Protein AF-0000000084414624 (afdb_homodimer)

Secondary structure (DSSP, 8-state):
---------------------------------------------------------------B-SSS-B-TT--BSSS---TTSS-SEEEEES-HHHHHHHHTTSPPPPTT---EEEE-TTS-EEEEEEETTEEEEEEE--SSHHHHHHHHHHHHHH--S-EEEEEEEEEEE-STT--TT-EEE-TT-EEEEEE-HHHHHHHHHHHHHHHHHHTGGGGS------------TTHHHHHTTT--SEEEPPPBPPPHHHHHHHHHHHHHHH-GGGEEE-EEEEES-SSGGGT--S-SS----TTHHHHHHHH-TTEEEEESSHHHHHHHHHTTTTSEEEEEEEEEEEETTT--B--HHHHHHHHHHHHHHHHHHHHHS---TT----SS-S------PPPTT-/---------------------------------------------------------------B-SSS-B-TT--BSSS---TTSS-SEEEEES-HHHHHHHHTTSPPPPTT---EEEE-TTS-EEEEEEETTEEEEEEE--SSHHHHHHHHHHHHHH--S-EEEEEEEEEEE-STT--TT-EEE-TT-EEEEEE-THHHHHHHHHHHHHHHHHSSGGG-------------THHHHHHTTT--SEEEPPPBPPPHHHHHHHHHHHHHHH-GGGEEE-EEEEES-SSGGGT--S-SS----TTHHHHHHHH-TTEEEEESSHHHHHHHHHTTTTSEEEEEEEEEEEETTT--B--HHHHHHHHHHHHHHHHHHHHHS---TT----S--S------PPPTT-

Solvent-accessible surface area (backbone atoms only — not comparable to full-atom values): 44464 Å² total; per-residue (Å²): 138,90,83,89,81,85,85,82,92,82,91,94,84,82,88,90,84,81,89,75,78,76,89,76,81,76,76,77,78,83,75,76,75,76,77,79,77,66,74,64,72,72,71,69,76,68,74,75,73,77,71,83,59,61,53,56,54,90,74,77,65,60,64,48,53,70,56,69,42,23,32,90,83,51,20,31,70,57,60,52,49,26,65,33,57,49,41,42,26,30,42,35,23,41,29,58,61,55,36,56,58,52,54,70,71,37,51,79,57,57,93,96,52,66,66,38,74,44,55,11,62,72,64,28,34,40,35,22,33,27,42,95,81,35,61,28,19,36,32,27,35,51,63,24,37,38,31,34,50,51,53,53,54,53,48,54,74,31,28,70,21,28,29,40,41,40,35,49,44,63,23,28,15,56,32,80,88,46,44,69,67,21,40,38,32,23,57,63,7,17,22,36,29,35,72,35,69,48,26,58,56,33,38,52,53,46,52,53,47,46,57,60,55,55,65,64,60,65,72,67,88,80,84,73,81,74,74,76,68,76,76,62,86,65,54,57,34,64,41,18,75,68,44,55,53,59,46,73,45,65,70,36,63,32,34,68,68,57,38,55,45,33,53,52,35,36,24,73,66,68,33,60,90,39,48,41,74,21,22,27,34,14,17,53,30,86,39,50,45,60,35,33,66,90,62,69,48,77,57,83,30,86,57,45,54,63,51,48,44,70,77,32,78,53,45,27,38,41,36,35,34,51,25,48,49,26,50,50,24,68,32,28,78,75,38,35,43,28,45,34,34,25,37,18,41,26,25,67,76,77,47,44,64,55,57,45,82,55,44,58,58,49,50,49,45,51,44,50,15,49,52,56,30,52,67,64,56,87,66,52,74,77,38,71,57,73,59,79,79,81,76,67,63,84,65,85,74,67,47,58,67,109,133,90,72,93,82,85,87,87,93,78,89,83,90,82,82,93,82,76,88,69,76,80,80,72,77,76,77,75,75,82,76,76,78,76,77,81,76,67,76,63,72,72,71,68,76,68,73,73,73,77,71,84,61,61,54,56,54,89,74,80,64,60,65,48,53,72,57,70,41,23,32,91,84,52,20,32,71,58,58,51,49,26,64,33,57,50,41,41,27,30,43,35,23,42,28,58,62,56,36,57,58,52,55,70,71,37,51,79,55,57,92,95,50,67,66,39,75,45,55,11,63,71,64,26,34,42,36,22,35,28,43,95,82,35,61,29,18,35,31,27,35,50,64,24,38,37,29,33,50,51,53,54,54,51,48,54,74,32,31,71,22,28,30,39,40,40,35,48,44,63,23,29,15,56,32,82,87,45,44,70,66,22,39,38,32,21,57,64,7,20,21,35,30,36,71,35,70,48,28,58,56,33,36,53,54,47,52,53,48,44,55,59,55,51,65,63,55,63,72,68,88,81,84,75,81,74,73,77,68,75,78,57,86,64,54,57,33,63,40,18,74,68,44,54,51,59,46,73,43,64,70,34,62,35,33,68,66,57,38,56,44,34,53,53,36,36,22,73,66,68,34,59,92,40,48,41,74,23,24,25,35,15,17,53,30,87,39,51,47,59,35,33,65,86,58,67,49,76,58,85,28,86,58,47,56,63,52,48,45,70,76,33,80,53,44,26,37,41,35,34,34,52,25,48,47,26,50,50,22,69,31,27,79,76,38,35,42,29,45,36,34,24,36,17,40,26,26,68,76,77,46,43,63,56,58,46,82,55,46,57,58,49,50,50,44,52,44,51,15,48,52,57,30,52,67,64,54,89,65,51,75,76,38,71,51,66,76,76,78,86,72,67,64,86,65,82,75,67,48,59,68,108

Sequence (804 aa):
MLTAPARTSARPAGANADLAKRNAPVLMPACKAPSDPRSSTVVRAQGTPELPIAVIGRHKPTYKNANFPTDAEGRTYHLGTKEGEVAPRILSVGSVGRAQLLSTLLDPPAAGKTLFHRTSSRGFLTITGRYEGEPVSIVSTHMGMPNMDFVVRENRAVVRGQMAIIRLGTCGAVQRPAKLGDLLIASHGSIGIRRDPDYWTLLDSESSLEHTNGHKQSNGSGGNGSANGHANGHSGAAAAGGRKPYAVALPVPADPQLAALLSEEAARVVGAARVVQGLNASADSFYSSQGRTGTDFDDRNEGLLGELVAEHPDLVSLEMETFQLLDLARCSRGSIKAIGMCVALAERYSNAFLEYSKLEELEIAGGTAALRTLVRVPLDRQAPAVATADIAEERAVQYVWDMLTAPARTSARPAGANADLAKRNAPVLMPACKAPSDPRSSTVVRAQGTPELPIAVIGRHKPTYKNANFPTDAEGRTYHLGTKEGEVAPRILSVGSVGRAQLLSTLLDPPAAGKTLFHRTSSRGFLTITGRYEGEPVSIVSTHMGMPNMDFVVRENRAVVRGQMAIIRLGTCGAVQRPAKLGDLLIASHGSIGIRRDPDYWTLLDSESSLEHTNGHKQSNGSGGNGSANGHANGHSGAAAAGGRKPYAVALPVPADPQLAALLSEEAARVVGAARVVQGLNASADSFYSSQGRTGTDFDDRNEGLLGELVAEHPDLVSLEMETFQLLDLARCSRGSIKAIGMCVALAERYSNAFLEYSKLEELEIAGGTAALRTLVRVPLDRQAPAVATADIAEERAVQYVWD

Radius of gyration: 36.14 Å; Cα contacts (8 Å, |Δi|>4): 1604; chains: 2; bounding box: 117×167×99 Å

Structure (mmCIF, N/CA/C/O backbone):
data_AF-0000000084414624-model_v1
#
loop_
_entity.id
_entity.type
_entity.pdbx_description
1 polymer 'Nucleoside phosphorylase domain-containing protein'
#
loop_
_atom_site.group_PDB
_atom_site.id
_atom_site.type_symbol
_atom_site.label_atom_id
_atom_site.label_alt_id
_atom_site.label_comp_id
_atom_site.label_asym_id
_atom_site.label_entity_id
_atom_site.label_seq_id
_atom_site.pdbx_PDB_ins_code
_atom_site.Cartn_x
_atom_site.Cartn_y
_atom_site.Cartn_z
_atom_site.occupancy
_atom_site.B_iso_or_equiv
_atom_site.auth_seq_id
_atom_site.auth_comp_id
_atom_site.auth_asym_id
_atom_site.auth_atom_id
_atom_site.pdbx_PDB_model_num
ATOM 1 N N . MET A 1 1 ? -68.562 -60.906 -45.719 1 17.97 1 MET A N 1
ATOM 2 C CA . MET A 1 1 ? -69.125 -62.156 -45.219 1 17.97 1 MET A CA 1
ATOM 3 C C . MET A 1 1 ? -68 -63 -44.625 1 17.97 1 MET A C 1
ATOM 5 O O . MET A 1 1 ? -68.125 -63.5 -43.5 1 17.97 1 MET A O 1
ATOM 9 N N . LEU A 1 2 ? -67.25 -63.812 -45.344 1 17.86 2 LEU A N 1
ATOM 10 C CA . LEU A 1 2 ? -67.062 -65.25 -45 1 17.86 2 LEU A CA 1
ATOM 11 C C . LEU A 1 2 ? -65.875 -65.438 -44.062 1 17.86 2 LEU A C 1
ATOM 13 O O . LEU A 1 2 ? -65 -64.562 -44 1 17.86 2 LEU A O 1
ATOM 17 N N . THR A 1 3 ? -65.188 -66.688 -43.688 1 16.72 3 THR A N 1
ATOM 18 C CA . THR A 1 3 ? -65.125 -67.812 -42.781 1 16.72 3 THR A CA 1
ATOM 19 C C . THR A 1 3 ? -63.688 -68.062 -42.312 1 16.72 3 THR A C 1
ATOM 21 O O . THR A 1 3 ? -63.469 -68.375 -41.125 1 16.72 3 THR A O 1
ATOM 24 N N . ALA A 1 4 ? -62.562 -68.188 -43.031 1 17.66 4 ALA A N 1
ATOM 25 C CA . ALA A 1 4 ? -61.969 -69.562 -42.906 1 17.66 4 ALA A CA 1
ATOM 26 C C . ALA A 1 4 ? -60.969 -69.625 -41.75 1 17.66 4 ALA A C 1
ATOM 28 O O . ALA A 1 4 ? -60.406 -68.562 -41.375 1 17.66 4 ALA A O 1
ATOM 29 N N . PRO A 1 5 ? -60.156 -70.75 -41.406 1 17.41 5 PRO A N 1
ATOM 30 C CA . PRO A 1 5 ? -60 -71.938 -40.469 1 17.41 5 PRO A CA 1
ATOM 31 C C . PRO A 1 5 ? -58.625 -72 -39.844 1 17.41 5 PRO A C 1
ATOM 33 O O . PRO A 1 5 ? -57.688 -72.5 -40.469 1 17.41 5 PRO A O 1
ATOM 36 N N . ALA A 1 6 ? -58.062 -71 -39.312 1 17.44 6 ALA A N 1
ATOM 37 C CA . ALA A 1 6 ? -56.625 -70.938 -39.156 1 17.44 6 ALA A CA 1
ATOM 38 C C . ALA A 1 6 ? -56.125 -72 -38.156 1 17.44 6 ALA A C 1
ATOM 40 O O . ALA A 1 6 ? -56.531 -71.938 -37 1 17.44 6 ALA A O 1
ATOM 41 N N . ARG A 1 7 ? -55.5 -72.875 -38.5 1 15.72 7 ARG A N 1
ATOM 42 C CA . ARG A 1 7 ? -55.188 -74.25 -38.156 1 15.72 7 ARG A CA 1
ATOM 43 C C . ARG A 1 7 ? -54.25 -74.312 -36.938 1 15.72 7 ARG A C 1
ATOM 45 O O . ARG A 1 7 ? -53.594 -73.312 -36.594 1 15.72 7 ARG A O 1
ATOM 52 N N . THR A 1 8 ? -53.625 -75.438 -36.438 1 15.76 8 THR A N 1
ATOM 53 C CA . THR A 1 8 ? -53.656 -76.625 -35.531 1 15.76 8 THR A CA 1
ATOM 54 C C . THR A 1 8 ? -52.375 -76.688 -34.719 1 15.76 8 THR A C 1
ATOM 56 O O . THR A 1 8 ? -52.406 -76.875 -33.5 1 15.76 8 THR A O 1
ATOM 59 N N . SER A 1 9 ? -51.062 -76.875 -35.125 1 14.92 9 SER A N 1
ATOM 60 C CA . SER A 1 9 ? -50.594 -78.188 -34.719 1 14.92 9 SER A CA 1
ATOM 61 C C . SER A 1 9 ? -49.844 -78.125 -33.406 1 14.92 9 SER A C 1
ATOM 63 O O . SER A 1 9 ? -49.375 -77.062 -33 1 14.92 9 SER A O 1
ATOM 65 N N . ALA A 1 10 ? -49.094 -79.312 -32.812 1 15.48 10 ALA A N 1
ATOM 66 C CA . ALA A 1 10 ? -49.094 -80.375 -31.797 1 15.48 10 ALA A CA 1
ATOM 67 C C . ALA A 1 10 ? -47.875 -80.25 -30.875 1 15.48 10 ALA A C 1
ATOM 69 O O . ALA A 1 10 ? -48 -80.438 -29.656 1 15.48 10 ALA A O 1
ATOM 70 N N . ARG A 1 11 ? -46.469 -80.125 -31.172 1 15.78 11 ARG A N 1
ATOM 71 C CA . ARG A 1 11 ? -45.812 -81.375 -30.734 1 15.78 11 ARG A CA 1
ATOM 72 C C . ARG A 1 11 ? -45.438 -81.25 -29.266 1 15.78 11 ARG A C 1
ATOM 74 O O . ARG A 1 11 ? -45.281 -80.188 -28.719 1 15.78 11 ARG A O 1
ATOM 81 N N . PRO A 1 12 ? -44.219 -82.062 -28.672 1 15.87 12 PRO A N 1
ATOM 82 C CA . PRO A 1 12 ? -44.031 -83.188 -27.781 1 15.87 12 PRO A CA 1
ATOM 83 C C . PRO A 1 12 ? -43.438 -82.812 -26.422 1 15.87 12 PRO A C 1
ATOM 85 O O . PRO A 1 12 ? -42.875 -81.75 -26.281 1 15.87 12 PRO A O 1
ATOM 88 N N . ALA A 1 13 ? -43.188 -83.812 -25.391 1 15.92 13 ALA A N 1
ATOM 89 C CA . ALA A 1 13 ? -43.312 -84.438 -24.062 1 15.92 13 ALA A CA 1
ATOM 90 C C . ALA A 1 13 ? -42.062 -84.188 -23.234 1 15.92 13 ALA A C 1
ATOM 92 O O . ALA A 1 13 ? -42.156 -83.875 -22.047 1 15.92 13 ALA A O 1
ATOM 93 N N . GLY A 1 14 ? -40.75 -84.562 -23.5 1 14.51 14 GLY A N 1
ATOM 94 C CA . GLY A 1 14 ? -40.25 -85.688 -22.672 1 14.51 14 GLY A CA 1
ATOM 95 C C . GLY A 1 14 ? -39.562 -85.188 -21.406 1 14.51 14 GLY A C 1
ATOM 96 O O . GLY A 1 14 ? -39.844 -85.688 -20.312 1 14.51 14 GLY A O 1
ATOM 97 N N . ALA A 1 15 ? -38.219 -84.688 -21.391 1 14.8 15 ALA A N 1
ATOM 98 C CA . ALA A 1 15 ? -37.188 -85.562 -20.766 1 14.8 15 ALA A CA 1
ATOM 99 C C . ALA A 1 15 ? -37.062 -85.25 -19.266 1 14.8 15 ALA A C 1
ATOM 101 O O . ALA A 1 15 ? -37.469 -84.188 -18.812 1 14.8 15 ALA A O 1
ATOM 102 N N . ASN A 1 16 ? -35.906 -85.625 -18.625 1 14.82 16 ASN A N 1
ATOM 103 C CA . ASN A 1 16 ? -35.469 -86.562 -17.609 1 14.82 16 ASN A CA 1
ATOM 104 C C . ASN A 1 16 ? -35.281 -85.875 -16.266 1 14.82 16 ASN A C 1
ATOM 106 O O . ASN A 1 16 ? -35.188 -84.688 -16.188 1 14.82 16 ASN A O 1
ATOM 110 N N . ALA A 1 17 ? -34.406 -86.5 -15.406 1 15.52 17 ALA A N 1
ATOM 111 C CA . ALA A 1 17 ? -34.344 -87.188 -14.133 1 15.52 17 ALA A CA 1
ATOM 112 C C . ALA A 1 17 ? -33.812 -86.312 -13.023 1 15.52 17 ALA A C 1
ATOM 114 O O . ALA A 1 17 ? -34.438 -86.125 -11.977 1 15.52 17 ALA A O 1
ATOM 115 N N . ASP A 1 18 ? -32.5 -86.375 -12.773 1 15.5 18 ASP A N 1
ATOM 116 C CA . ASP A 1 18 ? -31.969 -87.062 -11.609 1 15.5 18 ASP A CA 1
ATOM 117 C C . ASP A 1 18 ? -31.688 -86.125 -10.461 1 15.5 18 ASP A C 1
ATOM 119 O O . ASP A 1 18 ? -32.094 -86.375 -9.328 1 15.5 18 ASP A O 1
ATOM 123 N N . LEU A 1 19 ? -30.422 -85.5 -10.297 1 15.77 19 LEU A N 1
ATOM 124 C CA . LEU A 1 19 ? -29.422 -85.812 -9.289 1 15.77 19 LEU A CA 1
ATOM 125 C C . LEU A 1 19 ? -29.438 -84.812 -8.172 1 15.77 19 LEU A C 1
ATOM 127 O O . LEU A 1 19 ? -29.062 -83.625 -8.375 1 15.77 19 LEU A O 1
ATOM 131 N N . ALA A 1 20 ? -30.25 -84.812 -7.152 1 17.3 20 ALA A N 1
ATOM 132 C CA . ALA A 1 20 ? -30.594 -83.875 -6.094 1 17.3 20 ALA A CA 1
ATOM 133 C C . ALA A 1 20 ? -29.484 -83.75 -5.051 1 17.3 20 ALA A C 1
ATOM 135 O O . ALA A 1 20 ? -29.625 -83.062 -4.035 1 17.3 20 ALA A O 1
ATOM 136 N N . LYS A 1 21 ? -28.453 -84.688 -5.203 1 16.78 21 LYS A N 1
ATOM 137 C CA . LYS A 1 21 ? -28.078 -85.062 -3.852 1 16.78 21 LYS A CA 1
ATOM 138 C C . LYS A 1 21 ? -27.734 -83.875 -2.988 1 16.78 21 LYS A C 1
ATOM 140 O O . LYS A 1 21 ? -27.578 -82.75 -3.502 1 16.78 21 LYS A O 1
ATOM 145 N N . ARG A 1 22 ? -26.547 -83.938 -2.268 1 16.69 22 ARG A N 1
ATOM 146 C CA . ARG A 1 22 ? -26.156 -84.188 -0.881 1 16.69 22 ARG A CA 1
ATOM 147 C C . ARG A 1 22 ? -25.609 -82.875 -0.23 1 16.69 22 ARG A C 1
ATOM 149 O O . ARG A 1 22 ? -25.734 -82.688 0.983 1 16.69 22 ARG A O 1
ATOM 156 N N . ASN A 1 23 ? -24.688 -82.125 -0.907 1 17.59 23 ASN A N 1
ATOM 157 C CA . ASN A 1 23 ? -23.469 -81.812 -0.155 1 17.59 23 ASN A CA 1
ATOM 158 C C . ASN A 1 23 ? -23.75 -80.875 1.02 1 17.59 23 ASN A C 1
ATOM 160 O O . ASN A 1 23 ? -24.562 -79.938 0.908 1 17.59 23 ASN A O 1
ATOM 164 N N . ALA A 1 24 ? -23.219 -81.25 2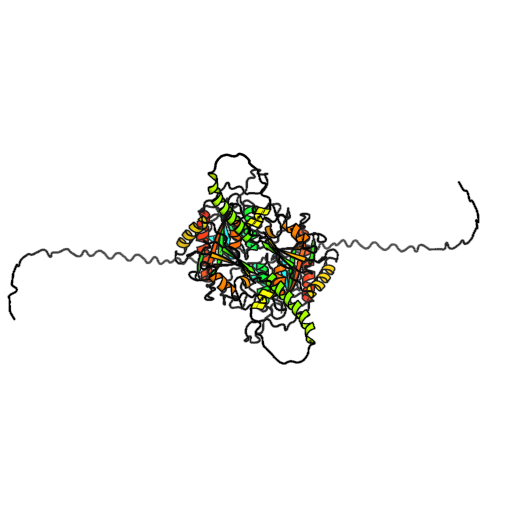.305 1 21.14 24 ALA A N 1
ATOM 165 C CA . ALA A 1 24 ? -23.219 -81.062 3.75 1 21.14 24 ALA A CA 1
ATOM 166 C C . ALA A 1 24 ? -22.656 -79.688 4.105 1 21.14 24 ALA A C 1
ATOM 168 O O . ALA A 1 24 ? -21.625 -79.25 3.562 1 21.14 24 ALA A O 1
ATOM 169 N N . PRO A 1 25 ? -23.391 -78.75 4.711 1 23.42 25 PRO A N 1
ATOM 170 C CA . PRO A 1 25 ? -23.156 -77.375 4.949 1 23.42 25 PRO A CA 1
ATOM 171 C C . PRO A 1 25 ? -22.031 -77.125 5.945 1 23.42 25 PRO A C 1
ATOM 173 O O . PRO A 1 25 ? -22.094 -77.562 7.09 1 23.42 25 PRO A O 1
ATOM 176 N N . VAL A 1 26 ? -20.734 -77.375 5.516 1 21.72 26 VAL A N 1
ATOM 177 C CA . VAL A 1 26 ? -19.656 -77.312 6.504 1 21.72 26 VAL A CA 1
ATOM 178 C C . VAL A 1 26 ? -19.766 -76.062 7.305 1 21.72 26 VAL A C 1
ATOM 180 O O . VAL A 1 26 ? -20.047 -75 6.742 1 21.72 26 VAL A O 1
ATOM 183 N N . LEU A 1 27 ? -19.859 -76.188 8.648 1 22.97 27 LEU A N 1
ATOM 184 C CA . LEU A 1 27 ? -20.109 -75.312 9.812 1 22.97 27 LEU A CA 1
ATOM 185 C C . LEU A 1 27 ? -18.938 -74.375 10.047 1 22.97 27 LEU A C 1
ATOM 187 O O . LEU A 1 27 ? -17.844 -74.812 10.414 1 22.97 27 LEU A O 1
ATOM 191 N N . MET A 1 28 ? -18.469 -73.625 9.078 1 22.33 28 MET A N 1
ATOM 192 C CA . MET A 1 28 ? -17.172 -73 9.32 1 22.33 28 MET A CA 1
ATOM 193 C C . MET A 1 28 ? -17.172 -72.25 10.633 1 22.33 28 MET A C 1
ATOM 195 O O . MET A 1 28 ? -18.172 -71.625 11 1 22.33 28 MET A O 1
ATOM 199 N N . PRO A 1 29 ? -16.125 -72.5 11.523 1 23.31 29 PRO A N 1
ATOM 200 C CA . PRO A 1 29 ? -15.961 -72.125 12.922 1 23.31 29 PRO A CA 1
ATOM 201 C C . PRO A 1 29 ? -16.016 -70.625 13.102 1 23.31 29 PRO A C 1
ATOM 203 O O . PRO A 1 29 ? -15.781 -69.812 12.156 1 23.31 29 PRO A O 1
ATOM 206 N N . ALA A 1 30 ? -16.578 -70.125 14.273 1 22.36 30 ALA A N 1
ATOM 207 C CA . ALA A 1 30 ? -16.969 -68.812 14.766 1 22.36 30 ALA A CA 1
ATOM 208 C C . ALA A 1 30 ? -15.766 -67.875 14.922 1 22.36 30 ALA A C 1
ATOM 210 O O . ALA A 1 30 ? -14.867 -68.188 15.719 1 22.36 30 ALA A O 1
ATOM 211 N N . CYS A 1 31 ? -15.125 -67.438 13.852 1 21.81 31 CYS A N 1
ATOM 212 C CA . CYS A 1 31 ? -13.906 -66.625 13.969 1 21.81 31 CYS A CA 1
ATOM 213 C C . CYS A 1 31 ? -14.047 -65.562 15.031 1 21.81 31 CYS A C 1
ATOM 215 O O . CYS A 1 31 ? -15.07 -64.875 15.086 1 21.81 31 CYS A O 1
ATOM 217 N N . LYS A 1 32 ? -13.328 -65.688 16.125 1 23.86 32 LYS A N 1
ATOM 218 C CA . LYS A 1 32 ? -13.258 -64.875 17.328 1 23.86 32 LYS A CA 1
ATOM 219 C C . LYS A 1 32 ? -13.148 -63.406 16.969 1 23.86 32 LYS A C 1
ATOM 221 O O . LYS A 1 32 ? -12.422 -63.031 16.031 1 23.86 32 LYS A O 1
ATOM 226 N N . ALA A 1 33 ? -14.117 -62.531 17.469 1 25.66 33 ALA A N 1
ATOM 227 C CA . ALA A 1 33 ? -14.32 -61.125 17.188 1 25.66 33 ALA A CA 1
ATOM 228 C C . ALA A 1 33 ? -13.062 -60.312 17.5 1 25.66 33 ALA A C 1
ATOM 230 O O . ALA A 1 33 ? -12.477 -60.438 18.578 1 25.66 33 ALA A O 1
ATOM 231 N N . PRO A 1 34 ? -12.195 -60.031 16.5 1 26.78 34 PRO A N 1
ATOM 232 C CA . PRO A 1 34 ? -10.953 -59.344 16.906 1 26.78 34 PRO A CA 1
ATOM 233 C C . PRO A 1 34 ? -11.188 -58.219 17.906 1 26.78 34 PRO A C 1
ATOM 235 O O . PRO A 1 34 ? -12.289 -57.688 17.984 1 26.78 34 PRO A O 1
ATOM 238 N N . SER A 1 35 ? -10.469 -58.219 19.062 1 28.03 35 SER A N 1
ATOM 239 C CA . SER A 1 35 ? -10.422 -57.281 20.172 1 28.03 35 SER A CA 1
ATOM 240 C C . SER A 1 35 ? -10.406 -55.844 19.688 1 28.03 35 SER A C 1
ATOM 242 O O . SER A 1 35 ? -9.82 -55.531 18.641 1 28.03 35 SER A O 1
ATOM 244 N N . ASP A 1 36 ? -11.398 -55.031 20.125 1 26.42 36 ASP A N 1
ATOM 245 C CA . ASP A 1 36 ? -11.773 -53.656 19.766 1 26.42 36 ASP A CA 1
ATOM 246 C C . ASP A 1 36 ? -10.609 -52.688 19.969 1 26.42 36 ASP A C 1
ATOM 248 O O . ASP A 1 36 ? -10.148 -52.5 21.094 1 26.42 36 ASP A O 1
ATOM 252 N N . PRO A 1 37 ? -9.547 -52.719 19.156 1 27.14 37 PRO A N 1
ATOM 253 C CA . PRO A 1 37 ? -8.398 -51.875 19.516 1 27.14 37 PRO A CA 1
ATOM 254 C C . PRO A 1 37 ? -8.781 -50.406 19.734 1 27.14 37 PRO A C 1
ATOM 256 O O . PRO A 1 37 ? -8.75 -49.625 18.781 1 27.14 37 PRO A O 1
ATOM 259 N N . ARG A 1 38 ? -9.977 -50.094 20.328 1 26.3 38 ARG A N 1
ATOM 260 C CA . ARG A 1 38 ? -10.359 -48.688 20.391 1 26.3 38 ARG A CA 1
ATOM 261 C C . ARG A 1 38 ? -9.297 -47.875 21.109 1 26.3 38 ARG A C 1
ATOM 263 O O . ARG A 1 38 ? -9.617 -47.031 21.969 1 26.3 38 ARG A O 1
ATOM 270 N N . SER A 1 39 ? -8.172 -48.531 21.422 1 26.48 39 SER A N 1
ATOM 271 C CA . SER A 1 39 ? -7.422 -47.531 22.188 1 26.48 39 SER A CA 1
ATOM 272 C C . SER A 1 39 ? -7.195 -46.281 21.375 1 26.48 39 SER A C 1
ATOM 274 O O . SER A 1 39 ? -6.414 -46.281 20.422 1 26.48 39 SER A O 1
ATOM 276 N N . SER A 1 40 ? -8.258 -45.656 21.109 1 25.98 40 SER A N 1
ATOM 277 C CA . SER A 1 40 ? -8.172 -44.375 20.422 1 25.98 40 SER A CA 1
ATOM 278 C C . SER A 1 40 ? -7.168 -43.438 21.094 1 25.98 40 SER A C 1
ATOM 280 O O . SER A 1 40 ? -7.355 -43.062 22.25 1 25.98 40 SER A O 1
ATOM 282 N N . THR A 1 41 ? -5.914 -43.75 20.922 1 27.55 41 THR A N 1
ATOM 283 C CA . THR A 1 41 ? -4.969 -42.75 21.391 1 27.55 41 THR A CA 1
ATOM 284 C C . THR A 1 41 ? -5.445 -41.344 21.016 1 27.55 41 THR A C 1
ATOM 286 O O . THR A 1 41 ? -5.598 -41.031 19.844 1 27.55 41 THR A O 1
ATOM 289 N N . VAL A 1 42 ? -6.281 -40.812 21.875 1 27.36 42 VAL A N 1
ATOM 290 C CA . VAL A 1 42 ? -6.559 -39.375 21.812 1 27.36 42 VAL A CA 1
ATOM 291 C C . VAL A 1 42 ? -5.266 -38.594 21.562 1 27.36 42 VAL A C 1
ATOM 293 O O . VAL A 1 42 ? -4.355 -38.594 22.391 1 27.36 42 VAL A O 1
ATOM 296 N N . VAL A 1 43 ? -4.797 -38.625 20.344 1 25.66 43 VAL A N 1
ATOM 297 C CA . VAL A 1 43 ? -3.73 -37.656 20.047 1 25.66 43 VAL A CA 1
ATOM 298 C C . VAL A 1 43 ? -4.062 -36.312 20.656 1 25.66 43 VAL A C 1
ATOM 300 O O . VAL A 1 43 ? -5.07 -35.688 20.312 1 25.66 43 VAL A O 1
ATOM 303 N N . ARG A 1 44 ? -3.779 -36.125 21.922 1 25.59 44 ARG A N 1
ATOM 304 C CA . ARG A 1 44 ? -3.799 -34.781 22.469 1 25.59 44 ARG A CA 1
ATOM 305 C C . ARG A 1 44 ? -3.293 -33.781 21.453 1 25.59 44 ARG A C 1
ATOM 307 O O . ARG A 1 44 ? -2.211 -33.938 20.875 1 25.59 44 ARG A O 1
ATOM 314 N N . ALA A 1 45 ? -4.203 -33.094 20.828 1 28.45 45 ALA A N 1
ATOM 315 C CA . ALA A 1 45 ? -3.873 -31.922 20.016 1 28.45 45 ALA A CA 1
ATOM 316 C C . ALA A 1 45 ? -2.697 -31.156 20.625 1 28.45 45 ALA A C 1
ATOM 318 O O . ALA A 1 45 ? -2.799 -30.625 21.719 1 28.45 45 ALA A O 1
ATOM 319 N N . GLN A 1 46 ? -1.513 -31.656 20.469 1 29.89 46 GLN A N 1
ATOM 320 C CA . GLN A 1 46 ? -0.388 -30.828 20.891 1 29.89 46 GLN A CA 1
ATOM 321 C C . GLN A 1 46 ? -0.661 -29.359 20.625 1 29.89 46 GLN A C 1
ATOM 323 O O . GLN A 1 46 ? -1.286 -29 19.609 1 29.89 46 GLN A O 1
ATOM 328 N N . GLY A 1 47 ? -0.749 -28.531 21.609 1 32.47 47 GLY A N 1
ATOM 329 C CA . GLY A 1 47 ? -0.917 -27.078 21.609 1 32.47 47 GLY A CA 1
ATOM 330 C C . GLY A 1 47 ? -0.236 -26.406 20.422 1 32.47 47 GLY A C 1
ATOM 331 O O . GLY A 1 47 ? 0.894 -26.75 20.078 1 32.47 47 GLY A O 1
ATOM 332 N N . THR A 1 48 ? -0.947 -26.141 19.359 1 34.16 48 THR A N 1
ATOM 333 C CA . THR A 1 48 ? -0.39 -25.422 18.219 1 34.16 48 THR A CA 1
ATOM 334 C C . THR A 1 48 ? 0.674 -24.422 18.688 1 34.16 48 THR A C 1
ATOM 336 O O . THR A 1 48 ? 0.411 -23.578 19.547 1 34.16 48 THR A O 1
ATOM 339 N N . PRO A 1 49 ? 1.895 -24.75 18.609 1 36.12 49 PRO A N 1
ATOM 340 C CA . PRO A 1 49 ? 2.908 -23.766 19 1 36.12 49 PRO A CA 1
ATOM 341 C C . PRO A 1 49 ? 2.562 -22.359 18.516 1 36.12 49 PRO A C 1
ATOM 343 O O . PRO A 1 49 ? 1.904 -22.188 17.5 1 36.12 49 PRO A O 1
ATOM 346 N N . GLU A 1 50 ? 2.334 -21.406 19.344 1 39.31 50 GLU A N 1
ATOM 347 C CA . GLU A 1 50 ? 2.141 -19.984 19.078 1 39.31 50 GLU A CA 1
ATOM 348 C C . GLU A 1 50 ? 3.074 -19.516 17.969 1 39.31 50 GLU A C 1
ATOM 350 O O . GLU A 1 50 ? 4.285 -19.75 18.016 1 39.31 50 GLU A O 1
ATOM 355 N N . LEU A 1 51 ? 2.623 -19.469 16.812 1 42.72 51 LEU A N 1
ATOM 356 C CA . LEU A 1 51 ? 3.428 -18.969 15.703 1 42.72 51 LEU A CA 1
ATOM 357 C C . LEU A 1 51 ? 4.238 -17.75 16.141 1 42.72 51 LEU A C 1
ATOM 359 O O . LEU A 1 51 ? 3.775 -16.953 16.953 1 42.72 51 LEU A O 1
ATOM 363 N N . PRO A 1 52 ? 5.523 -17.734 15.789 1 41.44 52 PRO A N 1
ATOM 364 C CA . PRO A 1 52 ? 6.391 -16.609 16.156 1 41.44 52 PRO A CA 1
ATOM 365 C C . PRO A 1 52 ? 5.828 -15.258 15.703 1 41.44 52 PRO A C 1
ATOM 367 O O . PRO A 1 52 ? 5.156 -15.18 14.672 1 41.44 52 PRO A O 1
ATOM 370 N N . ILE A 1 53 ? 5.695 -14.367 16.656 1 42.16 53 ILE A N 1
ATOM 371 C CA . ILE A 1 53 ? 5.297 -12.969 16.516 1 42.16 53 ILE A CA 1
ATOM 372 C C . ILE A 1 53 ? 6.332 -12.219 15.68 1 42.16 53 ILE A C 1
ATOM 374 O O . ILE A 1 53 ? 7.535 -12.312 15.945 1 42.16 53 ILE A O 1
ATOM 378 N N . ALA A 1 54 ? 5.922 -11.773 14.516 1 48.03 54 ALA A N 1
ATOM 379 C CA . ALA A 1 54 ? 6.832 -10.922 13.758 1 48.03 54 ALA A CA 1
ATOM 380 C C . ALA A 1 54 ? 7.121 -9.625 14.5 1 48.03 54 ALA A C 1
ATOM 382 O O . ALA A 1 54 ? 6.199 -8.922 14.922 1 48.03 54 ALA A O 1
ATOM 383 N N . VAL A 1 55 ? 8.484 -9.547 15.016 1 44.84 55 VAL A N 1
ATOM 384 C CA . VAL A 1 55 ? 8.945 -8.359 15.719 1 44.84 55 VAL A CA 1
ATOM 385 C C . VAL A 1 55 ? 9.523 -7.355 14.727 1 44.84 55 VAL A C 1
ATOM 387 O O . VAL A 1 55 ? 10.398 -7.695 13.93 1 44.84 55 VAL A O 1
ATOM 390 N N . ILE A 1 56 ? 8.797 -6.297 14.555 1 45.69 56 ILE A N 1
ATOM 391 C CA . ILE A 1 56 ? 9.344 -5.215 13.742 1 45.69 56 ILE A CA 1
ATOM 392 C C . ILE A 1 56 ? 10.32 -4.395 14.578 1 45.69 56 ILE A C 1
ATOM 394 O O . ILE A 1 56 ? 9.938 -3.789 15.578 1 45.69 56 ILE A O 1
ATOM 398 N N . GLY A 1 57 ? 11.688 -4.738 14.453 1 45.28 57 GLY A N 1
ATOM 399 C CA . GLY A 1 57 ? 12.695 -3.977 15.18 1 45.28 57 GLY A CA 1
ATOM 400 C C . GLY A 1 57 ? 13.18 -2.752 14.422 1 45.28 57 GLY A C 1
ATOM 401 O O . GLY A 1 57 ? 12.922 -2.617 13.227 1 45.28 57 GLY A O 1
ATOM 402 N N . ARG A 1 58 ? 13.664 -1.688 15.219 1 48.28 58 ARG A N 1
ATOM 403 C CA . ARG A 1 58 ? 14.289 -0.51 14.625 1 48.28 58 ARG A CA 1
ATOM 404 C C . ARG A 1 58 ? 15.711 -0.819 14.164 1 48.28 58 ARG A C 1
ATOM 406 O O . ARG A 1 58 ? 16.531 -1.299 14.945 1 48.28 58 ARG A O 1
ATOM 413 N N . HIS A 1 59 ? 15.906 -1.187 12.914 1 52.38 59 HIS A N 1
ATOM 414 C CA . HIS A 1 59 ? 17.25 -1.313 12.359 1 52.38 59 HIS A CA 1
ATOM 415 C C . HIS A 1 59 ? 17.734 0.008 11.766 1 52.38 59 HIS A C 1
ATOM 417 O O . HIS A 1 59 ? 16.938 0.771 11.219 1 52.38 59 HIS A O 1
ATOM 423 N N . LYS A 1 60 ? 18.938 0.429 12.25 1 58.03 60 LYS A N 1
ATOM 424 C CA . LYS A 1 60 ? 19.5 1.711 11.844 1 58.03 60 LYS A CA 1
ATOM 425 C C . LYS A 1 60 ? 20.578 1.521 10.773 1 58.03 60 LYS A C 1
ATOM 427 O O . LYS A 1 60 ? 21.766 1.782 11.023 1 58.03 60 LYS A O 1
ATOM 432 N N . PRO A 1 61 ? 20.172 1.086 9.57 1 62.38 61 PRO A N 1
ATOM 433 C CA . PRO A 1 61 ? 21.219 0.903 8.562 1 62.38 61 PRO A CA 1
ATOM 434 C C . PRO A 1 61 ? 21.578 2.201 7.844 1 62.38 61 PRO A C 1
ATOM 436 O O . PRO A 1 61 ? 20.812 3.17 7.891 1 62.38 61 PRO A O 1
ATOM 439 N N . THR A 1 62 ? 22.922 2.223 7.465 1 67.81 62 THR A N 1
ATOM 440 C CA . THR A 1 62 ? 23.328 3.268 6.527 1 67.81 62 THR A CA 1
ATOM 441 C C . THR A 1 62 ? 23.078 2.828 5.086 1 67.81 62 THR A C 1
ATOM 443 O O . THR A 1 62 ? 23.391 1.695 4.715 1 67.81 62 THR A O 1
ATOM 446 N N . TYR A 1 63 ? 22.438 3.662 4.352 1 73.19 63 TYR A N 1
ATOM 447 C CA . TYR A 1 63 ? 22.141 3.322 2.965 1 73.19 63 TYR A CA 1
ATOM 448 C C . TYR A 1 63 ? 23.031 4.105 2.006 1 73.19 63 TYR A C 1
ATOM 450 O O . TYR A 1 63 ? 23.391 5.254 2.279 1 73.19 63 TYR A O 1
ATOM 458 N N . LYS A 1 64 ? 23.391 3.275 1.005 1 68.31 64 LYS A N 1
ATOM 459 C CA . LYS A 1 64 ? 24.156 3.857 -0.091 1 68.31 64 LYS A CA 1
ATOM 460 C C . LYS A 1 64 ? 23.297 4.02 -1.341 1 68.31 64 LYS A C 1
ATOM 462 O O . LYS A 1 64 ? 22.453 3.172 -1.63 1 68.31 64 LYS A O 1
ATOM 467 N N . ASN A 1 65 ? 23.344 5.062 -2.076 1 73.06 65 ASN A N 1
ATOM 468 C CA . ASN A 1 65 ? 22.734 5.262 -3.393 1 73.06 65 ASN A CA 1
ATOM 469 C C . ASN A 1 65 ? 21.25 5.59 -3.291 1 73.06 65 ASN A C 1
ATOM 471 O O . ASN A 1 65 ? 20.438 4.715 -2.982 1 73.06 65 ASN A O 1
ATOM 475 N N . ALA A 1 66 ? 20.875 6.73 -3.604 1 75.44 66 ALA A N 1
ATOM 476 C CA . ALA A 1 66 ? 19.5 7.219 -3.479 1 75.44 66 ALA A CA 1
ATOM 477 C C . ALA A 1 66 ? 18.625 6.648 -4.582 1 75.44 66 ALA A C 1
ATOM 479 O O . ALA A 1 66 ? 17.391 6.715 -4.5 1 75.44 66 ALA A O 1
ATOM 480 N N . ASN A 1 67 ? 19.188 6.016 -5.535 1 79.75 67 ASN A N 1
ATOM 481 C CA . ASN A 1 67 ? 18.438 5.457 -6.66 1 79.75 67 ASN A CA 1
ATOM 482 C C . ASN A 1 67 ? 17.891 4.07 -6.336 1 79.75 67 ASN A C 1
ATOM 484 O O . ASN A 1 67 ? 16.703 3.793 -6.566 1 79.75 67 ASN A O 1
ATOM 488 N N . PHE A 1 68 ? 18.703 3.219 -5.879 1 83.06 68 PHE A N 1
ATOM 489 C CA . PHE A 1 68 ? 18.328 1.911 -5.344 1 83.06 68 PHE A CA 1
ATOM 490 C C . PHE A 1 68 ? 19.062 1.641 -4.031 1 83.06 68 PHE A C 1
ATOM 492 O O . PHE A 1 68 ? 20.078 0.94 -4.012 1 83.06 68 PHE A O 1
ATOM 499 N N . PRO A 1 69 ? 18.484 2.102 -2.965 1 82.12 69 PRO A N 1
ATOM 500 C CA . PRO A 1 69 ? 19.203 2.047 -1.684 1 82.12 69 PRO A CA 1
ATOM 501 C C . PRO A 1 69 ? 19.422 0.619 -1.188 1 82.12 69 PRO A C 1
ATOM 503 O O . PRO A 1 69 ? 18.5 -0.199 -1.234 1 82.12 69 PRO A O 1
ATOM 506 N N . THR A 1 70 ? 20.656 0.307 -0.832 1 85.62 70 THR A N 1
ATOM 507 C CA . THR A 1 70 ? 21.047 -0.917 -0.146 1 85.62 70 THR A CA 1
ATOM 508 C C . THR A 1 70 ? 21.938 -0.599 1.057 1 85.62 70 THR A C 1
ATOM 510 O O . THR A 1 70 ? 22.609 0.433 1.083 1 85.62 70 THR A O 1
ATOM 513 N N . ASP A 1 71 ? 21.812 -1.47 2.014 1 87.44 71 ASP A N 1
ATOM 514 C CA . ASP A 1 71 ? 22.672 -1.229 3.168 1 87.44 71 ASP A CA 1
ATOM 515 C C . ASP A 1 71 ? 24.062 -1.849 2.963 1 87.44 71 ASP A C 1
ATOM 517 O O . ASP A 1 71 ? 24.391 -2.299 1.863 1 87.44 71 ASP A O 1
ATOM 521 N N . ALA A 1 72 ? 24.875 -1.786 3.988 1 84.62 72 ALA A N 1
ATOM 522 C CA . ALA A 1 72 ? 26.266 -2.213 3.883 1 84.62 72 ALA A CA 1
ATOM 523 C C . ALA A 1 72 ? 26.359 -3.705 3.578 1 84.62 72 ALA A C 1
ATOM 525 O O . ALA A 1 72 ? 27.344 -4.16 2.973 1 84.62 72 ALA A O 1
ATOM 526 N N . GLU A 1 73 ? 25.312 -4.465 3.928 1 89.69 73 GLU A N 1
ATOM 527 C CA . GLU A 1 73 ? 25.312 -5.906 3.688 1 89.69 73 GLU A CA 1
ATOM 528 C C . GLU A 1 73 ? 24.688 -6.238 2.336 1 89.69 73 GLU A C 1
ATOM 530 O O . GLU A 1 73 ? 24.641 -7.402 1.937 1 89.69 73 GLU A O 1
ATOM 535 N N . GLY A 1 74 ? 24.172 -5.254 1.646 1 91.06 74 GLY A N 1
ATOM 536 C CA . GLY A 1 74 ? 23.531 -5.473 0.361 1 91.06 74 GLY A CA 1
ATOM 537 C C . GLY A 1 74 ? 22.047 -5.73 0.478 1 91.06 74 GLY A C 1
ATOM 538 O O . GLY A 1 74 ? 21.422 -6.219 -0.465 1 91.06 74 GLY A O 1
ATOM 539 N N . ARG A 1 75 ? 21.516 -5.441 1.638 1 94.56 75 ARG A N 1
ATOM 540 C CA . ARG A 1 75 ? 20.078 -5.648 1.846 1 94.56 75 ARG A CA 1
ATOM 541 C C . ARG A 1 75 ? 19.266 -4.527 1.21 1 94.56 75 ARG A C 1
ATOM 543 O O . ARG A 1 75 ? 19.672 -3.361 1.257 1 94.56 75 ARG A O 1
ATOM 550 N N . THR A 1 76 ? 18.188 -4.938 0.621 1 95.12 76 THR A N 1
ATOM 551 C CA . THR A 1 76 ? 17.281 -3.973 0.016 1 95.12 76 THR A CA 1
ATOM 552 C C . THR A 1 76 ? 16.625 -3.104 1.085 1 95.12 76 THR A C 1
ATOM 554 O O . THR A 1 76 ? 16.594 -3.479 2.258 1 95.12 76 THR A O 1
ATOM 557 N N . TYR A 1 77 ? 16.094 -2.014 0.698 1 92.88 77 TYR A N 1
ATOM 558 C CA . TYR A 1 77 ? 15.648 -0.957 1.6 1 92.88 77 TYR A CA 1
ATOM 559 C C . TYR A 1 77 ? 14.344 -1.337 2.281 1 92.88 77 TYR A C 1
ATOM 561 O O . TYR A 1 77 ? 14.195 -1.17 3.494 1 92.88 77 TYR A O 1
ATOM 569 N N . HIS A 1 78 ? 13.359 -1.865 1.563 1 96.38 78 HIS A N 1
ATOM 570 C CA . HIS A 1 78 ? 12.031 -2.096 2.123 1 96.38 78 HIS A CA 1
ATOM 571 C C . HIS A 1 78 ? 11.883 -3.527 2.625 1 96.38 78 HIS A C 1
ATOM 573 O O . HIS A 1 78 ? 11.469 -3.752 3.764 1 96.38 78 HIS A O 1
ATOM 579 N N . LEU A 1 79 ? 12.258 -4.492 1.804 1 97.38 79 LEU A N 1
ATOM 580 C CA . LEU A 1 79 ? 12.094 -5.887 2.189 1 97.38 79 LEU A CA 1
ATOM 581 C C . LEU A 1 79 ? 13.195 -6.324 3.146 1 97.38 79 LEU A C 1
ATOM 583 O O . LEU A 1 79 ? 13.039 -7.316 3.865 1 97.38 79 LEU A O 1
ATOM 587 N N . GLY A 1 80 ? 14.375 -5.707 3.037 1 96.12 80 GLY A N 1
ATOM 588 C CA . GLY A 1 80 ? 15.461 -5.973 3.969 1 96.12 80 GLY A CA 1
ATOM 589 C C . GLY A 1 80 ? 16.156 -7.289 3.705 1 96.12 80 GLY A C 1
ATOM 590 O O . GLY A 1 80 ? 16.75 -7.875 4.617 1 96.12 80 GLY A O 1
ATOM 591 N N . THR A 1 81 ? 16.078 -7.844 2.504 1 97.44 81 THR A N 1
ATOM 592 C CA . THR A 1 81 ? 16.734 -9.094 2.16 1 97.44 81 THR A CA 1
ATOM 593 C C . THR A 1 81 ? 17.938 -8.836 1.254 1 97.44 81 THR A C 1
ATOM 595 O O . THR A 1 81 ? 18.062 -7.758 0.672 1 97.44 81 THR A O 1
ATOM 598 N N . LYS A 1 82 ? 18.812 -9.766 1.192 1 96.38 82 LYS A N 1
ATOM 599 C CA . LYS A 1 82 ? 20.016 -9.711 0.349 1 96.38 82 LYS A CA 1
ATOM 600 C C . LYS A 1 82 ? 20.172 -11 -0.447 1 96.38 82 LYS A C 1
ATOM 602 O O . LYS A 1 82 ? 19.422 -11.961 -0.259 1 96.38 82 LYS A O 1
ATOM 607 N N . GLU A 1 83 ? 21.109 -10.969 -1.367 1 95 83 GLU A N 1
ATOM 608 C CA . GLU A 1 83 ? 21.406 -12.164 -2.152 1 95 83 GLU A CA 1
ATOM 609 C C . GLU A 1 83 ? 21.656 -13.375 -1.251 1 95 83 GLU A C 1
ATOM 611 O O . GLU A 1 83 ? 22.328 -13.258 -0.226 1 95 83 GLU A O 1
ATOM 616 N N . GLY A 1 84 ? 21.031 -14.484 -1.576 1 96.56 84 GLY A N 1
ATOM 617 C CA . GLY A 1 84 ? 21.172 -15.703 -0.805 1 96.56 84 GLY A CA 1
ATOM 618 C C . GLY A 1 84 ? 20.031 -15.938 0.168 1 96.56 84 GLY A C 1
ATOM 619 O O . GLY A 1 84 ? 19.875 -17.031 0.697 1 96.56 84 GLY A O 1
ATOM 620 N N . GLU A 1 85 ? 19.203 -14.945 0.312 1 98 85 GLU A N 1
ATOM 621 C CA . GLU A 1 85 ? 18.141 -15.047 1.321 1 98 85 GLU A CA 1
ATOM 622 C C . GLU A 1 85 ? 16.781 -15.242 0.674 1 98 85 GLU A 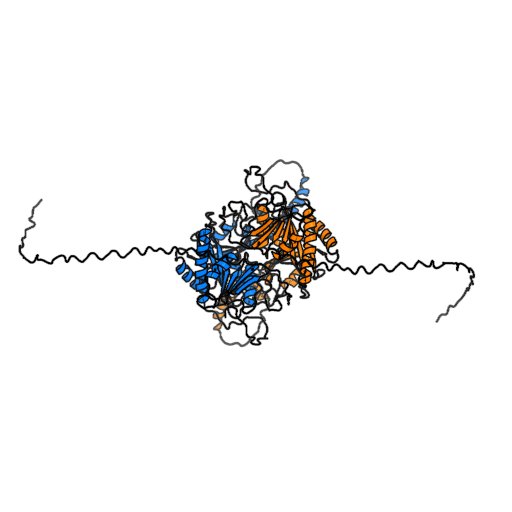C 1
ATOM 624 O O . GLU A 1 85 ? 15.812 -15.594 1.352 1 98 85 GLU A O 1
ATOM 629 N N . VAL A 1 86 ? 16.703 -15.062 -0.63 1 98.5 86 VAL A N 1
ATOM 630 C CA . VAL A 1 86 ? 15.445 -15.211 -1.367 1 98.5 86 VAL A CA 1
ATOM 631 C C . VAL A 1 86 ? 15.633 -16.203 -2.506 1 98.5 86 VAL A C 1
ATOM 633 O O . VAL A 1 86 ? 16.562 -16.094 -3.305 1 98.5 86 VAL A O 1
ATOM 636 N N . ALA A 1 87 ? 14.766 -17.188 -2.557 1 98.12 87 ALA A N 1
ATOM 637 C CA . ALA A 1 87 ? 14.789 -18.188 -3.619 1 98.12 87 ALA A CA 1
ATOM 638 C C . ALA A 1 87 ? 14.102 -17.656 -4.879 1 98.12 87 ALA A C 1
ATOM 640 O O . ALA A 1 87 ? 13.242 -16.781 -4.805 1 98.12 87 ALA A O 1
ATOM 641 N N . PRO A 1 88 ? 14.438 -18.203 -6.031 1 97.88 88 PRO A N 1
ATOM 642 C CA . PRO A 1 88 ? 13.844 -17.75 -7.285 1 97.88 88 PRO A CA 1
ATOM 643 C C . PRO A 1 88 ? 12.359 -18.078 -7.395 1 97.88 88 PRO A C 1
ATOM 645 O O . PRO A 1 88 ? 11.648 -17.516 -8.234 1 97.88 88 PRO A O 1
ATOM 648 N N . ARG A 1 89 ? 11.898 -19.062 -6.664 1 98.81 89 ARG A N 1
ATOM 649 C CA . ARG A 1 89 ? 10.492 -19.453 -6.617 1 98.81 89 ARG A CA 1
ATOM 650 C C . ARG A 1 89 ? 9.789 -18.844 -5.41 1 98.81 89 ARG A C 1
ATOM 652 O O . ARG A 1 89 ? 10.102 -19.188 -4.266 1 98.81 89 ARG A O 1
ATOM 659 N N . ILE A 1 90 ? 8.82 -17.938 -5.703 1 98.94 90 ILE A N 1
ATOM 660 C CA . ILE A 1 90 ? 8.289 -17.094 -4.633 1 98.94 90 ILE A CA 1
ATOM 661 C C . ILE A 1 90 ? 6.773 -17.234 -4.566 1 98.94 90 ILE A C 1
ATOM 663 O O . ILE A 1 90 ? 6.082 -17.094 -5.578 1 98.94 90 ILE A O 1
ATOM 667 N N . LEU A 1 91 ? 6.289 -17.578 -3.416 1 98.94 91 LEU A N 1
ATOM 668 C CA . LEU A 1 91 ? 4.883 -17.438 -3.062 1 98.94 91 LEU A CA 1
ATOM 669 C C . LEU A 1 91 ? 4.637 -16.109 -2.338 1 98.94 91 LEU A C 1
ATOM 671 O O . LEU A 1 91 ? 5.102 -15.922 -1.213 1 98.94 91 LEU A O 1
ATOM 675 N N . SER A 1 92 ? 3.98 -15.195 -3.002 1 98.88 92 SER A N 1
ATOM 676 C CA . SER A 1 92 ? 3.625 -13.906 -2.41 1 98.88 92 SER A CA 1
ATOM 677 C C . SER A 1 92 ? 2.229 -13.945 -1.798 1 98.88 92 SER A C 1
ATOM 679 O O . SER A 1 92 ? 1.267 -14.344 -2.459 1 98.88 92 SER A O 1
ATOM 681 N N . VAL A 1 93 ? 2.084 -13.5 -0.52 1 98.62 93 VAL A N 1
ATOM 682 C CA . VAL A 1 93 ? 0.799 -13.57 0.166 1 98.62 93 VAL A CA 1
ATOM 683 C C . VAL A 1 93 ? 0.501 -12.234 0.843 1 98.62 93 VAL A C 1
ATOM 685 O O . VAL A 1 93 ? 1.416 -11.461 1.13 1 98.62 93 VAL A O 1
ATOM 688 N N . GLY A 1 94 ? -0.697 -11.922 1.188 1 96.06 94 GLY A N 1
ATOM 689 C CA . GLY A 1 94 ? -1.129 -10.602 1.617 1 96.06 94 GLY A CA 1
ATOM 690 C C . GLY A 1 94 ? -0.718 -10.273 3.039 1 96.06 94 GLY A C 1
ATOM 691 O O . GLY A 1 94 ? -0.452 -9.109 3.361 1 96.06 94 GLY A O 1
ATOM 692 N N . SER A 1 95 ? -0.753 -11.273 3.896 1 93.94 95 SER A N 1
ATOM 693 C CA . SER A 1 95 ? -0.546 -10.938 5.301 1 93.94 95 SER A CA 1
ATOM 694 C C . SER A 1 95 ? 0.592 -11.758 5.902 1 93.94 95 SER A C 1
ATOM 696 O O . SER A 1 95 ? 0.907 -12.844 5.418 1 93.94 95 SER A O 1
ATOM 698 N N . VAL A 1 96 ? 1.141 -11.172 6.949 1 95.06 96 VAL A N 1
ATOM 699 C CA . VAL A 1 96 ? 2.193 -11.844 7.703 1 95.06 96 VAL A CA 1
ATOM 700 C C . VAL A 1 96 ? 1.649 -13.133 8.312 1 95.06 96 VAL A C 1
ATOM 702 O O . VAL A 1 96 ? 2.322 -14.164 8.297 1 95.06 96 VAL A O 1
ATOM 705 N N . GLY A 1 97 ? 0.419 -13.07 8.766 1 92.94 97 GLY A N 1
ATOM 706 C CA . GLY A 1 97 ? -0.204 -14.266 9.312 1 92.94 97 GLY A CA 1
ATOM 707 C C . GLY A 1 97 ? -0.32 -15.398 8.312 1 92.94 97 GLY A C 1
ATOM 708 O O . GLY A 1 97 ? -0.061 -16.562 8.648 1 92.94 97 GLY A O 1
ATOM 709 N N . ARG A 1 98 ? -0.681 -15.078 7.148 1 94.88 98 ARG A N 1
ATOM 710 C CA . ARG A 1 98 ? -0.802 -16.094 6.102 1 94.88 98 ARG A CA 1
ATOM 711 C C . ARG A 1 98 ? 0.563 -16.656 5.723 1 94.88 98 ARG A C 1
ATOM 713 O O . ARG A 1 98 ? 0.697 -17.844 5.473 1 94.88 98 ARG A O 1
ATOM 720 N N . ALA A 1 99 ? 1.555 -15.797 5.656 1 97.75 99 ALA A N 1
ATOM 721 C CA . ALA A 1 99 ? 2.908 -16.266 5.371 1 97.75 99 ALA A CA 1
ATOM 722 C C . ALA A 1 99 ? 3.367 -17.281 6.414 1 97.75 99 ALA A C 1
ATOM 724 O O . ALA A 1 99 ? 3.926 -18.328 6.07 1 97.75 99 ALA A O 1
ATOM 725 N N . GLN A 1 100 ? 3.094 -16.953 7.621 1 96.12 100 GLN A N 1
ATOM 726 C CA . GLN A 1 100 ? 3.459 -17.859 8.711 1 96.12 100 GLN A CA 1
ATOM 727 C C . GLN A 1 100 ? 2.699 -19.172 8.609 1 96.12 100 GLN A C 1
ATOM 729 O O . GLN A 1 100 ? 3.291 -20.25 8.742 1 96.12 100 GLN A O 1
ATOM 734 N N . LEU A 1 101 ? 1.472 -19.094 8.352 1 95.5 101 LEU A N 1
ATOM 735 C CA . LEU A 1 101 ? 0.646 -20.281 8.203 1 95.5 101 LEU A CA 1
ATOM 736 C C . LEU A 1 101 ? 1.187 -21.188 7.094 1 95.5 101 LEU A C 1
ATOM 738 O O . LEU A 1 101 ? 1.381 -22.391 7.301 1 95.5 101 LEU A O 1
ATOM 742 N N . LEU A 1 102 ? 1.489 -20.609 5.98 1 98 102 LEU A N 1
ATOM 743 C CA . LEU A 1 102 ? 1.867 -21.391 4.809 1 98 102 LEU A CA 1
ATOM 744 C C . LEU A 1 102 ? 3.299 -21.906 4.938 1 98 102 LEU A C 1
ATOM 746 O O . LEU A 1 102 ? 3.689 -22.844 4.242 1 98 102 LEU A O 1
ATOM 750 N N . SER A 1 103 ? 4.094 -21.25 5.797 1 97.81 103 SER A N 1
ATOM 751 C CA . SER A 1 103 ? 5.457 -21.734 6.02 1 97.81 103 SER A CA 1
ATOM 752 C C . SER A 1 103 ? 5.461 -23.125 6.648 1 97.81 103 SER A C 1
ATOM 754 O O . SER A 1 103 ? 6.465 -23.844 6.574 1 97.81 103 SER A O 1
ATOM 756 N N . THR A 1 104 ? 4.355 -23.562 7.25 1 97.06 104 THR A N 1
ATOM 757 C CA . THR A 1 104 ? 4.246 -24.875 7.863 1 97.06 104 THR A CA 1
ATOM 758 C C . THR A 1 104 ? 4.195 -25.969 6.797 1 97.06 104 THR A C 1
ATOM 760 O O . THR A 1 104 ? 4.363 -27.156 7.102 1 97.06 104 THR A O 1
ATOM 763 N N . LEU A 1 105 ? 3.979 -25.578 5.551 1 98.25 105 LEU A N 1
ATOM 764 C CA . LEU A 1 105 ? 3.92 -26.531 4.445 1 98.25 105 LEU A CA 1
ATOM 765 C C . LEU A 1 105 ? 5.32 -26.875 3.955 1 98.25 105 LEU A C 1
ATOM 767 O O . LEU A 1 105 ? 5.496 -27.844 3.205 1 98.25 105 LEU A O 1
ATOM 771 N N . LEU A 1 106 ? 6.34 -26.078 4.352 1 98.44 106 LEU A N 1
ATOM 772 C CA . LEU A 1 106 ? 7.695 -26.266 3.852 1 98.44 106 LEU A CA 1
ATOM 773 C C . LEU A 1 106 ? 8.328 -27.516 4.48 1 98.44 106 LEU A C 1
ATOM 775 O O . LEU A 1 106 ? 7.895 -27.969 5.539 1 98.44 106 LEU A O 1
ATOM 779 N N . ASP A 1 107 ? 9.367 -28.016 3.793 1 97.5 107 ASP A N 1
ATOM 780 C CA . ASP A 1 107 ? 10.141 -29.125 4.344 1 97.5 107 ASP A CA 1
ATOM 781 C C . ASP A 1 107 ? 10.711 -28.766 5.711 1 97.5 107 ASP A C 1
ATOM 783 O O . ASP A 1 107 ? 11.164 -27.625 5.926 1 97.5 107 ASP A O 1
ATOM 787 N N . PRO A 1 108 ? 10.703 -29.719 6.621 1 93.75 108 PRO A N 1
ATOM 788 C CA . PRO A 1 108 ? 11.406 -29.438 7.871 1 93.75 108 PRO A CA 1
ATOM 789 C C . PRO A 1 108 ? 12.883 -29.109 7.656 1 93.75 108 PRO A C 1
ATOM 791 O O . PRO A 1 108 ? 13.539 -29.734 6.812 1 93.75 108 PRO A O 1
ATOM 794 N N . PRO A 1 109 ? 13.258 -28.094 8.359 1 90.94 109 PRO A N 1
ATOM 795 C CA . PRO A 1 109 ? 14.688 -27.797 8.234 1 90.94 109 PRO A CA 1
ATOM 796 C C . PRO A 1 109 ? 15.578 -28.922 8.773 1 90.94 109 PRO A C 1
ATOM 798 O O . PRO A 1 109 ? 15.102 -29.781 9.516 1 90.94 109 PRO A O 1
ATOM 801 N N . ALA A 1 110 ? 16.828 -28.906 8.258 1 86.5 110 ALA A N 1
ATOM 802 C CA . ALA A 1 110 ? 17.781 -29.875 8.773 1 86.5 110 ALA A CA 1
ATOM 803 C C . ALA A 1 110 ? 17.906 -29.766 10.297 1 86.5 110 ALA A C 1
ATOM 805 O O . ALA A 1 110 ? 17.578 -28.734 10.875 1 86.5 110 ALA A O 1
ATOM 806 N N . ALA A 1 111 ? 18.375 -30.891 10.852 1 87.38 111 ALA A N 1
ATOM 807 C CA . ALA A 1 111 ? 18.531 -30.922 12.305 1 87.38 111 ALA A CA 1
ATOM 808 C C . ALA A 1 111 ? 19.391 -29.75 12.789 1 87.38 111 ALA A C 1
ATOM 810 O O . ALA A 1 111 ? 20.469 -29.5 12.242 1 87.38 111 ALA A O 1
ATOM 811 N N . GLY A 1 112 ? 18.891 -28.969 13.703 1 87.62 112 GLY A N 1
ATOM 812 C CA . GLY A 1 112 ? 19.625 -27.859 14.281 1 87.62 112 GLY A CA 1
ATOM 813 C C . GLY A 1 112 ? 19.469 -26.562 13.5 1 87.62 112 GLY A C 1
ATOM 814 O O . GLY A 1 112 ? 20.016 -25.531 13.891 1 87.62 112 GLY A O 1
ATOM 815 N N . LYS A 1 113 ? 18.75 -26.688 12.383 1 88.88 113 LYS A N 1
ATOM 816 C CA . LYS A 1 113 ? 18.547 -25.484 11.57 1 88.88 113 LYS A CA 1
ATOM 817 C C . LYS A 1 113 ? 17.094 -25.031 11.633 1 88.88 113 LYS A C 1
ATOM 819 O O . LYS A 1 113 ? 16.219 -25.766 12.094 1 88.88 113 LYS A O 1
ATOM 824 N N . THR A 1 114 ? 16.906 -23.734 11.328 1 91.06 114 THR A N 1
ATOM 825 C CA . THR A 1 114 ? 15.57 -23.172 11.234 1 91.06 114 THR A CA 1
ATOM 826 C C . THR A 1 114 ? 15.336 -22.547 9.867 1 91.06 114 THR A C 1
ATOM 828 O O . THR A 1 114 ? 16.281 -22.266 9.141 1 91.06 114 THR A O 1
ATOM 831 N N . LEU A 1 115 ? 14.078 -22.453 9.508 1 94.5 115 LEU A N 1
ATOM 832 C CA . LEU A 1 115 ? 13.75 -21.688 8.32 1 94.5 115 LEU A CA 1
ATOM 833 C C . LEU A 1 115 ? 14.289 -20.266 8.43 1 94.5 115 LEU A C 1
ATOM 835 O O . LEU A 1 115 ? 14.367 -19.703 9.531 1 94.5 115 LEU A O 1
ATOM 839 N N . PHE A 1 116 ? 14.734 -19.766 7.348 1 96.31 116 PHE A N 1
ATOM 840 C CA . PHE A 1 116 ? 15.078 -18.344 7.332 1 96.31 116 PHE A CA 1
ATOM 841 C C . PHE A 1 116 ? 13.844 -17.484 7.523 1 96.31 116 PHE A C 1
ATOM 843 O O . PHE A 1 116 ? 12.828 -17.672 6.852 1 96.31 116 PHE A O 1
ATOM 850 N N . HIS A 1 117 ? 13.93 -16.609 8.469 1 96.62 117 HIS A N 1
ATOM 851 C CA . HIS A 1 117 ? 12.883 -15.633 8.758 1 96.62 117 HIS A CA 1
ATOM 852 C C . HIS A 1 117 ? 13.461 -14.227 8.875 1 96.62 117 HIS A C 1
ATOM 854 O O . HIS A 1 117 ? 14.391 -14 9.656 1 96.62 117 HIS A O 1
ATOM 860 N N . ARG A 1 118 ? 12.867 -13.336 8.062 1 96.12 118 ARG A N 1
ATOM 861 C CA . ARG A 1 118 ? 13.281 -11.945 8.195 1 96.12 118 ARG A CA 1
ATOM 862 C C . ARG A 1 118 ? 12.086 -11.008 8.078 1 96.12 118 ARG A C 1
ATOM 864 O O . ARG A 1 118 ? 11.383 -11.016 7.062 1 96.12 118 ARG A O 1
ATOM 871 N N . THR A 1 119 ? 11.867 -10.227 9.109 1 94.75 119 THR A N 1
ATOM 872 C CA . THR A 1 119 ? 10.883 -9.148 9.086 1 94.75 119 THR A CA 1
ATOM 873 C C . THR A 1 119 ? 11.57 -7.797 8.938 1 94.75 119 THR A C 1
ATOM 875 O O . THR A 1 119 ? 12.438 -7.441 9.742 1 94.75 119 THR A O 1
ATOM 878 N N . SER A 1 120 ? 11.211 -7.07 7.961 1 94.19 120 SER A N 1
ATOM 879 C CA . SER A 1 120 ? 11.844 -5.781 7.719 1 94.19 120 SER A CA 1
ATOM 880 C C . SER A 1 120 ? 11.281 -4.707 8.648 1 94.19 120 SER A C 1
ATOM 882 O O . SER A 1 120 ? 10.281 -4.93 9.336 1 94.19 120 SER A O 1
ATOM 884 N N . SER A 1 121 ? 11.852 -3.508 8.586 1 87.88 121 SER A N 1
ATOM 885 C CA . SER A 1 121 ? 11.391 -2.359 9.367 1 87.88 121 SER A CA 1
ATOM 886 C C . SER A 1 121 ? 10.047 -1.852 8.852 1 87.88 121 SER A C 1
ATOM 888 O O . SER A 1 121 ? 9.367 -1.085 9.539 1 87.88 121 SER A O 1
ATOM 890 N N . ARG A 1 122 ? 9.695 -2.295 7.668 1 92.81 122 ARG A N 1
ATOM 891 C CA . ARG A 1 122 ? 8.43 -1.851 7.09 1 92.81 122 ARG A CA 1
ATOM 892 C C . ARG A 1 122 ? 7.371 -2.941 7.188 1 92.81 122 ARG A C 1
ATOM 894 O O . ARG A 1 122 ? 6.277 -2.803 6.633 1 92.81 122 ARG A O 1
ATOM 901 N N . GLY A 1 123 ? 7.695 -4.043 7.809 1 91.88 123 GLY A N 1
ATOM 902 C CA . GLY A 1 123 ? 6.711 -5.051 8.164 1 91.88 123 GLY A CA 1
ATOM 903 C C . GLY A 1 123 ? 6.641 -6.195 7.168 1 91.88 123 GLY A C 1
ATOM 904 O O . GLY A 1 123 ? 5.844 -7.121 7.336 1 91.88 123 GLY A O 1
ATOM 905 N N . PHE A 1 124 ? 7.477 -6.164 6.117 1 96.31 124 PHE A N 1
ATOM 906 C CA . PHE A 1 124 ? 7.508 -7.285 5.188 1 96.31 124 PHE A CA 1
ATOM 907 C C . PHE A 1 124 ? 8.164 -8.508 5.832 1 96.31 124 PHE A C 1
ATOM 909 O O . PHE A 1 124 ? 9.18 -8.383 6.508 1 96.31 124 PHE A O 1
ATOM 916 N N . LEU A 1 125 ? 7.547 -9.641 5.621 1 97.62 125 LEU A N 1
ATOM 917 C CA . LEU A 1 125 ? 8.094 -10.898 6.117 1 97.62 125 LEU A CA 1
ATOM 918 C C . LEU A 1 125 ? 8.516 -11.805 4.961 1 97.62 125 LEU A C 1
ATOM 920 O O . LEU A 1 125 ? 7.742 -12.008 4.023 1 97.62 125 LEU A O 1
ATOM 924 N N . THR A 1 126 ? 9.766 -12.266 5.016 1 98.56 126 THR A N 1
ATOM 925 C CA . THR A 1 126 ? 10.273 -13.258 4.078 1 98.56 126 THR A CA 1
ATOM 926 C C . THR A 1 126 ? 10.664 -14.539 4.812 1 98.56 126 THR A C 1
ATOM 928 O O . THR A 1 126 ? 11.445 -14.5 5.77 1 98.56 126 THR A O 1
ATOM 931 N N . ILE A 1 127 ? 10.094 -15.633 4.398 1 98.62 127 ILE A N 1
ATOM 932 C CA . ILE A 1 127 ? 10.453 -16.969 4.883 1 98.62 127 ILE A CA 1
ATOM 933 C C . ILE A 1 127 ? 10.992 -17.797 3.73 1 98.62 127 ILE A C 1
ATOM 935 O O . ILE A 1 127 ? 10.344 -17.953 2.695 1 98.62 127 ILE A O 1
ATOM 939 N N . THR A 1 128 ? 12.211 -18.328 3.928 1 98.62 128 THR A N 1
ATOM 940 C CA . THR A 1 128 ? 12.82 -19.109 2.867 1 98.62 128 THR A CA 1
ATOM 941 C C . THR A 1 128 ? 13.188 -20.5 3.375 1 98.62 128 THR A C 1
ATOM 943 O O . THR A 1 128 ? 13.766 -20.641 4.457 1 98.62 128 THR A O 1
ATOM 946 N N . GLY A 1 129 ? 12.82 -21.484 2.684 1 97.94 129 GLY A N 1
ATOM 947 C CA . GLY A 1 129 ? 13.141 -22.875 2.908 1 97.94 129 GLY A CA 1
ATOM 948 C C . GLY A 1 129 ? 13.055 -23.719 1.646 1 97.94 129 GLY A C 1
ATOM 949 O O . GLY A 1 129 ? 13.508 -23.297 0.581 1 97.94 129 GLY A O 1
ATOM 950 N N . ARG A 1 130 ? 12.633 -24.953 1.869 1 98 130 ARG A N 1
ATOM 951 C CA . ARG A 1 130 ? 12.445 -25.875 0.744 1 98 130 ARG A CA 1
ATOM 952 C C . ARG A 1 130 ? 11.039 -26.453 0.74 1 98 130 ARG A C 1
ATOM 954 O O . ARG A 1 130 ? 10.406 -26.562 1.791 1 98 130 ARG A O 1
ATOM 961 N N . TYR A 1 131 ? 10.547 -26.75 -0.374 1 98.62 131 TYR A N 1
ATOM 962 C CA . TYR A 1 131 ? 9.336 -27.531 -0.603 1 98.62 131 TYR A CA 1
ATOM 963 C C . TYR A 1 131 ? 9.602 -28.656 -1.599 1 98.62 131 TYR A C 1
ATOM 965 O O . TYR A 1 131 ? 9.992 -28.406 -2.74 1 98.62 131 TYR A O 1
ATOM 973 N N . GLU A 1 132 ? 9.414 -29.953 -1.155 1 97.88 132 GLU A N 1
ATOM 974 C CA . GLU A 1 132 ? 9.766 -31.125 -1.952 1 97.88 132 GLU A CA 1
ATOM 975 C C . GLU A 1 132 ? 11.195 -31.031 -2.469 1 97.88 132 GLU A C 1
ATOM 977 O O . GLU A 1 132 ? 11.453 -31.281 -3.65 1 97.88 132 GLU A O 1
ATOM 982 N N . GLY A 1 133 ? 12.008 -30.438 -1.66 1 97.19 133 GLY A N 1
ATOM 983 C CA . GLY A 1 133 ? 13.438 -30.406 -1.915 1 97.19 133 GLY A CA 1
ATOM 984 C C . GLY A 1 133 ? 13.875 -29.172 -2.678 1 97.19 133 GLY A C 1
ATOM 985 O O . GLY A 1 133 ? 15.07 -28.891 -2.773 1 97.19 133 GLY A O 1
ATOM 986 N N . GLU A 1 134 ? 12.969 -28.391 -3.248 1 97.56 134 GLU A N 1
ATOM 987 C CA . GLU A 1 134 ? 13.289 -27.219 -4.051 1 97.56 134 GLU A CA 1
ATOM 988 C C . GLU A 1 134 ? 13.234 -25.938 -3.209 1 97.56 134 GLU A C 1
ATOM 990 O O . GLU A 1 134 ? 12.328 -25.766 -2.395 1 97.56 134 GLU A O 1
ATOM 995 N N . PRO A 1 135 ? 14.242 -25.016 -3.334 1 97.31 135 PRO A N 1
ATOM 996 C CA . PRO A 1 135 ? 14.203 -23.75 -2.594 1 97.31 135 PRO A CA 1
ATOM 997 C C . PRO A 1 135 ? 13 -22.875 -2.977 1 97.31 135 PRO A C 1
ATOM 999 O O . PRO A 1 135 ? 12.695 -22.734 -4.164 1 97.31 135 PRO A O 1
ATOM 1002 N N . VAL A 1 136 ? 12.305 -22.391 -1.965 1 98.81 136 VAL A N 1
ATOM 1003 C CA . VAL A 1 136 ? 11.164 -21.5 -2.162 1 98.81 136 VAL A CA 1
ATOM 1004 C C . VAL A 1 136 ? 11.172 -20.406 -1.092 1 98.81 136 VAL A C 1
ATOM 1006 O O . VAL A 1 136 ? 11.719 -20.609 -0.004 1 98.81 136 VAL A O 1
ATOM 1009 N N . SER A 1 137 ? 10.664 -19.281 -1.43 1 98.88 137 SER A N 1
ATOM 1010 C CA . SER A 1 137 ? 10.438 -18.203 -0.469 1 98.88 137 SER A CA 1
ATOM 1011 C C . SER A 1 137 ? 8.961 -17.828 -0.396 1 98.88 137 SER A C 1
ATOM 1013 O O . SER A 1 137 ? 8.273 -17.781 -1.42 1 98.88 137 SER A O 1
ATOM 1015 N N . ILE A 1 138 ? 8.484 -17.656 0.788 1 98.94 138 ILE A N 1
ATOM 1016 C CA . ILE A 1 138 ? 7.172 -17.062 1.051 1 98.94 138 ILE A CA 1
ATOM 1017 C C . ILE A 1 138 ? 7.336 -15.625 1.529 1 98.94 138 ILE A C 1
ATOM 1019 O O . ILE A 1 138 ? 8.031 -15.367 2.516 1 98.94 138 ILE A O 1
ATOM 1023 N N . VAL A 1 139 ? 6.707 -14.672 0.818 1 98.81 139 VAL A N 1
ATOM 1024 C CA . VAL A 1 139 ? 6.906 -13.25 1.088 1 98.81 139 VAL A CA 1
ATOM 1025 C C . VAL A 1 139 ? 5.555 -12.57 1.312 1 98.81 139 VAL A C 1
ATOM 1027 O O . VAL A 1 139 ? 4.641 -12.719 0.498 1 98.81 139 VAL A O 1
ATOM 1030 N N . SER A 1 140 ? 5.414 -11.867 2.395 1 97.94 140 SER A N 1
ATOM 1031 C CA . SER A 1 140 ? 4.211 -11.062 2.598 1 97.94 140 SER A CA 1
ATOM 1032 C C . SER A 1 140 ? 4.23 -9.812 1.728 1 97.94 140 SER A C 1
ATOM 1034 O O . SER A 1 140 ? 5.258 -9.141 1.614 1 97.94 140 SER A O 1
ATOM 1036 N N . THR A 1 141 ? 3.117 -9.484 1.123 1 97.19 141 THR A N 1
ATOM 1037 C CA . THR A 1 141 ? 3.023 -8.375 0.18 1 97.19 141 THR A CA 1
ATOM 1038 C C . THR A 1 141 ? 2.244 -7.215 0.789 1 97.19 141 THR A C 1
ATOM 1040 O O . THR A 1 141 ? 2.305 -6.09 0.288 1 97.19 141 THR A O 1
ATOM 1043 N N . HIS A 1 142 ? 1.562 -7.461 1.819 1 95.56 1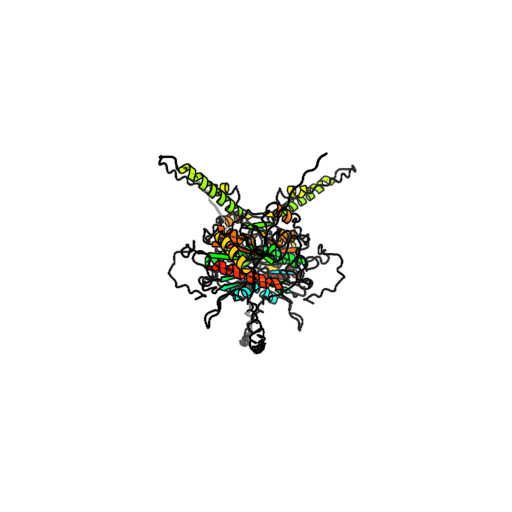42 HIS A N 1
ATOM 1044 C CA . HIS A 1 142 ? 0.642 -6.465 2.357 1 95.56 142 HIS A CA 1
ATOM 1045 C C . HIS A 1 142 ? -0.439 -6.109 1.342 1 95.56 142 HIS A C 1
ATOM 1047 O O . HIS A 1 142 ? -1.028 -6.996 0.719 1 95.56 142 HIS A O 1
ATOM 1053 N N . MET A 1 143 ? -0.849 -4.805 1.323 1 97.62 143 MET A N 1
ATOM 1054 C CA . MET A 1 143 ? -1.996 -4.473 0.483 1 97.62 143 MET A CA 1
ATOM 1055 C C . MET A 1 143 ? -1.649 -3.352 -0.493 1 97.62 143 MET A C 1
ATOM 1057 O O . MET A 1 143 ? -0.946 -2.404 -0.134 1 97.62 143 MET A O 1
ATOM 1061 N N . GLY A 1 144 ? -2.123 -3.537 -1.717 1 98.44 144 GLY A N 1
ATOM 1062 C CA . GLY A 1 144 ? -2.045 -2.473 -2.705 1 98.44 144 GLY A CA 1
ATOM 1063 C C . GLY A 1 144 ? -0.928 -2.676 -3.713 1 98.44 144 GLY A C 1
ATOM 1064 O O . GLY A 1 144 ? 0.085 -3.309 -3.404 1 98.44 144 GLY A O 1
ATOM 1065 N N . MET A 1 145 ? -1.062 -2.029 -4.836 1 98.69 145 MET A N 1
ATOM 1066 C CA . MET A 1 145 ? -0.133 -2.17 -5.953 1 98.69 145 MET A CA 1
ATOM 1067 C C . MET A 1 145 ? 1.249 -1.641 -5.586 1 98.69 145 MET A C 1
ATOM 1069 O O . MET A 1 145 ? 2.264 -2.24 -5.941 1 98.69 145 MET A O 1
ATOM 1073 N N . PRO A 1 146 ? 1.352 -0.53 -4.762 1 98.62 146 PRO A N 1
ATOM 1074 C CA . PRO A 1 146 ? 2.691 -0.074 -4.387 1 98.62 146 PRO A CA 1
ATOM 1075 C C . PRO A 1 146 ? 3.469 -1.122 -3.592 1 98.62 146 PRO A C 1
ATOM 1077 O O . PRO A 1 146 ? 4.684 -1.25 -3.758 1 98.62 146 PRO A O 1
ATOM 1080 N N . ASN A 1 147 ? 2.799 -1.845 -2.738 1 98.44 147 ASN A N 1
ATOM 1081 C CA . ASN A 1 147 ? 3.48 -2.883 -1.972 1 98.44 147 ASN A CA 1
ATOM 1082 C C . ASN A 1 147 ? 3.955 -4.023 -2.869 1 98.44 147 ASN A C 1
ATOM 1084 O O . ASN A 1 147 ? 5.047 -4.559 -2.674 1 98.44 147 ASN A O 1
ATOM 1088 N N . MET A 1 148 ? 3.115 -4.379 -3.805 1 98.81 148 MET A N 1
ATOM 1089 C CA . MET A 1 148 ? 3.539 -5.379 -4.785 1 98.81 148 MET A CA 1
ATOM 1090 C C . MET A 1 148 ? 4.754 -4.887 -5.566 1 98.81 148 MET A C 1
ATOM 1092 O O . MET A 1 148 ? 5.629 -5.68 -5.922 1 98.81 148 MET A O 1
ATOM 1096 N N . ASP A 1 149 ? 4.82 -3.609 -5.84 1 98.69 149 ASP A N 1
ATOM 1097 C CA . ASP A 1 149 ? 5.961 -3.006 -6.523 1 98.69 149 ASP A CA 1
ATOM 1098 C C . ASP A 1 149 ? 7.258 -3.27 -5.762 1 98.69 149 ASP A C 1
ATOM 1100 O O . ASP A 1 149 ? 8.258 -3.691 -6.352 1 98.69 149 ASP A O 1
ATOM 1104 N N . PHE A 1 150 ? 7.246 -3.051 -4.441 1 98.31 150 PHE A N 1
ATOM 1105 C CA . PHE A 1 150 ? 8.414 -3.32 -3.609 1 98.31 150 PHE A CA 1
ATOM 1106 C C . PHE A 1 150 ? 8.812 -4.789 -3.695 1 98.31 150 PHE A C 1
ATOM 1108 O O . PHE A 1 150 ? 9.984 -5.109 -3.906 1 98.31 150 PHE A O 1
ATOM 1115 N N . VAL A 1 151 ? 7.824 -5.668 -3.57 1 98.69 151 VAL A N 1
ATOM 1116 C CA . VAL A 1 151 ? 8.055 -7.102 -3.475 1 98.69 151 VAL A CA 1
ATOM 1117 C C . VAL A 1 151 ? 8.719 -7.609 -4.754 1 98.69 151 VAL A C 1
ATOM 1119 O O . VAL A 1 151 ? 9.719 -8.328 -4.707 1 98.69 151 VAL A O 1
ATOM 1122 N N . VAL A 1 152 ? 8.211 -7.152 -5.859 1 98.81 152 VAL A N 1
ATOM 1123 C CA . VAL A 1 152 ? 8.727 -7.66 -7.129 1 98.81 152 VAL A CA 1
ATOM 1124 C C . VAL A 1 152 ? 10.102 -7.066 -7.406 1 98.81 152 VAL A C 1
ATOM 1126 O O . VAL A 1 152 ? 11.047 -7.797 -7.703 1 98.81 152 VAL A O 1
ATOM 1129 N N . ARG A 1 153 ? 10.273 -5.816 -7.27 1 98 153 ARG A N 1
ATOM 1130 C CA . ARG A 1 153 ? 11.492 -5.129 -7.676 1 98 153 ARG A CA 1
ATOM 1131 C C . ARG A 1 153 ? 12.656 -5.496 -6.766 1 98 153 ARG A C 1
ATOM 1133 O O . ARG A 1 153 ? 13.773 -5.734 -7.234 1 98 153 ARG A O 1
ATOM 1140 N N . GLU A 1 154 ? 12.398 -5.516 -5.465 1 97.69 154 GLU A N 1
ATOM 1141 C CA . GLU A 1 154 ? 13.5 -5.75 -4.543 1 97.69 154 GLU A CA 1
ATOM 1142 C C . GLU A 1 154 ? 13.891 -7.227 -4.504 1 97.69 154 GLU A C 1
ATOM 1144 O O . GLU A 1 154 ? 15.062 -7.562 -4.32 1 97.69 154 GLU A O 1
ATOM 1149 N N . ASN A 1 155 ? 12.93 -8.133 -4.73 1 98.06 155 ASN A N 1
ATOM 1150 C CA . ASN A 1 155 ? 13.32 -9.539 -4.863 1 98.06 155 ASN A CA 1
ATOM 1151 C C . ASN A 1 155 ? 14.086 -9.781 -6.156 1 98.06 155 ASN A C 1
ATOM 1153 O O . ASN A 1 155 ? 15.047 -10.562 -6.176 1 98.06 155 ASN A O 1
ATOM 1157 N N . ARG A 1 156 ? 13.641 -9.133 -7.195 1 97.5 156 ARG A N 1
ATOM 1158 C CA . ARG A 1 156 ? 14.383 -9.258 -8.445 1 97.5 156 ARG A CA 1
ATOM 1159 C C . ARG A 1 156 ? 15.828 -8.812 -8.273 1 97.5 156 ARG A C 1
ATOM 1161 O O . ARG A 1 156 ? 16.75 -9.414 -8.828 1 97.5 156 ARG A O 1
ATOM 1168 N N . ALA A 1 157 ? 16.062 -7.812 -7.492 1 95.19 157 ALA A N 1
ATOM 1169 C CA . ALA A 1 157 ? 17.391 -7.211 -7.316 1 95.19 157 ALA A CA 1
ATOM 1170 C C . ALA A 1 157 ? 18.328 -8.164 -6.582 1 95.19 157 ALA A C 1
ATOM 1172 O O . ALA A 1 157 ? 19.547 -8.039 -6.68 1 95.19 157 ALA A O 1
ATOM 1173 N N . VAL A 1 158 ? 17.766 -9.203 -5.855 1 95.69 158 VAL A N 1
ATOM 1174 C CA . VAL A 1 158 ? 18.656 -10 -5.008 1 95.69 158 VAL A CA 1
ATOM 1175 C C . VAL A 1 158 ? 18.625 -11.461 -5.453 1 95.69 158 VAL A C 1
ATOM 1177 O O . VAL A 1 158 ? 19.203 -12.32 -4.801 1 95.69 158 VAL A O 1
ATOM 1180 N N . VAL A 1 159 ? 17.891 -11.773 -6.5 1 95.69 159 VAL A N 1
ATOM 1181 C CA . VAL A 1 159 ? 17.781 -13.141 -6.996 1 95.69 159 VAL A CA 1
ATOM 1182 C C . VAL A 1 159 ? 18.453 -13.25 -8.367 1 95.69 159 VAL A C 1
ATOM 1184 O O . VAL A 1 159 ? 18.234 -12.414 -9.242 1 95.69 159 VAL A O 1
ATOM 1187 N N . ARG A 1 160 ? 19.25 -14.242 -8.523 1 91.12 160 ARG A N 1
ATOM 1188 C CA . ARG A 1 160 ? 19.875 -14.523 -9.812 1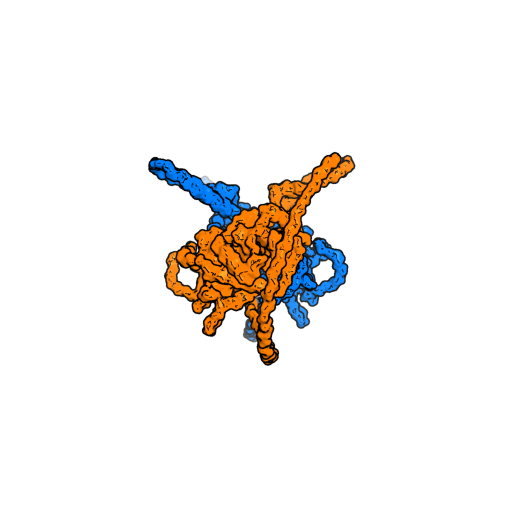 91.12 160 ARG A CA 1
ATOM 1189 C C . ARG A 1 160 ? 18.984 -15.398 -10.68 1 91.12 160 ARG A C 1
ATOM 1191 O O . ARG A 1 160 ? 18.188 -16.188 -10.164 1 91.12 160 ARG A O 1
ATOM 1198 N N . GLY A 1 161 ? 19.094 -15.195 -12.023 1 93.12 161 GLY A N 1
ATOM 1199 C CA . GLY A 1 161 ? 18.328 -16.031 -12.945 1 93.12 161 GLY A CA 1
ATOM 1200 C C . GLY A 1 161 ? 16.859 -15.656 -13.008 1 93.12 161 GLY A C 1
ATOM 1201 O O . GLY A 1 161 ? 16.453 -14.602 -12.5 1 93.12 161 GLY A O 1
ATOM 1202 N N . GLN A 1 162 ? 16.125 -16.484 -13.711 1 97.06 162 GLN A N 1
ATOM 1203 C CA . GLN A 1 162 ? 14.688 -16.25 -13.867 1 97.06 162 GLN A CA 1
ATOM 1204 C C . GLN A 1 162 ? 13.938 -16.562 -12.578 1 97.06 162 GLN A C 1
ATOM 1206 O O . GLN A 1 162 ? 14.305 -17.484 -11.844 1 97.06 162 GLN A O 1
ATOM 1211 N N . MET A 1 163 ? 12.906 -15.812 -12.32 1 98.06 163 MET A N 1
ATOM 1212 C CA . MET A 1 163 ? 12.062 -15.992 -11.141 1 98.06 163 MET A CA 1
ATOM 1213 C C . MET A 1 163 ? 10.648 -16.391 -11.555 1 98.06 163 MET A C 1
ATOM 1215 O O . MET A 1 163 ? 10.203 -16.094 -12.664 1 98.06 163 MET A O 1
ATOM 1219 N N . ALA A 1 164 ? 10.016 -17.109 -10.695 1 98.88 164 ALA A N 1
ATOM 1220 C CA . ALA A 1 164 ? 8.578 -17.359 -10.758 1 98.88 164 ALA A CA 1
ATOM 1221 C C . ALA A 1 164 ? 7.879 -16.859 -9.5 1 98.88 164 ALA A C 1
ATOM 1223 O O . ALA A 1 164 ? 8.297 -17.172 -8.383 1 98.88 164 ALA A O 1
ATOM 1224 N N . ILE A 1 165 ? 6.844 -16.062 -9.695 1 98.94 165 ILE A N 1
ATOM 1225 C CA . ILE A 1 165 ? 6.086 -15.547 -8.57 1 98.94 165 ILE A CA 1
ATOM 1226 C C . ILE A 1 165 ? 4.613 -15.914 -8.719 1 98.94 165 ILE A C 1
ATOM 1228 O O . ILE A 1 165 ? 3.996 -15.617 -9.75 1 98.94 165 ILE A O 1
ATOM 1232 N N . ILE A 1 166 ? 4.043 -16.578 -7.742 1 99 166 ILE A N 1
ATOM 1233 C CA . ILE A 1 166 ? 2.605 -16.797 -7.629 1 99 166 ILE A CA 1
ATOM 1234 C C . ILE A 1 166 ? 2.062 -16.016 -6.43 1 99 166 ILE A C 1
ATOM 1236 O O . ILE A 1 166 ? 2.568 -16.156 -5.312 1 99 166 ILE A O 1
ATOM 1240 N N . ARG A 1 167 ? 1.111 -15.234 -6.668 1 98.94 167 ARG A N 1
ATOM 1241 C CA . ARG A 1 167 ? 0.419 -14.57 -5.566 1 98.94 167 ARG A CA 1
ATOM 1242 C C . ARG A 1 167 ? -0.793 -15.375 -5.117 1 98.94 167 ARG A C 1
ATOM 1244 O O . ARG A 1 167 ? -1.572 -15.852 -5.945 1 98.94 167 ARG A O 1
ATOM 1251 N N . LEU A 1 168 ? -0.909 -15.547 -3.877 1 98.94 168 LEU A N 1
ATOM 1252 C CA . LEU A 1 168 ? -2.123 -16.062 -3.25 1 98.94 168 LEU A CA 1
ATOM 1253 C C . LEU A 1 168 ? -2.723 -15.023 -2.303 1 98.94 168 LEU A C 1
ATOM 1255 O O . LEU A 1 168 ? -2.119 -14.688 -1.281 1 98.94 168 LEU A O 1
ATOM 1259 N N . GLY A 1 169 ? -3.861 -14.516 -2.668 1 98.06 169 GLY A N 1
ATOM 1260 C CA . GLY A 1 169 ? -4.574 -13.555 -1.838 1 98.06 169 GLY A CA 1
ATOM 1261 C C . GLY A 1 169 ? -6.035 -13.914 -1.636 1 98.06 169 GLY A C 1
ATOM 1262 O O . GLY A 1 169 ? -6.414 -15.086 -1.729 1 98.06 169 GLY A O 1
ATOM 1263 N N . THR A 1 170 ? -6.812 -12.922 -1.157 1 96.94 170 THR A N 1
ATOM 1264 C CA . THR A 1 170 ? -8.273 -12.984 -1.101 1 96.94 170 THR A CA 1
ATOM 1265 C C . THR A 1 170 ? -8.891 -11.938 -2.014 1 96.94 170 THR A C 1
ATOM 1267 O O . THR A 1 170 ? -8.219 -10.984 -2.424 1 96.94 170 THR A O 1
ATOM 1270 N N . CYS A 1 171 ? -10.109 -12.195 -2.418 1 97.31 171 CYS A N 1
ATOM 1271 C CA . CYS A 1 171 ? -10.766 -11.289 -3.357 1 97.31 171 CYS A CA 1
ATOM 1272 C C . CYS A 1 171 ? -12.273 -11.336 -3.191 1 97.31 171 CYS A C 1
ATOM 1274 O O . CYS A 1 171 ? -12.797 -12.133 -2.402 1 97.31 171 CYS A O 1
ATOM 1276 N N . GLY A 1 172 ? -12.906 -10.359 -3.812 1 96 172 GLY A N 1
ATOM 1277 C CA . GLY A 1 172 ? -14.336 -10.469 -4.074 1 96 172 GLY A CA 1
ATOM 1278 C C . GLY A 1 172 ? -14.648 -11.172 -5.383 1 96 172 GLY A C 1
ATOM 1279 O O . GLY A 1 172 ? -14.062 -10.844 -6.422 1 96 172 GLY A O 1
ATOM 1280 N N . ALA A 1 173 ? -15.508 -12.148 -5.281 1 96.62 173 ALA A N 1
ATOM 1281 C CA . ALA A 1 173 ? -16.062 -12.703 -6.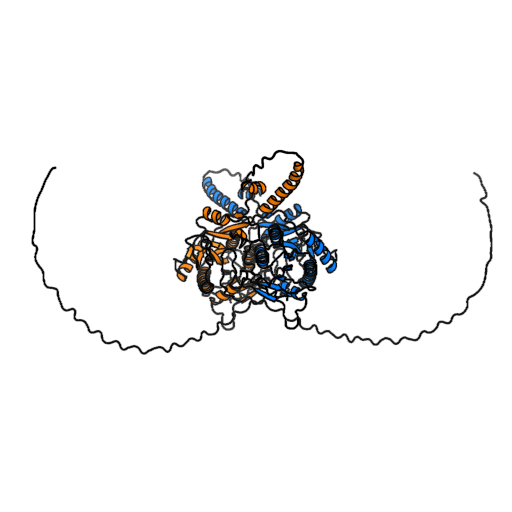508 1 96.62 173 ALA A CA 1
ATOM 1282 C C . ALA A 1 173 ? -17.062 -11.742 -7.145 1 96.62 173 ALA A C 1
ATOM 1284 O O . ALA A 1 173 ? -18.047 -11.336 -6.508 1 96.62 173 ALA A O 1
ATOM 1285 N N . VAL A 1 174 ? -16.828 -11.367 -8.367 1 95.62 174 VAL A N 1
ATOM 1286 C CA . VAL A 1 174 ? -17.578 -10.266 -8.969 1 95.62 174 VAL A CA 1
ATOM 1287 C C . VAL A 1 174 ? -18.828 -10.797 -9.648 1 95.62 174 VAL A C 1
ATOM 1289 O O . VAL A 1 174 ? -19.844 -10.102 -9.727 1 95.62 174 VAL A O 1
ATOM 1292 N N . GLN A 1 175 ? -18.75 -11.992 -10.234 1 94 175 GLN A N 1
ATOM 1293 C CA . GLN A 1 175 ? -19.891 -12.586 -10.922 1 94 175 GLN A CA 1
ATOM 1294 C C . GLN A 1 175 ? -19.75 -14.102 -11.023 1 94 175 GLN A C 1
ATOM 1296 O O . GLN A 1 175 ? -18.672 -14.641 -10.82 1 94 175 GLN A O 1
ATOM 1301 N N . ARG A 1 176 ? -20.875 -14.711 -11.25 1 93.88 176 ARG A N 1
ATOM 1302 C CA . ARG A 1 176 ? -20.859 -16.141 -11.508 1 93.88 176 ARG A CA 1
ATOM 1303 C C . ARG A 1 176 ? -20.047 -16.469 -12.758 1 93.88 176 ARG A C 1
ATOM 1305 O O . ARG A 1 176 ? -19.984 -15.664 -13.688 1 93.88 176 ARG A O 1
ATOM 1312 N N . PRO A 1 177 ? -19.297 -17.625 -12.703 1 95.88 177 PRO A N 1
ATOM 1313 C CA . PRO A 1 177 ? -19.5 -18.797 -11.836 1 95.88 177 PRO A CA 1
ATOM 1314 C C . PRO A 1 177 ? -18.688 -18.703 -10.539 1 95.88 177 PRO A C 1
ATOM 1316 O O . PRO A 1 177 ? -18.797 -19.594 -9.688 1 95.88 177 PRO A O 1
ATOM 1319 N N . ALA A 1 178 ? -17.922 -17.719 -10.359 1 97.06 178 ALA A N 1
ATOM 1320 C CA . ALA A 1 178 ? -17.125 -17.594 -9.141 1 97.06 178 ALA A CA 1
ATOM 1321 C C . ALA A 1 178 ? -18.031 -17.516 -7.906 1 97.06 178 ALA A C 1
ATOM 1323 O O . ALA A 1 178 ? -18.984 -16.75 -7.883 1 97.06 178 ALA A O 1
ATOM 1324 N N . LYS A 1 179 ? -17.734 -18.359 -6.914 1 94.69 179 LYS A N 1
ATOM 1325 C CA . LYS A 1 179 ? -18.516 -18.375 -5.68 1 94.69 179 LYS A CA 1
ATOM 1326 C C . LYS A 1 179 ? -17.609 -18.328 -4.453 1 94.69 179 LYS A C 1
ATOM 1328 O O . LYS A 1 179 ? -16.406 -18.562 -4.555 1 94.69 179 LYS A O 1
ATOM 1333 N N . LEU A 1 180 ? -18.281 -18.094 -3.393 1 93.62 180 LEU A N 1
ATOM 1334 C CA . LEU A 1 180 ? -17.594 -18.047 -2.107 1 93.62 180 LEU A CA 1
ATOM 1335 C C . LEU A 1 180 ? -16.766 -19.297 -1.888 1 93.62 180 LEU A C 1
ATOM 1337 O O . LEU A 1 180 ? -17.25 -20.422 -2.094 1 93.62 180 LEU A O 1
ATOM 1341 N N . GLY A 1 181 ? -15.477 -19.062 -1.591 1 95.75 181 GLY A N 1
ATOM 1342 C CA . GLY A 1 181 ? -14.609 -20.172 -1.236 1 95.75 181 GLY A CA 1
ATOM 1343 C C . GLY A 1 181 ? -13.875 -20.766 -2.428 1 95.75 181 GLY A C 1
ATOM 1344 O O . GLY A 1 181 ? -12.93 -21.531 -2.262 1 95.75 181 GLY A O 1
ATOM 1345 N N . ASP A 1 182 ? -14.242 -20.391 -3.613 1 98 182 ASP A N 1
ATOM 1346 C CA . ASP A 1 182 ? -13.555 -20.875 -4.805 1 98 182 ASP A CA 1
ATOM 1347 C C . ASP A 1 182 ? -12.133 -20.328 -4.875 1 98 182 ASP A C 1
ATOM 1349 O O . ASP A 1 182 ? -11.836 -19.266 -4.312 1 98 182 ASP A O 1
ATOM 1353 N N . LEU A 1 183 ? -11.281 -21.141 -5.461 1 98.75 183 LEU A N 1
ATOM 1354 C CA . LEU A 1 183 ? -9.992 -20.609 -5.898 1 98.75 183 LEU A CA 1
ATOM 1355 C C . LEU A 1 183 ? -10.102 -19.984 -7.281 1 98.75 183 LEU A C 1
ATOM 1357 O O . LEU A 1 183 ? -10.438 -20.656 -8.258 1 98.75 183 LEU A O 1
ATOM 1361 N N . LEU A 1 184 ? -9.898 -18.719 -7.355 1 98.94 184 LEU A N 1
ATOM 1362 C CA . LEU A 1 184 ? -10 -17.969 -8.602 1 98.94 184 LEU A CA 1
ATOM 1363 C C . LEU A 1 184 ? -8.625 -17.703 -9.195 1 98.94 184 LEU A C 1
ATOM 1365 O O . LEU A 1 184 ? -7.789 -17.047 -8.555 1 98.94 184 LEU A O 1
ATOM 1369 N N . ILE A 1 185 ? -8.375 -18.203 -10.375 1 98.94 185 ILE A N 1
ATOM 1370 C CA . ILE A 1 185 ? -7.07 -18.109 -11.008 1 98.94 185 ILE A CA 1
ATOM 1371 C C . ILE A 1 185 ? -7.117 -17.078 -12.133 1 98.94 185 ILE A C 1
ATOM 1373 O O . ILE A 1 185 ? -7.961 -17.156 -13.031 1 98.94 185 ILE A O 1
ATOM 1377 N N . ALA A 1 186 ? -6.211 -16.141 -12.133 1 98.88 186 ALA A N 1
ATOM 1378 C CA . ALA A 1 186 ? -6.16 -15.047 -13.094 1 98.88 186 ALA A CA 1
ATOM 1379 C C . ALA A 1 186 ? -5.496 -15.484 -14.398 1 98.88 186 ALA A C 1
ATOM 1381 O O . ALA A 1 186 ? -4.59 -14.812 -14.898 1 98.88 186 ALA A O 1
ATOM 1382 N N . SER A 1 187 ? -5.988 -16.562 -14.992 1 98.81 187 SER A N 1
ATOM 1383 C CA . SER A 1 187 ? -5.398 -17.125 -16.203 1 98.81 187 SER A CA 1
ATOM 1384 C C . SER A 1 187 ? -5.617 -16.203 -17.391 1 98.81 187 SER A C 1
ATOM 1386 O O . SER A 1 187 ? -4.832 -16.219 -18.344 1 98.81 187 SER A O 1
ATOM 1388 N N . HIS A 1 188 ? -6.672 -15.352 -17.406 1 98.56 188 HIS A N 1
ATOM 1389 C CA . HIS A 1 188 ? -6.949 -14.422 -18.484 1 98.56 188 HIS A CA 1
ATOM 1390 C C . HIS A 1 188 ? -6.227 -13.094 -18.281 1 98.56 188 HIS A C 1
ATOM 1392 O O . HIS A 1 188 ? -6.422 -12.156 -19.047 1 98.56 188 HIS A O 1
ATOM 1398 N N . GLY A 1 189 ? -5.398 -13.023 -17.219 1 98.75 189 GLY A N 1
ATOM 1399 C CA . GLY A 1 189 ? -4.684 -11.789 -16.922 1 98.75 189 GLY A CA 1
ATOM 1400 C C . GLY A 1 189 ? -5.398 -10.906 -15.922 1 98.75 189 GLY A C 1
ATOM 1401 O O . GLY A 1 189 ? -6.211 -11.391 -15.125 1 98.75 189 GLY A O 1
ATOM 1402 N N . SER A 1 190 ? -5.008 -9.672 -15.867 1 98.94 190 SER A N 1
ATOM 1403 C CA . SER A 1 190 ? -5.574 -8.734 -14.906 1 98.94 190 SER A CA 1
ATOM 1404 C C . SER A 1 190 ? -5.699 -7.336 -15.508 1 98.94 190 SER A C 1
ATOM 1406 O O . SER A 1 190 ? -4.828 -6.898 -16.266 1 98.94 190 SER A O 1
ATOM 1408 N N . ILE A 1 191 ? -6.77 -6.664 -15.18 1 98.88 191 ILE A N 1
ATOM 1409 C CA . ILE A 1 191 ? -6.941 -5.242 -15.469 1 98.88 191 ILE A CA 1
ATOM 1410 C C . ILE A 1 191 ? -6.727 -4.43 -14.195 1 98.88 191 ILE A C 1
ATOM 1412 O O . ILE A 1 191 ? -6.797 -4.965 -13.094 1 98.88 191 ILE A O 1
ATOM 1416 N N . GLY A 1 192 ? -6.348 -3.166 -14.383 1 98.75 192 GLY A N 1
ATOM 1417 C CA . GLY A 1 192 ? -6.172 -2.242 -13.273 1 98.75 192 GLY A CA 1
ATOM 1418 C C . GLY A 1 192 ? -7.246 -1.172 -13.211 1 98.75 192 GLY A C 1
ATOM 1419 O O . GLY A 1 192 ? -7.59 -0.573 -14.234 1 98.75 192 GLY A O 1
ATOM 1420 N N . ILE A 1 193 ? -7.859 -0.958 -12.023 1 98.81 193 ILE A N 1
ATOM 1421 C CA . ILE A 1 193 ? -8.867 0.077 -11.82 1 98.81 193 ILE A CA 1
ATOM 1422 C C . ILE A 1 193 ? -8.289 1.192 -10.953 1 98.81 193 ILE A C 1
ATOM 1424 O O . ILE A 1 193 ? -7.785 0.935 -9.859 1 98.81 193 ILE A O 1
ATOM 1428 N N . ARG A 1 194 ? -8.391 2.398 -11.406 1 98 194 ARG A N 1
ATOM 1429 C CA . ARG A 1 194 ? -7.832 3.525 -10.664 1 98 194 ARG A CA 1
ATOM 1430 C C . ARG A 1 194 ? -8.812 4.691 -10.625 1 98 194 ARG A C 1
ATOM 1432 O O . ARG A 1 194 ? -9.5 4.969 -11.609 1 98 194 ARG A O 1
ATOM 1439 N N . ARG A 1 195 ? -8.883 5.324 -9.477 1 97.88 195 ARG A N 1
ATOM 1440 C CA . ARG A 1 195 ? -9.594 6.594 -9.328 1 97.88 195 ARG A CA 1
ATOM 1441 C C . ARG A 1 195 ? -8.859 7.715 -10.062 1 97.88 195 ARG A C 1
ATOM 1443 O O . ARG A 1 195 ? -7.633 7.797 -10.016 1 97.88 195 ARG A O 1
ATOM 1450 N N . ASP A 1 196 ? -9.602 8.555 -10.836 1 97.31 196 ASP A N 1
ATOM 1451 C CA . ASP A 1 196 ? -9.031 9.742 -11.469 1 97.31 196 ASP A CA 1
ATOM 1452 C C . ASP A 1 196 ? -9.281 10.992 -10.625 1 97.31 196 ASP A C 1
ATOM 1454 O O . ASP A 1 196 ? -10.297 11.672 -10.797 1 97.31 196 ASP A O 1
ATOM 1458 N N . PRO A 1 197 ? -8.32 11.398 -9.836 1 97.19 197 PRO A N 1
ATOM 1459 C CA . PRO A 1 197 ? -8.555 12.523 -8.922 1 97.19 197 PRO A CA 1
ATOM 1460 C C . PRO A 1 197 ? -8.844 13.828 -9.664 1 97.19 197 PRO A C 1
ATOM 1462 O O . PRO A 1 197 ? -9.469 14.734 -9.094 1 97.19 197 PRO A O 1
ATOM 1465 N N . ASP A 1 198 ? -8.438 13.977 -10.906 1 97 198 ASP A N 1
ATOM 1466 C CA . ASP A 1 198 ? -8.648 15.203 -11.664 1 97 198 ASP A CA 1
ATOM 1467 C C . ASP A 1 198 ? -10.125 15.414 -11.977 1 97 198 ASP A C 1
ATOM 1469 O O . ASP A 1 198 ? -10.555 16.531 -12.242 1 97 198 ASP A O 1
ATOM 1473 N N . TYR A 1 199 ? -10.891 14.328 -11.953 1 97.06 199 TYR A N 1
ATOM 1474 C CA . TYR A 1 199 ? -12.336 14.461 -12.094 1 97.06 199 TYR A CA 1
ATOM 1475 C C . TYR A 1 199 ? -12.906 15.43 -11.07 1 97.06 199 TYR A C 1
ATOM 1477 O O . TYR A 1 199 ? -13.648 16.359 -11.422 1 97.06 199 TYR A O 1
ATOM 1485 N N . TRP A 1 200 ? -12.516 15.281 -9.82 1 96 200 TRP A N 1
ATOM 1486 C CA . TRP A 1 200 ? -13.023 16.109 -8.734 1 96 200 TRP A CA 1
ATOM 1487 C C . TRP A 1 200 ? -12.367 17.5 -8.758 1 96 200 TRP A C 1
ATOM 1489 O O . TRP A 1 200 ? -13 18.5 -8.414 1 96 200 TRP A O 1
ATOM 1499 N N . THR A 1 201 ? -11.047 17.531 -9.094 1 94.69 201 THR A N 1
ATOM 1500 C CA . THR A 1 201 ? -10.359 18.812 -9.188 1 94.69 201 THR A CA 1
ATOM 1501 C C . THR A 1 201 ? -11.039 19.719 -10.219 1 94.69 201 THR A C 1
ATOM 1503 O O . THR A 1 201 ? -11.234 20.906 -9.977 1 94.69 201 THR A O 1
ATOM 1506 N N . LEU A 1 202 ? -11.445 19.156 -11.305 1 92.81 202 LEU A N 1
ATOM 1507 C CA . LEU A 1 202 ? -12.039 19.922 -12.383 1 92.81 202 LEU A CA 1
ATOM 1508 C C . LEU A 1 202 ? -13.5 20.25 -12.07 1 92.81 202 LEU A C 1
ATOM 1510 O O . LEU A 1 202 ? -14.008 21.297 -12.5 1 92.81 202 LEU A O 1
ATOM 1514 N N . LEU A 1 203 ? -14.156 19.438 -11.344 1 89.06 203 LEU A N 1
ATOM 1515 C CA . LEU A 1 203 ? -15.508 19.734 -10.883 1 89.06 203 LEU A CA 1
ATOM 1516 C C . LEU A 1 203 ? -15.5 20.953 -9.961 1 89.06 203 LEU A C 1
ATOM 1518 O O . LEU A 1 203 ? -16.406 21.797 -10.039 1 89.06 203 LEU A O 1
ATOM 1522 N N . ASP A 1 204 ? -14.57 21.016 -9.07 1 83.31 204 ASP A N 1
ATOM 1523 C CA . ASP A 1 204 ? -14.445 22.109 -8.117 1 83.31 204 ASP A CA 1
ATOM 1524 C C . ASP A 1 204 ? -14.156 23.422 -8.836 1 83.31 204 ASP A C 1
ATOM 1526 O O . ASP A 1 204 ? -14.641 24.484 -8.414 1 83.31 204 ASP A O 1
ATOM 1530 N N . SER A 1 205 ? -13.359 23.391 -9.859 1 78.62 205 SER A N 1
ATOM 1531 C CA . SER A 1 205 ? -13 24.594 -10.602 1 78.62 205 SER A CA 1
ATOM 1532 C C . SER A 1 205 ? -14.211 25.188 -11.32 1 78.62 205 SER A C 1
ATOM 1534 O O . SER A 1 205 ? -14.359 26.406 -11.375 1 78.62 205 SER A O 1
ATOM 1536 N N . GLU A 1 206 ? -15.07 24.359 -11.805 1 70.25 206 GLU A N 1
ATOM 1537 C CA . GLU A 1 206 ? -16.25 24.812 -12.516 1 70.25 206 GLU A CA 1
ATOM 1538 C C . GLU A 1 206 ? -17.266 25.438 -11.555 1 70.25 206 GLU A C 1
ATOM 1540 O O . GLU A 1 206 ? -17.891 26.453 -11.875 1 70.25 206 GLU A O 1
ATOM 1545 N N . SER A 1 207 ? -17.328 24.812 -10.422 1 66.81 207 SER A N 1
ATOM 1546 C CA . SER A 1 207 ? -18.266 25.328 -9.43 1 66.81 207 SER A CA 1
ATOM 1547 C C . SER A 1 207 ? -17.844 26.703 -8.914 1 66.81 207 SER A C 1
ATOM 1549 O O . SER A 1 207 ? -18.688 27.562 -8.664 1 66.81 207 SER A O 1
ATOM 1551 N N . SER A 1 208 ? -16.531 26.859 -8.773 1 61.72 208 SER A N 1
ATOM 1552 C CA . SER A 1 208 ? -16.016 28.156 -8.32 1 61.72 208 SER A CA 1
ATOM 1553 C C . SER A 1 208 ? -16.25 29.234 -9.352 1 61.72 208 SER A C 1
ATOM 1555 O O . SER A 1 208 ? -16.516 30.391 -9 1 61.72 208 SER A O 1
ATOM 1557 N N . LEU A 1 209 ? -16.203 28.828 -10.586 1 55.19 209 LEU A N 1
ATOM 1558 C CA . LEU A 1 209 ? -16.438 29.781 -11.664 1 55.19 209 LEU A CA 1
ATOM 1559 C C . LEU A 1 209 ? -17.906 30.172 -11.742 1 55.19 209 LEU A C 1
ATOM 1561 O O . LEU A 1 209 ? -18.219 31.344 -12.008 1 55.19 209 LEU A O 1
ATOM 1565 N N . GLU A 1 210 ? -18.734 29.172 -11.508 1 54.69 210 GLU A N 1
ATOM 1566 C CA . GLU A 1 210 ? -20.172 29.453 -11.531 1 54.69 210 GLU A CA 1
ATOM 1567 C C . GLU A 1 210 ? -20.562 30.391 -10.391 1 54.69 210 GLU A C 1
ATOM 1569 O O . GLU A 1 210 ? -21.391 31.281 -10.562 1 54.69 210 GLU A O 1
ATOM 1574 N N . HIS A 1 211 ? -19.922 30.125 -9.336 1 53.91 211 HIS A N 1
ATOM 1575 C CA . HIS A 1 211 ? -20.219 30.984 -8.195 1 53.91 211 HIS A CA 1
ATOM 1576 C C . HIS A 1 211 ? -19.703 32.406 -8.438 1 53.91 211 HIS A C 1
ATOM 1578 O O . HIS A 1 211 ? -20.344 33.375 -8.031 1 53.91 211 HIS A O 1
ATOM 1584 N N . THR A 1 212 ? -18.703 32.469 -9.156 1 53.66 212 THR A N 1
ATOM 1585 C CA . THR A 1 212 ? -18.172 33.781 -9.477 1 53.66 212 THR A CA 1
ATOM 1586 C C . THR A 1 212 ? -19.016 34.469 -10.57 1 53.66 212 THR A C 1
ATOM 1588 O O . THR A 1 212 ? -19.234 35.656 -10.539 1 53.66 212 THR A O 1
ATOM 1591 N N . ASN A 1 213 ? -19.5 33.656 -11.484 1 51.25 213 ASN A N 1
ATOM 1592 C CA . ASN A 1 213 ? -20.297 34.188 -12.57 1 51.25 213 ASN A CA 1
ATOM 1593 C C . ASN A 1 213 ? -21.75 34.406 -12.148 1 51.25 213 ASN A C 1
ATOM 1595 O O . ASN A 1 213 ? -22.484 35.188 -12.766 1 51.25 213 ASN A O 1
ATOM 1599 N N . GLY A 1 214 ? -22.156 33.531 -11.25 1 47.22 214 GLY A N 1
ATOM 1600 C CA . GLY A 1 214 ? -23.531 33.656 -10.781 1 47.22 214 GLY A CA 1
ATOM 1601 C C . GLY A 1 214 ? -23.781 34.906 -9.977 1 47.22 214 GLY A C 1
ATOM 1602 O O . GLY A 1 214 ? -24.938 35.281 -9.719 1 47.22 214 GLY A O 1
ATOM 1603 N N . HIS A 1 215 ? -22.703 35.406 -9.344 1 44.25 215 HIS A N 1
ATOM 1604 C CA . HIS A 1 215 ? -22.938 36.656 -8.617 1 44.25 215 HIS A CA 1
ATOM 1605 C C . HIS A 1 215 ? -23.234 37.812 -9.586 1 44.25 215 HIS A C 1
ATOM 1607 O O . HIS A 1 215 ? -23.766 38.844 -9.18 1 44.25 215 HIS A O 1
ATOM 1613 N N . LYS A 1 216 ? -22.812 37.719 -10.797 1 39.62 216 LYS A N 1
ATOM 1614 C CA . LYS A 1 216 ? -23.031 38.938 -11.586 1 39.62 216 LYS A CA 1
ATOM 1615 C C . LYS A 1 216 ? -24.484 39 -12.047 1 39.62 216 LYS A C 1
ATOM 1617 O O . LYS A 1 216 ? -24.922 40.031 -12.57 1 39.62 216 LYS A O 1
ATOM 1622 N N . GLN A 1 217 ? -25.078 37.812 -12.211 1 36.62 217 GLN A N 1
ATOM 1623 C CA . 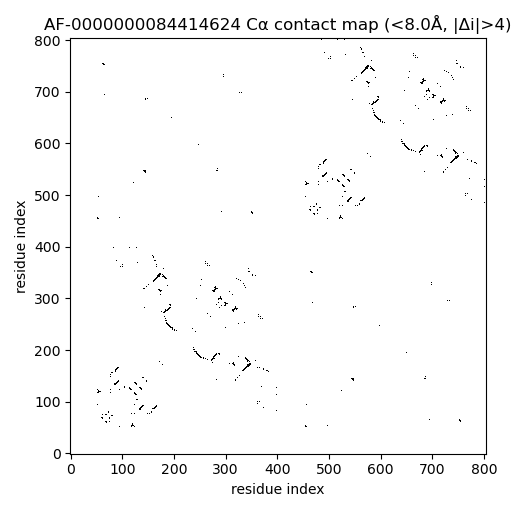GLN A 1 217 ? -26.281 38.031 -13 1 36.62 217 GLN A CA 1
ATOM 1624 C C . GLN A 1 217 ? -27.469 38.438 -12.117 1 36.62 217 GLN A C 1
ATOM 1626 O O . GLN A 1 217 ? -28.594 38.531 -12.586 1 36.62 217 GLN A O 1
ATOM 1631 N N . SER A 1 218 ? -27.172 38.625 -10.82 1 37.12 218 SER A N 1
ATOM 1632 C CA . SER A 1 218 ? -28.438 38.812 -10.094 1 37.12 218 SER A CA 1
ATOM 1633 C C . SER A 1 218 ? -29.078 40.156 -10.414 1 37.12 218 SER A C 1
ATOM 1635 O O . SER A 1 218 ? -30.094 40.5 -9.82 1 37.12 218 SER A O 1
ATOM 1637 N N . ASN A 1 219 ? -28.359 41 -11.234 1 30.36 219 ASN A N 1
ATOM 1638 C CA . ASN A 1 219 ? -29.141 42.219 -11.047 1 30.36 219 ASN A CA 1
ATOM 1639 C C . ASN A 1 219 ? -30.5 42.125 -11.758 1 30.36 219 ASN A C 1
ATOM 1641 O O . ASN A 1 219 ? -31.234 43.125 -11.828 1 30.36 219 ASN A O 1
ATOM 1645 N N . GLY A 1 220 ? -30.531 41.438 -12.938 1 29.12 220 GLY A N 1
ATOM 1646 C CA . GLY A 1 220 ? -31.719 41.875 -13.656 1 29.12 220 GLY A CA 1
ATOM 1647 C C . GLY A 1 220 ? -33.031 41.375 -13.047 1 29.12 220 GLY A C 1
ATOM 1648 O O . GLY A 1 220 ? -33 40.438 -12.266 1 29.12 220 GLY A O 1
ATOM 1649 N N . SER A 1 221 ? -34.219 42.062 -13.375 1 27.83 221 SER A N 1
ATOM 1650 C CA . SER A 1 221 ? -35.594 42.156 -12.891 1 27.83 221 SER A CA 1
ATOM 1651 C C . SER A 1 221 ? -36.25 40.781 -12.82 1 27.83 221 SER A C 1
ATOM 1653 O O . SER A 1 221 ? -35.719 39.812 -13.344 1 27.83 221 SER A O 1
ATOM 1655 N N . GLY A 1 222 ? -37.656 40.719 -13.086 1 26.55 222 GLY A N 1
ATOM 1656 C CA . GLY A 1 222 ? -38.906 40.219 -12.508 1 26.55 222 GLY A CA 1
ATOM 1657 C C . GLY A 1 222 ? -39.219 38.781 -12.891 1 26.55 222 GLY A C 1
ATOM 1658 O O . GLY A 1 222 ? -40.062 38.125 -12.281 1 26.55 222 GLY A O 1
ATOM 1659 N N . GLY A 1 223 ? -39.125 38.344 -14.227 1 27.58 223 GLY A N 1
ATOM 1660 C CA . GLY A 1 223 ? -40.25 37.469 -14.57 1 27.58 223 GLY A CA 1
ATOM 1661 C C . GLY A 1 223 ? -40.094 36.062 -14.008 1 27.58 223 GLY A C 1
ATOM 1662 O O . GLY A 1 223 ? -38.969 35.656 -13.656 1 27.58 223 GLY A O 1
ATOM 1663 N N . ASN A 1 224 ? -41.219 35.375 -13.453 1 25.83 224 ASN A N 1
ATOM 1664 C CA . ASN A 1 224 ? -41.594 34.25 -12.625 1 25.83 224 ASN A CA 1
ATOM 1665 C C . ASN A 1 224 ? -41.125 32.906 -13.234 1 25.83 224 ASN A C 1
ATOM 1667 O O . ASN A 1 224 ? -41.438 31.844 -12.719 1 25.83 224 ASN A O 1
ATOM 1671 N N . GLY A 1 225 ? -40.875 32.812 -14.57 1 28 225 GLY A N 1
ATOM 1672 C CA . GLY A 1 225 ? -41.156 31.422 -14.945 1 28 225 GLY A CA 1
ATOM 1673 C C . GLY A 1 225 ? -40.156 30.438 -14.391 1 28 225 GLY A C 1
ATOM 1674 O O . GLY A 1 225 ? -38.938 30.641 -14.531 1 28 225 GLY A O 1
ATOM 1675 N N . SER A 1 226 ? -40.438 29.781 -13.281 1 27.64 226 SER A N 1
ATOM 1676 C CA . SER A 1 226 ? -39.719 28.75 -12.531 1 27.64 226 SER A CA 1
ATOM 1677 C C . SER A 1 226 ? -39.344 27.578 -13.422 1 27.64 226 SER A C 1
ATOM 1679 O O . SER A 1 226 ? -40.125 26.656 -13.625 1 27.64 226 SER A O 1
ATOM 1681 N N . ALA A 1 227 ? -39.031 27.75 -14.719 1 23.8 227 ALA A N 1
ATOM 1682 C CA . ALA A 1 227 ? -38.812 26.438 -15.312 1 23.8 227 ALA A CA 1
ATOM 1683 C C . ALA A 1 227 ? -37.688 25.703 -14.594 1 23.8 227 ALA A C 1
ATOM 1685 O O . ALA A 1 227 ? -36.562 26.25 -14.438 1 23.8 227 ALA A O 1
ATOM 1686 N N . ASN A 1 228 ? -38.031 24.859 -13.656 1 27.36 228 ASN A N 1
ATOM 1687 C CA . ASN A 1 228 ? -37.25 23.812 -13.008 1 27.36 228 ASN A CA 1
ATOM 1688 C C . ASN A 1 228 ? -36.438 23 -14.023 1 27.36 228 ASN A C 1
ATOM 1690 O O . ASN A 1 228 ? -37 22.125 -14.688 1 27.36 228 ASN A O 1
ATOM 1694 N N . GLY A 1 229 ? -35.812 23.625 -14.969 1 26.8 229 GLY A N 1
ATOM 1695 C CA . GLY A 1 229 ? -35.031 22.703 -15.789 1 26.8 229 GLY A CA 1
ATOM 1696 C C . GLY A 1 229 ? -34.219 21.734 -14.969 1 26.8 229 GLY A C 1
ATOM 1697 O O . GLY A 1 229 ? -33.438 22.156 -14.086 1 26.8 229 GLY A O 1
ATOM 1698 N N . HIS A 1 230 ? -34.719 20.578 -14.844 1 27.09 230 HIS A N 1
ATOM 1699 C CA . HIS A 1 230 ? -34 19.375 -14.453 1 27.09 230 HIS A CA 1
ATOM 1700 C C . HIS A 1 230 ? -32.625 19.359 -15.109 1 27.09 230 HIS A C 1
ATOM 1702 O O . HIS A 1 230 ? -32.5 19.25 -16.344 1 27.09 230 HIS A O 1
ATOM 1708 N N . ALA A 1 231 ? -31.766 20.203 -14.805 1 29.34 231 ALA A N 1
ATOM 1709 C CA . ALA A 1 231 ? -30.391 20.016 -15.25 1 29.34 231 ALA A CA 1
ATOM 1710 C C . ALA A 1 231 ? -29.969 18.562 -15.109 1 29.34 231 ALA A C 1
ATOM 1712 O O . ALA A 1 231 ? -29.828 18.047 -13.992 1 29.34 231 ALA A O 1
ATOM 1713 N N . ASN A 1 232 ? -30.234 17.672 -15.984 1 30.28 232 ASN A N 1
ATOM 1714 C CA . ASN A 1 232 ? -29.797 16.297 -16.203 1 30.28 232 ASN A CA 1
ATOM 1715 C C . ASN A 1 232 ? -28.359 16.078 -15.75 1 30.28 232 ASN A C 1
ATOM 1717 O O . ASN A 1 232 ? -27.578 17.031 -15.68 1 30.28 232 ASN A O 1
ATOM 1721 N N . GLY A 1 233 ? -27.953 14.828 -15.297 1 36.72 233 GLY A N 1
ATOM 1722 C CA . GLY A 1 233 ? -26.75 14.117 -14.93 1 36.72 233 GLY A CA 1
ATOM 1723 C C . GLY A 1 233 ? -25.562 14.477 -15.805 1 36.72 233 GLY A C 1
ATOM 1724 O O . GLY A 1 233 ? -24.484 13.906 -15.656 1 36.72 233 GLY A O 1
ATOM 1725 N N . HIS A 1 234 ? -25.719 15.016 -17 1 39.12 234 HIS A N 1
ATOM 1726 C CA . HIS A 1 234 ? -24.75 15.375 -18.031 1 39.12 234 HIS A CA 1
ATOM 1727 C C . HIS A 1 234 ? -23.812 16.469 -17.531 1 39.12 234 HIS A C 1
ATOM 1729 O O . HIS A 1 234 ? -22.75 16.703 -18.125 1 39.12 234 HIS A O 1
ATOM 1735 N N . SER A 1 235 ? -24.109 17.156 -16.578 1 46.72 235 SER A N 1
ATOM 1736 C CA . SER A 1 235 ? -23.375 18.359 -16.203 1 46.72 235 SER A CA 1
ATOM 1737 C C . SER A 1 235 ? -22.078 18 -15.469 1 46.72 235 SER A C 1
ATOM 1739 O O . SER A 1 235 ? -21.078 18.703 -15.609 1 46.72 235 SER A O 1
ATOM 1741 N N . GLY A 1 236 ? -22.078 16.891 -14.922 1 48.28 236 GLY A N 1
ATOM 1742 C CA . GLY A 1 236 ? -20.859 16.578 -14.188 1 48.28 236 GLY A CA 1
ATOM 1743 C C . GLY A 1 236 ? -19.688 16.234 -15.086 1 48.28 236 GLY A C 1
ATOM 1744 O O . GLY A 1 236 ? -18.578 16.734 -14.875 1 48.28 236 GLY A O 1
ATOM 1745 N N . ALA A 1 237 ? -19.984 15.43 -16.141 1 54.47 237 ALA A N 1
ATOM 1746 C CA . ALA A 1 237 ? -18.906 15.062 -17.047 1 54.47 237 ALA A CA 1
ATOM 1747 C C . ALA A 1 237 ? -18.391 16.281 -17.812 1 54.47 237 ALA A C 1
ATOM 1749 O O . ALA A 1 237 ? -17.172 16.469 -17.953 1 54.47 237 ALA A O 1
ATOM 1750 N N . ALA A 1 238 ? -19.312 16.969 -18.391 1 55.59 238 ALA A N 1
ATOM 1751 C CA . ALA A 1 238 ? -18.891 18.188 -19.078 1 55.59 238 ALA A CA 1
ATOM 1752 C C . ALA A 1 238 ? -18.078 19.094 -18.141 1 55.59 238 ALA A C 1
ATOM 1754 O O . ALA A 1 238 ? -17.078 19.672 -18.547 1 55.59 238 ALA A O 1
ATOM 1755 N N . ALA A 1 239 ? -18.469 19.031 -16.922 1 57.25 239 ALA A N 1
ATOM 1756 C CA . ALA A 1 239 ? -17.812 19.844 -15.898 1 57.25 239 ALA A CA 1
ATOM 1757 C C . ALA A 1 239 ? -16.453 19.266 -15.531 1 57.25 239 ALA A C 1
ATOM 1759 O O . ALA A 1 239 ? -15.516 20 -15.203 1 57.25 239 ALA A O 1
ATOM 1760 N N . ALA A 1 240 ? -16.344 18.047 -15.82 1 74.38 240 ALA A N 1
ATOM 1761 C CA . ALA A 1 240 ? -15.07 17.406 -15.492 1 74.38 240 ALA A CA 1
ATOM 1762 C C . ALA A 1 240 ? -14.203 17.25 -16.734 1 74.38 240 ALA A C 1
ATOM 1764 O O . ALA A 1 240 ? -13.359 16.344 -16.797 1 74.38 240 ALA A O 1
ATOM 1765 N N . GLY A 1 241 ? -14.547 17.984 -17.812 1 70.88 241 GLY A N 1
ATOM 1766 C CA . GLY A 1 241 ? -13.727 17.953 -19.016 1 70.88 241 GLY A CA 1
ATOM 1767 C C . GLY A 1 241 ? -13.82 16.625 -19.766 1 70.88 241 GLY A C 1
ATOM 1768 O O . GLY A 1 241 ? -12.828 16.156 -20.328 1 70.88 241 GLY A O 1
ATOM 1769 N N . GLY A 1 242 ? -14.898 15.883 -19.578 1 82.38 242 GLY A N 1
ATOM 1770 C CA . GLY A 1 242 ? -15.086 14.625 -20.281 1 82.38 242 GLY A CA 1
ATOM 1771 C C . GLY A 1 242 ? -14.414 13.445 -19.578 1 82.38 242 GLY A C 1
ATOM 1772 O O . GLY A 1 242 ? -14.469 12.32 -20.078 1 82.38 242 GLY A O 1
ATOM 1773 N N . ARG A 1 243 ? -13.859 13.719 -18.516 1 89.69 243 ARG A N 1
ATOM 1774 C CA . ARG A 1 243 ? -13.156 12.672 -17.766 1 89.69 243 ARG A CA 1
ATOM 1775 C C . ARG A 1 243 ? -14.141 11.797 -17 1 89.69 243 ARG A C 1
ATOM 1777 O O . ARG A 1 243 ? -15.227 12.25 -16.625 1 89.69 243 ARG A O 1
ATOM 1784 N N . LYS A 1 244 ? -13.766 10.547 -16.859 1 94.88 244 LYS A N 1
ATOM 1785 C CA . LYS A 1 244 ? -14.5 9.625 -15.992 1 94.88 244 LYS A CA 1
ATOM 1786 C C . LYS A 1 244 ? -13.852 9.539 -14.609 1 94.88 244 LYS A C 1
ATOM 1788 O O . LYS A 1 244 ? -12.633 9.695 -14.484 1 94.88 244 LYS A O 1
ATOM 1793 N N . PRO A 1 245 ? -14.68 9.273 -13.633 1 97.38 245 PRO A N 1
ATOM 1794 C CA . PRO A 1 245 ? -14.125 9.211 -12.281 1 97.38 245 PRO A CA 1
ATOM 1795 C C . PRO A 1 245 ? -13.141 8.062 -12.086 1 97.38 245 PRO A C 1
ATOM 1797 O O . PRO A 1 245 ? -12.258 8.141 -11.234 1 97.38 245 PRO A O 1
ATOM 1800 N N . TYR A 1 246 ? -13.297 7.023 -12.922 1 98.06 246 TYR A N 1
ATOM 1801 C CA . TYR A 1 246 ? -12.438 5.848 -12.812 1 98.06 246 TYR A CA 1
ATOM 1802 C C . TYR A 1 246 ? -11.891 5.441 -14.172 1 98.06 246 TYR A C 1
ATOM 1804 O O . TYR A 1 246 ? -12.594 5.5 -15.18 1 98.06 246 TYR A O 1
ATOM 1812 N N . ALA A 1 247 ? -10.648 5.098 -14.164 1 96.81 247 ALA A N 1
ATOM 1813 C CA . ALA A 1 247 ? -9.969 4.59 -15.352 1 96.81 247 ALA A CA 1
ATOM 1814 C C . ALA A 1 247 ? -9.68 3.096 -15.227 1 96.81 247 ALA A C 1
ATOM 1816 O O . ALA A 1 247 ? -9.336 2.613 -14.141 1 96.81 247 ALA A O 1
ATOM 1817 N N . VAL A 1 248 ? -9.805 2.332 -16.312 1 98.19 248 VAL A N 1
ATOM 1818 C CA . VAL A 1 248 ? -9.539 0.898 -16.359 1 98.19 248 VAL A CA 1
ATOM 1819 C C . VAL A 1 248 ? -8.422 0.61 -17.359 1 98.19 248 VAL A C 1
ATOM 1821 O O . VAL A 1 248 ? -8.539 0.918 -18.547 1 98.19 248 VAL A O 1
ATOM 1824 N N . ALA A 1 249 ? -7.336 0.099 -16.859 1 98.25 249 ALA A N 1
ATOM 1825 C CA . ALA A 1 249 ? -6.207 -0.261 -17.703 1 98.25 249 ALA A CA 1
ATOM 1826 C C . ALA A 1 249 ? -6.52 -1.506 -18.531 1 98.25 249 ALA A C 1
ATOM 1828 O O . ALA A 1 249 ? -7.312 -2.352 -18.109 1 98.25 249 ALA A O 1
ATOM 1829 N N . LEU A 1 250 ? -5.832 -1.638 -19.625 1 97.69 250 LEU A N 1
ATOM 1830 C CA . LEU A 1 250 ? -5.965 -2.799 -20.5 1 97.69 250 LEU A CA 1
ATOM 1831 C C . LEU A 1 250 ? -5.426 -4.055 -19.828 1 97.69 250 LEU A C 1
ATOM 1833 O O . LEU A 1 250 ? -4.547 -3.967 -18.953 1 97.69 250 LEU A O 1
ATOM 1837 N N . PRO A 1 251 ? -5.93 -5.176 -20.172 1 98.31 251 PRO A N 1
ATOM 1838 C CA . PRO A 1 251 ? -5.488 -6.418 -19.531 1 98.31 251 PRO A CA 1
ATOM 1839 C C . PRO A 1 251 ? -4.012 -6.711 -19.781 1 98.31 251 PRO A C 1
ATOM 1841 O O . PRO A 1 251 ? -3.502 -6.465 -20.875 1 98.31 251 PRO A O 1
ATOM 1844 N N . VAL A 1 252 ? -3.359 -7.145 -18.797 1 98.62 252 VAL A N 1
ATOM 1845 C CA . VAL A 1 252 ? -2.004 -7.68 -18.859 1 98.62 252 VAL A CA 1
ATOM 1846 C C . VAL A 1 252 ? -2.031 -9.195 -18.656 1 98.62 252 VAL A C 1
ATOM 1848 O O . VAL A 1 252 ? -2.621 -9.672 -17.688 1 98.62 252 VAL A O 1
ATOM 1851 N N . PRO A 1 253 ? -1.405 -9.953 -19.469 1 98 253 PRO A N 1
ATOM 1852 C CA . PRO A 1 253 ? -1.529 -11.414 -19.422 1 98 253 PRO A CA 1
ATOM 1853 C C . PRO A 1 253 ? -0.705 -12.031 -18.281 1 98 253 PRO A C 1
ATOM 1855 O O . PRO A 1 253 ? 0.297 -11.453 -17.859 1 98 253 PRO A O 1
ATOM 1858 N N . ALA A 1 254 ? -1.16 -13.18 -17.797 1 98.75 254 ALA A N 1
ATOM 1859 C CA . ALA A 1 254 ? -0.372 -14.039 -16.922 1 98.75 254 ALA A CA 1
ATOM 1860 C C . ALA A 1 254 ? 0.535 -14.961 -17.734 1 98.75 254 ALA A C 1
ATOM 1862 O O . ALA A 1 254 ? 0.364 -15.102 -18.938 1 98.75 254 ALA A O 1
ATOM 1863 N N . ASP A 1 255 ? 1.5 -15.531 -17.047 1 98.75 255 ASP A N 1
ATOM 1864 C CA . ASP A 1 255 ? 2.34 -16.531 -17.703 1 98.75 255 ASP A CA 1
ATOM 1865 C C . ASP A 1 255 ? 1.537 -17.781 -18.047 1 98.75 255 ASP A C 1
ATOM 1867 O O . ASP A 1 255 ? 0.926 -18.391 -17.172 1 98.75 255 ASP A O 1
ATOM 1871 N N . PRO A 1 256 ? 1.551 -18.203 -19.312 1 98.31 256 PRO A N 1
ATOM 1872 C CA . PRO A 1 256 ? 0.687 -19.312 -19.719 1 98.31 256 PRO A CA 1
ATOM 1873 C C . PRO A 1 256 ? 1.103 -20.656 -19.094 1 98.31 256 PRO A C 1
ATOM 1875 O O . PRO A 1 256 ? 0.251 -21.5 -18.812 1 98.31 256 PRO A O 1
ATOM 1878 N N . GLN A 1 257 ? 2.373 -20.828 -18.844 1 98.44 257 GLN A N 1
ATOM 1879 C CA . GLN A 1 257 ? 2.832 -22.062 -18.219 1 98.44 257 GLN A CA 1
ATOM 1880 C C . GLN A 1 257 ? 2.391 -22.141 -16.766 1 98.44 257 GLN A C 1
ATOM 1882 O O . GLN A 1 257 ? 1.917 -23.188 -16.312 1 98.44 257 GLN A O 1
ATOM 1887 N N . LEU A 1 258 ? 2.549 -21.031 -16.078 1 98.88 258 LEU A N 1
ATOM 1888 C CA . LEU A 1 258 ? 2.076 -20.984 -14.703 1 98.88 258 LEU A CA 1
ATOM 1889 C C . LEU A 1 258 ? 0.565 -21.188 -14.641 1 98.88 258 LEU A C 1
ATOM 1891 O O . LEU A 1 258 ? 0.063 -21.875 -13.742 1 98.88 258 LEU A O 1
ATOM 1895 N N . ALA A 1 259 ? -0.144 -20.609 -15.562 1 98.88 259 ALA A N 1
ATOM 1896 C CA . ALA A 1 259 ? -1.599 -20.734 -15.586 1 98.88 259 ALA A CA 1
ATOM 1897 C C . ALA A 1 259 ? -2.021 -22.203 -15.734 1 98.88 259 ALA A C 1
ATOM 1899 O O . ALA A 1 259 ? -2.896 -22.672 -15.008 1 98.88 259 ALA A O 1
ATOM 1900 N N . ALA A 1 260 ? -1.41 -22.906 -16.641 1 98.69 260 ALA A N 1
ATOM 1901 C CA . ALA A 1 260 ? -1.742 -24.297 -16.891 1 98.69 260 ALA A CA 1
ATOM 1902 C C . ALA A 1 260 ? -1.407 -25.172 -15.672 1 98.69 260 ALA A C 1
ATOM 1904 O O . ALA A 1 260 ? -2.244 -25.953 -15.211 1 98.69 260 ALA A O 1
ATOM 1905 N N . LEU A 1 261 ? -0.208 -25.031 -15.125 1 98.88 261 LEU A N 1
ATOM 1906 C CA . LEU A 1 261 ? 0.253 -25.844 -14 1 98.88 261 LEU A CA 1
ATOM 1907 C C . LEU A 1 261 ? -0.568 -25.562 -12.75 1 98.88 261 LEU A C 1
ATOM 1909 O O . LEU A 1 261 ? -0.947 -26.484 -12.023 1 98.88 261 LEU A O 1
ATOM 1913 N N . LEU A 1 262 ? -0.857 -24.266 -12.516 1 98.94 262 LEU A N 1
ATOM 1914 C CA . LEU A 1 262 ? -1.584 -23.859 -11.312 1 98.94 262 LEU A CA 1
ATOM 1915 C C . LEU A 1 262 ? -3.023 -24.375 -11.352 1 98.94 262 LEU A C 1
ATOM 1917 O O . LEU A 1 262 ? -3.564 -24.797 -10.336 1 98.94 262 LEU A O 1
ATOM 1921 N N . SER A 1 263 ? -3.623 -24.281 -12.508 1 98.75 263 SER A N 1
ATOM 1922 C CA . SER A 1 263 ? -4.98 -24.797 -12.672 1 98.75 263 SER A CA 1
ATOM 1923 C C . SER A 1 263 ? -5.035 -26.297 -12.398 1 98.75 263 SER A C 1
ATOM 1925 O O . SER A 1 263 ? -5.953 -26.781 -11.734 1 98.75 263 SER A O 1
ATOM 1927 N N . GLU A 1 264 ? -4.09 -27.016 -12.867 1 98.75 264 GLU A N 1
ATOM 1928 C CA . GLU A 1 264 ? -4.016 -28.469 -12.648 1 98.75 264 GLU A CA 1
ATOM 1929 C C . GLU A 1 264 ? -3.832 -28.797 -11.172 1 98.75 264 GLU A C 1
ATOM 1931 O O . GLU A 1 264 ? -4.566 -29.609 -10.617 1 98.75 264 GLU A O 1
ATOM 1936 N N . GLU A 1 265 ? -2.889 -28.109 -10.555 1 98.88 265 GLU A N 1
ATOM 1937 C CA . GLU A 1 265 ? -2.592 -28.391 -9.156 1 98.88 265 GLU A CA 1
ATOM 1938 C C . GLU A 1 265 ? -3.752 -27.984 -8.25 1 98.88 265 GLU A C 1
ATOM 1940 O O . GLU A 1 265 ? -4.066 -28.672 -7.281 1 98.88 265 GLU A O 1
ATOM 1945 N N . ALA A 1 266 ? -4.359 -26.828 -8.578 1 98.88 266 ALA A N 1
ATOM 1946 C CA . ALA A 1 266 ? -5.508 -26.391 -7.789 1 98.88 266 ALA A CA 1
ATOM 1947 C C . ALA A 1 266 ? -6.656 -27.391 -7.883 1 98.88 266 ALA A C 1
ATOM 1949 O O . ALA A 1 266 ? -7.277 -27.719 -6.875 1 98.88 266 ALA A O 1
ATOM 1950 N N . ALA A 1 267 ? -6.91 -27.891 -9.047 1 98.75 267 ALA A N 1
ATOM 1951 C CA . ALA A 1 267 ? -7.965 -28.891 -9.234 1 98.75 267 ALA A CA 1
ATOM 1952 C C . ALA A 1 267 ? -7.664 -30.172 -8.461 1 98.75 267 ALA A C 1
ATOM 1954 O O . ALA A 1 267 ? -8.578 -30.797 -7.926 1 98.75 267 ALA A O 1
ATOM 1955 N N . ARG A 1 268 ? -6.469 -30.578 -8.422 1 98.56 268 ARG A N 1
ATOM 1956 C CA . ARG A 1 268 ? -6.066 -31.781 -7.691 1 98.56 268 ARG A CA 1
ATOM 1957 C C . ARG A 1 268 ? -6.312 -31.609 -6.195 1 98.56 268 ARG A C 1
ATOM 1959 O O . ARG A 1 268 ? -6.676 -32.562 -5.508 1 98.56 268 ARG A O 1
ATOM 1966 N N . VAL A 1 269 ? -6.156 -30.328 -5.75 1 98.44 269 VAL A N 1
ATOM 1967 C CA . VAL A 1 269 ? -6.184 -30.094 -4.309 1 98.44 269 VAL A CA 1
ATOM 1968 C C . VAL A 1 269 ? -7.625 -29.906 -3.842 1 98.44 269 VAL A C 1
ATOM 1970 O O . VAL A 1 269 ? -8.016 -30.422 -2.799 1 98.44 269 VAL A O 1
ATOM 1973 N N . VAL A 1 270 ? -8.438 -29.141 -4.672 1 98.06 270 VAL A N 1
ATOM 1974 C CA . VAL A 1 270 ? -9.734 -28.75 -4.133 1 98.06 270 VAL A CA 1
ATOM 1975 C C . VAL A 1 270 ? -10.844 -29.312 -5.02 1 98.06 270 VAL A C 1
ATOM 1977 O O . VAL A 1 270 ? -12.031 -29.188 -4.695 1 98.06 270 VAL A O 1
ATOM 1980 N N . GLY A 1 271 ? -10.562 -29.922 -6.098 1 98.12 271 GLY A N 1
ATOM 1981 C CA . GLY A 1 271 ? -11.547 -30.344 -7.082 1 98.12 271 GLY A CA 1
ATOM 1982 C C . GLY A 1 271 ? -11.781 -29.328 -8.172 1 98.12 271 GLY A C 1
ATOM 1983 O O . GLY A 1 271 ? -11.828 -28.125 -7.902 1 98.12 271 GLY A O 1
ATOM 1984 N N . ALA A 1 272 ? -11.969 -29.781 -9.336 1 97.88 272 ALA A N 1
ATOM 1985 C CA . ALA A 1 272 ? -12.094 -28.906 -10.508 1 97.88 272 ALA A CA 1
ATOM 1986 C C . ALA A 1 272 ? -13.281 -27.969 -10.375 1 97.88 272 ALA A C 1
ATOM 1988 O O . ALA A 1 272 ? -13.234 -26.828 -10.844 1 97.88 272 ALA A O 1
ATOM 1989 N N . ALA A 1 273 ? -14.281 -28.375 -9.664 1 97.44 273 ALA A N 1
ATOM 1990 C CA . ALA A 1 273 ? -15.516 -27.609 -9.547 1 97.44 273 ALA A CA 1
ATOM 1991 C C . ALA A 1 273 ? -15.312 -26.391 -8.664 1 97.44 273 ALA A C 1
ATOM 1993 O O . ALA A 1 273 ? -16.141 -25.469 -8.664 1 97.44 273 ALA A O 1
ATOM 1994 N N . ARG A 1 274 ? -14.203 -26.312 -7.949 1 98 274 ARG A N 1
ATOM 1995 C CA . ARG A 1 274 ? -13.938 -25.219 -7.016 1 98 274 ARG A CA 1
ATOM 1996 C C . ARG A 1 274 ? -12.828 -24.312 -7.531 1 98 274 ARG A C 1
ATOM 1998 O O . ARG A 1 274 ? -12.312 -23.469 -6.789 1 98 274 ARG A O 1
ATOM 2005 N N . VAL A 1 275 ? -12.453 -24.547 -8.773 1 98.81 275 VAL A N 1
ATOM 2006 C CA . VAL A 1 275 ? -11.438 -23.734 -9.422 1 98.81 275 VAL A CA 1
ATOM 2007 C C . VAL A 1 275 ? -12.062 -22.969 -10.586 1 98.81 275 VAL A C 1
ATOM 2009 O O . VAL A 1 275 ? -12.664 -23.562 -11.484 1 98.81 275 VAL A O 1
ATOM 2012 N N . VAL A 1 276 ? -12.008 -21.656 -10.555 1 98.75 276 VAL A N 1
ATOM 2013 C CA . VAL A 1 276 ? -12.547 -20.812 -11.633 1 98.75 276 VAL A CA 1
ATOM 2014 C C . VAL A 1 276 ? -11.422 -20 -12.25 1 98.75 276 VAL A C 1
ATOM 2016 O O . VAL A 1 276 ? -10.664 -19.328 -11.547 1 98.75 276 VAL A O 1
ATOM 2019 N N . GLN A 1 277 ? -11.25 -20.109 -13.523 1 98.62 277 GLN A N 1
ATOM 2020 C CA . GLN A 1 277 ? -10.297 -19.312 -14.273 1 98.62 277 GLN A CA 1
ATOM 2021 C C . GLN A 1 277 ? -10.984 -18.109 -14.938 1 98.62 277 GLN A C 1
ATOM 2023 O O . GLN A 1 277 ? -12.125 -18.219 -15.375 1 98.62 277 GLN A O 1
ATOM 2028 N N . GLY A 1 278 ? -10.328 -16.938 -14.969 1 98.69 278 GLY A N 1
ATOM 2029 C CA . GLY A 1 278 ? -10.891 -15.766 -15.625 1 98.69 278 GLY A CA 1
ATOM 2030 C C . GLY A 1 278 ? -9.992 -14.547 -15.531 1 98.69 278 GLY A C 1
ATOM 2031 O O . GLY A 1 278 ? -8.773 -14.672 -15.375 1 98.69 278 GLY A O 1
ATOM 2032 N N . LEU A 1 279 ? -10.625 -13.406 -15.773 1 98.88 279 LEU A N 1
ATOM 2033 C CA . LEU A 1 279 ? -9.953 -12.109 -15.664 1 98.88 279 LEU A CA 1
ATOM 2034 C C . LEU A 1 279 ? -10.016 -11.586 -14.234 1 98.88 279 LEU A C 1
ATOM 2036 O O . LEU A 1 279 ? -11.047 -11.695 -13.57 1 98.88 279 LEU A O 1
ATOM 2040 N N . ASN A 1 280 ? -8.891 -11.18 -13.773 1 98.88 280 ASN A N 1
ATOM 2041 C CA . ASN A 1 280 ? -8.812 -10.484 -12.492 1 98.88 280 ASN A CA 1
ATOM 2042 C C . ASN A 1 280 ? -8.828 -8.969 -12.664 1 98.88 280 ASN A C 1
ATOM 2044 O O . ASN A 1 280 ? -8.398 -8.461 -13.703 1 98.88 280 ASN A O 1
ATOM 2048 N N . ALA A 1 281 ? -9.375 -8.266 -11.742 1 98.94 281 ALA A N 1
ATOM 2049 C CA . ALA A 1 281 ? -9.18 -6.82 -11.633 1 98.94 281 ALA A CA 1
ATOM 2050 C C . ALA A 1 281 ? -8.484 -6.457 -10.32 1 98.94 281 ALA A C 1
ATOM 2052 O O . ALA A 1 281 ? -8.789 -7.031 -9.273 1 98.94 281 ALA A O 1
ATOM 2053 N N . SER A 1 282 ? -7.52 -5.586 -10.383 1 98.94 282 SER A N 1
ATOM 2054 C CA . SER A 1 282 ? -6.895 -5 -9.203 1 98.94 282 SER A CA 1
ATOM 2055 C C . SER A 1 282 ? -7.227 -3.518 -9.086 1 98.94 282 SER A C 1
ATOM 2057 O O . SER A 1 282 ? -7.016 -2.75 -10.023 1 98.94 282 SER A O 1
ATOM 2059 N N . ALA A 1 283 ? -7.723 -3.148 -7.918 1 98.88 283 ALA A N 1
ATOM 2060 C CA . ALA A 1 283 ? -8.156 -1.771 -7.688 1 98.88 283 ALA A CA 1
ATOM 2061 C C . ALA A 1 283 ? -7.18 -1.035 -6.777 1 98.88 283 ALA A C 1
ATOM 2063 O O . ALA A 1 283 ? -6.582 -1.637 -5.883 1 98.88 283 ALA A O 1
ATOM 2064 N N . ASP A 1 284 ? -7.031 0.279 -6.961 1 98.62 284 ASP A N 1
ATOM 2065 C CA . ASP A 1 284 ? -6.129 1.084 -6.145 1 98.62 284 ASP A CA 1
ATOM 2066 C C . ASP A 1 284 ? -6.773 1.45 -4.812 1 98.62 284 ASP A C 1
ATOM 2068 O O . ASP A 1 284 ? -6.117 2.006 -3.93 1 98.62 284 ASP A O 1
ATOM 2072 N N . SER A 1 285 ? -8.008 1.161 -4.684 1 98.38 285 SER A N 1
ATOM 2073 C CA . SER A 1 285 ? -8.742 1.358 -3.438 1 98.38 285 SER A CA 1
ATOM 2074 C C . SER A 1 285 ? -9.688 0.191 -3.162 1 98.38 285 SER A C 1
ATOM 2076 O O . SER A 1 285 ? -10.43 -0.24 -4.047 1 98.38 285 SER A O 1
ATOM 2078 N N . PHE A 1 286 ? -9.664 -0.327 -1.955 1 97.88 286 PHE A N 1
ATOM 2079 C CA . PHE A 1 286 ? -10.602 -1.344 -1.499 1 97.88 286 PHE A CA 1
ATOM 2080 C C . PHE A 1 286 ? -12.031 -0.805 -1.511 1 97.88 286 PHE A C 1
ATOM 2082 O O . PHE A 1 286 ? -12.984 -1.558 -1.729 1 97.88 286 PHE A O 1
ATOM 2089 N N . TYR A 1 287 ? -12.203 0.456 -1.378 1 97.25 287 TYR A N 1
ATOM 2090 C CA . TYR A 1 287 ? -13.516 1.068 -1.208 1 97.25 287 TYR A CA 1
ATOM 2091 C C . TYR A 1 287 ? -14.008 1.678 -2.516 1 97.25 287 TYR A C 1
ATOM 2093 O O . TYR A 1 287 ? -14.656 1.003 -3.314 1 97.25 287 TYR A O 1
ATOM 2101 N N . SER A 1 288 ? -13.461 2.809 -2.916 1 97.94 288 SER A N 1
ATOM 2102 C CA . SER A 1 288 ? -14.008 3.543 -4.051 1 97.94 288 SER A CA 1
ATOM 2103 C C . SER A 1 288 ? -13.805 2.771 -5.352 1 97.94 288 SER A C 1
ATOM 2105 O O . SER A 1 288 ? -14.766 2.516 -6.082 1 97.94 288 SER A O 1
ATOM 2107 N N . SER A 1 289 ? -12.641 2.27 -5.602 1 98.44 289 SER A N 1
ATOM 2108 C CA . SER A 1 289 ? -12.312 1.684 -6.898 1 98.44 289 SER A CA 1
ATOM 2109 C C . SER A 1 289 ? -12.797 0.243 -6.996 1 98.44 289 SER A C 1
ATOM 2111 O O . SER A 1 289 ? -12.719 -0.374 -8.062 1 98.44 289 SER A O 1
ATOM 2113 N N . GLN A 1 290 ? -13.273 -0.314 -5.891 1 97.12 290 GLN A N 1
ATOM 2114 C CA . GLN A 1 290 ? -13.914 -1.623 -5.961 1 97.12 290 GLN A CA 1
ATOM 2115 C C . GLN A 1 290 ? -15.438 -1.49 -5.973 1 97.12 290 GLN A C 1
ATOM 2117 O O . GLN A 1 290 ? -16.156 -2.486 -5.844 1 97.12 290 GLN A O 1
ATOM 2122 N N . GLY A 1 291 ? -15.883 -0.256 -6.051 1 95.94 291 GLY A N 1
ATOM 2123 C CA . GLY A 1 291 ? -17.312 -0.026 -6.227 1 95.94 291 GLY A CA 1
ATOM 2124 C C . GLY A 1 291 ? -18.094 -0.144 -4.938 1 95.94 291 GLY A C 1
ATOM 2125 O O . GLY A 1 291 ? -19.281 -0.462 -4.957 1 95.94 291 GLY A O 1
ATOM 2126 N N . ARG A 1 292 ? -17.422 -0.021 -3.82 1 93.69 292 ARG A N 1
ATOM 2127 C CA . ARG A 1 292 ? -18.125 -0.015 -2.545 1 93.69 292 ARG A CA 1
ATOM 2128 C C . ARG A 1 292 ? -18.75 1.352 -2.27 1 93.69 292 ARG A C 1
ATOM 2130 O O . ARG A 1 292 ? -18.047 2.361 -2.234 1 93.69 292 ARG A O 1
ATOM 2137 N N . THR A 1 293 ? -20.094 1.392 -2.078 1 92 293 THR A N 1
ATOM 2138 C CA . THR A 1 293 ? -20.859 2.635 -2.025 1 92 293 THR A CA 1
ATOM 2139 C C . THR A 1 293 ? -21.328 2.92 -0.602 1 92 293 THR A C 1
ATOM 2141 O O . THR A 1 293 ? -21.109 2.113 0.304 1 92 293 THR A O 1
ATOM 2144 N N . GLY A 1 294 ? -21.891 4.125 -0.429 1 84.69 294 GLY A N 1
ATOM 2145 C CA . GLY A 1 294 ? -22.469 4.488 0.856 1 84.69 294 GLY A CA 1
ATOM 2146 C C . GLY A 1 294 ? -21.422 4.902 1.88 1 84.69 294 GLY A C 1
ATOM 2147 O O . GLY A 1 294 ? -21.625 4.727 3.084 1 84.69 294 GLY A O 1
ATOM 2148 N N . THR A 1 295 ? -20.328 5.426 1.445 1 83.06 295 THR A N 1
ATOM 2149 C CA . THR A 1 295 ? -19.266 5.859 2.34 1 83.06 295 THR A CA 1
ATOM 2150 C C . THR A 1 295 ? -19.406 7.348 2.662 1 83.06 295 THR A C 1
ATOM 2152 O O . THR A 1 295 ? -20.297 8.016 2.156 1 83.06 295 THR A O 1
ATOM 2155 N N . ASP A 1 296 ? -18.562 7.863 3.494 1 90.88 296 ASP A N 1
ATOM 2156 C CA . ASP A 1 296 ? -18.531 9.258 3.932 1 90.88 296 ASP A CA 1
ATOM 2157 C C . ASP A 1 296 ? -17.891 10.156 2.875 1 90.88 296 ASP A C 1
ATOM 2159 O O . ASP A 1 296 ? -17.797 11.367 3.059 1 90.88 296 ASP A O 1
ATOM 2163 N N . PHE A 1 297 ? -17.578 9.586 1.714 1 96.56 297 PHE A N 1
ATOM 2164 C CA . PHE A 1 297 ? -16.797 10.312 0.723 1 96.56 297 PHE A CA 1
ATOM 2165 C C . PHE A 1 297 ? -17.547 10.414 -0.598 1 96.56 297 PHE A C 1
ATOM 2167 O O . PHE A 1 297 ? -18.359 9.547 -0.927 1 96.56 297 PHE A O 1
ATOM 2174 N N . ASP A 1 298 ? -17.344 11.539 -1.345 1 96.81 298 ASP A N 1
ATOM 2175 C CA . ASP A 1 298 ? -17.812 11.641 -2.727 1 96.81 298 ASP A CA 1
ATOM 2176 C C . ASP A 1 298 ? -16.969 10.773 -3.654 1 96.81 298 ASP A C 1
ATOM 2178 O O . ASP A 1 298 ? -15.922 11.211 -4.152 1 96.81 298 ASP A O 1
ATOM 2182 N N . ASP A 1 299 ? -17.484 9.555 -3.961 1 96.88 299 ASP A N 1
ATOM 2183 C CA . ASP A 1 299 ? -16.688 8.586 -4.707 1 96.88 299 ASP A CA 1
ATOM 2184 C C . ASP A 1 299 ? -17.219 8.406 -6.125 1 96.88 299 ASP A C 1
ATOM 2186 O O . ASP A 1 299 ? -16.516 7.879 -6.992 1 96.88 299 ASP A O 1
ATOM 2190 N N . ARG A 1 300 ? -18.453 8.742 -6.387 1 96.38 300 ARG A N 1
ATOM 2191 C CA . ARG A 1 300 ? -19.047 8.656 -7.723 1 96.38 300 ARG A CA 1
ATOM 2192 C C . ARG A 1 300 ? -18.781 7.297 -8.352 1 96.38 300 ARG A C 1
ATOM 2194 O O . ARG A 1 300 ? -18.359 7.211 -9.508 1 96.38 300 ARG A O 1
ATOM 2201 N N . ASN A 1 301 ? -19.016 6.168 -7.59 1 97.25 301 ASN A N 1
ATOM 2202 C CA . ASN A 1 301 ? -18.672 4.844 -8.094 1 97.25 301 ASN A CA 1
ATOM 2203 C C . ASN A 1 301 ? -19.891 3.928 -8.164 1 97.25 301 ASN A C 1
ATOM 2205 O O . ASN A 1 301 ? -19.75 2.703 -8.172 1 97.25 301 ASN A O 1
ATOM 2209 N N . GLU A 1 302 ? -21.109 4.379 -8.18 1 94.94 302 GLU A N 1
ATOM 2210 C CA . GLU A 1 302 ? -22.344 3.604 -8.133 1 94.94 302 GLU A CA 1
ATOM 2211 C C . GLU A 1 302 ? -22.453 2.68 -9.344 1 94.94 302 GLU A C 1
ATOM 2213 O O . GLU A 1 302 ? -22.969 1.568 -9.242 1 94.94 302 GLU A O 1
ATOM 2218 N N . GLY A 1 303 ? -22 3.025 -10.445 1 95.31 303 GLY A N 1
ATOM 2219 C CA . GLY A 1 303 ? -22.141 2.229 -11.656 1 95.31 303 GLY A CA 1
ATOM 2220 C C . GLY A 1 303 ? -20.875 1.469 -12.023 1 95.31 303 GLY A C 1
ATOM 2221 O O . GLY A 1 303 ? -20.875 0.701 -12.984 1 95.31 303 GLY A O 1
ATOM 2222 N N . LEU A 1 304 ? -19.891 1.572 -11.234 1 97 304 LEU A N 1
ATOM 2223 C CA . LEU A 1 304 ? -18.562 1.114 -11.609 1 97 304 LEU A CA 1
ATOM 2224 C C . LEU A 1 304 ? -18.531 -0.397 -11.812 1 97 304 LEU A C 1
ATOM 2226 O O . LEU A 1 304 ? -18.094 -0.882 -12.859 1 97 304 LEU A O 1
ATOM 2230 N N . LEU A 1 305 ? -18.984 -1.219 -10.836 1 95.44 305 LEU A N 1
ATOM 2231 C CA . LEU A 1 305 ? -18.938 -2.674 -10.914 1 95.44 305 LEU A CA 1
ATOM 2232 C C . LEU A 1 305 ? -19.781 -3.191 -12.062 1 95.44 305 LEU A C 1
ATOM 2234 O O . LEU A 1 305 ? -19.375 -4.094 -12.797 1 95.44 305 LEU A O 1
ATOM 2238 N N . GLY A 1 306 ? -21.016 -2.619 -12.18 1 96.12 306 GLY A N 1
ATOM 2239 C CA . GLY A 1 306 ? -21.875 -3.006 -13.289 1 96.12 306 GLY A CA 1
ATOM 2240 C C . GLY A 1 306 ? -21.25 -2.762 -14.648 1 96.12 306 GLY A C 1
ATOM 2241 O O . GLY A 1 306 ? -21.328 -3.611 -15.539 1 96.12 306 GLY A O 1
ATOM 2242 N N . GLU A 1 307 ? -20.609 -1.644 -14.812 1 97.19 307 GLU A N 1
ATOM 2243 C CA . GLU A 1 307 ? -19.938 -1.305 -16.062 1 97.19 307 GLU A CA 1
ATOM 2244 C C . GLU A 1 307 ? -18.766 -2.252 -16.344 1 97.19 307 GLU A C 1
ATOM 2246 O O . GLU A 1 307 ? -18.562 -2.68 -17.484 1 97.19 307 GLU A O 1
ATOM 2251 N N . LEU A 1 308 ? -18.016 -2.59 -15.32 1 97.44 308 LEU A N 1
ATOM 2252 C CA . LEU A 1 308 ? -16.875 -3.486 -15.453 1 97.44 308 LEU A CA 1
ATOM 2253 C C . LEU A 1 308 ? -17.312 -4.871 -15.914 1 97.44 308 LEU A C 1
ATOM 2255 O O . LEU A 1 308 ? -16.703 -5.469 -16.797 1 97.44 308 LEU A O 1
ATOM 2259 N N . VAL A 1 309 ? -18.344 -5.398 -15.328 1 96.88 309 VAL A N 1
ATOM 2260 C CA . VAL A 1 309 ? -18.859 -6.727 -15.648 1 96.88 309 VAL A CA 1
ATOM 2261 C C . VAL A 1 309 ? -19.391 -6.742 -17.078 1 96.88 309 VAL A C 1
ATOM 2263 O O . VAL A 1 309 ? -19.219 -7.727 -17.797 1 96.88 309 VAL A O 1
ATOM 2266 N N . ALA A 1 310 ? -20.062 -5.633 -17.438 1 97.62 310 ALA A N 1
ATOM 2267 C CA . ALA A 1 310 ? -20.594 -5.543 -18.797 1 97.62 310 ALA A CA 1
ATOM 2268 C C . ALA A 1 310 ? -19.469 -5.531 -19.828 1 97.62 310 ALA A C 1
ATOM 2270 O O . ALA A 1 310 ? -19.578 -6.156 -20.891 1 97.62 310 ALA A O 1
ATOM 2271 N N . GLU A 1 311 ? -18.438 -4.863 -19.531 1 97.81 311 GLU A N 1
ATOM 2272 C CA . GLU A 1 311 ? -17.328 -4.715 -20.453 1 97.81 311 GLU A CA 1
ATOM 2273 C C . GLU A 1 311 ? -16.438 -5.957 -20.469 1 97.81 311 GLU A C 1
ATOM 2275 O O . GLU A 1 311 ? -15.797 -6.262 -21.469 1 97.81 311 GLU A O 1
ATOM 2280 N N . HIS A 1 312 ? -16.391 -6.66 -19.344 1 98.12 312 HIS A N 1
ATOM 2281 C CA . HIS A 1 312 ? -15.539 -7.832 -19.203 1 98.12 312 HIS A CA 1
ATOM 2282 C C . HIS A 1 312 ? -16.328 -9.023 -18.672 1 98.12 312 HIS A C 1
ATOM 2284 O O . HIS A 1 312 ? -16.234 -9.359 -17.484 1 98.12 312 HIS A O 1
ATOM 2290 N N . PRO A 1 313 ? -16.938 -9.742 -19.547 1 97.56 313 PRO A N 1
ATOM 2291 C CA . PRO A 1 313 ? -17.781 -10.852 -19.109 1 97.56 313 PRO A CA 1
ATOM 2292 C C . PRO A 1 313 ? -16.984 -11.984 -18.469 1 97.56 313 PRO A C 1
ATOM 2294 O O . PRO A 1 313 ? -17.547 -12.859 -17.812 1 97.56 313 PRO A O 1
ATOM 2297 N N . ASP A 1 314 ? -15.672 -12.008 -18.625 1 98.12 314 ASP A N 1
ATOM 2298 C CA . ASP A 1 314 ? -14.844 -13.062 -18.047 1 98.12 314 ASP A CA 1
ATOM 2299 C C . ASP A 1 314 ? -14.234 -12.602 -16.719 1 98.12 314 ASP A C 1
ATOM 2301 O O . ASP A 1 314 ? -13.398 -13.297 -16.141 1 98.12 314 ASP A O 1
ATOM 2305 N N . LEU A 1 315 ? -14.633 -11.398 -16.234 1 98.56 315 LEU A N 1
ATOM 2306 C CA . LEU A 1 315 ? -14.148 -10.891 -14.961 1 98.56 315 LEU A CA 1
ATOM 2307 C C . LEU A 1 315 ? -14.688 -11.727 -13.805 1 98.56 315 LEU A C 1
ATOM 2309 O O . LEU A 1 315 ? -15.898 -11.844 -13.633 1 98.56 315 LEU A O 1
ATOM 2313 N N . VAL A 1 316 ? -13.766 -12.25 -12.961 1 98.06 316 VAL A N 1
ATOM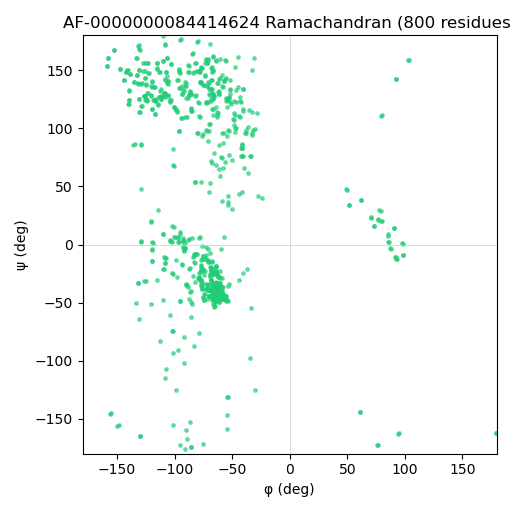 2314 C CA . VAL A 1 316 ? -14.258 -13.133 -11.914 1 98.06 316 VAL A CA 1
ATOM 2315 C C . VAL A 1 316 ? -13.766 -12.648 -10.555 1 98.06 316 VAL A C 1
ATOM 2317 O O . VAL A 1 316 ? -14.445 -12.82 -9.539 1 98.06 316 VAL A O 1
ATOM 2320 N N . SER A 1 317 ? -12.625 -12.047 -10.469 1 98.56 317 SER A N 1
ATOM 2321 C CA . SER A 1 317 ? -12.031 -11.68 -9.188 1 98.56 317 SER A CA 1
ATOM 2322 C C . SER A 1 317 ? -11.688 -10.195 -9.141 1 98.56 317 SER A C 1
ATOM 2324 O O . SER A 1 317 ? -11.32 -9.602 -10.156 1 98.56 317 SER A O 1
ATOM 2326 N N . LEU A 1 318 ? -11.867 -9.57 -7.996 1 98.5 318 LEU A N 1
ATOM 2327 C CA . LEU A 1 318 ? -11.555 -8.172 -7.727 1 98.5 318 LEU A CA 1
ATOM 2328 C C . LEU A 1 318 ? -10.734 -8.031 -6.449 1 98.5 318 LEU A C 1
ATOM 2330 O O . LEU A 1 318 ? -11.195 -8.391 -5.363 1 98.5 318 LEU A O 1
ATOM 2334 N N . GLU A 1 319 ? -9.523 -7.609 -6.559 1 98.56 319 GLU A N 1
ATOM 2335 C CA . GLU A 1 319 ? -8.594 -7.441 -5.445 1 98.56 319 GLU A CA 1
ATOM 2336 C C . GLU A 1 319 ? -7.625 -6.293 -5.703 1 98.56 319 GLU A C 1
ATOM 2338 O O . GLU A 1 319 ? -7.977 -5.305 -6.352 1 98.56 319 GLU A O 1
ATOM 2343 N N . MET A 1 320 ? -6.375 -6.285 -5.051 1 98.81 320 MET A N 1
ATOM 2344 C CA . MET A 1 320 ? -5.684 -5 -5.07 1 98.81 320 MET A CA 1
ATOM 2345 C C . MET A 1 320 ? -4.246 -5.164 -5.562 1 98.81 320 MET A C 1
ATOM 2347 O O . MET A 1 320 ? -3.5 -4.188 -5.648 1 98.81 320 MET A O 1
ATOM 2351 N N . GLU A 1 321 ? -3.768 -6.422 -5.965 1 98.81 321 GLU A N 1
ATOM 2352 C CA . GLU A 1 321 ? -2.32 -6.512 -6.133 1 98.81 321 GLU A CA 1
ATOM 2353 C C . GLU A 1 321 ? -1.958 -7.16 -7.465 1 98.81 321 GLU A C 1
ATOM 2355 O O . GLU A 1 321 ? -0.951 -6.805 -8.078 1 98.81 321 GLU A O 1
ATOM 2360 N N . THR A 1 322 ? -2.674 -8.094 -8.023 1 98.94 322 THR A N 1
ATOM 2361 C CA . THR A 1 322 ? -2.281 -9.008 -9.094 1 98.94 322 THR A CA 1
ATOM 2362 C C . THR A 1 322 ? -1.892 -8.227 -10.352 1 98.94 322 THR A C 1
ATOM 2364 O O . THR A 1 322 ? -0.914 -8.57 -11.023 1 98.94 322 THR A O 1
ATOM 2367 N N . PHE A 1 323 ? -2.666 -7.172 -10.695 1 98.94 323 PHE A N 1
ATOM 2368 C CA . PHE A 1 323 ? -2.375 -6.406 -11.898 1 98.94 323 PHE A CA 1
ATOM 2369 C C . PHE A 1 323 ? -0.937 -5.898 -11.883 1 98.94 323 PHE A C 1
ATOM 2371 O O . PHE A 1 323 ? -0.234 -5.988 -12.898 1 98.94 323 PHE A O 1
ATOM 2378 N N . GLN A 1 324 ? -0.481 -5.363 -10.727 1 98.94 324 GLN A N 1
ATOM 2379 C CA . GLN A 1 324 ? 0.869 -4.82 -10.617 1 98.94 324 GLN A CA 1
ATOM 2380 C C . GLN A 1 324 ? 1.917 -5.918 -10.781 1 98.94 324 GLN A C 1
ATOM 2382 O O . GLN A 1 324 ? 2.959 -5.699 -11.406 1 98.94 324 GLN A O 1
ATOM 2387 N N . LEU A 1 325 ? 1.68 -7.09 -10.188 1 98.94 325 LEU A N 1
ATOM 2388 C CA . LEU A 1 325 ? 2.57 -8.234 -10.359 1 98.94 325 LEU A CA 1
ATOM 2389 C C . LEU A 1 325 ? 2.756 -8.555 -11.836 1 98.94 325 LEU A C 1
ATOM 2391 O O . LEU A 1 325 ? 3.887 -8.672 -12.312 1 98.94 325 LEU A O 1
ATOM 2395 N N . LEU A 1 326 ? 1.666 -8.625 -12.555 1 98.94 326 LEU A N 1
ATOM 2396 C CA . LEU A 1 326 ? 1.71 -9.008 -13.961 1 98.94 326 LEU A CA 1
ATOM 2397 C C . LEU A 1 326 ? 2.34 -7.906 -14.805 1 98.94 326 LEU A C 1
ATOM 2399 O O . LEU A 1 326 ? 3.086 -8.188 -15.742 1 98.94 326 LEU A O 1
ATOM 2403 N N . ASP A 1 327 ? 2.016 -6.676 -14.477 1 98.69 327 ASP A N 1
ATOM 2404 C CA . ASP A 1 327 ? 2.582 -5.555 -15.219 1 98.69 327 ASP A CA 1
ATOM 2405 C C . ASP A 1 327 ? 4.102 -5.512 -15.078 1 98.69 327 ASP A C 1
ATOM 2407 O O . ASP A 1 327 ? 4.816 -5.281 -16.047 1 98.69 327 ASP A O 1
ATOM 2411 N N . LEU A 1 328 ? 4.609 -5.754 -13.883 1 98.62 328 LEU A N 1
ATOM 2412 C CA . LEU A 1 328 ? 6.051 -5.762 -13.664 1 98.62 328 LEU A CA 1
ATOM 2413 C C . LEU A 1 328 ? 6.699 -6.961 -14.344 1 98.62 328 LEU A C 1
ATOM 2415 O O . LEU A 1 328 ? 7.789 -6.848 -14.914 1 98.62 328 LEU A O 1
ATOM 2419 N N . ALA A 1 329 ? 6.027 -8.102 -14.289 1 98.69 329 ALA A N 1
ATOM 2420 C CA . ALA A 1 329 ? 6.559 -9.273 -14.977 1 98.69 329 ALA A CA 1
ATOM 2421 C C . ALA A 1 329 ? 6.715 -9.008 -16.469 1 98.69 329 ALA A C 1
ATOM 2423 O O . ALA A 1 329 ? 7.75 -9.32 -17.062 1 98.69 329 ALA A O 1
ATOM 2424 N N . ARG A 1 330 ? 5.734 -8.367 -17.047 1 97.06 330 ARG A N 1
ATOM 2425 C CA . ARG A 1 330 ? 5.781 -8.031 -18.469 1 97.06 330 ARG A CA 1
ATOM 2426 C C . ARG A 1 330 ? 6.961 -7.117 -18.781 1 97.06 330 ARG A C 1
ATOM 2428 O O . ARG A 1 330 ? 7.574 -7.227 -19.844 1 97.06 330 ARG A O 1
ATOM 2435 N N . CYS A 1 331 ? 7.277 -6.289 -17.844 1 97.31 331 CYS A N 1
ATOM 2436 C CA . CYS A 1 331 ? 8.297 -5.273 -18.078 1 97.31 331 CYS A CA 1
ATOM 2437 C C . CYS A 1 331 ? 9.664 -5.754 -17.578 1 97.31 331 CYS A C 1
ATOM 2439 O O . CYS A 1 331 ? 10.617 -4.973 -17.516 1 97.31 331 CYS A O 1
ATOM 2441 N N . SER A 1 332 ? 9.805 -7.035 -17.219 1 96.94 332 SER A N 1
ATOM 2442 C CA . SER A 1 332 ? 11.023 -7.559 -16.594 1 96.94 332 SER A CA 1
ATOM 2443 C C . SER A 1 332 ? 11.977 -8.125 -17.641 1 96.94 332 SER A C 1
ATOM 2445 O O . SER A 1 332 ? 12.984 -8.742 -17.297 1 96.94 332 SER A O 1
ATOM 2447 N N . ARG A 1 333 ? 11.602 -8.008 -18.922 1 92 333 ARG A N 1
ATOM 2448 C CA . ARG A 1 333 ? 12.406 -8.516 -20.031 1 92 333 ARG A CA 1
ATOM 2449 C C . ARG A 1 333 ? 12.578 -10.023 -19.938 1 92 333 ARG A C 1
ATOM 2451 O O . ARG A 1 333 ? 13.688 -10.539 -20.094 1 92 333 ARG A O 1
ATOM 2458 N N . GLY A 1 334 ? 11.523 -10.672 -19.531 1 93.75 334 GLY A N 1
ATOM 2459 C CA . GLY A 1 334 ? 11.484 -12.125 -19.547 1 93.75 334 GLY A CA 1
ATOM 2460 C C . GLY A 1 334 ? 12.086 -12.742 -18.297 1 93.75 334 GLY A C 1
ATOM 2461 O O . GLY A 1 334 ? 12.156 -13.969 -18.188 1 93.75 334 GLY A O 1
ATOM 2462 N N . SER A 1 335 ? 12.422 -11.953 -17.297 1 96.69 335 SER A N 1
ATOM 2463 C CA . SER A 1 335 ? 13.133 -12.477 -16.141 1 96.69 335 SER A CA 1
ATOM 2464 C C . SER A 1 335 ? 12.164 -12.93 -15.047 1 96.69 335 SER A C 1
ATOM 2466 O O . SER A 1 335 ? 12.586 -13.516 -14.047 1 96.69 335 SER A O 1
ATOM 2468 N N . ILE A 1 336 ? 10.859 -12.734 -15.273 1 98.5 336 ILE A N 1
ATOM 2469 C CA . ILE A 1 336 ? 9.898 -13.102 -14.242 1 98.5 336 ILE A CA 1
ATOM 2470 C C . ILE A 1 336 ? 8.672 -13.758 -14.883 1 98.5 336 ILE A C 1
ATOM 2472 O O . ILE A 1 336 ? 8.055 -13.18 -15.773 1 98.5 336 ILE A O 1
ATOM 2476 N N . LYS A 1 337 ? 8.32 -14.93 -14.484 1 98.75 337 LYS A N 1
ATOM 2477 C CA . LYS A 1 337 ? 7.012 -15.531 -14.703 1 98.75 337 LYS A CA 1
ATOM 2478 C C . LYS A 1 337 ? 6.066 -15.219 -13.539 1 98.75 337 LYS A C 1
ATOM 2480 O O . LYS A 1 337 ? 6.469 -15.273 -12.375 1 98.75 337 LYS A O 1
ATOM 2485 N N . ALA A 1 338 ? 4.816 -14.859 -13.859 1 98.94 338 ALA A N 1
ATOM 2486 C CA . ALA A 1 338 ? 3.953 -14.461 -12.758 1 98.94 338 ALA A CA 1
ATOM 2487 C C . ALA A 1 338 ? 2.502 -14.836 -13.023 1 98.94 338 ALA A C 1
ATOM 2489 O O . ALA A 1 338 ? 2.07 -14.883 -14.18 1 98.94 338 ALA A O 1
ATOM 2490 N N . ILE A 1 339 ? 1.748 -15.094 -11.977 1 98.94 339 ILE A N 1
ATOM 2491 C CA . ILE A 1 339 ? 0.304 -15.297 -12.023 1 98.94 339 ILE A CA 1
ATOM 2492 C C . ILE A 1 339 ? -0.293 -15.047 -10.641 1 98.94 339 ILE A C 1
ATOM 2494 O O . ILE A 1 339 ? 0.417 -15.094 -9.633 1 98.94 339 ILE A O 1
ATOM 2498 N N . GLY A 1 340 ? -1.567 -14.656 -10.625 1 98.88 340 GLY A N 1
ATOM 2499 C CA . GLY A 1 340 ? -2.287 -14.492 -9.367 1 98.88 340 GLY A CA 1
ATOM 2500 C C . GLY A 1 340 ? -3.406 -15.492 -9.188 1 98.88 340 GLY A C 1
ATOM 2501 O O . GLY A 1 340 ? -4.035 -15.922 -10.156 1 98.88 340 GLY A O 1
ATOM 2502 N N . MET A 1 341 ? -3.641 -15.828 -7.953 1 98.94 341 MET A N 1
ATOM 2503 C CA . MET A 1 341 ? -4.758 -16.641 -7.473 1 98.94 341 MET A CA 1
ATOM 2504 C C . MET A 1 341 ? -5.328 -16.078 -6.18 1 98.94 341 MET A C 1
ATOM 2506 O O . MET A 1 341 ? -4.594 -15.492 -5.375 1 98.94 341 MET A O 1
ATOM 2510 N N . CYS A 1 342 ? -6.637 -16.234 -6.02 1 98.62 342 CYS A N 1
ATOM 2511 C CA . CYS A 1 342 ? -7.25 -15.711 -4.801 1 98.62 342 CYS A CA 1
ATOM 2512 C C . CYS A 1 342 ? -8.352 -16.656 -4.309 1 98.62 342 CYS A C 1
ATOM 2514 O O . CYS A 1 342 ? -8.969 -17.359 -5.102 1 98.62 342 CYS A O 1
ATOM 2516 N N . VAL A 1 343 ? -8.508 -16.672 -3.035 1 98.06 343 VAL A N 1
ATOM 2517 C CA . VAL A 1 343 ? -9.688 -17.266 -2.426 1 98.06 343 VAL A CA 1
ATOM 2518 C C . VAL A 1 343 ? -10.844 -16.266 -2.449 1 98.06 343 VAL A C 1
ATOM 2520 O O . VAL A 1 343 ? -10.688 -15.133 -1.999 1 98.06 343 VAL A O 1
ATOM 2523 N N . ALA A 1 344 ? -11.984 -16.672 -2.961 1 97.12 344 ALA A N 1
ATOM 2524 C CA . ALA A 1 344 ? -13.164 -15.82 -2.934 1 97.12 344 ALA A CA 1
ATOM 2525 C C . ALA A 1 344 ? -13.695 -15.664 -1.512 1 97.12 344 ALA A C 1
ATOM 2527 O O . ALA A 1 344 ? -14.398 -16.547 -1.005 1 97.12 344 ALA A O 1
ATOM 2528 N N . LEU A 1 345 ? -13.422 -14.523 -0.958 1 93.69 345 LEU A N 1
ATOM 2529 C CA . LEU A 1 345 ? -13.766 -14.258 0.434 1 93.69 345 LEU A CA 1
ATOM 2530 C C . LEU A 1 345 ? -15.156 -13.648 0.538 1 93.69 345 LEU A C 1
ATOM 2532 O O . LEU A 1 345 ? -15.852 -13.836 1.537 1 93.69 345 LEU A O 1
ATOM 2536 N N . ALA A 1 346 ? -15.477 -12.852 -0.45 1 90.88 346 ALA A N 1
ATOM 2537 C CA . ALA A 1 346 ? -16.766 -12.172 -0.519 1 90.88 346 ALA A CA 1
ATOM 2538 C C . ALA A 1 346 ? -17.391 -12.312 -1.906 1 90.88 346 ALA A C 1
ATOM 2540 O O . ALA A 1 346 ? -16.672 -12.398 -2.906 1 90.88 346 ALA A O 1
ATOM 2541 N N . GLU A 1 347 ? -18.688 -12.391 -1.882 1 91.19 347 GLU A N 1
ATOM 2542 C CA . GLU A 1 347 ? -19.438 -12.273 -3.131 1 91.19 347 GLU A CA 1
ATOM 2543 C C . GLU A 1 347 ? -19.984 -10.867 -3.314 1 91.19 347 GLU A C 1
ATOM 2545 O O . GLU A 1 347 ? -20.844 -10.422 -2.543 1 91.19 347 GLU A O 1
ATOM 2550 N N . ARG A 1 348 ? -19.516 -10.25 -4.312 1 90.31 348 ARG A N 1
ATOM 2551 C CA . ARG A 1 348 ? -19.906 -8.852 -4.523 1 90.31 348 ARG A CA 1
ATOM 2552 C C . ARG A 1 348 ? -21.312 -8.75 -5.102 1 90.31 348 ARG A C 1
ATOM 2554 O O . ARG A 1 348 ? -21.953 -7.707 -4.984 1 90.31 348 ARG A O 1
ATOM 2561 N N . TYR A 1 349 ? -21.812 -9.836 -5.66 1 86.94 349 TYR A N 1
ATOM 2562 C CA . TYR A 1 349 ? -23.141 -9.812 -6.27 1 86.94 349 TYR A CA 1
ATOM 2563 C C . TYR A 1 349 ? -24.203 -10.273 -5.273 1 86.94 349 TYR A C 1
ATOM 2565 O O . TYR A 1 349 ? -25.391 -10.031 -5.473 1 86.94 349 TYR A O 1
ATOM 2573 N N . SER A 1 350 ? -23.844 -10.969 -4.129 1 85 350 SER A N 1
ATOM 2574 C CA . SER A 1 350 ? -24.828 -11.445 -3.164 1 85 350 SER A CA 1
ATOM 2575 C C . SER A 1 350 ? -24.594 -10.836 -1.788 1 85 350 SER A C 1
ATOM 2577 O O . SER A 1 350 ? -25.438 -10.961 -0.895 1 85 350 SER A O 1
ATOM 2579 N N . ASN A 1 351 ? -23.391 -10.195 -1.529 1 82.81 351 ASN A N 1
ATOM 2580 C CA . ASN A 1 351 ? -23 -9.578 -0.267 1 82.81 351 ASN A CA 1
ATOM 2581 C C . ASN A 1 351 ? -22.672 -10.625 0.793 1 82.81 351 ASN A C 1
ATOM 2583 O O . ASN A 1 351 ? -22.625 -10.312 1.983 1 82.81 351 ASN A O 1
ATOM 2587 N N . ALA A 1 352 ? -22.469 -11.844 0.307 1 82.62 352 ALA A N 1
ATOM 2588 C CA . ALA A 1 352 ? -22.094 -12.906 1.226 1 82.62 352 ALA A CA 1
ATOM 2589 C C . ALA A 1 352 ? -20.594 -12.852 1.545 1 82.62 352 ALA A C 1
ATOM 2591 O O . ALA A 1 352 ? -19.797 -12.391 0.725 1 82.62 352 ALA A O 1
ATOM 2592 N N . PHE A 1 353 ? -20.297 -13.328 2.834 1 83.62 353 PHE A N 1
ATOM 2593 C CA . PHE A 1 353 ? -18.906 -13.375 3.293 1 83.62 353 PHE A CA 1
ATOM 2594 C C . PHE A 1 353 ? -18.562 -14.758 3.832 1 83.62 353 PHE A C 1
ATOM 2596 O O . PHE A 1 353 ? -19.375 -15.383 4.512 1 83.62 353 PHE A O 1
ATOM 2603 N N . LEU A 1 354 ? -17.406 -15.148 3.479 1 82.5 354 LEU A N 1
ATOM 2604 C CA . LEU A 1 354 ? -16.906 -16.438 3.934 1 82.5 354 LEU A CA 1
ATOM 2605 C C . LEU A 1 354 ? -16.594 -16.406 5.426 1 82.5 354 LEU A C 1
ATOM 2607 O O . LEU A 1 354 ? -16.031 -15.438 5.926 1 82.5 354 LEU A O 1
ATOM 2611 N N . GLU A 1 355 ? -16.969 -17.484 6.039 1 79.06 355 GLU A N 1
ATOM 2612 C CA . GLU A 1 355 ? -16.594 -17.625 7.441 1 79.06 355 GLU A CA 1
ATOM 2613 C C . GLU A 1 355 ? -15.078 -17.797 7.59 1 79.06 355 GLU A C 1
ATOM 2615 O O . GLU A 1 355 ? -14.438 -18.5 6.805 1 79.06 355 GLU A O 1
ATOM 2620 N N . TYR A 1 356 ? -14.547 -17.188 8.602 1 76 356 TYR A N 1
ATOM 2621 C CA . TYR A 1 356 ? -13.102 -17.156 8.805 1 76 356 TYR A CA 1
ATOM 2622 C C . TYR A 1 356 ? -12.547 -18.547 9.047 1 76 356 TYR A C 1
ATOM 2624 O O . TYR A 1 356 ? -11.445 -18.875 8.602 1 76 356 TYR A O 1
ATOM 2632 N N . SER A 1 357 ? -13.328 -19.375 9.68 1 77.88 357 SER A N 1
ATOM 2633 C CA . SER A 1 357 ? -12.875 -20.734 9.984 1 77.88 357 SER A CA 1
ATOM 2634 C C . SER A 1 357 ? -12.602 -21.516 8.711 1 77.88 357 SER A C 1
ATOM 2636 O O . SER A 1 357 ? -11.734 -22.391 8.688 1 77.88 357 SER A O 1
ATOM 2638 N N . LYS A 1 358 ? -13.25 -21.172 7.723 1 87.25 358 LYS A N 1
ATOM 2639 C CA . LYS A 1 358 ? -13.086 -21.859 6.445 1 87.25 358 LYS A CA 1
ATOM 2640 C C . LYS A 1 358 ? -11.938 -21.266 5.645 1 87.25 358 LYS A C 1
ATOM 2642 O O . LYS A 1 358 ? -11.375 -21.922 4.77 1 87.25 358 LYS A O 1
ATOM 2647 N N . LEU A 1 359 ? -11.594 -20.094 5.969 1 90.38 359 LEU A N 1
ATOM 2648 C CA . LEU A 1 359 ? -10.578 -19.375 5.215 1 90.38 359 LEU A CA 1
ATOM 2649 C C . LEU A 1 359 ? -9.211 -20.016 5.367 1 90.38 359 LEU A C 1
ATOM 2651 O O . LEU A 1 359 ? -8.484 -20.188 4.387 1 90.38 359 LEU A O 1
ATOM 2655 N N . GLU A 1 360 ? -8.898 -20.484 6.559 1 91.19 360 GLU A N 1
ATOM 2656 C CA . GLU A 1 360 ? -7.586 -21.078 6.797 1 91.19 360 GLU A CA 1
ATOM 2657 C C . GLU A 1 360 ? -7.395 -22.344 5.961 1 91.19 360 GLU A C 1
ATOM 2659 O O . GLU A 1 360 ? -6.332 -22.547 5.375 1 91.19 360 GLU A O 1
ATOM 2664 N N . GLU A 1 361 ? -8.391 -23.141 5.91 1 93.75 361 GLU A N 1
ATOM 2665 C CA . GLU A 1 361 ? -8.344 -24.359 5.109 1 93.75 361 GLU A CA 1
ATOM 2666 C C . GLU A 1 361 ? -8.125 -24.047 3.633 1 93.75 361 GLU A C 1
ATOM 2668 O O . GLU A 1 361 ? -7.34 -24.719 2.955 1 93.75 361 GLU A O 1
ATOM 2673 N N . LEU A 1 362 ? -8.812 -23.062 3.213 1 96.56 362 LEU A N 1
ATOM 2674 C CA . LEU A 1 362 ? -8.719 -22.688 1.807 1 96.56 362 LEU A CA 1
ATOM 2675 C C . LEU A 1 362 ? -7.371 -22.047 1.497 1 96.56 362 LEU A C 1
ATOM 2677 O O . LEU A 1 362 ? -6.836 -22.219 0.401 1 96.56 362 LEU A O 1
ATOM 2681 N N . GLU A 1 363 ? -6.82 -21.312 2.445 1 96.88 363 GLU A N 1
ATOM 2682 C CA . GLU A 1 363 ? -5.484 -20.75 2.291 1 96.88 363 GLU A CA 1
ATOM 2683 C C . GLU A 1 363 ? -4.422 -21.844 2.201 1 96.88 363 GLU A C 1
ATOM 2685 O O . GLU A 1 363 ? -3.492 -21.75 1.397 1 96.88 363 GLU A O 1
ATOM 2690 N N . ILE A 1 364 ? -4.617 -22.891 2.994 1 97.81 364 ILE A N 1
ATOM 2691 C CA . ILE A 1 364 ? -3.693 -24.016 2.953 1 97.81 364 ILE A CA 1
ATOM 2692 C C . ILE A 1 364 ? -3.811 -24.734 1.609 1 97.81 364 ILE A C 1
ATOM 2694 O O . ILE A 1 364 ? -2.801 -25.078 0.989 1 97.81 364 ILE A O 1
ATOM 2698 N N . ALA A 1 365 ? -5.023 -24.922 1.151 1 98.44 365 ALA A N 1
ATOM 2699 C CA . ALA A 1 365 ? -5.25 -25.562 -0.141 1 98.44 365 ALA A CA 1
ATOM 2700 C C . ALA A 1 365 ? -4.625 -24.75 -1.272 1 98.44 365 ALA A C 1
ATOM 2702 O O . ALA A 1 365 ? -3.904 -25.297 -2.111 1 98.44 365 ALA A O 1
ATOM 2703 N N . GLY A 1 366 ? -4.918 -23.438 -1.278 1 98.75 366 GLY A N 1
ATOM 2704 C CA . GLY A 1 366 ? -4.324 -22.562 -2.275 1 98.75 366 GLY A CA 1
ATOM 2705 C C . GLY A 1 366 ? -2.809 -22.531 -2.209 1 98.75 366 GLY A C 1
ATOM 2706 O O . GLY A 1 366 ? -2.137 -22.547 -3.242 1 98.75 366 GLY A O 1
ATOM 2707 N N . GLY A 1 367 ? -2.287 -22.484 -0.963 1 98.88 367 GLY A N 1
ATOM 2708 C CA . GLY A 1 367 ? -0.845 -22.516 -0.771 1 98.88 367 GLY A CA 1
ATOM 2709 C C . GLY A 1 367 ? -0.2 -23.781 -1.289 1 98.88 367 GLY A C 1
ATOM 2710 O O . GLY A 1 367 ? 0.863 -23.734 -1.913 1 98.88 367 GLY A O 1
ATOM 2711 N N . THR A 1 368 ? -0.849 -24.906 -1.054 1 98.88 368 THR A N 1
ATOM 2712 C CA . THR A 1 368 ? -0.355 -26.188 -1.53 1 98.88 368 THR A CA 1
ATOM 2713 C C . THR A 1 368 ? -0.299 -26.219 -3.055 1 98.88 368 THR A C 1
ATOM 2715 O O . THR A 1 368 ? 0.719 -26.594 -3.637 1 98.88 368 THR A O 1
ATOM 2718 N N . ALA A 1 369 ? -1.348 -25.781 -3.674 1 98.94 369 ALA A N 1
ATOM 2719 C CA . ALA A 1 369 ? -1.395 -25.75 -5.133 1 98.94 369 ALA A CA 1
ATOM 2720 C C . ALA A 1 369 ? -0.301 -24.844 -5.691 1 98.94 369 ALA A C 1
ATOM 2722 O O . ALA A 1 369 ? 0.372 -25.203 -6.664 1 98.94 369 ALA A O 1
ATOM 2723 N N . ALA A 1 370 ? -0.118 -23.672 -5.07 1 98.94 370 ALA A N 1
ATOM 2724 C CA . ALA A 1 370 ? 0.864 -22.703 -5.531 1 98.94 370 ALA A CA 1
ATOM 2725 C C . ALA A 1 370 ? 2.285 -23.234 -5.375 1 98.94 370 ALA A C 1
ATOM 2727 O O . ALA A 1 370 ? 3.102 -23.125 -6.293 1 98.94 370 ALA A O 1
ATOM 2728 N N . LEU A 1 371 ? 2.568 -23.844 -4.227 1 98.94 371 LEU A N 1
ATOM 2729 C CA . LEU A 1 371 ? 3.908 -24.359 -3.971 1 98.94 371 LEU A CA 1
ATOM 2730 C C . LEU A 1 371 ? 4.238 -25.516 -4.906 1 98.94 371 LEU A C 1
ATOM 2732 O O . LEU A 1 371 ? 5.34 -25.578 -5.453 1 98.94 371 LEU A O 1
ATOM 2736 N N . ARG A 1 372 ? 3.291 -26.422 -5.156 1 98.94 372 ARG A N 1
ATOM 2737 C CA . ARG A 1 372 ? 3.492 -27.516 -6.102 1 98.94 372 ARG A CA 1
ATOM 2738 C C . ARG A 1 372 ? 3.773 -26.984 -7.504 1 98.94 372 ARG A C 1
ATOM 2740 O O . ARG A 1 372 ? 4.621 -27.516 -8.219 1 98.94 372 ARG A O 1
ATOM 2747 N N . THR A 1 373 ? 3.072 -25.953 -7.859 1 98.94 373 THR A N 1
ATOM 2748 C CA . THR A 1 373 ? 3.268 -25.328 -9.164 1 98.94 373 THR A CA 1
ATOM 2749 C C . THR A 1 373 ? 4.66 -24.719 -9.266 1 98.94 373 THR A C 1
ATOM 2751 O O . THR A 1 373 ? 5.359 -24.906 -10.258 1 98.94 373 THR A O 1
ATOM 2754 N N . LEU A 1 374 ? 5.059 -24 -8.18 1 98.88 374 LEU A N 1
ATOM 2755 C CA . LEU A 1 374 ? 6.328 -23.281 -8.172 1 98.88 374 LEU A CA 1
ATOM 2756 C C . LEU A 1 374 ? 7.504 -24.234 -8.305 1 98.88 374 LEU A C 1
ATOM 2758 O O . LEU A 1 374 ? 8.477 -23.953 -9.008 1 98.88 374 LEU A O 1
ATOM 2762 N N . VAL A 1 375 ? 7.43 -25.422 -7.73 1 98.44 375 VAL A N 1
ATOM 2763 C CA . VAL A 1 375 ? 8.586 -26.312 -7.746 1 98.44 375 VAL A CA 1
ATOM 2764 C C . VAL A 1 375 ? 8.617 -27.094 -9.055 1 98.44 375 VAL A C 1
ATOM 2766 O O . VAL A 1 375 ? 9.633 -27.719 -9.391 1 98.44 375 VAL A O 1
ATOM 2769 N N . ARG A 1 376 ? 7.543 -27.031 -9.852 1 98 376 ARG A N 1
ATOM 2770 C CA . ARG A 1 376 ? 7.461 -27.797 -11.094 1 98 376 ARG A CA 1
ATOM 2771 C C . ARG A 1 376 ? 7.75 -26.922 -12.305 1 98 376 ARG A C 1
ATOM 2773 O O . ARG A 1 376 ? 8.141 -27.422 -13.359 1 98 376 ARG A O 1
ATOM 2780 N N . VAL A 1 377 ? 7.512 -25.594 -12.172 1 98.06 377 VAL A N 1
ATOM 2781 C CA . VAL A 1 377 ? 7.668 -24.719 -13.328 1 98.06 377 VAL A CA 1
ATOM 2782 C C . VAL A 1 377 ? 9.148 -24.625 -13.695 1 98.06 377 VAL A C 1
ATOM 2784 O O . VAL A 1 377 ? 9.992 -24.375 -12.836 1 98.06 377 VAL A O 1
ATOM 2787 N N . PRO A 1 378 ? 9.57 -24.844 -14.969 1 97.12 378 PRO A N 1
ATOM 2788 C CA . PRO A 1 378 ? 10.969 -24.672 -15.375 1 97.12 378 PRO A CA 1
ATOM 2789 C C . PRO A 1 378 ? 11.414 -23.219 -15.344 1 97.12 378 PRO A C 1
ATOM 2791 O O . PRO A 1 378 ? 10.656 -22.328 -15.734 1 97.12 378 PRO A O 1
ATOM 2794 N N . LEU A 1 379 ? 12.578 -22.984 -14.773 1 96.69 379 LEU A N 1
ATOM 2795 C CA . LEU A 1 379 ? 13.188 -21.656 -14.766 1 96.69 379 LEU A CA 1
ATOM 2796 C C . LEU A 1 379 ? 14.539 -21.672 -15.477 1 96.69 379 LEU A C 1
ATOM 2798 O O . LEU A 1 379 ? 15.305 -22.625 -15.336 1 96.69 379 LEU A O 1
ATOM 2802 N N . ASP A 1 380 ? 14.828 -20.609 -16.234 1 91 380 ASP A N 1
ATOM 2803 C CA . ASP A 1 380 ? 16.141 -20.422 -16.859 1 91 380 ASP A CA 1
ATOM 2804 C C . ASP A 1 380 ? 17.156 -19.906 -15.836 1 91 380 ASP A C 1
ATOM 2806 O O . ASP A 1 380 ? 17.094 -18.75 -15.422 1 91 380 ASP A O 1
ATOM 2810 N N . ARG A 1 381 ? 18.141 -20.781 -15.477 1 82.25 381 ARG A N 1
ATOM 2811 C CA . ARG A 1 381 ? 19.094 -20.438 -14.43 1 82.25 381 ARG A CA 1
ATOM 2812 C C . ARG A 1 381 ? 20.141 -19.469 -14.945 1 82.25 381 ARG A C 1
ATOM 2814 O O . ARG A 1 381 ? 20.844 -18.812 -14.164 1 82.25 381 ARG A O 1
ATOM 2821 N N . GLN A 1 382 ? 20.312 -19.453 -16.25 1 67.38 382 GLN A N 1
ATOM 2822 C CA . GLN A 1 382 ? 21.328 -18.594 -16.859 1 67.38 382 GLN A CA 1
ATOM 2823 C C . GLN A 1 382 ? 20.734 -17.25 -17.266 1 67.38 382 GLN A C 1
ATOM 2825 O O . GLN A 1 382 ? 21.453 -16.391 -17.781 1 67.38 382 GLN A O 1
ATOM 2830 N N . ALA A 1 383 ? 19.641 -17.047 -16.969 1 56.03 383 ALA A N 1
ATOM 2831 C CA . ALA A 1 383 ? 19.047 -15.789 -17.422 1 56.03 383 ALA A CA 1
ATOM 2832 C C . ALA A 1 383 ? 19.719 -14.594 -16.75 1 56.03 383 ALA A C 1
ATOM 2834 O O . ALA A 1 383 ? 19.969 -14.625 -15.539 1 56.03 383 ALA A O 1
ATOM 2835 N N . PRO A 1 384 ? 20.406 -13.719 -17.625 1 48.53 384 PRO A N 1
ATOM 2836 C CA . PRO A 1 384 ? 21.156 -12.594 -17.062 1 48.53 384 PRO A CA 1
ATOM 2837 C C . PRO A 1 384 ? 20.344 -11.781 -16.062 1 48.53 384 PRO A C 1
ATOM 2839 O O . PRO A 1 384 ? 19.125 -11.648 -16.203 1 48.53 384 PRO A O 1
ATOM 2842 N N . ALA A 1 385 ? 20.656 -11.891 -14.805 1 49.88 385 ALA A N 1
ATOM 2843 C CA . ALA A 1 385 ? 20.203 -10.695 -14.102 1 49.88 385 ALA A CA 1
ATOM 2844 C C . ALA A 1 385 ? 20.625 -9.43 -14.836 1 49.88 385 ALA A C 1
ATOM 2846 O O . ALA A 1 385 ? 21.719 -9.383 -15.422 1 49.88 385 ALA A O 1
ATOM 2847 N N . VAL A 1 386 ? 19.688 -8.742 -15.484 1 39.75 386 VAL A N 1
ATOM 2848 C CA . VAL A 1 386 ? 20.094 -7.625 -16.328 1 39.75 386 VAL A CA 1
ATOM 2849 C C . VAL A 1 386 ? 21.297 -6.918 -15.719 1 39.75 386 VAL A C 1
ATOM 2851 O O . VAL A 1 386 ? 22.312 -6.719 -16.391 1 39.75 386 VAL A O 1
ATOM 2854 N N . ALA A 1 387 ? 20.906 -5.699 -14.938 1 39.59 387 ALA A N 1
ATOM 2855 C CA . ALA A 1 387 ? 21.766 -4.516 -14.891 1 39.59 387 ALA A CA 1
ATOM 2856 C C . ALA A 1 387 ? 23.016 -4.773 -14.047 1 39.59 387 ALA A C 1
ATOM 2858 O O . ALA A 1 387 ? 23.875 -3.902 -13.922 1 39.59 387 ALA A O 1
ATOM 2859 N N . THR A 1 388 ? 22.891 -5.348 -12.875 1 38.72 388 THR A N 1
ATOM 2860 C CA . THR A 1 388 ? 23.984 -4.84 -12.047 1 38.72 388 THR A CA 1
ATOM 2861 C C . THR A 1 388 ? 25.328 -5.324 -12.578 1 38.72 388 THR A C 1
ATOM 2863 O O . THR A 1 388 ? 25.406 -6.375 -13.219 1 38.72 388 THR A O 1
ATOM 2866 N N . ALA A 1 389 ? 26.438 -4.438 -12.344 1 33.88 389 ALA A N 1
ATOM 2867 C CA . ALA A 1 389 ? 27.844 -4.332 -12.734 1 33.88 389 ALA A CA 1
ATOM 2868 C C . ALA A 1 389 ? 28.547 -5.684 -12.617 1 33.88 389 ALA A C 1
ATOM 2870 O O . ALA A 1 389 ? 28.109 -6.559 -11.867 1 33.88 389 ALA A O 1
ATOM 2871 N N . ASP A 1 390 ? 29.719 -5.797 -13.312 1 36.41 390 ASP A N 1
ATOM 2872 C CA . ASP A 1 390 ? 30.859 -6.617 -13.68 1 36.41 390 ASP A CA 1
ATOM 2873 C C . ASP A 1 390 ? 31.422 -7.367 -12.469 1 36.41 390 ASP A C 1
ATOM 2875 O O . ASP A 1 390 ? 32.469 -8.008 -12.555 1 36.41 390 ASP A O 1
ATOM 2879 N N . ILE A 1 391 ? 31.312 -6.773 -11.242 1 36.38 391 ILE A N 1
ATOM 2880 C CA . ILE A 1 391 ? 32.312 -7.359 -10.367 1 36.38 391 ILE A CA 1
ATOM 2881 C C . ILE A 1 391 ? 31.938 -8.797 -10.031 1 36.38 391 ILE A C 1
ATOM 2883 O O . ILE A 1 391 ? 31.219 -9.039 -9.055 1 36.38 391 ILE A O 1
ATOM 2887 N N . ALA A 1 392 ? 31.547 -9.523 -10.977 1 38.47 392 ALA A N 1
ATOM 2888 C CA . ALA A 1 392 ? 31.297 -10.938 -10.68 1 38.47 392 ALA A CA 1
ATOM 2889 C C . ALA A 1 392 ? 32.469 -11.562 -9.961 1 38.47 392 ALA A C 1
ATOM 2891 O O . ALA A 1 392 ? 33.375 -12.109 -10.594 1 38.47 392 ALA A O 1
ATOM 2892 N N . GLU A 1 393 ? 33.188 -10.805 -9.195 1 40.62 393 GLU A N 1
ATOM 2893 C CA . GLU A 1 393 ? 33.969 -11.789 -8.461 1 40.62 393 GLU A CA 1
ATOM 2894 C C . GLU A 1 393 ? 33.094 -12.891 -7.898 1 40.62 393 GLU A C 1
ATOM 2896 O O . GLU A 1 393 ? 32 -12.617 -7.387 1 40.62 393 GLU A O 1
ATOM 2901 N N . GLU A 1 394 ? 33.031 -14.07 -8.461 1 47.84 394 GLU A N 1
ATOM 2902 C CA . GLU A 1 394 ? 32.406 -15.312 -8.008 1 47.84 394 GLU A CA 1
ATOM 2903 C C . GLU A 1 394 ? 32.344 -15.375 -6.484 1 47.84 394 GLU A C 1
ATOM 2905 O O . GLU A 1 394 ? 33.219 -15.93 -5.836 1 47.84 394 GLU A O 1
ATOM 2910 N N . ARG A 1 395 ? 32 -14.25 -5.836 1 56.56 395 ARG A N 1
ATOM 2911 C CA . ARG A 1 395 ? 31.891 -14.391 -4.391 1 56.56 395 ARG A CA 1
ATOM 2912 C C . ARG A 1 395 ? 30.922 -15.508 -4.027 1 56.56 395 ARG A C 1
ATOM 2914 O O . ARG A 1 395 ? 29.906 -15.711 -4.711 1 56.56 395 ARG A O 1
ATOM 2921 N N . ALA A 1 396 ? 31.359 -16.375 -3.334 1 75.94 396 ALA A N 1
ATOM 2922 C CA . ALA A 1 396 ? 30.594 -17.5 -2.799 1 75.94 396 ALA A CA 1
ATOM 2923 C C . ALA A 1 396 ? 29.344 -17 -2.051 1 75.94 396 ALA A C 1
ATOM 2925 O O . ALA A 1 396 ? 29.469 -16.266 -1.069 1 75.94 396 ALA A O 1
ATOM 2926 N N . VAL A 1 397 ? 28.141 -17 -2.697 1 84.81 397 VAL A N 1
ATOM 2927 C CA . VAL A 1 397 ? 26.875 -16.656 -2.045 1 84.81 397 VAL A CA 1
ATOM 2928 C C . VAL A 1 397 ? 26.453 -17.781 -1.108 1 84.81 397 VAL A C 1
ATOM 2930 O O . VAL A 1 397 ? 26.469 -18.953 -1.493 1 84.81 397 VAL A O 1
ATOM 2933 N N . GLN A 1 398 ? 26.297 -17.406 0.115 1 89.06 398 GLN A N 1
ATOM 2934 C CA . GLN A 1 398 ? 25.734 -18.375 1.062 1 89.06 398 GLN A CA 1
ATOM 2935 C C . GLN A 1 398 ? 24.203 -18.344 1.041 1 89.06 398 GLN A C 1
ATOM 2937 O O . GLN A 1 398 ? 23.594 -17.328 1.359 1 89.06 398 GLN A O 1
ATOM 2942 N N . TYR A 1 399 ? 23.656 -19.484 0.648 1 92.31 399 TYR A N 1
ATOM 2943 C CA . TYR A 1 399 ? 22.203 -19.562 0.57 1 92.31 399 TYR A CA 1
ATOM 2944 C C . TYR A 1 399 ? 21.625 -20.062 1.882 1 92.31 399 TYR A C 1
ATOM 2946 O O . TYR A 1 399 ? 22.109 -21.031 2.461 1 92.31 399 TYR A O 1
ATOM 2954 N N . VAL A 1 400 ? 20.516 -19.484 2.307 1 92.12 400 VAL A N 1
ATOM 2955 C CA . VAL A 1 400 ? 19.922 -19.766 3.613 1 92.12 400 VAL A CA 1
ATOM 2956 C C . VAL A 1 400 ? 19.203 -21.109 3.576 1 92.12 400 VAL A C 1
ATOM 2958 O O . VAL A 1 400 ? 18.859 -21.656 4.621 1 92.12 400 VAL A O 1
ATOM 2961 N N . TRP A 1 401 ? 18.984 -21.688 2.443 1 88.31 401 TRP A N 1
ATOM 2962 C CA . TRP A 1 401 ? 18.297 -22.969 2.344 1 88.31 401 TRP A CA 1
ATOM 2963 C C . TRP A 1 401 ? 19.281 -24.125 2.246 1 88.31 401 TRP A C 1
ATOM 2965 O O . TRP A 1 401 ? 18.891 -25.266 2.062 1 88.31 401 TRP A O 1
ATOM 2975 N N . ASP A 1 402 ? 20.562 -23.812 2.314 1 84.69 402 ASP A N 1
ATOM 2976 C CA . ASP A 1 402 ? 21.562 -24.875 2.332 1 84.69 402 ASP A CA 1
ATOM 2977 C C . ASP A 1 402 ? 21.812 -25.375 3.754 1 84.69 402 ASP A C 1
ATOM 2979 O O . ASP A 1 402 ? 21.734 -24.594 4.711 1 84.69 402 ASP A O 1
ATOM 2983 N N . MET B 1 1 ? 46.781 73.188 -23.906 1 18.73 1 MET B N 1
ATOM 2984 C CA . MET B 1 1 ? 47.812 73.625 -23 1 18.73 1 MET B CA 1
ATOM 2985 C C . MET B 1 1 ? 47.219 74.062 -21.672 1 18.73 1 MET B C 1
ATOM 2987 O O . MET B 1 1 ? 47.906 74.125 -20.641 1 18.73 1 MET B O 1
ATOM 2991 N N . LEU B 1 2 ? 46.094 74.75 -21.688 1 18.42 2 LEU B N 1
ATOM 2992 C CA . LEU B 1 2 ? 46.062 75.938 -20.875 1 18.42 2 LEU B CA 1
ATOM 2993 C C . LEU B 1 2 ? 45.906 75.625 -19.406 1 18.42 2 LEU B C 1
ATOM 2995 O O . LEU B 1 2 ? 45.125 74.75 -19.062 1 18.42 2 LEU B O 1
ATOM 2999 N N . THR B 1 3 ? 46.344 76.375 -18.375 1 16.95 3 THR B N 1
ATOM 3000 C CA . THR B 1 3 ? 47.219 76.625 -17.234 1 16.95 3 THR B CA 1
ATOM 3001 C C . THR B 1 3 ? 46.406 76.688 -15.938 1 16.95 3 THR B C 1
ATOM 3003 O O . THR B 1 3 ? 46.938 76.5 -14.852 1 16.95 3 THR B O 1
ATOM 3006 N N . ALA B 1 4 ? 45.125 77.125 -15.883 1 17.75 4 ALA B N 1
ATOM 3007 C CA . ALA B 1 4 ? 45.094 78.188 -14.836 1 17.75 4 ALA B CA 1
ATOM 3008 C C . ALA B 1 4 ? 45.188 77.562 -13.453 1 17.75 4 ALA B C 1
ATOM 3010 O O . ALA B 1 4 ? 44.594 76.5 -13.211 1 17.75 4 ALA B O 1
ATOM 3011 N N . PRO B 1 5 ? 45.625 78.125 -12.281 1 18.28 5 PRO B N 1
ATOM 3012 C CA . PRO B 1 5 ? 46.625 78.125 -11.203 1 18.28 5 PRO B CA 1
ATOM 3013 C C . PRO B 1 5 ? 46.031 77.688 -9.859 1 18.28 5 PRO B C 1
ATOM 3015 O O . PRO B 1 5 ? 46.562 76.812 -9.203 1 18.28 5 PRO B O 1
ATOM 3018 N N . ALA B 1 6 ? 45.344 78.562 -9.008 1 16.59 6 ALA B N 1
ATOM 3019 C CA . ALA B 1 6 ? 45.969 79.25 -7.871 1 16.59 6 ALA B CA 1
ATOM 3020 C C . ALA B 1 6 ? 45.656 78.5 -6.566 1 16.59 6 ALA B C 1
ATOM 3022 O O . ALA B 1 6 ? 44.812 77.625 -6.527 1 16.59 6 ALA B O 1
ATOM 3023 N N . ARG B 1 7 ? 45.031 79.188 -5.422 1 15.73 7 ARG B N 1
ATOM 3024 C CA . ARG B 1 7 ? 45.656 79.812 -4.25 1 15.73 7 ARG B CA 1
ATOM 3025 C C . ARG B 1 7 ? 45.375 78.938 -3.002 1 15.73 7 ARG B C 1
ATOM 3027 O O . ARG B 1 7 ? 45.531 77.75 -3.023 1 15.73 7 ARG B O 1
ATOM 3034 N N . THR B 1 8 ? 44.562 79.438 -1.917 1 15.95 8 THR B N 1
ATOM 3035 C CA . THR B 1 8 ? 45.062 80.062 -0.707 1 15.95 8 THR B CA 1
ATOM 3036 C C . THR B 1 8 ? 44.938 79.188 0.494 1 15.95 8 THR B C 1
ATOM 3038 O O . THR B 1 8 ? 45.938 78.875 1.194 1 15.95 8 THR B O 1
ATOM 3041 N N . SER B 1 9 ? 43.969 79.375 1.597 1 16.52 9 SER B N 1
ATOM 3042 C CA . SER B 1 9 ? 44.281 79.938 2.916 1 16.52 9 SER B CA 1
ATOM 3043 C C . SER B 1 9 ? 44.281 78.812 3.973 1 16.52 9 SER B C 1
ATOM 3045 O O . SER B 1 9 ? 43.469 77.875 3.898 1 16.52 9 SER B O 1
ATOM 3047 N N . ALA B 1 10 ? 45.156 78.75 5.098 1 18.5 10 ALA B N 1
ATOM 3048 C CA . ALA B 1 10 ? 46 78.062 6.055 1 18.5 10 ALA B CA 1
ATOM 3049 C C . ALA B 1 10 ? 45.281 77.812 7.383 1 18.5 10 ALA B C 1
ATOM 3051 O O . ALA B 1 10 ? 45.781 77.125 8.258 1 18.5 10 ALA B O 1
ATOM 3052 N N . ARG B 1 11 ? 44.125 78.375 7.766 1 16.86 11 ARG B N 1
ATOM 3053 C CA . ARG B 1 11 ? 44.281 78.875 9.125 1 16.86 11 ARG B CA 1
ATOM 3054 C C . ARG B 1 11 ? 44.406 77.75 10.125 1 16.86 11 ARG B C 1
ATOM 3056 O O . ARG B 1 11 ? 43.906 76.625 9.875 1 16.86 11 ARG B O 1
ATOM 3063 N N . PRO B 1 12 ? 44.75 77.938 11.609 1 17.23 12 PRO B N 1
ATOM 3064 C CA . PRO B 1 12 ? 45.656 77.562 12.711 1 17.23 12 PRO B CA 1
ATOM 3065 C C . PRO B 1 12 ? 44.969 76.688 13.734 1 17.23 12 PRO B C 1
ATOM 3067 O O . PRO B 1 12 ? 45.656 76 14.484 1 17.23 12 PRO B O 1
ATOM 3070 N N . ALA B 1 13 ? 43.656 76.375 13.898 1 17.59 13 ALA B N 1
ATOM 3071 C CA . ALA B 1 13 ? 43.125 76.688 15.227 1 17.59 13 ALA B CA 1
ATOM 3072 C C . ALA B 1 13 ? 43.562 75.625 16.234 1 17.59 13 ALA B C 1
ATOM 3074 O O . ALA B 1 13 ? 43.75 74.438 15.883 1 17.59 13 ALA B O 1
ATOM 3075 N N . GLY B 1 14 ? 43.75 75.938 17.547 1 16.5 14 GLY B N 1
ATOM 3076 C CA . GLY B 1 14 ? 44.5 75.812 18.797 1 16.5 14 GLY B CA 1
ATOM 3077 C C . GLY B 1 14 ? 44.094 74.562 19.594 1 16.5 14 GLY B C 1
ATOM 3078 O O . GLY B 1 14 ? 44.938 73.75 19.969 1 16.5 14 GLY B O 1
ATOM 3079 N N . ALA B 1 15 ? 43.031 74.625 20.484 1 15.77 15 ALA B N 1
ATOM 3080 C CA . ALA B 1 15 ? 43.219 74.688 21.938 1 15.77 15 ALA B CA 1
ATOM 3081 C C . ALA B 1 15 ? 43.219 73.25 22.547 1 15.77 15 ALA B C 1
ATOM 3083 O O . ALA B 1 15 ? 44.156 72.938 23.281 1 15.77 15 ALA B O 1
ATOM 3084 N N . ASN B 1 16 ? 42.094 72.75 23.203 1 16.3 16 ASN B N 1
ATOM 3085 C CA . ASN B 1 16 ? 41.906 72.562 24.641 1 16.3 16 ASN B CA 1
ATOM 3086 C C . ASN B 1 16 ? 42.25 71.188 25.109 1 16.3 16 ASN B C 1
ATOM 3088 O O . ASN B 1 16 ? 41.969 70.188 24.391 1 16.3 16 ASN B O 1
ATOM 3092 N N . ALA B 1 17 ? 42.969 70.938 26.25 1 16.98 17 ALA B N 1
ATOM 3093 C CA . ALA B 1 17 ? 43.906 70.188 27.047 1 16.98 17 ALA B CA 1
ATOM 3094 C C . ALA B 1 17 ? 43.219 68.938 27.625 1 16.98 17 ALA B C 1
ATOM 3096 O O . ALA B 1 17 ? 43.719 67.812 27.5 1 16.98 17 ALA B O 1
ATOM 3097 N N . ASP B 1 18 ? 42.344 69 28.688 1 17.12 18 ASP B N 1
ATOM 3098 C CA . ASP B 1 18 ? 42.719 68.562 30.031 1 17.12 18 ASP B CA 1
ATOM 3099 C C . ASP B 1 18 ? 42.219 67.125 30.312 1 17.12 18 ASP B C 1
ATOM 3101 O O . ASP B 1 18 ? 42.5 66.562 31.375 1 17.12 18 ASP B O 1
ATOM 3105 N N . LEU B 1 19 ? 41.156 66.562 29.75 1 18.23 19 LEU B N 1
ATOM 3106 C CA . LEU B 1 19 ? 40.188 65.875 30.562 1 18.23 19 LEU B CA 1
ATOM 3107 C C . LEU B 1 19 ? 40.719 64.5 30.969 1 18.23 19 LEU B C 1
ATOM 3109 O O . LEU B 1 19 ? 40.469 63.469 30.281 1 18.23 19 LEU B O 1
ATOM 3113 N N . ALA B 1 20 ? 41.938 64.25 31.594 1 19.66 20 ALA B N 1
ATOM 3114 C CA . ALA B 1 20 ? 42.625 62.969 31.75 1 19.66 20 ALA B CA 1
ATOM 3115 C C . ALA B 1 20 ? 41.938 62.156 32.844 1 19.66 20 ALA B C 1
ATOM 3117 O O . ALA B 1 20 ? 42.438 61.094 33.219 1 19.66 20 ALA B O 1
ATOM 3118 N N . LYS B 1 21 ? 40.875 62.688 33.5 1 19.16 21 LYS B N 1
ATOM 3119 C CA . LYS B 1 21 ? 40.906 62.25 34.875 1 19.16 21 LYS B CA 1
ATOM 3120 C C . LYS B 1 21 ? 40.969 60.719 35 1 19.16 21 LYS B C 1
ATOM 3122 O O . LYS B 1 21 ? 40.688 60.031 34 1 19.16 21 LYS B O 1
ATOM 3127 N N . ARG B 1 22 ? 40.562 60.125 36.188 1 19.36 22 ARG B N 1
ATOM 3128 C CA . ARG B 1 22 ? 40.969 59.406 37.375 1 19.36 22 ARG B CA 1
ATOM 3129 C C . ARG B 1 22 ? 40.375 58 37.375 1 19.36 22 ARG B C 1
ATOM 3131 O O . ARG B 1 22 ? 39.344 57.75 37.969 1 19.36 22 ARG B O 1
ATOM 3138 N N . ASN B 1 23 ? 40.094 57.312 36.25 1 19.83 23 ASN B N 1
ATOM 3139 C CA . ASN B 1 23 ? 39.188 56.156 36.344 1 19.83 23 ASN B CA 1
ATOM 3140 C C . ASN B 1 23 ? 39.812 55.031 37.188 1 19.83 23 ASN B C 1
ATOM 3142 O O . ASN B 1 23 ? 40.812 54.438 36.781 1 19.83 23 ASN B O 1
ATOM 3146 N N . ALA B 1 24 ? 39.75 55.219 38.469 1 21.5 24 ALA B N 1
ATOM 3147 C CA . ALA B 1 24 ? 40.375 54.344 39.469 1 21.5 24 ALA B CA 1
ATOM 3148 C C . ALA B 1 24 ? 39.938 52.906 39.281 1 21.5 24 ALA B C 1
ATOM 3150 O O . ALA B 1 24 ? 38.719 52.625 39.094 1 21.5 24 ALA B O 1
ATOM 3151 N N . PRO B 1 25 ? 40.781 51.938 39 1 23.59 25 PRO B N 1
ATOM 3152 C CA . PRO B 1 25 ? 40.562 50.531 38.625 1 23.59 25 PRO B CA 1
ATOM 3153 C C . PRO B 1 25 ? 39.969 49.688 39.75 1 23.59 25 PRO B C 1
ATOM 3155 O O . PRO B 1 25 ? 40.594 49.594 40.812 1 23.59 25 PRO B O 1
ATOM 3158 N N . VAL B 1 26 ? 38.656 49.969 40.062 1 22.56 26 VAL B N 1
ATOM 3159 C CA . VAL B 1 26 ? 38.156 49.281 41.25 1 22.56 26 VAL B CA 1
ATOM 3160 C C . VAL B 1 26 ? 38.531 47.781 41.188 1 22.56 26 VAL B C 1
ATOM 3162 O O . VAL B 1 26 ? 38.375 47.156 40.156 1 22.56 26 VAL B O 1
ATOM 3165 N N . LEU B 1 27 ? 39.406 47.375 42.062 1 23.05 27 LEU B N 1
ATOM 3166 C CA . LEU B 1 27 ? 40.062 46.094 42.281 1 23.05 27 LEU B CA 1
ATOM 3167 C C . LEU B 1 27 ? 39.062 45 42.594 1 23.05 27 LEU B C 1
ATOM 3169 O O . LEU B 1 27 ? 38.375 45.031 43.594 1 23.05 27 LEU B O 1
ATOM 3173 N N . MET B 1 28 ? 38.156 44.656 41.594 1 22.86 28 MET B N 1
ATOM 3174 C CA . MET B 1 28 ? 37.062 43.75 41.938 1 22.86 28 MET B CA 1
ATOM 3175 C C . MET B 1 28 ? 37.594 42.5 42.625 1 22.86 28 MET B C 1
ATOM 3177 O O . MET B 1 28 ? 38.656 41.969 42.281 1 22.86 28 MET B O 1
ATOM 3181 N N . PRO B 1 29 ? 37.125 42.25 43.875 1 25.22 29 PRO B N 1
ATOM 3182 C CA . PRO B 1 29 ? 37.594 41.188 44.781 1 25.22 29 PRO B CA 1
ATOM 3183 C C . PRO B 1 29 ? 37.594 39.812 44.125 1 25.22 29 PRO B C 1
ATOM 3185 O O . PRO B 1 29 ? 36.875 39.594 43.156 1 25.22 29 PRO B O 1
ATOM 3188 N N . ALA B 1 30 ? 38.625 38.938 44.406 1 23.78 30 ALA B N 1
ATOM 3189 C CA . ALA B 1 30 ? 39.031 37.625 43.906 1 23.78 30 ALA B CA 1
ATOM 3190 C C . ALA B 1 30 ? 37.938 36.594 44.125 1 23.78 30 ALA B C 1
ATOM 3192 O O . ALA B 1 30 ? 37.594 36.281 45.25 1 23.78 30 ALA B O 1
ATOM 3193 N N . CYS B 1 31 ? 36.844 36.625 43.312 1 24.28 31 CYS B N 1
ATOM 3194 C CA . CYS B 1 31 ? 35.719 35.719 43.531 1 24.28 31 CYS B CA 1
ATOM 3195 C C . CYS B 1 31 ? 36.219 34.281 43.719 1 24.28 31 CYS B C 1
ATOM 3197 O O . CYS B 1 31 ? 37.062 33.812 42.969 1 24.28 31 CYS B O 1
ATOM 3199 N N . LYS B 1 32 ? 36.031 33.75 44.938 1 24.61 32 LYS B N 1
ATOM 3200 C CA . LYS B 1 32 ? 36.344 32.406 45.438 1 24.61 32 LYS B CA 1
ATOM 3201 C C . LYS B 1 32 ? 35.969 31.328 44.438 1 24.61 32 LYS B C 1
ATOM 3203 O O . LYS B 1 32 ? 34.875 31.375 43.844 1 24.61 32 LYS B O 1
ATOM 3208 N N . ALA B 1 33 ? 36.906 30.438 44 1 27.33 33 ALA B N 1
ATOM 3209 C CA . ALA B 1 33 ? 36.906 29.391 43 1 27.33 33 ALA B CA 1
ATOM 3210 C C . ALA B 1 33 ? 35.812 28.359 43.281 1 27.33 33 ALA B C 1
ATOM 3212 O O . ALA B 1 33 ? 35.781 27.781 44.344 1 27.33 33 ALA B O 1
ATOM 3213 N N . PRO B 1 34 ? 34.531 28.625 42.75 1 26.41 34 PRO B N 1
ATOM 3214 C CA . PRO B 1 34 ? 33.531 27.656 43.219 1 26.41 34 PRO B CA 1
ATOM 3215 C C . PRO B 1 34 ? 34 26.219 43.125 1 26.41 34 PRO B C 1
ATOM 3217 O O . PRO B 1 34 ? 34.906 25.906 42.344 1 26.41 34 PRO B O 1
ATOM 3220 N N . SER B 1 35 ? 33.812 25.438 44.188 1 28.95 35 SER B N 1
ATOM 3221 C CA . SER B 1 35 ? 34.094 24.016 44.406 1 28.95 35 SER B CA 1
ATOM 3222 C C . SER B 1 35 ? 33.656 23.156 43.25 1 28.95 35 SER B C 1
ATOM 3224 O O . SER B 1 35 ? 32.719 23.531 42.5 1 28.95 35 SER B O 1
ATOM 3226 N N . ASP B 1 36 ? 34.5 22.203 42.812 1 26.42 36 ASP B N 1
ATOM 3227 C CA . ASP B 1 36 ? 34.531 21.344 41.625 1 26.42 36 ASP B CA 1
ATOM 3228 C C . ASP B 1 36 ? 33.25 20.484 41.562 1 26.42 36 ASP B C 1
ATOM 3230 O O . ASP B 1 36 ? 33.031 19.641 42.438 1 26.42 36 ASP B O 1
ATOM 3234 N N . PRO B 1 37 ? 32.062 20.984 41.219 1 27.27 37 PRO B N 1
ATOM 3235 C CA . PRO B 1 37 ? 30.875 20.125 41.312 1 27.27 37 PRO B CA 1
ATOM 3236 C C . PRO B 1 37 ? 31 18.875 40.438 1 27.27 37 PRO B C 1
ATOM 3238 O O . PRO B 1 37 ? 30.344 18.766 39.406 1 27.27 37 PRO B O 1
ATOM 3241 N N . ARG B 1 38 ? 32.219 18.219 40.312 1 27.7 38 ARG B N 1
ATOM 3242 C CA . ARG B 1 38 ? 32.312 17.141 39.344 1 27.7 38 ARG B CA 1
ATOM 3243 C C . ARG B 1 38 ? 31.297 16.031 39.688 1 27.7 38 ARG B C 1
ATOM 3245 O O . ARG B 1 38 ? 31.406 14.914 39.188 1 27.7 38 ARG B O 1
ATOM 3252 N N . SER B 1 39 ? 30.609 16.25 40.844 1 26.52 39 SER B N 1
ATOM 3253 C CA . SER B 1 39 ? 29.906 14.984 41 1 26.52 39 SER B CA 1
ATOM 3254 C C . SER B 1 39 ? 28.969 14.727 39.812 1 26.52 39 SER B C 1
ATOM 3256 O O . SER B 1 39 ? 27.891 15.344 39.719 1 26.52 39 SER B O 1
ATOM 3258 N N . SER B 1 40 ? 29.547 14.695 38.688 1 25.61 40 SER B N 1
ATOM 3259 C CA . SER B 1 40 ? 28.719 14.352 37.531 1 25.61 40 SER B CA 1
ATOM 3260 C C . SER B 1 40 ? 27.969 13.047 37.781 1 25.61 40 SER B C 1
ATOM 3262 O O . SER B 1 40 ? 28.578 11.992 37.969 1 25.61 40 SER B O 1
ATOM 3264 N N . THR B 1 41 ? 26.906 13.164 38.594 1 27.53 41 THR B N 1
ATOM 3265 C CA . THR B 1 41 ? 26.047 11.992 38.594 1 27.53 41 THR B CA 1
ATOM 3266 C C . THR B 1 41 ? 25.859 11.43 37.188 1 27.53 41 THR B C 1
ATOM 3268 O O . THR B 1 41 ? 25.359 12.117 36.312 1 27.53 41 THR B O 1
ATOM 3271 N N . VAL B 1 42 ? 26.781 10.594 36.844 1 27.2 42 VAL B N 1
ATOM 3272 C CA . VAL B 1 42 ? 26.562 9.758 35.656 1 27.2 42 VAL B CA 1
ATOM 3273 C C . VAL B 1 42 ? 25.125 9.242 35.656 1 27.2 42 VAL B C 1
ATOM 3275 O O . VAL B 1 42 ? 24.719 8.477 36.531 1 27.2 42 VAL B O 1
ATOM 3278 N N . VAL B 1 43 ? 24.172 10.062 35.312 1 25.5 43 VAL B N 1
ATOM 3279 C CA . VAL B 1 43 ? 22.859 9.477 35 1 25.5 43 VAL B CA 1
ATOM 3280 C C . VAL B 1 43 ? 23.047 8.203 34.188 1 25.5 43 VAL B C 1
ATOM 3282 O O . VAL B 1 43 ? 23.547 8.242 33.062 1 25.5 43 VAL B O 1
ATOM 3285 N N . ARG B 1 44 ? 23.297 7.102 34.844 1 25.25 44 ARG B N 1
ATOM 3286 C CA . ARG B 1 44 ? 23.156 5.824 34.125 1 25.25 44 ARG B CA 1
ATOM 3287 C C . ARG B 1 44 ? 21.969 5.855 33.188 1 25.25 44 ARG B C 1
ATOM 3289 O O . ARG B 1 44 ? 20.844 6.188 33.562 1 25.25 44 ARG B O 1
ATOM 3296 N N . ALA B 1 45 ? 22.266 6.105 31.953 1 27.86 45 ALA B N 1
ATOM 3297 C CA . ALA B 1 45 ? 21.266 5.91 30.891 1 27.86 45 ALA B CA 1
ATOM 3298 C C . ALA B 1 45 ? 20.344 4.734 31.219 1 27.86 45 ALA B C 1
ATOM 3300 O O . ALA B 1 45 ? 20.797 3.59 31.297 1 27.86 45 ALA B O 1
ATOM 3301 N N . GLN B 1 46 ? 19.406 4.902 32.125 1 29.8 46 GLN B N 1
ATOM 3302 C CA . GLN B 1 46 ? 18.406 3.848 32.25 1 29.8 46 GLN B CA 1
ATOM 3303 C C . GLN B 1 46 ? 18.109 3.184 30.922 1 29.8 46 GLN B C 1
ATOM 3305 O O . GLN B 1 46 ? 18.078 3.85 29.891 1 29.8 46 GLN B O 1
ATOM 3310 N N . GLY B 1 47 ? 18.422 1.947 30.734 1 32.41 47 GLY B N 1
ATOM 3311 C CA . GLY B 1 47 ? 18.156 1.078 29.594 1 32.41 47 GLY B CA 1
ATOM 3312 C C . GLY B 1 47 ? 16.859 1.387 28.891 1 32.41 47 GLY B C 1
ATOM 3313 O O . GLY B 1 47 ? 15.828 1.622 29.547 1 32.41 47 GLY B O 1
ATOM 3314 N N . THR B 1 48 ? 16.859 2.189 27.859 1 34.12 48 THR B N 1
ATOM 3315 C CA . THR B 1 48 ? 15.656 2.459 27.062 1 34.12 48 THR B CA 1
ATOM 3316 C C . THR B 1 48 ? 14.727 1.248 27.062 1 34.12 48 THR B C 1
ATOM 3318 O O . THR B 1 48 ? 15.141 0.14 26.719 1 34.12 48 THR B O 1
ATOM 3321 N N . PRO B 1 49 ? 13.711 1.214 27.844 1 36.19 49 PRO B N 1
ATOM 3322 C CA . PRO B 1 49 ? 12.781 0.083 27.797 1 36.19 49 PRO B CA 1
ATOM 3323 C C . PRO B 1 49 ? 12.5 -0.374 26.359 1 36.19 49 PRO B C 1
ATOM 3325 O O . PRO B 1 49 ? 12.523 0.438 25.438 1 36.19 49 PRO B O 1
ATOM 3328 N N . GLU B 1 50 ? 12.852 -1.524 25.953 1 39.44 50 GLU B N 1
ATOM 3329 C CA . GLU B 1 50 ? 12.539 -2.166 24.688 1 39.44 50 GLU B CA 1
ATOM 3330 C C . GLU B 1 50 ? 11.102 -1.868 24.25 1 39.44 50 GLU B C 1
ATOM 3332 O O . GLU B 1 50 ? 10.164 -2.055 25.031 1 39.44 50 GLU B O 1
ATOM 3337 N N . LEU B 1 51 ? 10.906 -0.935 23.453 1 42.84 51 LEU B N 1
ATOM 3338 C CA . LEU B 1 51 ? 9.57 -0.626 22.938 1 42.84 51 LEU B CA 1
ATOM 3339 C C . LEU B 1 51 ? 8.805 -1.904 22.625 1 42.84 51 LEU B C 1
ATOM 3341 O O . LEU B 1 51 ? 9.398 -2.904 22.219 1 42.84 51 LEU B O 1
ATOM 3345 N N . PRO B 1 52 ? 7.539 -1.966 23.062 1 41.16 52 PRO B N 1
ATOM 3346 C CA . PRO B 1 52 ? 6.715 -3.15 22.828 1 41.16 52 PRO B CA 1
ATOM 3347 C C . PRO B 1 52 ? 6.656 -3.541 21.344 1 41.16 52 PRO B C 1
ATOM 3349 O O . PRO B 1 52 ? 6.707 -2.672 20.469 1 41.16 52 PRO B O 1
ATOM 3352 N N . ILE B 1 53 ? 7.027 -4.773 21.094 1 41.62 53 ILE B N 1
ATOM 3353 C CA . ILE B 1 53 ? 6.965 -5.465 19.812 1 41.62 53 ILE B CA 1
ATOM 3354 C C . ILE B 1 53 ? 5.516 -5.566 19.344 1 41.62 53 ILE B C 1
ATOM 3356 O O . ILE B 1 53 ? 4.641 -5.992 20.109 1 41.62 53 ILE B O 1
ATOM 3360 N N . ALA B 1 54 ? 5.207 -4.875 18.25 1 47.97 54 ALA B N 1
ATOM 3361 C CA . ALA B 1 54 ? 3.871 -5.062 17.688 1 47.97 54 ALA B CA 1
ATOM 3362 C C . ALA B 1 54 ? 3.672 -6.5 17.219 1 47.97 54 ALA B C 1
ATOM 3364 O O . ALA B 1 54 ? 4.48 -7.027 16.453 1 47.97 54 ALA B O 1
ATOM 3365 N N . VAL B 1 55 ? 2.699 -7.277 18.031 1 44.44 55 VAL B N 1
ATOM 3366 C CA . VAL B 1 55 ? 2.361 -8.656 17.703 1 44.44 55 VAL B CA 1
ATOM 3367 C C . VAL B 1 55 ? 1.165 -8.688 16.766 1 44.44 55 VAL B C 1
ATOM 3369 O O . VAL B 1 55 ? 0.12 -8.102 17.047 1 44.44 55 VAL B O 1
ATOM 3372 N N . ILE B 1 56 ? 1.444 -9.07 15.539 1 44.88 56 ILE B N 1
ATOM 3373 C CA . ILE B 1 56 ? 0.339 -9.281 14.609 1 44.88 56 ILE B CA 1
ATOM 3374 C C . ILE B 1 56 ? -0.283 -10.656 14.852 1 44.88 56 ILE B C 1
ATOM 3376 O O . ILE B 1 56 ? 0.382 -11.68 14.695 1 44.88 56 ILE B O 1
ATOM 3380 N N . GLY B 1 57 ? -1.417 -10.688 15.68 1 44.91 57 GLY B N 1
ATOM 3381 C CA . GLY B 1 57 ? -2.104 -11.945 15.93 1 44.91 57 GLY B CA 1
ATOM 3382 C C . GLY B 1 57 ? -3.168 -12.258 14.898 1 44.91 57 GLY B C 1
ATOM 3383 O O . GLY B 1 57 ? -3.557 -11.391 14.117 1 44.91 57 GLY B O 1
ATOM 3384 N N . ARG B 1 58 ? -3.467 -13.633 14.734 1 48.16 58 ARG B N 1
ATOM 3385 C CA . ARG B 1 58 ? -4.566 -14.078 13.883 1 48.16 58 ARG B CA 1
ATOM 3386 C C . ARG B 1 58 ? -5.91 -13.852 14.562 1 48.16 58 ARG B C 1
ATOM 3388 O O . ARG B 1 58 ? -6.121 -14.297 15.695 1 48.16 58 ARG B O 1
ATOM 3395 N N . HIS B 1 59 ? -6.586 -12.758 14.305 1 52.06 59 HIS B N 1
ATOM 3396 C CA . HIS B 1 59 ? -7.953 -12.562 14.773 1 52.06 59 HIS B CA 1
ATOM 3397 C C . HIS B 1 59 ? -8.961 -13.07 13.75 1 52.06 59 HIS B C 1
ATOM 3399 O O . HIS B 1 59 ? -8.734 -12.961 12.547 1 52.06 59 HIS B O 1
ATOM 3405 N N . LYS B 1 60 ? -9.859 -13.969 14.242 1 57.72 60 LYS B N 1
ATOM 3406 C CA . LYS B 1 60 ? -10.844 -14.609 13.375 1 57.72 60 LYS B CA 1
ATOM 3407 C C . LYS B 1 60 ? -12.211 -13.945 13.523 1 57.72 60 LYS B C 1
ATOM 3409 O O . LYS B 1 60 ? -13.164 -14.562 14.008 1 57.72 60 LYS B O 1
ATOM 3414 N N . PRO B 1 61 ? -12.328 -12.68 13.055 1 61.81 61 PRO B N 1
ATOM 3415 C CA . PRO B 1 61 ? -13.648 -12.055 13.211 1 61.81 61 PRO B CA 1
ATOM 3416 C C . PRO B 1 61 ? -14.609 -12.43 12.086 1 61.81 61 PRO B C 1
ATOM 3418 O O . PRO B 1 61 ? -14.18 -12.906 11.031 1 61.81 61 PRO B O 1
ATOM 3421 N N . THR B 1 62 ? -15.93 -12.484 12.531 1 67.56 62 THR B N 1
ATOM 3422 C CA . THR B 1 62 ? -16.969 -12.547 11.508 1 67.56 62 THR B CA 1
ATOM 3423 C C . THR B 1 62 ? -17.344 -11.148 11.023 1 67.56 62 THR B C 1
ATOM 3425 O O . THR B 1 62 ? -17.531 -10.242 11.836 1 67.56 62 THR B O 1
ATOM 3428 N N . TYR B 1 63 ? -17.344 -10.969 9.758 1 72.88 63 TYR B N 1
ATOM 3429 C CA . TYR B 1 63 ? -17.656 -9.656 9.203 1 72.88 63 TYR B CA 1
ATOM 3430 C C . TYR B 1 63 ? -19.062 -9.648 8.594 1 72.88 63 TYR B C 1
ATOM 3432 O O . TYR B 1 63 ? -19.516 -10.656 8.055 1 72.88 63 TYR B O 1
ATOM 3440 N N . LYS B 1 64 ? -19.641 -8.453 8.898 1 67.94 64 LYS B N 1
ATOM 3441 C CA . LYS B 1 64 ? -20.938 -8.188 8.305 1 67.94 64 LYS B CA 1
ATOM 3442 C C . LYS B 1 64 ? -20.844 -7.148 7.191 1 67.94 64 LYS B C 1
ATOM 3444 O O . LYS B 1 64 ? -20.047 -6.211 7.281 1 67.94 64 LYS B O 1
ATOM 3449 N N . ASN B 1 65 ? -21.5 -7.258 6.098 1 72.62 65 ASN B N 1
ATOM 3450 C CA . ASN B 1 65 ? -21.656 -6.262 5.047 1 72.62 65 ASN B CA 1
ATOM 3451 C C . ASN B 1 65 ? -20.422 -6.191 4.145 1 72.62 65 ASN B C 1
ATOM 3453 O O . ASN B 1 65 ? -19.391 -5.66 4.547 1 72.62 65 ASN B O 1
ATOM 3457 N N . ALA B 1 66 ? -20.516 -6.598 2.977 1 75.69 66 ALA B N 1
ATOM 3458 C CA . ALA B 1 66 ? -19.406 -6.676 2.029 1 75.69 66 ALA B CA 1
ATOM 3459 C C . ALA B 1 66 ? -19.031 -5.293 1.501 1 75.69 66 ALA B C 1
ATOM 3461 O O . ALA B 1 66 ? -17.969 -5.109 0.913 1 75.69 66 ALA B O 1
ATOM 3462 N N . ASN B 1 67 ? -19.812 -4.32 1.774 1 79.75 67 ASN B N 1
ATOM 3463 C CA . ASN B 1 67 ? -19.578 -2.963 1.293 1 79.75 67 ASN B CA 1
ATOM 3464 C C . ASN B 1 67 ? -18.641 -2.197 2.221 1 79.75 67 ASN B C 1
ATOM 3466 O O . ASN B 1 67 ? -17.688 -1.564 1.761 1 79.75 67 ASN B O 1
ATOM 3470 N N . PHE B 1 68 ? -18.891 -2.215 3.455 1 83.25 68 PHE B N 1
ATOM 3471 C CA . PHE B 1 68 ? -18.016 -1.705 4.504 1 83.25 68 PHE B CA 1
ATOM 3472 C C . PHE B 1 68 ? -17.953 -2.682 5.672 1 83.25 68 PHE B C 1
ATOM 3474 O O . PHE B 1 68 ? -18.641 -2.502 6.68 1 83.25 68 PHE B O 1
ATOM 3481 N N . PRO B 1 69 ? -17.078 -3.635 5.562 1 82.19 69 PRO B N 1
ATOM 3482 C CA . PRO B 1 69 ? -17.062 -4.719 6.547 1 82.19 69 PRO B CA 1
ATOM 3483 C C . PRO B 1 69 ? -16.656 -4.242 7.941 1 82.19 69 PRO B C 1
ATOM 3485 O O . PRO B 1 69 ? -15.703 -3.48 8.086 1 82.19 69 PRO B O 1
ATOM 3488 N N . THR B 1 70 ? -17.453 -4.598 8.93 1 85.75 70 THR B N 1
ATOM 3489 C CA . THR B 1 70 ? -17.172 -4.438 10.352 1 85.75 70 THR B CA 1
ATOM 3490 C C . THR B 1 70 ? -17.438 -5.738 11.109 1 85.75 70 THR B C 1
ATOM 3492 O O . THR B 1 70 ? -18.234 -6.57 10.672 1 85.75 70 THR B O 1
ATOM 3495 N N . ASP B 1 71 ? -16.672 -5.883 12.156 1 87.38 71 ASP B N 1
ATOM 3496 C CA . ASP B 1 71 ? -16.906 -7.094 12.93 1 87.38 71 ASP B CA 1
ATOM 3497 C C . ASP B 1 71 ? -18.031 -6.883 13.945 1 87.38 71 ASP B C 1
ATOM 3499 O O . ASP B 1 71 ? -18.734 -5.867 13.898 1 87.38 71 ASP B O 1
ATOM 3503 N N . ALA B 1 72 ? -18.266 -7.867 14.781 1 84.38 72 ALA B N 1
ATOM 3504 C CA . ALA B 1 72 ? -19.391 -7.855 15.703 1 84.38 72 ALA B CA 1
ATOM 3505 C C . ALA B 1 72 ? -19.266 -6.711 16.703 1 84.38 72 ALA B C 1
ATOM 3507 O O . ALA B 1 72 ? -20.281 -6.211 17.219 1 84.38 72 ALA B O 1
ATOM 3508 N N . GLU B 1 73 ? -18.031 -6.234 16.938 1 89.62 73 GLU B N 1
ATOM 3509 C CA . GLU B 1 73 ? -17.797 -5.148 17.891 1 89.62 73 GLU B CA 1
ATOM 3510 C C . GLU B 1 73 ? -17.844 -3.791 17.188 1 89.62 73 GLU B C 1
ATOM 3512 O O . GLU B 1 73 ? -17.719 -2.75 17.844 1 89.62 73 GLU B O 1
ATOM 3517 N N . GLY B 1 74 ? -17.969 -3.779 15.898 1 91.06 74 GLY B N 1
ATOM 3518 C CA . GLY B 1 74 ? -17.984 -2.539 15.141 1 91.06 74 GLY B CA 1
ATOM 3519 C C . GLY B 1 74 ? -16.609 -2.107 14.68 1 91.06 74 GLY B C 1
ATOM 3520 O O . GLY B 1 74 ? -16.406 -0.954 14.297 1 91.06 74 GLY B O 1
ATOM 3521 N N . ARG B 1 75 ? -15.672 -3.029 14.766 1 94.56 75 ARG B N 1
ATOM 3522 C CA . ARG B 1 75 ? -14.312 -2.711 14.344 1 94.56 75 ARG B CA 1
ATOM 3523 C C . ARG B 1 75 ? -14.188 -2.75 12.828 1 94.56 75 ARG B C 1
ATOM 3525 O O . ARG B 1 75 ? -14.773 -3.613 12.172 1 94.56 75 ARG B O 1
ATOM 3532 N N . THR B 1 76 ? -13.461 -1.802 12.344 1 95.12 76 THR B N 1
ATOM 3533 C CA . THR B 1 76 ? -13.195 -1.741 10.906 1 95.12 76 THR B CA 1
ATOM 3534 C C . THR B 1 76 ? -12.344 -2.924 10.461 1 95.12 76 THR B C 1
ATOM 3536 O O . THR B 1 76 ? -11.664 -3.547 11.281 1 95.12 76 THR B O 1
ATOM 3539 N N . TYR B 1 77 ? -12.336 -3.193 9.227 1 92.81 77 TYR B N 1
ATOM 3540 C CA . TYR B 1 77 ? -11.781 -4.418 8.656 1 92.81 77 TYR B CA 1
ATOM 3541 C C . TYR B 1 77 ? -10.258 -4.367 8.648 1 92.81 77 TYR B C 1
ATOM 3543 O O . TYR B 1 77 ? -9.594 -5.332 9.039 1 92.81 77 TYR B O 1
ATOM 3551 N N . HIS B 1 78 ? -9.641 -3.27 8.227 1 96.38 78 HIS B N 1
ATOM 3552 C CA . HIS B 1 78 ? -8.195 -3.223 8.031 1 96.38 78 HIS B CA 1
ATOM 3553 C C . HIS B 1 78 ? -7.496 -2.658 9.266 1 96.38 78 HIS B C 1
ATOM 3555 O O . HIS B 1 78 ? -6.551 -3.26 9.773 1 96.38 78 HIS B O 1
ATOM 3561 N N . LEU B 1 79 ? -7.977 -1.536 9.766 1 97.38 79 LEU B N 1
ATOM 3562 C CA . LEU B 1 79 ? -7.316 -0.903 10.906 1 97.38 79 LEU B CA 1
ATOM 3563 C C . LEU B 1 79 ? -7.695 -1.599 12.211 1 97.38 79 LEU B C 1
ATOM 3565 O O . LEU B 1 79 ? -6.988 -1.473 13.211 1 97.38 79 LEU B O 1
ATOM 3569 N N . GLY B 1 80 ? -8.891 -2.193 12.258 1 96.19 80 GLY B N 1
ATOM 3570 C CA . GLY B 1 80 ? -9.305 -2.975 13.414 1 96.19 80 GLY B CA 1
ATOM 3571 C C . GLY B 1 80 ? -9.719 -2.117 14.594 1 96.19 80 GLY B C 1
ATOM 3572 O O . GLY B 1 80 ? -9.648 -2.561 15.742 1 96.19 80 GLY B O 1
ATOM 3573 N N . THR B 1 81 ? -10.078 -0.858 14.391 1 97.5 81 THR B N 1
ATOM 3574 C CA . THR B 1 81 ? -10.508 0.027 15.461 1 97.5 81 THR B CA 1
ATOM 3575 C C . THR B 1 81 ? -12.016 0.252 15.406 1 97.5 81 THR B C 1
ATOM 3577 O O . THR B 1 81 ? -12.656 -0.027 14.391 1 97.5 81 THR B O 1
ATOM 3580 N N . LYS B 1 82 ? -12.578 0.671 16.484 1 96.38 82 LYS B N 1
ATOM 3581 C CA . LYS B 1 82 ? -14 0.982 16.609 1 96.38 82 LYS B CA 1
ATOM 3582 C C . LYS B 1 82 ? -14.211 2.344 17.266 1 96.38 82 LYS B C 1
ATOM 3584 O O . LYS B 1 82 ? -13.258 2.984 17.703 1 96.38 82 LYS B O 1
ATOM 3589 N N . GLU B 1 83 ? -15.453 2.771 17.25 1 94.94 83 GLU B N 1
ATOM 3590 C CA . GLU B 1 83 ? -15.789 4.035 17.891 1 94.94 83 GLU B CA 1
ATOM 3591 C C . GLU B 1 83 ? -15.281 4.07 19.328 1 94.94 83 GLU B C 1
ATOM 3593 O O . GLU B 1 83 ? -15.398 3.082 20.062 1 94.94 83 GLU B O 1
ATOM 3598 N N . GLY B 1 84 ? -14.648 5.168 19.703 1 96.44 84 GLY B N 1
ATOM 3599 C CA . GLY B 1 84 ? -14.117 5.34 21.047 1 96.44 84 GLY B CA 1
ATOM 3600 C C . GLY B 1 84 ? -12.633 5.031 21.141 1 96.44 84 GLY B C 1
ATOM 3601 O O . GLY B 1 84 ? -11.984 5.375 22.125 1 96.44 84 GLY B O 1
ATOM 3602 N N . GLU B 1 85 ? -12.094 4.496 20.078 1 98 85 GLU B N 1
ATOM 3603 C CA . GLU B 1 85 ? -10.703 4.059 20.141 1 98 85 GLU B CA 1
ATOM 3604 C C . GLU B 1 85 ? -9.797 4.984 19.328 1 98 85 GLU B C 1
ATOM 3606 O O . GLU B 1 85 ? -8.578 4.934 19.453 1 98 85 GLU B O 1
ATOM 3611 N N . VAL B 1 86 ? -10.391 5.859 18.531 1 98.5 86 VAL B N 1
ATOM 3612 C CA . VAL B 1 86 ? -9.641 6.789 17.703 1 98.5 86 VAL B CA 1
ATOM 3613 C C . VAL B 1 86 ? -10.102 8.219 17.984 1 98.5 86 VAL B C 1
ATOM 3615 O O . VAL B 1 86 ? -11.297 8.508 17.953 1 98.5 86 VAL B O 1
ATOM 3618 N N . ALA B 1 87 ? -9.148 9.078 18.266 1 98.12 87 ALA B N 1
ATOM 3619 C CA . ALA B 1 87 ? -9.438 10.492 18.516 1 98.12 87 ALA B CA 1
ATOM 3620 C C . ALA B 1 87 ? -9.578 11.258 17.203 1 98.12 87 ALA B C 1
ATOM 3622 O O . ALA B 1 87 ? -9.016 10.852 16.172 1 98.12 87 ALA B O 1
ATOM 3623 N N . PRO B 1 88 ? -10.281 12.367 17.203 1 97.88 88 PRO B N 1
ATOM 3624 C CA . PRO B 1 88 ? -10.477 13.141 15.984 1 97.88 88 PRO B CA 1
ATOM 3625 C C . PRO B 1 88 ? -9.188 13.797 15.484 1 97.88 88 PRO B C 1
ATOM 3627 O O . PRO B 1 88 ? -9.117 14.227 14.336 1 97.88 88 PRO B O 1
ATOM 3630 N N . ARG B 1 89 ? -8.211 13.977 16.344 1 98.81 89 ARG B N 1
ATOM 3631 C CA . ARG B 1 89 ? -6.906 14.523 15.992 1 98.81 89 ARG B CA 1
ATOM 3632 C C . ARG B 1 89 ? -5.887 13.406 15.781 1 98.81 89 ARG B C 1
ATOM 3634 O O . ARG B 1 89 ? -5.527 12.703 16.734 1 98.81 89 ARG B O 1
ATOM 3641 N N . ILE B 1 90 ? -5.41 13.281 14.516 1 98.94 90 ILE B N 1
ATOM 3642 C CA . ILE B 1 90 ? -4.656 12.086 14.148 1 98.94 90 ILE B CA 1
ATOM 3643 C C . ILE B 1 90 ? -3.303 12.484 13.57 1 98.94 90 ILE B C 1
ATOM 3645 O O . ILE B 1 90 ? -3.232 13.305 12.648 1 98.94 90 ILE B O 1
ATOM 3649 N N . LEU B 1 91 ? -2.275 11.969 14.148 1 98.94 91 LEU B N 1
ATOM 3650 C CA . LEU B 1 91 ? -0.948 11.953 13.539 1 98.94 91 LEU B CA 1
ATOM 3651 C C . LEU B 1 91 ? -0.708 10.648 12.797 1 98.94 91 LEU B C 1
ATOM 3653 O O . LEU B 1 91 ? -0.621 9.578 13.406 1 98.94 91 LEU B O 1
ATOM 3657 N N . SER B 1 92 ? -0.679 10.703 11.477 1 98.88 92 SER B N 1
ATOM 3658 C CA . SER B 1 92 ? -0.405 9.539 10.641 1 98.88 92 SER B CA 1
ATOM 3659 C C . SER B 1 92 ? 1.078 9.445 10.297 1 98.88 92 SER B C 1
ATOM 3661 O O . SER B 1 92 ? 1.677 10.406 9.82 1 98.88 92 SER B O 1
ATOM 3663 N N . VAL B 1 93 ? 1.701 8.25 10.508 1 98.62 93 VAL B N 1
ATOM 3664 C CA . VAL B 1 93 ? 3.133 8.094 10.281 1 98.62 93 VAL B CA 1
ATOM 3665 C C . VAL B 1 93 ? 3.389 6.82 9.477 1 98.62 93 VAL B C 1
ATOM 3667 O O . VAL B 1 93 ? 2.564 5.902 9.477 1 98.62 93 VAL B O 1
ATOM 3670 N N . GLY B 1 94 ? 4.488 6.652 8.836 1 96.12 94 GLY B N 1
ATOM 3671 C CA . GLY B 1 94 ? 4.738 5.617 7.852 1 96.12 94 GLY B CA 1
ATOM 3672 C C . GLY B 1 94 ? 5.004 4.254 8.469 1 96.12 94 GLY B C 1
ATOM 3673 O O . GLY B 1 94 ? 4.711 3.225 7.855 1 96.12 94 GLY B O 1
ATOM 3674 N N . SER B 1 95 ? 5.641 4.254 9.633 1 94 95 SER B N 1
ATOM 3675 C CA . SER B 1 95 ? 6.051 2.953 10.148 1 94 95 SER B CA 1
ATOM 3676 C C . SER B 1 95 ? 5.57 2.752 11.578 1 94 95 SER B C 1
ATOM 3678 O O . SER B 1 95 ? 5.336 3.723 12.305 1 94 95 SER B O 1
ATOM 3680 N N . VAL B 1 96 ? 5.465 1.479 11.914 1 95 96 VAL B N 1
ATOM 3681 C CA . VAL B 1 96 ? 5.09 1.095 13.266 1 95 96 VAL B CA 1
ATOM 3682 C C . VAL B 1 96 ? 6.148 1.58 14.258 1 95 96 VAL B C 1
ATOM 3684 O O . VAL B 1 96 ? 5.82 2.08 15.336 1 95 96 VAL B O 1
ATOM 3687 N N . GLY B 1 97 ? 7.391 1.496 13.836 1 92.94 97 GLY B N 1
ATOM 3688 C CA . GLY B 1 97 ? 8.469 1.982 14.688 1 92.94 97 GLY B CA 1
ATOM 3689 C C . GLY B 1 97 ? 8.359 3.465 14.992 1 92.94 97 GLY B C 1
ATOM 3690 O O . GLY B 1 97 ? 8.578 3.887 16.125 1 92.94 97 GLY B O 1
ATOM 3691 N N . ARG B 1 98 ? 8.039 4.215 14.023 1 94.81 98 ARG B N 1
ATOM 3692 C CA . ARG B 1 98 ? 7.887 5.656 14.211 1 94.81 98 ARG B CA 1
ATOM 3693 C C . ARG B 1 98 ? 6.684 5.969 15.102 1 94.81 98 ARG B C 1
ATOM 3695 O O . ARG B 1 98 ? 6.742 6.875 15.93 1 94.81 98 ARG B O 1
ATOM 3702 N N . ALA B 1 99 ? 5.609 5.246 14.906 1 97.75 99 ALA B N 1
ATOM 3703 C CA . ALA B 1 99 ? 4.438 5.43 15.766 1 97.75 99 ALA B CA 1
ATOM 3704 C C . ALA B 1 99 ? 4.781 5.188 17.234 1 97.75 99 ALA B C 1
ATOM 3706 O O . ALA B 1 99 ? 4.395 5.965 18.109 1 97.75 99 ALA B O 1
ATOM 3707 N N . GLN B 1 100 ? 5.508 4.152 17.438 1 96.12 100 GLN B N 1
ATOM 3708 C CA . GLN B 1 100 ? 5.93 3.826 18.797 1 96.12 100 GLN B CA 1
ATOM 3709 C C . GLN B 1 100 ? 6.84 4.91 19.359 1 96.12 100 GLN B C 1
ATOM 3711 O O . GLN B 1 100 ? 6.66 5.344 20.5 1 96.12 100 GLN B O 1
ATOM 3716 N N . LEU B 1 101 ? 7.746 5.336 18.594 1 95.5 101 LEU B N 1
ATOM 3717 C CA . LEU B 1 101 ? 8.656 6.395 19.016 1 95.5 101 LEU B CA 1
ATOM 3718 C C . LEU B 1 101 ? 7.887 7.648 19.406 1 95.5 101 LEU B C 1
ATOM 3720 O O . LEU B 1 101 ? 8.109 8.203 20.484 1 95.5 101 LEU B O 1
ATOM 3724 N N . LEU B 1 102 ? 6.961 8.039 18.594 1 98 102 LEU B N 1
ATOM 3725 C CA . LEU B 1 102 ? 6.273 9.312 18.797 1 98 102 LEU B CA 1
ATOM 3726 C C . LEU B 1 102 ? 5.242 9.203 19.922 1 98 102 LEU B C 1
ATOM 3728 O O . LEU B 1 102 ? 4.809 10.211 20.469 1 98 102 LEU B O 1
ATOM 3732 N N . SER B 1 103 ? 4.809 7.961 20.234 1 97.81 103 SER B N 1
ATOM 3733 C CA . SER B 1 103 ? 3.871 7.773 21.328 1 97.81 103 SER B CA 1
ATOM 3734 C C . SER B 1 103 ? 4.492 8.18 22.656 1 97.81 103 SER B C 1
ATOM 3736 O O . SER B 1 103 ? 3.779 8.445 23.625 1 97.81 103 SER B O 1
ATOM 3738 N N . THR B 1 104 ? 5.82 8.266 22.75 1 97 104 THR B N 1
ATOM 3739 C CA . THR B 1 104 ? 6.516 8.672 23.969 1 97 104 THR B CA 1
ATOM 3740 C C . THR B 1 104 ? 6.32 10.156 24.234 1 97 104 THR B C 1
ATOM 3742 O O . THR B 1 104 ? 6.605 10.633 25.328 1 97 104 THR B O 1
ATOM 3745 N N . LEU B 1 105 ? 5.828 10.883 23.25 1 98.25 105 LEU B N 1
ATOM 3746 C CA . LEU B 1 105 ? 5.582 12.312 23.391 1 98.25 105 LEU B CA 1
ATOM 3747 C C . LEU B 1 105 ? 4.25 12.562 24.078 1 98.25 105 LEU B C 1
ATOM 3749 O O . LEU B 1 105 ? 3.977 13.68 24.531 1 98.25 105 LEU B O 1
ATOM 3753 N N . LEU B 1 106 ? 3.377 11.531 24.156 1 98.44 106 LEU B N 1
ATOM 3754 C CA . LEU B 1 106 ? 2.037 11.703 24.703 1 98.44 106 LEU B CA 1
ATOM 3755 C C . LEU B 1 106 ? 2.088 11.867 26.219 1 98.44 106 LEU B C 1
ATOM 3757 O O . LEU B 1 106 ? 3.066 11.469 26.859 1 98.44 106 LEU B O 1
ATOM 3761 N N . ASP B 1 107 ? 1.009 12.453 26.75 1 97.44 107 ASP B N 1
ATOM 3762 C CA . ASP B 1 107 ? 0.873 12.555 28.203 1 97.44 107 ASP B CA 1
ATOM 3763 C C . ASP B 1 107 ? 0.943 11.18 28.859 1 97.44 107 ASP B C 1
ATOM 3765 O O . ASP B 1 107 ? 0.395 10.211 28.344 1 97.44 107 ASP B O 1
ATOM 3769 N N . PRO B 1 108 ? 1.617 11.109 30 1 93.69 108 PRO B N 1
ATOM 3770 C CA . PRO B 1 108 ? 1.539 9.836 30.719 1 93.69 108 PRO B CA 1
ATOM 3771 C C . PRO B 1 108 ? 0.105 9.445 31.078 1 93.69 108 PRO B C 1
ATOM 3773 O O . PRO B 1 108 ? -0.702 10.312 31.438 1 93.69 108 PRO B O 1
ATOM 3776 N N . PRO B 1 109 ? -0.111 8.211 30.844 1 90.75 109 PRO B N 1
ATOM 3777 C CA . PRO B 1 109 ? -1.454 7.789 31.25 1 90.75 109 PRO B CA 1
ATOM 3778 C C . PRO B 1 109 ? -1.676 7.887 32.75 1 90.75 109 PRO B C 1
ATOM 3780 O O . PRO B 1 109 ? -0.713 7.996 33.531 1 90.75 109 PRO B O 1
ATOM 3783 N N . ALA B 1 110 ? -2.984 7.941 33.094 1 86.19 110 ALA B N 1
ATOM 3784 C CA . ALA B 1 110 ? -3.307 7.941 34.5 1 86.19 110 ALA B CA 1
ATOM 3785 C C . ALA B 1 110 ? -2.723 6.719 35.219 1 86.19 110 ALA B C 1
ATOM 3787 O O . ALA B 1 110 ? -2.416 5.715 34.562 1 86.19 110 ALA B O 1
ATOM 3788 N N . ALA B 1 111 ? -2.602 6.898 36.531 1 87.12 111 ALA B N 1
ATOM 3789 C CA . ALA B 1 111 ? -2.037 5.805 37.312 1 87.12 111 ALA B CA 1
ATOM 3790 C C . ALA B 1 111 ? -2.816 4.512 37.094 1 87.12 111 ALA B C 1
ATOM 3792 O O . ALA B 1 111 ? -4.047 4.504 37.125 1 87.12 111 ALA B O 1
ATOM 3793 N N . GLY B 1 112 ? -2.166 3.453 36.719 1 87.75 112 GLY B N 1
ATOM 3794 C CA . GLY B 1 112 ? -2.785 2.152 36.5 1 87.75 112 GLY B CA 1
ATOM 3795 C C . GLY B 1 112 ? -3.33 1.962 35.094 1 87.75 112 GLY B C 1
ATOM 3796 O O . GLY B 1 112 ? -3.855 0.896 34.781 1 87.75 112 GLY B O 1
ATOM 3797 N N . LYS B 1 113 ? -3.211 3.039 34.312 1 88.69 113 LYS B N 1
ATOM 3798 C CA . LYS B 1 113 ? -3.703 2.938 32.938 1 88.69 113 LYS B CA 1
ATOM 3799 C C . LYS B 1 113 ? -2.551 2.951 31.953 1 88.69 113 LYS B C 1
ATOM 3801 O O . LYS B 1 113 ? -1.415 3.271 32.312 1 88.69 113 LYS B O 1
ATOM 3806 N N . THR B 1 114 ? -2.842 2.414 30.75 1 91 114 THR B N 1
ATOM 3807 C CA . THR B 1 114 ? -1.88 2.441 29.656 1 91 114 THR B CA 1
ATOM 3808 C C . THR B 1 114 ? -2.48 3.109 28.422 1 91 114 THR B C 1
ATOM 3810 O O . THR B 1 114 ? -3.701 3.25 28.328 1 91 114 THR B O 1
ATOM 3813 N N . LEU B 1 115 ? -1.608 3.613 27.609 1 94.38 115 LEU B N 1
ATOM 3814 C CA . LEU B 1 115 ? -2.08 4.086 26.312 1 94.38 115 LEU B CA 1
ATOM 3815 C C . LEU B 1 115 ? -2.822 2.98 25.562 1 94.38 115 LEU B C 1
ATOM 3817 O O . LEU B 1 115 ? -2.502 1.8 25.719 1 94.38 115 LEU B O 1
ATOM 3821 N N . PHE B 1 116 ? -3.82 3.369 24.891 1 96.31 116 PHE B N 1
ATOM 3822 C CA . PHE B 1 116 ? -4.461 2.41 24 1 96.31 116 PHE B CA 1
ATOM 3823 C C . PHE B 1 116 ? -3.525 2.018 22.859 1 96.31 116 PHE B C 1
ATOM 3825 O O . PHE B 1 116 ? -2.941 2.881 22.203 1 96.31 116 PHE B O 1
ATOM 3832 N N . HIS B 1 117 ? -3.361 0.748 22.703 1 96.62 117 HIS B N 1
ATOM 3833 C CA . HIS B 1 117 ? -2.568 0.164 21.625 1 96.62 117 HIS B CA 1
ATOM 3834 C C . HIS B 1 117 ? -3.336 -0.944 20.922 1 96.62 117 HIS B C 1
ATOM 3836 O O . HIS B 1 117 ? -3.809 -1.887 21.562 1 96.62 117 HIS B O 1
ATOM 3842 N N . ARG B 1 118 ? -3.439 -0.76 19.594 1 96.19 118 ARG B N 1
ATOM 3843 C CA . ARG B 1 118 ? -4.059 -1.833 18.812 1 96.19 118 ARG B CA 1
ATOM 3844 C C . ARG B 1 118 ? -3.324 -2.053 17.5 1 96.19 118 ARG B C 1
ATOM 3846 O O . ARG B 1 118 ? -3.203 -1.131 16.688 1 96.19 118 ARG B O 1
ATOM 3853 N N . THR B 1 119 ? -2.834 -3.246 17.312 1 94.81 119 THR B N 1
ATOM 3854 C CA . THR B 1 119 ? -2.268 -3.678 16.047 1 94.81 119 THR B CA 1
ATOM 3855 C C . THR B 1 119 ? -3.244 -4.582 15.297 1 94.81 119 THR B C 1
ATOM 3857 O O . THR B 1 119 ? -3.682 -5.605 15.82 1 94.81 119 THR B O 1
ATOM 3860 N N . SER B 1 120 ? -3.555 -4.23 14.117 1 94.25 120 SER B N 1
ATOM 3861 C CA . SER B 1 120 ? -4.512 -5.008 13.344 1 94.25 120 SER B CA 1
ATOM 3862 C C . SER B 1 120 ? -3.854 -6.234 12.719 1 94.25 120 SER B C 1
ATOM 3864 O O . SER B 1 120 ? -2.629 -6.367 12.742 1 94.25 120 SER B O 1
ATOM 3866 N N . SER B 1 121 ? -4.648 -7.086 12.078 1 88.06 121 SER B N 1
ATOM 3867 C CA . SER B 1 121 ? -4.168 -8.273 11.375 1 88.06 121 SER B CA 1
ATOM 3868 C C . SER B 1 121 ? -3.395 -7.891 10.117 1 88.06 121 SER B C 1
ATOM 3870 O O . SER B 1 121 ? -2.678 -8.719 9.547 1 88.06 121 SER B O 1
ATOM 3872 N N . ARG B 1 122 ? -3.551 -6.656 9.719 1 92.94 122 ARG B N 1
ATOM 3873 C CA . ARG B 1 122 ? -2.865 -6.203 8.516 1 92.94 122 ARG B CA 1
ATOM 3874 C C . ARG B 1 122 ? -1.659 -5.34 8.867 1 92.94 122 ARG B C 1
ATOM 3876 O O . ARG B 1 122 ? -1.032 -4.754 7.977 1 92.94 122 ARG B O 1
ATOM 3883 N N . GLY B 1 123 ? -1.379 -5.184 10.133 1 91.94 123 GLY B N 1
ATOM 3884 C CA . GLY B 1 123 ? -0.133 -4.582 10.578 1 91.94 123 GLY B CA 1
ATOM 3885 C C . GLY B 1 123 ? -0.271 -3.111 10.922 1 91.94 123 GLY B C 1
ATOM 3886 O O . GLY B 1 123 ? 0.705 -2.467 11.312 1 91.94 123 GLY B O 1
ATOM 3887 N N . PHE B 1 124 ? -1.488 -2.553 10.797 1 96.38 124 PHE B N 1
ATOM 3888 C CA . PHE B 1 124 ? -1.688 -1.167 11.195 1 96.38 124 PHE B CA 1
ATOM 3889 C C . PHE B 1 124 ? -1.649 -1.035 12.719 1 96.38 124 PHE B C 1
ATOM 3891 O O . PHE B 1 124 ? -2.213 -1.866 13.43 1 96.38 124 PHE B O 1
ATOM 3898 N N . LEU B 1 125 ? -0.951 -0.009 13.172 1 97.62 125 LEU B N 1
ATOM 3899 C CA . LEU B 1 125 ? -0.883 0.282 14.602 1 97.62 125 LEU B CA 1
ATOM 3900 C C . LEU B 1 125 ? -1.567 1.606 14.922 1 97.62 125 LEU B C 1
ATOM 3902 O O . LEU B 1 125 ? -1.311 2.617 14.258 1 97.62 125 LEU B O 1
ATOM 3906 N N . THR B 1 126 ? -2.502 1.562 15.875 1 98.56 126 THR B N 1
ATOM 3907 C CA . THR B 1 126 ? -3.143 2.76 16.406 1 98.56 126 THR B CA 1
ATOM 3908 C C . THR B 1 126 ? -2.826 2.93 17.891 1 98.56 126 THR B C 1
ATOM 3910 O O . THR B 1 126 ? -3.043 2.012 18.688 1 98.56 126 THR B O 1
ATOM 3913 N N . ILE B 1 127 ? -2.268 4.051 18.234 1 98.62 127 ILE B N 1
ATOM 3914 C CA . ILE B 1 127 ? -2.023 4.445 19.609 1 98.62 127 ILE B CA 1
ATOM 3915 C C . ILE B 1 127 ? -2.832 5.699 19.953 1 98.62 127 ILE B C 1
ATOM 3917 O O . ILE B 1 127 ? -2.732 6.711 19.25 1 98.62 127 ILE B O 1
ATOM 3921 N N . THR B 1 128 ? -3.65 5.59 20.984 1 98.62 128 THR B N 1
ATOM 3922 C CA . THR B 1 128 ? -4.48 6.73 21.359 1 98.62 128 THR B CA 1
ATOM 3923 C C . THR B 1 128 ? -4.223 7.137 22.812 1 98.62 128 THR B C 1
ATOM 3925 O O . THR B 1 128 ? -4.172 6.289 23.703 1 98.62 128 THR B O 1
ATOM 3928 N N . GLY B 1 129 ? -4.004 8.352 23.031 1 97.94 129 GLY B N 1
ATOM 3929 C CA . GLY B 1 129 ? -3.832 8.992 24.328 1 97.94 129 GLY B CA 1
ATOM 3930 C C . GLY B 1 129 ? -4.168 10.469 24.312 1 97.94 129 GLY B C 1
ATOM 3931 O O . GLY B 1 129 ? -5.156 10.883 23.703 1 97.94 129 GLY B O 1
ATOM 3932 N N . ARG B 1 130 ? -3.402 11.188 25.109 1 98 130 ARG B N 1
ATOM 3933 C CA . ARG B 1 130 ? -3.562 12.633 25.172 1 98 130 ARG B CA 1
ATOM 3934 C C . ARG B 1 130 ? -2.232 13.344 24.938 1 98 130 ARG B C 1
ATOM 3936 O O . ARG B 1 130 ? -1.17 12.789 25.219 1 98 130 ARG B O 1
ATOM 3943 N N . TYR B 1 131 ? -2.271 14.461 24.391 1 98.62 131 TYR B N 1
ATOM 3944 C CA . TYR B 1 131 ? -1.171 15.414 24.297 1 98.62 131 TYR B CA 1
ATOM 3945 C C . TYR B 1 131 ? -1.599 16.797 24.781 1 98.62 131 TYR B C 1
ATOM 3947 O O . TYR B 1 131 ? -2.533 17.391 24.234 1 98.62 131 TYR B O 1
ATOM 3955 N N . GLU B 1 132 ? -0.923 17.312 25.844 1 97.88 132 GLU B N 1
ATOM 3956 C CA . GLU B 1 132 ? -1.316 18.547 26.5 1 97.88 132 GLU B CA 1
ATOM 3957 C C . GLU B 1 132 ? -2.797 18.531 26.875 1 97.88 132 GLU B C 1
ATOM 3959 O O . GLU B 1 132 ? -3.516 19.5 26.609 1 97.88 132 GLU B O 1
ATOM 3964 N N . GLY B 1 133 ? -3.242 17.375 27.203 1 97.19 133 GLY B N 1
ATOM 3965 C CA . GLY B 1 133 ? -4.586 17.203 27.734 1 97.19 133 GLY B CA 1
ATOM 3966 C C . GLY B 1 133 ? -5.613 16.891 26.656 1 97.19 133 GLY B C 1
ATOM 3967 O O . GLY B 1 133 ? -6.738 16.484 26.969 1 97.19 133 GLY B O 1
ATOM 3968 N N . GLU B 1 134 ? -5.293 17.047 25.375 1 97.56 134 GLU B N 1
ATOM 3969 C CA . GLU B 1 134 ? -6.227 16.828 24.281 1 97.56 134 GLU B CA 1
ATOM 3970 C C . GLU B 1 134 ? -6.086 15.414 23.703 1 97.56 134 GLU B C 1
ATOM 3972 O O . GLU B 1 134 ? -4.969 14.914 23.547 1 97.56 134 GLU B O 1
ATOM 3977 N N . PRO B 1 135 ? -7.223 14.688 23.453 1 97.31 135 PRO B N 1
ATOM 3978 C CA . PRO B 1 135 ? -7.133 13.359 22.844 1 97.31 135 PRO B CA 1
ATOM 3979 C C . PRO B 1 135 ? -6.504 13.383 21.453 1 97.31 135 PRO B C 1
ATOM 3981 O O . PRO B 1 135 ? -6.848 14.234 20.641 1 97.31 135 PRO B O 1
ATOM 3984 N N . VAL B 1 136 ? -5.551 12.484 21.234 1 98.81 136 VAL B N 1
ATOM 3985 C CA . VAL B 1 136 ? -4.887 12.344 19.953 1 98.81 136 VAL B CA 1
ATOM 3986 C C . VAL B 1 136 ? -4.645 10.867 19.656 1 98.81 136 VAL B C 1
ATOM 3988 O O . VAL B 1 136 ? -4.547 10.055 20.578 1 98.81 136 VAL B O 1
ATOM 3991 N N . SER B 1 137 ? -4.641 10.523 18.422 1 98.88 137 SER B N 1
ATOM 3992 C CA . SER B 1 137 ? -4.25 9.188 17.984 1 98.88 137 SER B CA 1
ATOM 3993 C C . SER B 1 137 ? -3.055 9.25 17.031 1 98.88 137 SER B C 1
ATOM 3995 O O . SER B 1 137 ? -2.975 10.141 16.188 1 98.88 137 SER B O 1
ATOM 3997 N N . ILE B 1 138 ? -2.135 8.383 17.234 1 98.94 138 ILE B N 1
ATOM 3998 C CA . ILE B 1 138 ? -1.037 8.133 16.312 1 98.94 138 ILE B CA 1
ATOM 3999 C C . ILE B 1 138 ? -1.291 6.836 15.555 1 98.94 138 ILE B C 1
ATOM 4001 O O . ILE B 1 138 ? -1.474 5.777 16.156 1 98.94 138 ILE B O 1
ATOM 4005 N N . VAL B 1 139 ? -1.314 6.906 14.203 1 98.81 139 VAL B N 1
ATOM 4006 C CA . VAL B 1 139 ? -1.693 5.77 13.375 1 98.81 139 VAL B CA 1
ATOM 4007 C C . VAL B 1 139 ? -0.603 5.496 12.344 1 98.81 139 VAL B C 1
ATOM 4009 O O . VAL B 1 139 ? -0.175 6.406 11.625 1 98.81 139 VAL B O 1
ATOM 4012 N N . SER B 1 140 ? -0.147 4.277 12.266 1 97.94 140 SER B N 1
ATOM 4013 C CA . SER B 1 140 ? 0.78 3.91 11.203 1 97.94 140 SER B CA 1
ATOM 4014 C C . SER B 1 140 ? 0.057 3.76 9.867 1 97.94 140 SER B C 1
ATOM 4016 O O . SER B 1 140 ? -1.021 3.168 9.805 1 97.94 140 SER B O 1
ATOM 4018 N N . THR B 1 141 ? 0.636 4.27 8.805 1 97.19 141 THR B N 1
ATOM 4019 C CA . THR B 1 141 ? 0.006 4.289 7.492 1 97.19 141 THR B CA 1
ATOM 4020 C C . THR B 1 141 ? 0.678 3.287 6.555 1 97.19 141 THR B C 1
ATOM 4022 O O . THR B 1 141 ? 0.12 2.928 5.516 1 97.19 141 THR B O 1
ATOM 4025 N N . HIS B 1 142 ? 1.812 2.855 6.91 1 95.62 142 HIS B N 1
ATOM 4026 C CA . HIS B 1 142 ? 2.611 2.053 5.996 1 95.62 142 HIS B CA 1
ATOM 4027 C C . HIS B 1 142 ? 2.959 2.836 4.734 1 95.62 142 HIS B C 1
ATOM 4029 O O . HIS B 1 142 ? 3.375 3.994 4.812 1 95.62 142 HIS B O 1
ATOM 4035 N N . MET B 1 143 ? 2.996 2.131 3.562 1 97.62 143 MET B N 1
ATOM 4036 C CA . MET B 1 143 ? 3.49 2.818 2.373 1 97.62 143 MET B CA 1
ATOM 4037 C C . MET B 1 143 ? 2.469 2.75 1.243 1 97.62 143 MET B C 1
ATOM 4039 O O . MET B 1 143 ? 1.824 1.72 1.044 1 97.62 143 MET B O 1
ATOM 4043 N N . GLY B 1 144 ? 2.322 3.881 0.58 1 98.38 144 GLY B N 1
ATOM 4044 C CA . GLY B 1 144 ? 1.534 3.922 -0.642 1 98.38 144 GLY B CA 1
ATOM 4045 C C . GLY B 1 144 ? 0.159 4.531 -0.445 1 98.38 144 GLY B C 1
ATOM 4046 O O . GLY B 1 144 ? -0.408 4.457 0.646 1 98.38 144 GLY B O 1
ATOM 4047 N N . MET B 1 145 ? -0.416 4.988 -1.531 1 98.69 145 MET B N 1
ATOM 4048 C CA . MET B 1 145 ? -1.699 5.684 -1.52 1 98.69 145 MET B CA 1
ATOM 4049 C C . MET B 1 145 ? -2.822 4.75 -1.083 1 98.69 145 MET B C 1
ATOM 4051 O O . MET B 1 145 ? -3.711 5.148 -0.331 1 98.69 145 MET B O 1
ATOM 4055 N N . PRO B 1 146 ? -2.781 3.422 -1.463 1 98.62 146 PRO B N 1
ATOM 4056 C CA . PRO B 1 146 ? -3.846 2.535 -0.987 1 98.62 146 PRO B CA 1
ATOM 4057 C C . PRO B 1 146 ? -3.883 2.42 0.535 1 98.62 146 PRO B C 1
ATOM 4059 O O . PRO B 1 146 ? -4.961 2.336 1.126 1 98.62 146 PRO B O 1
ATOM 4062 N N . ASN B 1 147 ? -2.736 2.391 1.159 1 98.5 147 ASN B N 1
ATOM 4063 C CA . ASN B 1 147 ? -2.705 2.318 2.615 1 98.5 147 ASN B CA 1
ATOM 4064 C C . ASN B 1 147 ? -3.268 3.586 3.252 1 98.5 147 ASN B C 1
ATOM 4066 O O . ASN B 1 147 ? -3.975 3.521 4.258 1 98.5 147 ASN B O 1
ATOM 4070 N N . MET B 1 148 ? -2.91 4.715 2.68 1 98.81 148 MET B N 1
ATOM 4071 C CA . MET B 1 148 ? -3.498 5.965 3.15 1 98.81 148 MET B CA 1
ATOM 4072 C C . MET B 1 148 ? -5.016 5.945 2.992 1 98.81 148 MET B C 1
ATOM 4074 O O . MET B 1 148 ? -5.734 6.5 3.824 1 98.81 148 MET B O 1
ATOM 4078 N N . ASP B 1 149 ? -5.504 5.332 1.948 1 98.62 149 ASP B N 1
ATOM 4079 C CA . ASP B 1 149 ? -6.941 5.188 1.718 1 98.62 149 ASP B CA 1
ATOM 4080 C C . ASP B 1 149 ? -7.617 4.48 2.891 1 98.62 149 ASP B C 1
ATOM 4082 O O . ASP B 1 149 ? -8.641 4.945 3.393 1 98.62 149 ASP B O 1
ATOM 4086 N N . PHE B 1 150 ? -7.027 3.365 3.35 1 98.31 150 PHE B N 1
ATOM 4087 C CA . PHE B 1 150 ? -7.559 2.643 4.5 1 98.31 150 PHE B CA 1
ATOM 4088 C C . PHE B 1 150 ? -7.586 3.537 5.734 1 98.31 150 PHE B C 1
ATOM 4090 O O . PHE B 1 150 ? -8.602 3.617 6.426 1 98.31 150 PHE B O 1
ATOM 4097 N N . VAL B 1 151 ? -6.48 4.234 5.973 1 98.75 151 VAL B N 1
ATOM 4098 C CA . VAL B 1 151 ? -6.293 5.008 7.195 1 98.75 151 VAL B CA 1
ATOM 4099 C C . VAL B 1 151 ? -7.34 6.117 7.27 1 98.75 151 VAL B C 1
ATOM 4101 O O . VAL B 1 151 ? -7.988 6.297 8.305 1 98.75 151 VAL B O 1
ATOM 4104 N N . VAL B 1 152 ? -7.543 6.766 6.168 1 98.81 152 VAL B N 1
ATOM 4105 C CA . VAL B 1 152 ? -8.461 7.902 6.18 1 98.81 152 VAL B CA 1
ATOM 4106 C C . VAL B 1 152 ? -9.898 7.41 6.262 1 98.81 152 VAL B C 1
ATOM 4108 O O . VAL B 1 152 ? -10.672 7.859 7.109 1 98.81 152 VAL B O 1
ATOM 4111 N N . ARG B 1 153 ? -10.273 6.48 5.48 1 98 153 ARG B N 1
ATOM 4112 C CA . ARG B 1 153 ? -11.672 6.059 5.355 1 98 153 ARG B CA 1
ATOM 4113 C C . ARG B 1 153 ? -12.133 5.34 6.617 1 98 153 ARG B C 1
ATOM 4115 O O . ARG B 1 153 ? -13.25 5.57 7.094 1 98 153 ARG B O 1
ATOM 4122 N N . GLU B 1 154 ? -11.289 4.449 7.125 1 97.69 154 GLU B N 1
ATOM 4123 C CA . GLU B 1 154 ? -11.734 3.65 8.266 1 97.69 154 GLU B CA 1
ATOM 4124 C C . GLU B 1 154 ? -11.695 4.461 9.555 1 97.69 154 GLU B C 1
ATOM 4126 O O . GLU B 1 154 ? -12.523 4.262 10.445 1 97.69 154 GLU B O 1
ATOM 4131 N N . ASN B 1 155 ? -10.773 5.434 9.664 1 98.06 155 ASN B N 1
ATOM 4132 C CA . ASN B 1 155 ? -10.836 6.32 10.82 1 98.06 155 ASN B CA 1
ATOM 4133 C C . ASN B 1 155 ? -12.039 7.254 10.75 1 98.06 155 ASN B C 1
ATOM 4135 O O . ASN B 1 155 ? -12.672 7.527 11.773 1 98.06 155 ASN B O 1
ATOM 4139 N N . ARG B 1 156 ? -12.312 7.707 9.562 1 97.5 156 ARG B N 1
ATOM 4140 C CA . ARG B 1 156 ? -13.5 8.539 9.414 1 97.5 156 ARG B CA 1
ATOM 4141 C C . ARG B 1 156 ? -14.75 7.781 9.852 1 97.5 156 ARG B C 1
ATOM 4143 O O . ARG B 1 156 ? -15.648 8.359 10.469 1 97.5 156 ARG B O 1
ATOM 4150 N N . ALA B 1 157 ? -14.82 6.527 9.594 1 95.12 157 ALA B N 1
ATOM 4151 C CA . ALA B 1 157 ? -16 5.707 9.859 1 95.12 157 ALA B CA 1
ATOM 4152 C C . ALA B 1 157 ? -16.219 5.543 11.359 1 95.12 157 ALA B C 1
ATOM 4154 O O . ALA B 1 157 ? -17.344 5.254 11.805 1 95.12 157 ALA B O 1
ATOM 4155 N N . VAL B 1 158 ? -15.156 5.781 12.211 1 95.69 158 VAL B N 1
ATOM 4156 C CA . VAL B 1 158 ? -15.312 5.445 13.625 1 95.69 158 VAL B CA 1
ATOM 4157 C C . VAL B 1 158 ? -15.156 6.703 14.477 1 95.69 158 VAL B C 1
ATOM 4159 O O . VAL B 1 158 ? -15.156 6.633 15.703 1 95.69 158 VAL B O 1
ATOM 4162 N N . VAL B 1 159 ? -14.945 7.848 13.867 1 95.69 159 VAL B N 1
ATOM 4163 C CA . VAL B 1 159 ? -14.773 9.102 14.594 1 95.69 159 VAL B CA 1
ATOM 4164 C C . VAL B 1 159 ? -15.969 10.016 14.336 1 95.69 159 VAL B C 1
ATOM 4166 O O . VAL B 1 159 ? -16.391 10.188 13.188 1 95.69 159 VAL B O 1
ATOM 4169 N N . ARG B 1 160 ? -16.484 10.586 15.367 1 91.06 160 ARG B N 1
ATOM 4170 C CA . ARG B 1 160 ? -17.562 11.562 15.258 1 91.06 160 ARG B CA 1
ATOM 4171 C C . ARG B 1 160 ? -17 12.969 15.07 1 91.06 160 ARG B C 1
ATOM 4173 O O . ARG B 1 160 ? -15.906 13.273 15.539 1 91.06 160 ARG B O 1
ATOM 4180 N N . GLY B 1 161 ? -17.766 13.805 14.328 1 92.81 161 GLY B N 1
ATOM 4181 C CA . GLY B 1 161 ? -17.359 15.188 14.148 1 92.81 161 GLY B CA 1
ATOM 4182 C C . GLY B 1 161 ? -16.234 15.352 13.148 1 92.81 161 GLY B C 1
ATOM 4183 O O . GLY B 1 161 ? -15.906 14.414 12.422 1 92.81 161 GLY B O 1
ATOM 4184 N N . GLN B 1 162 ? -15.742 16.562 13.086 1 97.06 162 GLN B N 1
ATOM 4185 C CA . GLN B 1 162 ? -14.656 16.875 12.164 1 97.06 162 GLN B CA 1
ATOM 4186 C C . GLN B 1 162 ? -13.336 16.297 12.656 1 97.06 162 GLN B C 1
ATOM 4188 O O . GLN B 1 162 ? -13.086 16.234 13.859 1 97.06 162 GLN B O 1
ATOM 4193 N N . MET B 1 163 ? -12.516 15.875 11.727 1 98.06 163 MET B N 1
ATOM 4194 C CA . MET B 1 163 ? -11.195 15.328 12.023 1 98.06 163 MET B CA 1
ATOM 4195 C C . MET B 1 163 ? -10.102 16.219 11.453 1 98.06 163 MET B C 1
ATOM 4197 O O . MET B 1 163 ? -10.32 16.953 10.492 1 98.06 163 MET B O 1
ATOM 4201 N N . ALA B 1 164 ? -8.984 16.188 12.094 1 98.88 164 ALA B N 1
ATOM 4202 C CA . ALA B 1 164 ? -7.738 16.734 11.562 1 98.88 164 ALA B CA 1
ATOM 4203 C C . ALA B 1 164 ? -6.664 15.648 11.469 1 98.88 164 ALA B C 1
ATOM 4205 O O . ALA B 1 164 ? -6.418 14.922 12.43 1 98.88 164 ALA B O 1
ATOM 4206 N N . ILE B 1 165 ? -6.074 15.539 10.297 1 98.94 165 ILE B N 1
ATOM 4207 C CA . ILE B 1 165 ? -5.02 14.555 10.094 1 98.94 165 ILE B CA 1
ATOM 4208 C C . ILE B 1 165 ? -3.754 15.25 9.586 1 98.94 165 ILE B C 1
ATOM 4210 O O . ILE B 1 165 ? -3.789 15.969 8.586 1 98.94 165 ILE B O 1
ATOM 4214 N N . ILE B 1 166 ? -2.656 15.086 10.281 1 99 166 ILE B N 1
ATOM 4215 C CA . ILE B 1 166 ? -1.331 15.477 9.805 1 99 166 ILE B CA 1
ATOM 4216 C C . ILE B 1 166 ? -0.489 14.227 9.547 1 99 166 ILE B C 1
ATOM 4218 O O . ILE B 1 166 ? -0.359 13.367 10.422 1 99 166 ILE B O 1
ATOM 4222 N N . ARG B 1 167 ? 0.016 14.133 8.391 1 98.94 167 ARG B N 1
ATOM 4223 C CA . ARG B 1 167 ? 0.968 13.062 8.094 1 98.94 167 ARG B CA 1
ATOM 4224 C C . ARG B 1 167 ? 2.4 13.531 8.336 1 98.94 167 ARG B C 1
ATOM 4226 O O . ARG B 1 167 ? 2.781 14.625 7.934 1 98.94 167 ARG B O 1
ATOM 4233 N N . LEU B 1 168 ? 3.129 12.75 9.008 1 98.94 168 LEU B N 1
ATOM 4234 C CA . LEU B 1 168 ? 4.578 12.898 9.109 1 98.94 168 LEU B CA 1
ATOM 4235 C C . LEU B 1 168 ? 5.289 11.688 8.508 1 98.94 168 LEU B C 1
ATOM 4237 O O . LEU B 1 168 ? 5.18 10.578 9.031 1 98.94 168 LEU B O 1
ATOM 4241 N N . GLY B 1 169 ? 5.965 11.898 7.414 1 98.06 169 GLY B N 1
ATOM 4242 C CA . GLY B 1 169 ? 6.734 10.852 6.762 1 98.06 169 GLY B CA 1
ATOM 4243 C C . GLY B 1 169 ? 8.156 11.266 6.426 1 98.06 169 GLY B C 1
ATOM 4244 O O . GLY B 1 169 ? 8.711 12.156 7.074 1 98.06 169 GLY B O 1
ATOM 4245 N N . THR B 1 170 ? 8.797 10.477 5.562 1 97 170 THR B N 1
ATOM 4246 C CA . THR B 1 170 ? 10.078 10.82 4.945 1 97 170 THR B CA 1
ATOM 4247 C C . THR B 1 170 ? 9.922 10.977 3.436 1 97 170 THR B C 1
ATOM 4249 O O . THR B 1 170 ? 8.93 10.531 2.855 1 97 170 THR B O 1
ATOM 4252 N N . CYS B 1 171 ? 10.82 11.727 2.863 1 97.38 171 CYS B N 1
ATOM 4253 C CA . CYS B 1 171 ? 10.719 12.016 1.437 1 97.38 171 CYS B CA 1
ATOM 4254 C C . CYS B 1 171 ? 12.094 12.281 0.834 1 97.38 171 CYS B C 1
ATOM 4256 O O . CYS B 1 171 ? 13.094 12.32 1.552 1 97.38 171 CYS B O 1
ATOM 4258 N N . GLY B 1 172 ? 12.102 12.281 -0.484 1 96.06 172 GLY B N 1
ATOM 4259 C CA . GLY B 1 172 ? 13.211 12.891 -1.201 1 96.06 172 GLY B CA 1
ATOM 4260 C C . GLY B 1 172 ? 13.023 14.375 -1.456 1 96.06 172 GLY B C 1
ATOM 4261 O O . GLY B 1 172 ? 11.961 14.797 -1.909 1 96.06 172 GLY B O 1
ATOM 4262 N N . ALA B 1 173 ? 14.031 15.109 -1.083 1 96.69 173 ALA B N 1
ATOM 4263 C CA . ALA B 1 173 ? 14.062 16.5 -1.52 1 96.69 173 ALA B CA 1
ATOM 4264 C C . ALA B 1 173 ? 14.375 16.594 -3.012 1 96.69 173 ALA B C 1
ATOM 4266 O O . ALA B 1 173 ? 15.406 16.109 -3.471 1 96.69 173 ALA B O 1
ATOM 4267 N N . VAL B 1 174 ? 13.508 17.203 -3.76 1 95.69 174 VAL B N 1
ATOM 4268 C CA . VAL B 1 174 ? 13.586 17.141 -5.215 1 95.69 174 VAL B CA 1
ATOM 4269 C C . VAL B 1 174 ? 14.469 18.266 -5.738 1 95.69 174 VAL B C 1
ATOM 4271 O O . VAL B 1 174 ? 15.133 18.125 -6.766 1 95.69 174 VAL B O 1
ATOM 4274 N N . GLN B 1 175 ? 14.406 19.453 -5.098 1 93.88 175 GLN B N 1
ATOM 4275 C CA . GLN B 1 175 ? 15.188 20.594 -5.531 1 93.88 175 GLN B CA 1
ATOM 4276 C C . GLN B 1 175 ? 15.383 21.594 -4.391 1 93.88 175 GLN B C 1
ATOM 4278 O O . GLN B 1 175 ? 14.688 21.531 -3.377 1 93.88 175 GLN B O 1
ATOM 4283 N N . ARG B 1 176 ? 16.375 22.406 -4.574 1 93.75 176 ARG B N 1
ATOM 4284 C CA . ARG B 1 176 ? 16.578 23.5 -3.633 1 93.75 176 ARG B CA 1
ATOM 4285 C C . ARG B 1 176 ? 15.375 24.438 -3.592 1 93.75 176 ARG B C 1
ATOM 4287 O O . ARG B 1 176 ? 14.68 24.594 -4.594 1 93.75 176 ARG B O 1
ATOM 4294 N N . PRO B 1 177 ? 15.062 24.953 -2.354 1 95.81 177 PRO B N 1
ATOM 4295 C CA . PRO B 1 177 ? 15.93 25.078 -1.177 1 95.81 177 PRO B CA 1
ATOM 4296 C C . PRO B 1 177 ? 15.836 23.891 -0.236 1 95.81 177 PRO B C 1
ATOM 4298 O O . PRO B 1 177 ? 16.531 23.844 0.782 1 95.81 177 PRO B O 1
ATOM 4301 N N . ALA B 1 178 ? 15.016 22.938 -0.523 1 97.06 178 ALA B N 1
ATOM 4302 C CA . ALA B 1 178 ? 14.891 21.781 0.347 1 97.06 178 ALA B CA 1
ATOM 4303 C C . ALA B 1 178 ? 16.219 21.031 0.445 1 97.06 178 ALA B C 1
ATOM 4305 O O . ALA B 1 178 ? 16.859 20.75 -0.572 1 97.06 178 ALA B O 1
ATOM 4306 N N . LYS B 1 179 ? 16.641 20.766 1.677 1 94.69 179 LYS B N 1
ATOM 4307 C CA . LYS B 1 179 ? 17.891 20.047 1.916 1 94.69 179 LYS B CA 1
ATOM 4308 C C . LYS B 1 179 ? 17.688 18.891 2.881 1 94.69 179 LYS B C 1
ATOM 4310 O O . LYS B 1 179 ? 16.672 18.812 3.576 1 94.69 179 LYS B O 1
ATOM 4315 N N . LEU B 1 180 ? 18.703 18.094 2.895 1 93.69 180 LEU B N 1
ATOM 4316 C CA . LEU B 1 180 ? 18.703 16.953 3.793 1 93.69 180 LEU B CA 1
ATOM 4317 C C . LEU B 1 180 ? 18.406 17.375 5.227 1 93.69 180 LEU B C 1
ATOM 4319 O O . LEU B 1 180 ? 18.984 18.344 5.727 1 93.69 180 LEU B O 1
ATOM 4323 N N . GLY B 1 181 ? 17.406 16.703 5.793 1 95.81 181 GLY B N 1
ATOM 4324 C CA . GLY B 1 181 ? 17.094 16.922 7.199 1 95.81 181 GLY B CA 1
ATOM 4325 C C . GLY B 1 181 ? 16.062 18 7.414 1 95.81 181 GLY B C 1
ATOM 4326 O O . GLY B 1 181 ? 15.516 18.141 8.516 1 95.81 181 GLY B O 1
ATOM 4327 N N . ASP B 1 182 ? 15.719 18.75 6.414 1 98 182 ASP B N 1
ATOM 4328 C CA . ASP B 1 182 ? 14.68 19.766 6.531 1 98 182 ASP B CA 1
ATOM 4329 C C . ASP B 1 182 ? 13.312 19.141 6.766 1 98 182 ASP B C 1
ATOM 4331 O O . ASP B 1 182 ? 13.078 17.984 6.387 1 98 182 ASP B O 1
ATOM 4335 N N . LEU B 1 183 ? 12.5 19.891 7.48 1 98.69 183 LEU B N 1
ATOM 4336 C CA . LEU B 1 183 ? 11.07 19.578 7.5 1 98.69 183 LEU B CA 1
ATOM 4337 C C . LEU B 1 183 ? 10.359 20.234 6.32 1 98.69 183 LEU B C 1
ATOM 4339 O O . LEU B 1 183 ? 10.344 21.453 6.199 1 98.69 183 LEU B O 1
ATOM 4343 N N . LEU B 1 184 ? 9.859 19.438 5.445 1 98.94 184 LEU B N 1
ATOM 4344 C CA . LEU B 1 184 ? 9.18 19.922 4.246 1 98.94 184 LEU B CA 1
ATOM 4345 C C . LEU B 1 184 ? 7.668 19.859 4.418 1 98.94 184 LEU B C 1
ATOM 4347 O O . LEU B 1 184 ? 7.105 18.781 4.633 1 98.94 184 LEU B O 1
ATOM 4351 N N . ILE B 1 185 ? 7.023 21 4.348 1 98.94 185 ILE B N 1
ATOM 4352 C CA . ILE B 1 185 ? 5.586 21.094 4.59 1 98.94 185 ILE B CA 1
ATOM 4353 C C . ILE B 1 185 ? 4.852 21.297 3.27 1 98.94 185 ILE B C 1
ATOM 4355 O O . ILE B 1 185 ? 5.164 22.219 2.506 1 98.94 185 ILE B O 1
ATOM 4359 N N . ALA B 1 186 ? 3.857 20.5 3.014 1 98.88 186 ALA B N 1
ATOM 4360 C CA . ALA B 1 186 ? 3.098 20.516 1.768 1 98.88 186 ALA B CA 1
ATOM 4361 C C . ALA B 1 186 ? 2.025 21.594 1.787 1 98.88 186 ALA B C 1
ATOM 4363 O O . ALA B 1 186 ? 0.859 21.328 1.486 1 98.88 186 ALA B O 1
ATOM 4364 N N . SER B 1 187 ? 2.416 22.828 2.062 1 98.75 187 SER B N 1
ATOM 4365 C CA . SER B 1 187 ? 1.475 23.938 2.18 1 98.75 187 SER B CA 1
ATOM 4366 C C . SER B 1 187 ? 0.873 24.297 0.825 1 98.75 187 SER B C 1
ATOM 4368 O O . SER B 1 187 ? -0.238 24.812 0.754 1 98.75 187 SER B O 1
ATOM 4370 N N . HIS B 1 188 ? 1.561 24.016 -0.301 1 98.62 188 HIS B N 1
ATOM 4371 C CA . HIS B 1 188 ? 1.06 24.297 -1.64 1 98.62 188 HIS B CA 1
ATOM 4372 C C . HIS B 1 188 ? 0.231 23.141 -2.18 1 98.62 188 HIS B C 1
ATOM 4374 O O . HIS B 1 188 ? -0.198 23.156 -3.336 1 98.62 188 HIS B O 1
ATOM 4380 N N . GLY B 1 189 ? 0.021 22.109 -1.34 1 98.75 189 GLY B N 1
ATOM 4381 C CA . GLY B 1 189 ? -0.739 20.938 -1.77 1 98.75 189 GLY B CA 1
ATOM 4382 C C . GLY B 1 189 ? 0.135 19.812 -2.287 1 98.75 189 GLY B C 1
ATOM 4383 O O . GLY B 1 189 ? 1.313 19.734 -1.938 1 98.75 189 GLY B O 1
ATOM 4384 N N . SER B 1 190 ? -0.475 18.906 -3 1 98.94 190 SER B N 1
ATOM 4385 C CA . SER B 1 190 ? 0.238 17.734 -3.502 1 98.94 190 SER B CA 1
ATOM 4386 C C . SER B 1 190 ? -0.272 17.328 -4.883 1 98.94 190 SER B C 1
ATOM 4388 O O . SER B 1 190 ? -1.472 17.406 -5.156 1 98.94 190 SER B O 1
ATOM 4390 N N . ILE B 1 191 ? 0.627 16.922 -5.727 1 98.88 191 ILE B N 1
ATOM 4391 C CA . ILE B 1 191 ? 0.298 16.281 -7 1 98.88 191 ILE B CA 1
ATOM 4392 C C . ILE B 1 191 ? 0.529 14.773 -6.895 1 98.88 191 ILE B C 1
ATOM 4394 O O . ILE B 1 191 ? 1.248 14.305 -6.008 1 98.88 191 ILE B O 1
ATOM 4398 N N . GLY B 1 192 ? -0.184 14.016 -7.738 1 98.75 192 GLY B N 1
ATOM 4399 C CA . GLY B 1 192 ? -0.028 12.578 -7.812 1 98.75 192 GLY B CA 1
ATOM 4400 C C . GLY B 1 192 ? 0.657 12.109 -9.086 1 98.75 192 GLY B C 1
ATOM 4401 O O . GLY B 1 192 ? 0.323 12.57 -10.18 1 98.75 192 GLY B O 1
ATOM 4402 N N . ILE B 1 193 ? 1.692 11.258 -8.969 1 98.81 193 ILE B N 1
ATOM 4403 C CA . ILE B 1 193 ? 2.396 10.688 -10.109 1 98.81 193 ILE B CA 1
ATOM 4404 C C . ILE B 1 193 ? 2.055 9.211 -10.25 1 98.81 193 ILE B C 1
ATOM 4406 O O . ILE B 1 193 ? 2.205 8.438 -9.297 1 98.81 193 ILE B O 1
ATOM 4410 N N . ARG B 1 194 ? 1.631 8.812 -11.414 1 98 194 ARG B N 1
ATOM 4411 C CA . ARG B 1 194 ? 1.243 7.422 -11.625 1 98 194 ARG B CA 1
ATOM 4412 C C . ARG B 1 194 ? 1.814 6.891 -12.938 1 98 194 ARG B C 1
ATOM 4414 O O . ARG B 1 194 ? 1.858 7.609 -13.938 1 98 194 ARG B O 1
ATOM 4421 N N . ARG B 1 195 ? 2.256 5.66 -12.891 1 97.88 195 ARG B N 1
ATOM 4422 C CA . ARG B 1 195 ? 2.627 4.922 -14.094 1 97.88 195 ARG B CA 1
ATOM 4423 C C . ARG B 1 195 ? 1.397 4.582 -14.93 1 97.88 195 ARG B C 1
ATOM 4425 O O . ARG B 1 195 ? 0.358 4.199 -14.391 1 97.88 195 ARG B O 1
ATOM 4432 N N . ASP B 1 196 ? 1.464 4.809 -16.266 1 97.31 196 ASP B N 1
ATOM 4433 C CA . ASP B 1 196 ? 0.399 4.398 -17.188 1 97.31 196 ASP B CA 1
ATOM 4434 C C . ASP B 1 196 ? 0.714 3.049 -17.828 1 97.31 196 ASP B C 1
ATOM 4436 O O . ASP B 1 196 ? 1.332 2.99 -18.891 1 97.31 196 ASP B O 1
ATOM 4440 N N . PRO B 1 197 ? 0.161 1.98 -17.297 1 97.19 197 PRO B N 1
ATOM 4441 C CA . PRO B 1 197 ? 0.524 0.654 -17.797 1 97.19 197 PRO B CA 1
ATOM 4442 C C . PRO B 1 197 ? 0.113 0.444 -19.266 1 97.19 197 PRO B C 1
ATOM 4444 O O . PRO B 1 197 ? 0.69 -0.397 -19.953 1 97.19 197 PRO B O 1
ATOM 4447 N N . ASP B 1 198 ? -0.845 1.179 -19.766 1 97 198 ASP B N 1
ATOM 4448 C CA . ASP B 1 198 ? -1.32 1.019 -21.141 1 97 198 ASP B CA 1
ATOM 4449 C C . ASP B 1 198 ? -0.26 1.462 -22.141 1 97 198 ASP B C 1
ATOM 4451 O O . ASP B 1 198 ? -0.289 1.052 -23.312 1 97 198 ASP B O 1
ATOM 4455 N N . TYR B 1 199 ? 0.653 2.305 -21.703 1 97 199 TYR B N 1
ATOM 4456 C CA . TYR B 1 199 ? 1.782 2.674 -22.547 1 97 199 TYR B CA 1
ATOM 4457 C C . TYR B 1 199 ? 2.518 1.435 -23.047 1 97 199 TYR B C 1
ATOM 4459 O O . TYR B 1 199 ? 2.76 1.29 -24.25 1 97 199 TYR B O 1
ATOM 4467 N N . TRP B 1 200 ? 2.824 0.516 -22.156 1 96.06 200 TRP B N 1
ATOM 4468 C CA . TRP B 1 200 ? 3.57 -0.692 -22.484 1 96.06 200 TRP B CA 1
ATOM 4469 C C . TRP B 1 200 ? 2.684 -1.699 -23.203 1 96.06 200 TRP B C 1
ATOM 4471 O O . TRP B 1 200 ? 3.15 -2.432 -24.078 1 96.06 200 TRP B O 1
ATOM 4481 N N . THR B 1 201 ? 1.39 -1.783 -22.766 1 94.81 201 THR B N 1
ATOM 4482 C CA . THR B 1 201 ? 0.462 -2.686 -23.438 1 94.81 201 THR B CA 1
ATOM 4483 C C . THR B 1 201 ? 0.335 -2.328 -24.922 1 94.81 201 THR B C 1
ATOM 4485 O O . THR B 1 201 ? 0.342 -3.211 -25.781 1 94.81 201 THR B O 1
ATOM 4488 N N . LEU B 1 202 ? 0.288 -1.063 -25.203 1 92.94 202 LEU B N 1
ATOM 4489 C CA . LEU B 1 202 ? 0.106 -0.604 -26.578 1 92.94 202 LEU B CA 1
ATOM 4490 C C . LEU B 1 202 ? 1.409 -0.709 -27.359 1 92.94 202 LEU B C 1
ATOM 4492 O O . LEU B 1 202 ? 1.393 -0.942 -28.578 1 92.94 202 LEU B O 1
ATOM 4496 N N . LEU B 1 203 ? 2.506 -0.563 -26.719 1 89.31 203 LEU B N 1
ATOM 4497 C CA . LEU B 1 203 ? 3.797 -0.778 -27.359 1 89.31 203 LEU B CA 1
ATOM 4498 C C . LEU B 1 203 ? 3.947 -2.227 -27.812 1 89.31 203 LEU B C 1
ATOM 4500 O O . LEU B 1 203 ? 4.473 -2.496 -28.891 1 89.31 203 LEU B O 1
ATOM 4504 N N . ASP B 1 204 ? 3.561 -3.137 -26.984 1 84.25 204 ASP B N 1
ATOM 4505 C CA . ASP B 1 204 ? 3.65 -4.562 -27.281 1 84.25 204 ASP B CA 1
ATOM 4506 C C . ASP B 1 204 ? 2.752 -4.938 -28.453 1 84.25 204 ASP B C 1
ATOM 4508 O O . ASP B 1 204 ? 3.104 -5.805 -29.266 1 84.25 204 ASP B O 1
ATOM 4512 N N . SER B 1 205 ? 1.593 -4.348 -28.547 1 79.44 205 SER B N 1
ATOM 4513 C CA . SER B 1 205 ? 0.647 -4.645 -29.609 1 79.44 205 SER B CA 1
ATOM 4514 C C . SER B 1 205 ? 1.192 -4.211 -30.969 1 79.44 205 SER B C 1
ATOM 4516 O O . SER B 1 205 ? 1 -4.902 -31.969 1 79.44 205 SER B O 1
ATOM 4518 N N . GLU B 1 206 ? 1.882 -3.119 -31 1 70.69 206 GLU B N 1
ATOM 4519 C CA . GLU B 1 206 ? 2.441 -2.609 -32.25 1 70.69 206 GLU B CA 1
ATOM 4520 C C . GLU B 1 206 ? 3.611 -3.469 -32.719 1 70.69 206 GLU B C 1
ATOM 4522 O O . GLU B 1 206 ? 3.746 -3.74 -33.906 1 70.69 206 GLU B O 1
ATOM 4527 N N . SER B 1 207 ? 4.348 -3.898 -31.75 1 67.12 207 SER B N 1
ATOM 4528 C CA . SER B 1 207 ? 5.496 -4.734 -32.094 1 67.12 207 SER B CA 1
ATOM 4529 C C . SER B 1 207 ? 5.051 -6.082 -32.656 1 67.12 207 SER B C 1
ATOM 4531 O O . SER B 1 207 ? 5.688 -6.621 -33.562 1 67.12 207 SER B O 1
ATOM 4533 N N . SER B 1 208 ? 3.971 -6.586 -32.094 1 62.22 208 SER B N 1
ATOM 4534 C CA . SER B 1 208 ? 3.447 -7.859 -32.594 1 62.22 208 SER B CA 1
ATOM 4535 C C . SER B 1 208 ? 2.904 -7.727 -34 1 62.22 208 SER B C 1
ATOM 4537 O O . SER B 1 208 ? 3.027 -8.648 -34.812 1 62.22 208 SER B O 1
ATOM 4539 N N . LEU B 1 209 ? 2.381 -6.562 -34.25 1 55.81 209 LEU B N 1
ATOM 4540 C CA . LEU B 1 209 ? 1.839 -6.316 -35.594 1 55.81 209 LEU B CA 1
ATOM 4541 C C . LEU B 1 209 ? 2.959 -6.164 -36.625 1 55.81 209 LEU B C 1
ATOM 4543 O O . LEU B 1 209 ? 2.838 -6.633 -37.75 1 55.81 209 LEU B O 1
ATOM 4547 N N . GLU B 1 210 ? 4.008 -5.504 -36.156 1 55.12 210 GLU B N 1
ATOM 4548 C CA . GLU B 1 210 ? 5.145 -5.328 -37.031 1 55.12 210 GLU B CA 1
ATOM 4549 C C . GLU B 1 210 ? 5.812 -6.664 -37.344 1 55.12 210 GLU B C 1
ATOM 4551 O O . GLU B 1 210 ? 6.227 -6.906 -38.5 1 55.12 210 GLU B O 1
ATOM 4556 N N . HIS B 1 211 ? 5.832 -7.422 -36.344 1 54.94 211 HIS B N 1
ATOM 4557 C CA . HIS B 1 211 ? 6.414 -8.742 -36.562 1 54.94 211 HIS B CA 1
ATOM 4558 C C . HIS B 1 211 ? 5.539 -9.578 -37.5 1 54.94 211 HIS B C 1
ATOM 4560 O O . HIS B 1 211 ? 6.051 -10.352 -38.312 1 54.94 211 HIS B O 1
ATOM 4566 N N . THR B 1 212 ? 4.344 -9.328 -37.375 1 54.31 212 THR B N 1
ATOM 4567 C CA . THR B 1 212 ? 3.447 -10.062 -38.281 1 54.31 212 THR B CA 1
ATOM 4568 C C . THR B 1 212 ? 3.496 -9.492 -39.688 1 54.31 212 THR B C 1
ATOM 4570 O O . THR B 1 212 ? 3.432 -10.242 -40.656 1 54.31 212 THR B O 1
ATOM 4573 N N . ASN B 1 213 ? 3.662 -8.203 -39.75 1 50.19 213 ASN B N 1
ATOM 4574 C CA . ASN B 1 213 ? 3.707 -7.578 -41.094 1 50.19 213 ASN B CA 1
ATOM 4575 C C . ASN B 1 213 ? 5.105 -7.656 -41.688 1 50.19 213 ASN B C 1
ATOM 4577 O O . ASN B 1 213 ? 5.273 -7.461 -42.906 1 50.19 213 ASN B O 1
ATOM 4581 N N . GLY B 1 214 ? 6.07 -7.699 -40.812 1 47 214 GLY B N 1
ATOM 4582 C CA . GLY B 1 214 ? 7.434 -7.793 -41.312 1 47 214 GLY B CA 1
ATOM 4583 C C . GLY B 1 214 ? 7.746 -9.133 -41.969 1 47 214 GLY B C 1
ATOM 4584 O O . GLY B 1 214 ? 8.758 -9.273 -42.656 1 47 214 GLY B O 1
ATOM 4585 N N . HIS B 1 215 ? 7.051 -10.195 -41.531 1 42.69 215 HIS B N 1
ATOM 4586 C CA . HIS B 1 215 ? 7.328 -11.43 -42.25 1 42.69 215 HIS B CA 1
ATOM 4587 C C . HIS B 1 215 ? 6.852 -11.336 -43.688 1 42.69 215 HIS B C 1
ATOM 4589 O O . HIS B 1 215 ? 7.148 -12.211 -44.5 1 42.69 215 HIS B O 1
ATOM 4595 N N . LYS B 1 216 ? 5.961 -10.438 -43.875 1 37.69 216 LYS B N 1
ATOM 4596 C CA . LYS B 1 216 ? 5.48 -10.539 -45.25 1 37.69 216 LYS B CA 1
ATOM 4597 C C . LYS B 1 216 ? 6.508 -9.984 -46.25 1 37.69 216 LYS B C 1
ATOM 4599 O O . LYS B 1 216 ? 6.371 -10.156 -47.438 1 37.69 216 LYS B O 1
ATOM 4604 N N . GLN B 1 217 ? 7.234 -9.094 -45.594 1 35.91 217 GLN B N 1
ATOM 4605 C CA . GLN B 1 217 ? 7.855 -8.422 -46.75 1 35.91 217 GLN B CA 1
ATOM 4606 C C . GLN B 1 217 ? 9.188 -9.07 -47.125 1 35.91 217 GLN B C 1
ATOM 4608 O O . GLN B 1 217 ? 9.914 -8.57 -47.969 1 35.91 217 GLN B O 1
ATOM 4613 N N . SER B 1 218 ? 9.531 -10.125 -46.375 1 37.06 218 SER B N 1
ATOM 4614 C CA . SER B 1 218 ? 10.914 -10.453 -46.688 1 37.06 218 SER B CA 1
ATOM 4615 C C . SER B 1 218 ? 11.047 -11.016 -48.125 1 37.06 218 SER B C 1
ATOM 4617 O O . SER B 1 218 ? 12.133 -11.422 -48.531 1 37.06 218 SER B O 1
ATOM 4619 N N . ASN B 1 219 ? 9.852 -11.234 -48.75 1 31.11 219 ASN B N 1
ATOM 4620 C CA . ASN B 1 219 ? 10.359 -11.992 -49.906 1 31.11 219 ASN B CA 1
ATOM 4621 C C . ASN B 1 219 ? 11.164 -11.109 -50.844 1 31.11 219 ASN B C 1
ATOM 4623 O O . ASN B 1 219 ? 11.562 -11.547 -51.938 1 31.11 219 ASN B O 1
ATOM 4627 N N . GLY B 1 220 ? 10.758 -9.82 -50.969 1 29.23 220 GLY B N 1
ATOM 4628 C CA . GLY B 1 220 ? 11.344 -9.32 -52.219 1 29.23 220 GLY B CA 1
ATOM 4629 C C . GLY B 1 220 ? 12.844 -9.117 -52.125 1 29.23 220 GLY B C 1
ATOM 4630 O O . GLY B 1 220 ? 13.398 -9.031 -51.031 1 29.23 220 GLY B O 1
ATOM 4631 N N . SER B 1 221 ? 13.562 -9.094 -53.375 1 28.42 221 SER B N 1
ATOM 4632 C CA . SER B 1 221 ? 14.945 -9.211 -53.812 1 28.42 221 SER B CA 1
ATOM 4633 C C . SER B 1 221 ? 15.844 -8.203 -53.094 1 28.42 221 SER B C 1
ATOM 4635 O O . SER B 1 221 ? 15.359 -7.328 -52.375 1 28.42 221 SER B O 1
ATOM 4637 N N . GLY B 1 222 ? 16.719 -7.434 -53.938 1 26.92 222 GLY B N 1
ATOM 4638 C CA . GLY B 1 222 ? 18.156 -7.176 -54 1 26.92 222 GLY B CA 1
ATOM 4639 C C . GLY B 1 222 ? 18.594 -6.027 -53.094 1 26.92 222 GLY B C 1
ATOM 4640 O O . GLY B 1 222 ? 19.766 -5.938 -52.719 1 26.92 222 GLY B O 1
ATOM 4641 N N . GLY B 1 223 ? 18.109 -4.719 -53.312 1 26.95 223 GLY B N 1
ATOM 4642 C CA . GLY B 1 223 ? 19.078 -3.635 -53.281 1 26.95 223 GLY B CA 1
ATOM 4643 C C . GLY B 1 223 ? 19.484 -3.25 -51.875 1 26.95 223 GLY B C 1
ATOM 4644 O O . GLY B 1 223 ? 18.781 -3.549 -50.906 1 26.95 223 GLY B O 1
ATOM 4645 N N . ASN B 1 224 ? 20.859 -2.945 -51.625 1 26.06 224 ASN B N 1
ATOM 4646 C CA . ASN B 1 224 ? 21.828 -2.756 -50.531 1 26.06 224 ASN B CA 1
ATOM 4647 C C . ASN B 1 224 ? 21.391 -1.636 -49.594 1 26.06 224 ASN B C 1
ATOM 4649 O O . ASN B 1 224 ? 22.109 -1.302 -48.656 1 26.06 224 ASN B O 1
ATOM 4653 N N . GLY B 1 225 ? 20.641 -0.603 -50.031 1 26.7 225 GLY B N 1
ATOM 4654 C CA . GLY B 1 225 ? 20.969 0.602 -49.281 1 26.7 225 GLY B CA 1
ATOM 4655 C C . GLY B 1 225 ? 20.484 0.574 -47.844 1 26.7 225 GLY B C 1
ATOM 4656 O O . GLY B 1 225 ? 19.297 0.367 -47.594 1 26.7 225 GLY B O 1
ATOM 4657 N N . SER B 1 226 ? 21.281 0.066 -46.938 1 25.66 226 SER B N 1
ATOM 4658 C CA . SER B 1 226 ? 21.094 -0.005 -45.5 1 25.66 226 SER B CA 1
ATOM 4659 C C . SER B 1 226 ? 20.797 1.37 -44.906 1 25.66 226 SER B C 1
ATOM 4661 O O . SER B 1 226 ? 21.719 2.172 -44.688 1 25.66 226 SER B O 1
ATOM 4663 N N . ALA B 1 227 ? 19.953 2.232 -45.531 1 24.41 227 ALA B N 1
ATOM 4664 C CA . ALA B 1 227 ? 19.797 3.447 -44.75 1 24.41 227 ALA B CA 1
ATOM 4665 C C . ALA B 1 227 ? 19.359 3.121 -43.344 1 24.41 227 ALA B C 1
ATOM 4667 O O . ALA B 1 227 ? 18.359 2.416 -43.125 1 24.41 227 ALA B O 1
ATOM 4668 N N . ASN B 1 228 ? 20.281 2.984 -42.406 1 26.98 228 ASN B N 1
ATOM 4669 C CA . ASN B 1 228 ? 20.156 3 -40.938 1 26.98 228 ASN B CA 1
ATOM 4670 C C . ASN B 1 228 ? 19.188 4.09 -40.5 1 26.98 228 ASN B C 1
ATOM 4672 O O . ASN B 1 228 ? 19.547 5.27 -40.469 1 26.98 228 ASN B O 1
ATOM 4676 N N . GLY B 1 229 ? 18.078 4.246 -41.094 1 25.48 229 GLY B N 1
ATOM 4677 C CA . GLY B 1 229 ? 17.25 5.258 -40.469 1 25.48 229 GLY B CA 1
ATOM 4678 C C . GLY B 1 229 ? 17.156 5.094 -38.969 1 25.48 229 GLY B C 1
ATOM 4679 O O . GLY B 1 229 ? 16.859 4.004 -38.469 1 25.48 229 GLY B O 1
ATOM 4680 N N . HIS B 1 230 ? 17.969 5.828 -38.312 1 27.59 230 HIS B N 1
ATOM 4681 C CA . HIS B 1 230 ? 17.781 6.172 -36.906 1 27.59 230 HIS B CA 1
ATOM 4682 C C . HIS B 1 230 ? 16.312 6.371 -36.562 1 27.59 230 HIS B C 1
ATOM 4684 O O . HIS B 1 230 ? 15.688 7.34 -37 1 27.59 230 HIS B O 1
ATOM 4690 N N . ALA B 1 231 ? 15.477 5.434 -36.688 1 29.25 231 ALA B N 1
ATOM 4691 C CA . ALA B 1 231 ? 14.133 5.555 -36.156 1 29.25 231 ALA B CA 1
ATOM 4692 C C . ALA B 1 231 ? 14.156 6.223 -34.781 1 29.25 231 ALA B C 1
ATOM 4694 O O . ALA B 1 231 ? 14.625 5.629 -33.812 1 29.25 231 ALA B O 1
ATOM 4695 N N . ASN B 1 232 ? 14.328 7.469 -34.656 1 30.16 232 ASN B N 1
ATOM 4696 C CA . ASN B 1 232 ? 14.227 8.414 -33.562 1 30.16 232 ASN B CA 1
ATOM 4697 C C . ASN B 1 232 ? 13.164 7.977 -32.562 1 30.16 232 ASN B C 1
ATOM 4699 O O . ASN B 1 232 ? 12.266 7.195 -32.875 1 30.16 232 ASN B O 1
ATOM 4703 N N . GLY B 1 233 ? 13.211 8.523 -31.266 1 37.41 233 GLY B N 1
ATOM 4704 C CA . GLY B 1 233 ? 12.422 8.539 -30.031 1 37.41 233 GLY B CA 1
ATOM 4705 C C . GLY B 1 233 ? 10.93 8.656 -30.297 1 37.41 233 GLY B C 1
ATOM 4706 O O . GLY B 1 233 ? 10.133 8.68 -29.344 1 37.41 233 GLY B O 1
ATOM 4707 N N . HIS B 1 234 ? 10.469 9.195 -31.406 1 39.62 234 HIS B N 1
ATOM 4708 C CA . HIS B 1 234 ? 9.102 9.484 -31.859 1 39.62 234 HIS B CA 1
ATOM 4709 C C . HIS B 1 234 ? 8.305 8.195 -32.031 1 39.62 234 HIS B C 1
ATOM 4711 O O . HIS B 1 234 ? 7.07 8.219 -31.984 1 39.62 234 HIS B O 1
ATOM 4717 N N . SER B 1 235 ? 8.883 7.137 -32.219 1 47.06 235 SER B N 1
ATOM 4718 C CA . SER B 1 235 ? 8.18 5.918 -32.594 1 47.06 235 SER B CA 1
ATOM 4719 C C . SER B 1 235 ? 7.52 5.266 -31.391 1 47.06 235 SER B C 1
ATOM 4721 O O . SER B 1 235 ? 6.43 4.699 -31.5 1 47.06 235 SER B O 1
ATOM 4723 N N . GLY B 1 236 ? 8.055 5.551 -30.297 1 49.16 236 GLY B N 1
ATOM 4724 C CA . GLY B 1 236 ? 7.449 4.922 -29.141 1 49.16 236 GLY B CA 1
ATOM 4725 C C . GLY B 1 236 ? 6.109 5.527 -28.766 1 49.16 236 GLY B C 1
ATOM 4726 O O . GLY B 1 236 ? 5.145 4.801 -28.5 1 49.16 236 GLY B O 1
ATOM 4727 N N . ALA B 1 237 ? 6.066 6.875 -28.828 1 54.84 237 ALA B N 1
ATOM 4728 C CA . ALA B 1 237 ? 4.809 7.535 -28.484 1 54.84 237 ALA B CA 1
ATOM 4729 C C . ALA B 1 237 ? 3.715 7.203 -29.5 1 54.84 237 ALA B C 1
ATOM 4731 O O . ALA B 1 237 ? 2.576 6.918 -29.125 1 54.84 237 ALA B O 1
ATOM 4732 N N . ALA B 1 238 ? 4.074 7.406 -30.719 1 56.75 238 ALA B N 1
ATOM 4733 C CA . ALA B 1 238 ? 3.1 7.031 -31.75 1 56.75 238 ALA B CA 1
ATOM 4734 C C . ALA B 1 238 ? 2.65 5.582 -31.562 1 56.75 238 ALA B C 1
ATOM 4736 O O . ALA B 1 238 ? 1.464 5.273 -31.703 1 56.75 238 ALA B O 1
ATOM 4737 N N . ALA B 1 239 ? 3.566 4.801 -31.141 1 60.72 239 ALA B N 1
ATOM 4738 C CA . ALA B 1 239 ? 3.303 3.381 -30.922 1 60.72 239 ALA B CA 1
ATOM 4739 C C . ALA B 1 239 ? 2.457 3.162 -29.672 1 60.72 239 ALA B C 1
ATOM 4741 O O . ALA B 1 239 ? 1.638 2.242 -29.625 1 60.72 239 ALA B O 1
ATOM 4742 N N . ALA B 1 240 ? 2.555 4.129 -28.875 1 75 240 ALA B N 1
ATOM 4743 C CA . ALA B 1 240 ? 1.786 4 -27.641 1 75 240 ALA B CA 1
ATOM 4744 C C . ALA B 1 240 ? 0.491 4.805 -27.703 1 75 240 ALA B C 1
ATOM 4746 O O . ALA B 1 240 ? -0.051 5.215 -26.688 1 75 240 ALA B O 1
ATOM 4747 N N . GLY B 1 241 ? 0.109 5.234 -28.938 1 71.69 241 GLY B N 1
ATOM 4748 C CA . GLY B 1 241 ? -1.144 5.953 -29.109 1 71.69 241 GLY B CA 1
ATOM 4749 C C . GLY B 1 241 ? -1.114 7.352 -28.531 1 71.69 241 GLY B C 1
ATOM 4750 O O . GLY B 1 241 ? -2.119 7.828 -28 1 71.69 241 GLY B O 1
ATOM 4751 N N . GLY B 1 242 ? 0.072 7.945 -28.375 1 82.5 242 GLY B N 1
ATOM 4752 C CA . GLY B 1 242 ? 0.191 9.297 -27.859 1 82.5 242 GLY B CA 1
ATOM 4753 C C . GLY B 1 242 ? 0.229 9.367 -26.344 1 82.5 242 GLY B C 1
ATOM 4754 O O . GLY B 1 242 ? 0.307 10.453 -25.766 1 82.5 242 GLY B O 1
ATOM 4755 N N . ARG B 1 243 ? 0.199 8.25 -25.781 1 89.69 243 ARG B N 1
ATOM 4756 C CA . ARG B 1 243 ? 0.205 8.195 -24.328 1 89.69 243 ARG B CA 1
ATOM 4757 C C . ARG B 1 243 ? 1.611 8.406 -23.781 1 89.69 243 ARG B C 1
ATOM 4759 O O . ARG B 1 243 ? 2.6 8.094 -24.438 1 89.69 243 ARG B O 1
ATOM 4766 N N . LYS B 1 244 ? 1.658 9.008 -22.609 1 94.81 244 LYS B N 1
ATOM 4767 C CA . LYS B 1 244 ? 2.908 9.109 -21.859 1 94.81 244 LYS B CA 1
ATOM 4768 C C . LYS B 1 244 ? 3.029 7.996 -20.828 1 94.81 244 LYS B C 1
ATOM 4770 O O . LYS B 1 244 ? 2.023 7.516 -20.297 1 94.81 244 LYS B O 1
ATOM 4775 N N . PRO B 1 245 ? 4.27 7.629 -20.531 1 97.38 245 PRO B N 1
ATOM 4776 C CA . PRO B 1 245 ? 4.461 6.535 -19.578 1 97.38 245 PRO B CA 1
ATOM 4777 C C . PRO B 1 245 ? 3.98 6.887 -18.172 1 97.38 245 PRO B C 1
ATOM 4779 O O . PRO B 1 245 ? 3.619 5.996 -17.406 1 97.38 245 PRO B O 1
ATOM 4782 N N . TYR B 1 246 ? 3.967 8.195 -17.891 1 98.06 246 TYR B N 1
ATOM 4783 C CA . TYR B 1 246 ? 3.57 8.641 -16.562 1 98.06 246 TYR B CA 1
ATOM 4784 C C . TYR B 1 246 ? 2.553 9.773 -16.641 1 98.06 246 TYR B C 1
ATOM 4786 O O . TYR B 1 246 ? 2.66 10.648 -17.5 1 98.06 246 TYR B O 1
ATOM 4794 N N . ALA B 1 247 ? 1.59 9.703 -15.797 1 96.81 247 ALA B N 1
ATOM 4795 C CA . ALA B 1 247 ? 0.567 10.734 -15.656 1 96.81 247 ALA B CA 1
ATOM 4796 C C . ALA B 1 247 ? 0.743 11.508 -14.359 1 96.81 247 ALA B C 1
ATOM 4798 O O . ALA B 1 247 ? 1.077 10.93 -13.32 1 96.81 247 ALA B O 1
ATOM 4799 N N . VAL B 1 248 ? 0.509 12.828 -14.367 1 98.19 248 VAL B N 1
ATOM 4800 C CA . VAL B 1 248 ? 0.607 13.695 -13.195 1 98.19 248 VAL B CA 1
ATOM 4801 C C . VAL B 1 248 ? -0.747 14.344 -12.922 1 98.19 248 VAL B C 1
ATOM 4803 O O . VAL B 1 248 ? -1.28 15.07 -13.766 1 98.19 248 VAL B O 1
ATOM 4806 N N . ALA B 1 249 ? -1.303 14.039 -11.789 1 98.25 249 ALA B N 1
ATOM 4807 C CA . ALA B 1 249 ? -2.576 14.633 -11.391 1 98.25 249 ALA B CA 1
ATOM 4808 C C . ALA B 1 249 ? -2.404 16.094 -11.016 1 98.25 249 ALA B C 1
ATOM 4810 O O . ALA B 1 249 ? -1.332 16.516 -10.562 1 98.25 249 ALA B O 1
ATOM 4811 N N . LEU B 1 250 ? -3.473 16.844 -11.117 1 97.69 250 LEU B N 1
ATOM 4812 C CA . LEU B 1 250 ? -3.492 18.25 -10.742 1 97.69 250 LEU B CA 1
ATOM 4813 C C . LEU B 1 250 ? -3.332 18.406 -9.234 1 97.69 250 LEU B C 1
ATOM 4815 O O . LEU B 1 250 ? -3.688 17.516 -8.469 1 97.69 250 LEU B O 1
ATOM 4819 N N . PRO B 1 251 ? -2.805 19.484 -8.812 1 98.31 251 PRO B N 1
ATOM 4820 C CA . PRO B 1 251 ? -2.582 19.688 -7.379 1 98.31 251 PRO B CA 1
ATOM 4821 C C . PRO B 1 251 ? -3.881 19.703 -6.578 1 98.31 251 PRO B C 1
ATOM 4823 O O . PRO B 1 251 ? -4.891 20.234 -7.039 1 98.31 251 PRO B O 1
ATOM 4826 N N . VAL B 1 252 ? -3.857 19.094 -5.477 1 98.62 252 VAL B N 1
ATOM 4827 C CA . VAL B 1 252 ? -4.914 19.156 -4.473 1 98.62 252 VAL B CA 1
ATOM 4828 C C . VAL B 1 252 ? -4.43 19.953 -3.264 1 98.62 252 VAL B C 1
ATOM 4830 O O . VAL B 1 252 ? -3.355 19.688 -2.725 1 98.62 252 VAL B O 1
ATOM 4833 N N . PRO B 1 253 ? -5.16 20.906 -2.793 1 98 253 PRO B N 1
ATOM 4834 C CA . PRO B 1 253 ? -4.68 21.797 -1.745 1 98 253 PRO B CA 1
ATOM 4835 C C . PRO B 1 253 ? -4.699 21.156 -0.36 1 98 253 PRO B C 1
ATOM 4837 O O . PRO B 1 253 ? -5.488 20.25 -0.11 1 98 253 PRO B O 1
ATOM 4840 N N . ALA B 1 254 ? -3.811 21.609 0.508 1 98.75 254 ALA B N 1
ATOM 4841 C CA . ALA B 1 254 ? -3.859 21.312 1.938 1 98.75 254 ALA B CA 1
ATOM 4842 C C . ALA B 1 254 ? -4.797 22.281 2.662 1 98.75 254 ALA B C 1
ATOM 4844 O O . ALA B 1 254 ? -5.191 23.312 2.105 1 98.75 254 ALA B O 1
ATOM 4845 N N . ASP B 1 255 ? -5.152 21.906 3.875 1 98.75 255 ASP B N 1
ATOM 4846 C CA . ASP B 1 255 ? -5.938 22.828 4.699 1 98.75 255 ASP B CA 1
ATOM 4847 C C . ASP B 1 255 ? -5.125 24.062 5.074 1 98.75 255 ASP B C 1
ATOM 4849 O O . ASP B 1 255 ? -4.047 23.938 5.66 1 98.75 255 ASP B O 1
ATOM 4853 N N . PRO B 1 256 ? -5.633 25.25 4.797 1 98.31 256 PRO B N 1
ATOM 4854 C CA . PRO B 1 256 ? -4.828 26.453 5.016 1 98.31 256 PRO B CA 1
ATOM 4855 C C . PRO B 1 256 ? -4.566 26.734 6.496 1 98.31 256 PRO B C 1
ATOM 4857 O O . PRO B 1 256 ? -3.512 27.266 6.855 1 98.31 256 PRO B O 1
ATOM 4860 N N . GLN B 1 257 ? -5.484 26.359 7.348 1 98.44 257 GLN B N 1
ATOM 4861 C CA . GLN B 1 257 ? -5.285 26.562 8.781 1 98.44 257 GLN B CA 1
ATOM 4862 C C . GLN B 1 257 ? -4.195 25.641 9.32 1 98.44 257 GLN B C 1
ATOM 4864 O O . GLN B 1 257 ? -3.332 26.062 10.086 1 98.44 257 GLN B O 1
ATOM 4869 N N . LEU B 1 258 ? -4.277 24.406 8.898 1 98.88 258 LEU B N 1
ATOM 4870 C CA . LEU B 1 258 ? -3.23 23.469 9.297 1 98.88 258 LEU B CA 1
ATOM 4871 C C . LEU B 1 258 ? -1.872 23.906 8.758 1 98.88 258 LEU B C 1
ATOM 4873 O O . LEU B 1 258 ? -0.86 23.797 9.453 1 98.88 258 LEU B O 1
ATOM 4877 N N . ALA B 1 259 ? -1.842 24.406 7.562 1 98.88 259 ALA B N 1
ATOM 4878 C CA . ALA B 1 259 ? -0.589 24.844 6.953 1 98.88 259 ALA B CA 1
ATOM 4879 C C . ALA B 1 259 ? 0.049 25.969 7.758 1 98.88 259 ALA B C 1
ATOM 4881 O O . ALA B 1 259 ? 1.249 25.938 8.039 1 98.88 259 ALA B O 1
ATOM 4882 N N . ALA B 1 260 ? -0.729 26.938 8.141 1 98.69 260 ALA B N 1
ATOM 4883 C CA . ALA B 1 260 ? -0.231 28.078 8.898 1 98.69 260 ALA B CA 1
ATOM 4884 C C . ALA B 1 260 ? 0.264 27.641 10.273 1 98.69 260 ALA B C 1
ATOM 4886 O O . ALA B 1 260 ? 1.379 27.984 10.68 1 98.69 260 ALA B O 1
ATOM 4887 N N . LEU B 1 261 ? -0.521 26.859 11.023 1 98.88 261 LEU B N 1
ATOM 4888 C CA . LEU B 1 261 ? -0.187 26.438 12.375 1 98.88 261 LEU B CA 1
ATOM 4889 C C . LEU B 1 261 ? 1.033 25.516 12.367 1 98.88 261 LEU B C 1
ATOM 4891 O O . LEU B 1 261 ? 1.918 25.656 13.219 1 98.88 261 LEU B O 1
ATOM 4895 N N . LEU B 1 262 ? 1.079 24.594 11.375 1 98.94 262 LEU B N 1
ATOM 4896 C CA . LEU B 1 262 ? 2.168 23.625 11.305 1 98.94 262 LEU B CA 1
ATOM 4897 C C . LEU B 1 262 ? 3.488 24.312 10.977 1 98.94 262 LEU B C 1
ATOM 4899 O O . LEU B 1 262 ? 4.535 23.953 11.523 1 98.94 262 LEU B O 1
ATOM 4903 N N . SER B 1 263 ? 3.436 25.281 10.086 1 98.75 263 SER B N 1
ATOM 4904 C CA . SER B 1 263 ? 4.633 26.031 9.75 1 98.75 263 SER B CA 1
ATOM 4905 C C . SER B 1 263 ? 5.172 26.781 10.969 1 98.75 263 SER B C 1
ATOM 4907 O O . SER B 1 263 ? 6.383 26.812 11.195 1 98.75 263 SER B O 1
ATOM 4909 N N . GLU B 1 264 ? 4.316 27.359 11.719 1 98.75 264 GLU B N 1
ATOM 4910 C CA . GLU B 1 264 ? 4.699 28.078 12.922 1 98.75 264 GLU B CA 1
ATOM 4911 C C . GLU B 1 264 ? 5.32 27.156 13.953 1 98.75 264 GLU B C 1
ATOM 4913 O O . GLU B 1 264 ? 6.402 27.422 14.484 1 98.75 264 GLU B O 1
ATOM 4918 N N . GLU B 1 265 ? 4.648 26.047 14.203 1 98.88 265 GLU B N 1
ATOM 4919 C CA . GLU B 1 265 ? 5.125 25.109 15.219 1 98.88 265 GLU B CA 1
ATOM 4920 C C . GLU B 1 265 ? 6.434 24.469 14.789 1 98.88 265 GLU B C 1
ATOM 4922 O O . GLU B 1 265 ? 7.324 24.25 15.617 1 98.88 265 GLU B O 1
ATOM 4927 N N . ALA B 1 266 ? 6.531 24.125 13.492 1 98.88 266 ALA B N 1
ATOM 4928 C CA . ALA B 1 266 ? 7.77 23.531 12.992 1 98.88 266 ALA B CA 1
ATOM 4929 C C . ALA B 1 266 ? 8.938 24.5 13.148 1 98.88 266 ALA B C 1
ATOM 4931 O O . ALA B 1 266 ? 10.023 24.109 13.578 1 98.88 266 ALA B O 1
ATOM 4932 N N . ALA B 1 267 ? 8.727 25.734 12.859 1 98.69 267 ALA B N 1
ATOM 4933 C CA . ALA B 1 267 ? 9.766 26.75 13 1 98.69 267 ALA B CA 1
ATOM 4934 C C . ALA B 1 267 ? 10.188 26.906 14.461 1 98.69 267 ALA B C 1
ATOM 4936 O O . ALA B 1 267 ? 11.359 27.125 14.758 1 98.69 267 ALA B O 1
ATOM 4937 N N . ARG B 1 268 ? 9.289 26.859 15.352 1 98.56 268 ARG B N 1
ATOM 4938 C CA . ARG B 1 268 ? 9.578 26.969 16.781 1 98.56 268 ARG B CA 1
ATOM 4939 C C . ARG B 1 268 ? 10.453 25.812 17.25 1 98.56 268 ARG B C 1
ATOM 4941 O O . ARG B 1 268 ? 11.312 25.984 18.109 1 98.56 268 ARG B O 1
ATOM 4948 N N . VAL B 1 269 ? 10.211 24.641 16.609 1 98.44 269 VAL B N 1
ATOM 4949 C CA . VAL B 1 269 ? 10.859 23.438 17.109 1 98.44 269 VAL B CA 1
ATOM 4950 C C . VAL B 1 269 ? 12.25 23.297 16.5 1 98.44 269 VAL B C 1
ATOM 4952 O O . VAL B 1 269 ? 13.203 22.938 17.203 1 98.44 269 VAL B O 1
ATOM 4955 N N . VAL B 1 270 ? 12.375 23.625 15.141 1 98 270 VAL B N 1
ATOM 4956 C CA . VAL B 1 270 ? 13.641 23.297 14.5 1 98 270 VAL B CA 1
ATOM 4957 C C . VAL B 1 270 ? 14.297 24.562 13.961 1 98 270 VAL B C 1
ATOM 4959 O O . VAL B 1 270 ? 15.422 24.516 13.453 1 98 270 VAL B O 1
ATOM 4962 N N . GLY B 1 271 ? 13.703 25.688 14.031 1 98.06 271 GLY B N 1
ATOM 4963 C CA . GLY B 1 271 ? 14.172 26.906 13.414 1 98.06 271 GLY B CA 1
ATOM 4964 C C . GLY B 1 271 ? 13.609 27.141 12.023 1 98.06 271 GLY B C 1
ATOM 4965 O O . GLY B 1 271 ? 13.492 26.188 11.234 1 98.06 271 GLY B O 1
ATOM 4966 N N . ALA B 1 272 ? 13.32 28.344 11.703 1 97.81 272 ALA B N 1
ATOM 4967 C CA . ALA B 1 272 ? 12.664 28.703 10.445 1 97.81 272 ALA B CA 1
ATOM 4968 C C . ALA B 1 272 ? 13.516 28.281 9.25 1 97.81 272 ALA B C 1
ATOM 4970 O O . ALA B 1 272 ? 12.984 27.906 8.203 1 97.81 272 ALA B O 1
ATOM 4971 N N . ALA B 1 273 ? 14.797 28.25 9.43 1 97.38 273 ALA B N 1
ATOM 4972 C CA . ALA B 1 273 ? 15.719 27.969 8.328 1 97.38 273 ALA B CA 1
ATOM 4973 C C . ALA B 1 273 ? 15.672 26.5 7.941 1 97.38 273 ALA B C 1
ATOM 4975 O O . ALA B 1 273 ? 16.156 26.109 6.871 1 97.38 273 ALA B O 1
ATOM 4976 N N . ARG B 1 274 ? 15.039 25.656 8.75 1 98 274 ARG B N 1
ATOM 4977 C CA . ARG B 1 274 ? 15 24.219 8.523 1 98 274 ARG B CA 1
ATOM 4978 C C . ARG B 1 274 ? 13.602 23.766 8.125 1 98 274 ARG B C 1
ATOM 4980 O O . ARG B 1 274 ? 13.305 22.578 8.109 1 98 274 ARG B O 1
ATOM 4987 N N . VAL B 1 275 ? 12.742 24.75 7.883 1 98.81 275 VAL B N 1
ATOM 4988 C CA . VAL B 1 275 ? 11.383 24.484 7.441 1 98.81 275 VAL B CA 1
ATOM 4989 C C . VAL B 1 275 ? 11.18 25.016 6.023 1 98.81 275 VAL B C 1
ATOM 4991 O O . VAL B 1 275 ? 11.414 26.203 5.758 1 98.81 275 VAL B O 1
ATOM 4994 N N . VAL B 1 276 ? 10.828 24.156 5.086 1 98.81 276 VAL B N 1
ATOM 4995 C CA . VAL B 1 276 ? 10.578 24.562 3.705 1 98.81 276 VAL B CA 1
ATOM 4996 C C . VAL B 1 276 ? 9.133 24.234 3.328 1 98.81 276 VAL B C 1
ATOM 4998 O O . VAL B 1 276 ? 8.672 23.109 3.529 1 98.81 276 VAL B O 1
ATOM 5001 N N . GLN B 1 277 ? 8.414 25.203 2.9 1 98.62 277 GLN B N 1
ATOM 5002 C CA . GLN B 1 277 ? 7.055 25.031 2.398 1 98.62 277 GLN B CA 1
ATOM 5003 C C . GLN B 1 277 ? 7.039 24.938 0.875 1 98.62 277 GLN B C 1
ATOM 5005 O O . GLN B 1 277 ? 7.828 25.594 0.197 1 98.62 277 GLN B O 1
ATOM 5010 N N . GLY B 1 278 ? 6.195 24.078 0.297 1 98.69 278 GLY B N 1
ATOM 5011 C CA . GLY B 1 278 ? 6.082 23.953 -1.147 1 98.69 278 GLY B CA 1
ATOM 5012 C C . GLY B 1 278 ? 5.078 22.906 -1.582 1 98.69 278 GLY B C 1
ATOM 5013 O O . GLY B 1 278 ? 4.148 22.578 -0.836 1 98.69 278 GLY B O 1
ATOM 5014 N N . LEU B 1 279 ? 5.23 22.516 -2.844 1 98.88 279 LEU B N 1
ATOM 5015 C CA . LEU B 1 279 ? 4.406 21.469 -3.436 1 98.88 279 LEU B CA 1
ATOM 5016 C C . LEU B 1 279 ? 5.008 20.094 -3.17 1 98.88 279 LEU B C 1
ATOM 5018 O O . LEU B 1 279 ? 6.227 19.906 -3.262 1 98.88 279 LEU B O 1
ATOM 5022 N N . ASN B 1 280 ? 4.168 19.219 -2.729 1 98.94 280 ASN B N 1
ATOM 5023 C CA . ASN B 1 280 ? 4.543 17.828 -2.592 1 98.94 280 ASN B CA 1
ATOM 5024 C C . ASN B 1 280 ? 4.109 17 -3.805 1 98.94 280 ASN B C 1
ATOM 5026 O O . ASN B 1 280 ? 3.135 17.344 -4.473 1 98.94 280 ASN B O 1
ATOM 5030 N N . ALA B 1 281 ? 4.848 16 -4.141 1 98.94 281 ALA B N 1
ATOM 5031 C CA . ALA B 1 281 ? 4.391 14.969 -5.062 1 98.94 281 ALA B CA 1
ATOM 5032 C C . ALA B 1 281 ? 4.34 13.602 -4.379 1 98.94 281 ALA B C 1
ATOM 5034 O O . ALA B 1 281 ? 5.234 13.258 -3.602 1 98.94 281 ALA B O 1
ATOM 5035 N N . SER B 1 282 ? 3.277 12.875 -4.602 1 98.94 282 SER B N 1
ATOM 5036 C CA . SER B 1 282 ? 3.168 11.484 -4.176 1 98.94 282 SER B CA 1
ATOM 5037 C C . SER B 1 282 ? 3.154 10.539 -5.371 1 98.94 282 SER B C 1
ATOM 5039 O O . SER B 1 282 ? 2.35 10.703 -6.289 1 98.94 282 SER B O 1
ATOM 5041 N N . ALA B 1 283 ? 4.047 9.562 -5.32 1 98.88 283 ALA B N 1
ATOM 5042 C CA . ALA B 1 283 ? 4.195 8.633 -6.434 1 98.88 283 ALA B CA 1
ATOM 5043 C C . ALA B 1 283 ? 3.623 7.262 -6.078 1 98.88 283 ALA B C 1
ATOM 5045 O O . ALA B 1 283 ? 3.68 6.836 -4.922 1 98.88 283 ALA B O 1
ATOM 5046 N N . ASP B 1 284 ? 3.094 6.531 -7.078 1 98.62 284 ASP B N 1
ATOM 5047 C CA . ASP B 1 284 ? 2.521 5.203 -6.855 1 98.62 284 ASP B CA 1
ATOM 5048 C C . ASP B 1 284 ? 3.615 4.141 -6.797 1 98.62 284 ASP B C 1
ATOM 5050 O O . ASP B 1 284 ? 3.342 2.98 -6.48 1 98.62 284 ASP B O 1
ATOM 5054 N N . SER B 1 285 ? 4.797 4.527 -7.098 1 98.38 285 SER B N 1
ATOM 5055 C CA . SER B 1 285 ? 5.961 3.654 -6.996 1 98.38 285 SER B CA 1
ATOM 5056 C C . SER B 1 285 ? 7.168 4.406 -6.449 1 98.38 285 SER B C 1
ATOM 5058 O O . SER B 1 285 ? 7.48 5.508 -6.906 1 98.38 285 SER B O 1
ATOM 5060 N N . PHE B 1 286 ? 7.848 3.828 -5.492 1 97.88 286 PHE B N 1
ATOM 5061 C CA . PHE B 1 286 ? 9.102 4.352 -4.965 1 97.88 286 PHE B CA 1
ATOM 5062 C C . PHE B 1 286 ? 10.18 4.359 -6.039 1 97.88 286 PHE B C 1
ATOM 5064 O O . PHE B 1 286 ? 11.062 5.219 -6.039 1 97.88 286 PHE B O 1
ATOM 5071 N N . TYR B 1 287 ? 10.086 3.516 -6.992 1 97.31 287 TYR B N 1
ATOM 5072 C CA . TYR B 1 287 ? 11.141 3.318 -7.984 1 97.31 287 TYR B CA 1
ATOM 5073 C C . TYR B 1 287 ? 10.789 4.016 -9.297 1 97.31 287 TYR B C 1
ATOM 5075 O O . TYR B 1 287 ? 11.117 5.188 -9.484 1 97.31 287 TYR B O 1
ATOM 5083 N N . SER B 1 288 ? 9.867 3.473 -10.055 1 97.94 288 SER B N 1
ATOM 5084 C CA . SER B 1 288 ? 9.609 3.979 -11.398 1 97.94 288 SER B CA 1
ATOM 5085 C C . SER B 1 288 ? 9.008 5.379 -11.359 1 97.94 288 SER B C 1
ATOM 5087 O O . SER B 1 288 ? 9.547 6.309 -11.977 1 97.94 288 SER B O 1
ATOM 5089 N N . SER B 1 289 ? 8.023 5.609 -10.555 1 98.5 289 SER B N 1
ATOM 5090 C CA . SER B 1 289 ? 7.266 6.855 -10.586 1 98.5 289 SER B CA 1
ATOM 5091 C C . SER B 1 289 ? 7.977 7.949 -9.797 1 98.5 289 SER B C 1
ATOM 5093 O O . SER B 1 289 ? 7.555 9.109 -9.812 1 98.5 289 SER B O 1
ATOM 5095 N N . GLN B 1 290 ? 9.039 7.598 -9.086 1 97.12 290 GLN B N 1
ATOM 5096 C CA . GLN B 1 290 ? 9.859 8.625 -8.453 1 97.12 290 GLN B CA 1
ATOM 5097 C C . GLN B 1 290 ? 11.117 8.906 -9.281 1 97.12 290 GLN B C 1
ATOM 5099 O O . GLN B 1 290 ? 12.023 9.602 -8.82 1 97.12 290 GLN B O 1
ATOM 5104 N N . GLY B 1 291 ? 11.156 8.297 -10.445 1 96 291 GLY B N 1
ATOM 5105 C CA . GLY B 1 291 ? 12.227 8.617 -11.375 1 96 291 GLY B CA 1
ATOM 5106 C C . GLY B 1 291 ? 13.539 7.926 -11.039 1 96 291 GLY B C 1
ATOM 5107 O O . GLY B 1 291 ? 14.609 8.422 -11.375 1 96 291 GLY B O 1
ATOM 5108 N N . ARG B 1 292 ? 13.461 6.859 -10.273 1 93.75 292 ARG B N 1
ATOM 5109 C CA . ARG B 1 292 ? 14.664 6.078 -10.008 1 93.75 292 ARG B CA 1
ATOM 5110 C C . ARG B 1 292 ? 14.992 5.164 -11.18 1 93.75 292 ARG B C 1
ATOM 5112 O O . ARG B 1 292 ? 14.172 4.332 -11.578 1 93.75 292 ARG B O 1
ATOM 5119 N N . THR B 1 293 ? 16.219 5.316 -11.75 1 92.19 293 THR B N 1
ATOM 5120 C CA . THR B 1 293 ? 16.594 4.68 -13.008 1 92.19 293 THR B CA 1
ATOM 5121 C C . THR B 1 293 ? 17.594 3.555 -12.766 1 92.19 293 THR B C 1
ATOM 5123 O O . THR B 1 293 ? 18.031 3.332 -11.633 1 92.19 293 THR B O 1
ATOM 5126 N N . GLY B 1 294 ? 17.875 2.809 -13.836 1 85 294 GLY B N 1
ATOM 5127 C CA . GLY B 1 294 ? 18.875 1.764 -13.773 1 85 294 GLY B CA 1
ATOM 5128 C C . GLY B 1 294 ? 18.391 0.501 -13.086 1 85 294 GLY B C 1
ATOM 5129 O O . GLY B 1 294 ? 19.172 -0.22 -12.469 1 85 294 GLY B O 1
ATOM 5130 N N . THR B 1 295 ? 17.125 0.23 -13.18 1 83.5 295 THR B N 1
ATOM 5131 C CA . THR B 1 295 ? 16.547 -0.957 -12.562 1 83.5 295 THR B CA 1
ATOM 5132 C C . THR B 1 295 ? 16.453 -2.1 -13.57 1 83.5 295 THR B C 1
ATOM 5134 O O . THR B 1 295 ? 16.828 -1.939 -14.734 1 83.5 295 THR B O 1
ATOM 5137 N N . ASP B 1 296 ? 16.031 -3.236 -13.156 1 91.19 296 ASP B N 1
ATOM 5138 C CA . ASP B 1 296 ? 15.883 -4.445 -13.969 1 91.19 296 ASP B CA 1
ATOM 5139 C C . ASP B 1 296 ? 14.625 -4.379 -14.828 1 91.19 296 ASP B C 1
ATOM 5141 O O . ASP B 1 296 ? 14.344 -5.309 -15.586 1 91.19 296 ASP B O 1
ATOM 5145 N N . PHE B 1 297 ? 13.945 -3.242 -14.828 1 96.69 297 PHE B N 1
ATOM 5146 C CA . PHE B 1 297 ? 12.641 -3.154 -15.469 1 96.69 297 PHE B CA 1
ATOM 5147 C C . PHE B 1 297 ? 12.633 -2.062 -16.531 1 96.69 297 PHE B C 1
ATOM 5149 O O . PHE B 1 297 ? 13.375 -1.083 -16.422 1 96.69 297 PHE B O 1
ATOM 5156 N N . ASP B 1 298 ? 11.828 -2.26 -17.625 1 96.88 298 ASP B N 1
ATOM 5157 C CA . ASP B 1 298 ? 11.547 -1.194 -18.578 1 96.88 298 ASP B CA 1
ATOM 5158 C C . ASP B 1 298 ? 10.594 -0.158 -17.969 1 96.88 298 ASP B C 1
ATOM 5160 O O . ASP B 1 298 ? 9.375 -0.312 -18.047 1 96.88 298 ASP B O 1
ATOM 5164 N N . ASP B 1 299 ? 11.172 0.954 -17.469 1 96.94 299 ASP B N 1
ATOM 5165 C CA . ASP B 1 299 ? 10.375 1.924 -16.719 1 96.94 299 ASP B CA 1
ATOM 5166 C C . ASP B 1 299 ? 10.203 3.215 -17.516 1 96.94 299 ASP B C 1
ATOM 5168 O O . ASP B 1 299 ? 9.32 4.027 -17.219 1 96.94 299 ASP B O 1
ATOM 5172 N N . ARG B 1 300 ? 11.047 3.506 -18.484 1 96.44 300 ARG B N 1
ATOM 5173 C CA . ARG B 1 300 ? 10.93 4.684 -19.344 1 96.44 300 ARG B CA 1
ATOM 5174 C C . ARG B 1 300 ? 10.734 5.945 -18.5 1 96.44 300 ARG B C 1
ATOM 5176 O O . ARG B 1 300 ? 9.852 6.758 -18.797 1 96.44 300 ARG B O 1
ATOM 5183 N N . ASN B 1 301 ? 11.562 6.137 -17.406 1 97.25 301 ASN B N 1
ATOM 5184 C CA . ASN B 1 301 ? 11.336 7.258 -16.5 1 97.25 301 ASN B CA 1
ATOM 5185 C C . ASN B 1 301 ? 12.555 8.18 -16.438 1 97.25 301 ASN B C 1
ATOM 5187 O O . ASN B 1 301 ? 12.727 8.922 -15.469 1 97.25 301 ASN B O 1
ATOM 5191 N N . GLU B 1 302 ? 13.477 8.195 -17.359 1 95 302 GLU B N 1
ATOM 5192 C CA . GLU B 1 302 ? 14.727 8.953 -17.359 1 95 302 GLU B CA 1
ATOM 5193 C C . GLU B 1 302 ? 14.461 10.453 -17.312 1 95 302 GLU B C 1
ATOM 5195 O O . GLU B 1 302 ? 15.219 11.203 -16.688 1 95 302 GLU B O 1
ATOM 5200 N N . GLY B 1 303 ? 13.469 10.945 -17.859 1 95.25 303 GLY B N 1
ATOM 5201 C CA . GLY B 1 303 ? 13.203 12.375 -17.922 1 95.25 303 GLY B CA 1
ATOM 5202 C C . GLY B 1 303 ? 12.141 12.82 -16.938 1 95.25 303 GLY B C 1
ATOM 5203 O O . GLY B 1 303 ? 11.859 14.016 -16.812 1 95.25 303 GLY B O 1
ATOM 5204 N N . LEU B 1 304 ? 11.656 11.945 -16.156 1 96.94 304 LEU B N 1
ATOM 5205 C CA . LEU B 1 304 ? 10.453 12.195 -15.367 1 96.94 304 LEU B CA 1
ATOM 5206 C C . LEU B 1 304 ? 10.703 13.289 -14.336 1 96.94 304 LEU B C 1
ATOM 5208 O O . LEU B 1 304 ? 9.953 14.266 -14.266 1 96.94 304 LEU B O 1
ATOM 5212 N N . LEU B 1 305 ? 11.742 13.188 -13.484 1 95.38 305 LEU B N 1
ATOM 5213 C CA . LEU B 1 305 ? 12.008 14.148 -12.414 1 95.38 305 LEU B CA 1
ATOM 5214 C C . LEU B 1 305 ? 12.305 15.531 -12.992 1 95.38 305 LEU B C 1
ATOM 5216 O O . LEU B 1 305 ? 11.812 16.547 -12.477 1 95.38 305 LEU B O 1
ATOM 5220 N N . GLY B 1 306 ? 13.156 15.547 -14.047 1 96 306 GLY B N 1
ATOM 5221 C CA . GLY B 1 306 ? 13.445 16.812 -14.703 1 96 306 GLY B CA 1
ATOM 5222 C C . GLY B 1 306 ? 12.211 17.516 -15.227 1 96 306 GLY B C 1
ATOM 5223 O O . GLY B 1 306 ? 12.062 18.719 -15.062 1 96 306 GLY B O 1
ATOM 5224 N N . GLU B 1 307 ? 11.32 16.781 -15.836 1 97.12 307 GLU B N 1
ATOM 5225 C CA . GLU B 1 307 ? 10.078 17.344 -16.359 1 97.12 307 GLU B CA 1
ATOM 5226 C C . GLU B 1 307 ? 9.188 17.859 -15.242 1 97.12 307 GLU B C 1
ATOM 5228 O O . GLU B 1 307 ? 8.57 18.922 -15.375 1 97.12 307 GLU B O 1
ATOM 5233 N N . LEU B 1 308 ? 9.109 17.141 -14.141 1 97.44 308 LEU B N 1
ATOM 5234 C CA . LEU B 1 308 ? 8.297 17.531 -13 1 97.44 308 LEU B CA 1
ATOM 5235 C C . LEU B 1 308 ? 8.789 18.844 -12.406 1 97.44 308 LEU B C 1
ATOM 5237 O O . LEU B 1 308 ? 7.984 19.734 -12.086 1 97.44 308 LEU B O 1
ATOM 5241 N N . VAL B 1 309 ? 10.062 19 -12.234 1 96.81 309 VAL B N 1
ATOM 5242 C CA . VAL B 1 309 ? 10.656 20.188 -11.648 1 96.81 309 VAL B CA 1
ATOM 5243 C C . VAL B 1 309 ? 10.438 21.391 -12.57 1 96.81 309 VAL B C 1
ATOM 5245 O O . VAL B 1 309 ? 10.172 22.5 -12.102 1 96.81 309 VAL B O 1
ATOM 5248 N N . ALA B 1 310 ? 10.57 21.125 -13.875 1 97.56 310 ALA B N 1
ATOM 5249 C CA . ALA B 1 310 ? 10.359 22.188 -14.844 1 97.56 310 ALA B CA 1
ATOM 5250 C C . ALA B 1 310 ? 8.914 22.688 -14.812 1 97.56 310 ALA B C 1
ATOM 5252 O O . ALA B 1 310 ? 8.656 23.891 -14.906 1 97.56 310 ALA B O 1
ATOM 5253 N N . GLU B 1 311 ? 8.016 21.781 -14.664 1 97.81 311 GLU B N 1
ATOM 5254 C CA . GLU B 1 311 ? 6.59 22.125 -14.688 1 97.81 311 GLU B CA 1
ATOM 5255 C C . GLU B 1 311 ? 6.137 22.703 -13.352 1 97.81 311 GLU B C 1
ATOM 5257 O O . GLU B 1 311 ? 5.184 23.484 -13.297 1 97.81 311 GLU B O 1
ATOM 5262 N N . HIS B 1 312 ? 6.797 22.297 -12.281 1 98.12 312 HIS B N 1
ATOM 5263 C CA . HIS B 1 312 ? 6.426 22.719 -10.938 1 98.12 312 HIS B CA 1
ATOM 5264 C C . HIS B 1 312 ? 7.633 23.266 -10.18 1 98.12 312 HIS B C 1
ATOM 5266 O O . HIS B 1 312 ? 8.195 22.578 -9.32 1 98.12 312 HIS B O 1
ATOM 5272 N N . PRO B 1 313 ? 7.902 24.5 -10.359 1 97.5 313 PRO B N 1
ATOM 5273 C CA . PRO B 1 313 ? 9.094 25.078 -9.734 1 97.5 313 PRO B CA 1
ATOM 5274 C C . PRO B 1 313 ? 8.984 25.125 -8.211 1 97.5 313 PRO B C 1
ATOM 5276 O O . PRO B 1 313 ? 9.992 25.328 -7.523 1 97.5 313 PRO B O 1
ATOM 5279 N N . ASP B 1 314 ? 7.816 24.953 -7.641 1 98.12 314 ASP B N 1
ATOM 5280 C CA . ASP B 1 314 ? 7.645 24.984 -6.191 1 98.12 314 ASP B CA 1
ATOM 5281 C C . ASP B 1 314 ? 7.641 23.562 -5.609 1 98.12 314 ASP B C 1
ATOM 5283 O O . ASP B 1 314 ? 7.375 23.391 -4.418 1 98.12 314 ASP B O 1
ATOM 5287 N N . LEU B 1 315 ? 7.93 22.547 -6.461 1 98.56 315 LEU B N 1
ATOM 5288 C CA . LEU B 1 315 ? 8 21.172 -6 1 98.56 315 LEU B CA 1
ATOM 5289 C C . LEU B 1 315 ? 9.203 20.953 -5.082 1 98.56 315 LEU B C 1
ATOM 5291 O O . LEU B 1 315 ? 10.344 21.188 -5.488 1 98.56 315 LEU B O 1
ATOM 5295 N N . VAL B 1 316 ? 8.953 20.469 -3.854 1 98.06 316 VAL B N 1
ATOM 5296 C CA . VAL B 1 316 ? 10.078 20.359 -2.932 1 98.06 316 VAL B CA 1
ATOM 5297 C C . VAL B 1 316 ? 10.188 18.922 -2.412 1 98.06 316 VAL B C 1
ATOM 5299 O O . VAL B 1 316 ? 11.289 18.438 -2.129 1 98.06 316 VAL B O 1
ATOM 5302 N N . SER B 1 317 ? 9.109 18.203 -2.273 1 98.56 317 SER B N 1
ATOM 5303 C CA . SER B 1 317 ? 9.125 16.891 -1.652 1 98.56 317 SER B CA 1
ATOM 5304 C C . SER B 1 317 ? 8.5 15.836 -2.568 1 98.56 317 SER B C 1
ATOM 5306 O O . SER B 1 317 ? 7.566 16.141 -3.318 1 98.56 317 SER B O 1
ATOM 5308 N N . LEU B 1 318 ? 9.039 14.641 -2.559 1 98.5 318 LEU B N 1
ATOM 5309 C CA . LEU B 1 318 ? 8.578 13.492 -3.322 1 98.5 318 LEU B CA 1
ATOM 5310 C C . LEU B 1 318 ? 8.453 12.266 -2.426 1 98.5 318 LEU B C 1
ATOM 5312 O O . LEU B 1 318 ? 9.445 11.797 -1.858 1 98.5 318 LEU B O 1
ATOM 5316 N N . GLU B 1 319 ? 7.277 11.781 -2.227 1 98.56 319 GLU B N 1
ATOM 5317 C CA . GLU B 1 319 ? 6.98 10.633 -1.381 1 98.56 319 GLU B CA 1
ATOM 5318 C C . GLU B 1 319 ? 5.758 9.875 -1.893 1 98.56 319 GLU B C 1
ATOM 5320 O O . GLU B 1 319 ? 5.52 9.82 -3.1 1 98.56 319 GLU B O 1
ATOM 5325 N N . MET B 1 320 ? 5.004 9.086 -0.992 1 98.88 320 MET B N 1
ATOM 5326 C CA . MET B 1 320 ? 4.098 8.133 -1.619 1 98.88 320 MET B CA 1
ATOM 5327 C C . MET B 1 320 ? 2.689 8.258 -1.048 1 98.88 320 MET B C 1
ATOM 5329 O O . MET B 1 320 ? 1.784 7.527 -1.448 1 98.88 320 MET B O 1
ATOM 5333 N N . GLU B 1 321 ? 2.391 9.234 -0.092 1 98.88 321 GLU B N 1
ATOM 5334 C CA . GLU B 1 321 ? 1.11 9.07 0.588 1 98.88 321 GLU B CA 1
ATOM 5335 C C . GLU B 1 321 ? 0.324 10.375 0.605 1 98.88 321 GLU B C 1
ATOM 5337 O O . GLU B 1 321 ? -0.907 10.367 0.529 1 98.88 321 GLU B O 1
ATOM 5342 N N . THR B 1 322 ? 0.892 11.547 0.68 1 98.94 322 THR B N 1
ATOM 5343 C CA . THR B 1 322 ? 0.267 12.82 1.03 1 98.94 322 THR B CA 1
ATOM 5344 C C . THR B 1 322 ? -0.842 13.164 0.042 1 98.94 322 THR B C 1
ATOM 5346 O O . THR B 1 322 ? -1.906 13.648 0.439 1 98.94 322 THR B O 1
ATOM 5349 N N . PHE B 1 323 ? -0.598 12.93 -1.273 1 98.94 323 PHE B N 1
ATOM 5350 C CA . PHE B 1 323 ? -1.598 13.273 -2.277 1 98.94 323 PHE B CA 1
ATOM 5351 C C . PHE B 1 323 ? -2.93 12.602 -1.965 1 98.94 323 PHE B C 1
ATOM 5353 O O . PHE B 1 323 ? -3.984 13.234 -2.051 1 98.94 323 PHE B O 1
ATOM 5360 N N . GLN B 1 324 ? -2.891 11.305 -1.589 1 98.94 324 GLN B N 1
ATOM 5361 C CA . GLN B 1 324 ? -4.113 10.562 -1.298 1 98.94 324 GLN B CA 1
ATOM 5362 C C . GLN B 1 324 ? -4.824 11.125 -0.072 1 98.94 324 GLN B C 1
ATOM 5364 O O . GLN B 1 324 ? -6.055 11.203 -0.041 1 98.94 324 GLN B O 1
ATOM 5369 N N . LEU B 1 325 ? -4.066 11.484 0.969 1 98.94 325 LEU B N 1
ATOM 5370 C CA . LEU B 1 325 ? -4.637 12.117 2.15 1 98.94 325 LEU B CA 1
ATOM 5371 C C . LEU B 1 325 ? -5.418 13.375 1.771 1 98.94 325 LEU B C 1
ATOM 5373 O O . LEU B 1 325 ? -6.574 13.531 2.162 1 98.94 325 LEU B O 1
ATOM 5377 N N . LEU B 1 326 ? -4.816 14.203 0.969 1 98.94 326 LEU B N 1
ATOM 5378 C CA . LEU B 1 326 ? -5.426 15.477 0.603 1 98.94 326 LEU B CA 1
ATOM 5379 C C . LEU B 1 326 ? -6.621 15.258 -0.319 1 98.94 326 LEU B C 1
ATOM 5381 O O . LEU B 1 326 ? -7.633 15.953 -0.205 1 98.94 326 LEU B O 1
ATOM 5385 N N . ASP B 1 327 ? -6.484 14.32 -1.227 1 98.69 327 ASP B N 1
ATOM 5386 C CA . ASP B 1 327 ? -7.582 14.023 -2.143 1 98.69 327 ASP B CA 1
ATOM 5387 C C . ASP B 1 327 ? -8.812 13.531 -1.385 1 98.69 327 ASP B C 1
ATOM 5389 O O . ASP B 1 327 ? -9.938 13.945 -1.684 1 98.69 327 ASP B O 1
ATOM 5393 N N . LEU B 1 328 ? -8.617 12.688 -0.4 1 98.62 328 LEU B N 1
ATOM 5394 C CA . LEU B 1 328 ? -9.742 12.188 0.392 1 98.62 328 LEU B CA 1
ATOM 5395 C C . LEU B 1 328 ? -10.32 13.297 1.265 1 98.62 328 LEU B C 1
ATOM 5397 O O . LEU B 1 328 ? -11.539 13.383 1.426 1 98.62 328 LEU B O 1
ATOM 5401 N N . ALA B 1 329 ? -9.453 14.125 1.821 1 98.69 329 ALA B N 1
ATOM 5402 C CA . ALA B 1 329 ? -9.953 15.242 2.615 1 98.69 329 ALA B CA 1
ATOM 5403 C C . ALA B 1 329 ? -10.852 16.141 1.783 1 98.69 329 ALA B C 1
ATOM 5405 O O . ALA B 1 329 ? -11.938 16.531 2.229 1 98.69 329 ALA B O 1
ATOM 5406 N N . ARG B 1 330 ? -10.453 16.422 0.568 1 97.06 330 ARG B N 1
ATOM 5407 C CA . ARG B 1 330 ? -11.242 17.25 -0.335 1 97.06 330 ARG B CA 1
ATOM 5408 C C . ARG B 1 330 ? -12.609 16.625 -0.603 1 97.06 330 ARG B C 1
ATOM 5410 O O . ARG B 1 330 ? -13.609 17.328 -0.74 1 97.06 330 ARG B O 1
ATOM 5417 N N . CYS B 1 331 ? -12.641 15.336 -0.619 1 97.31 331 CYS B N 1
ATOM 5418 C CA . CYS B 1 331 ? -13.852 14.617 -0.994 1 97.31 331 CYS B CA 1
ATOM 5419 C C . CYS B 1 331 ? -14.656 14.234 0.239 1 97.31 331 CYS B C 1
ATOM 5421 O O . CYS B 1 331 ? -15.625 13.469 0.141 1 97.31 331 CYS B O 1
ATOM 5423 N N . SER B 1 332 ? -14.297 14.727 1.436 1 96.88 332 SER B N 1
ATOM 5424 C CA . SER B 1 332 ? -14.906 14.305 2.691 1 96.88 332 SER B CA 1
ATOM 5425 C C . SER B 1 332 ? -16.078 15.211 3.07 1 96.88 332 SER B C 1
ATOM 5427 O O . SER B 1 332 ? -16.625 15.102 4.168 1 96.88 332 SER B O 1
ATOM 5429 N N . ARG B 1 333 ? -16.391 16.172 2.195 1 91.94 333 ARG B N 1
ATOM 5430 C CA . ARG B 1 333 ? -17.484 17.125 2.426 1 91.94 333 ARG B CA 1
ATOM 5431 C C . ARG B 1 333 ? -17.219 17.969 3.67 1 91.94 333 ARG B C 1
ATOM 5433 O O . ARG B 1 333 ? -18.109 18.141 4.504 1 91.94 333 ARG B O 1
ATOM 5440 N N . GLY B 1 334 ? -15.992 18.312 3.844 1 93.75 334 GLY B N 1
ATOM 5441 C CA . GLY B 1 334 ? -15.609 19.25 4.895 1 93.75 334 GLY B CA 1
ATOM 5442 C C . GLY B 1 334 ? -15.383 18.578 6.234 1 93.75 334 GLY B C 1
ATOM 5443 O O . GLY B 1 334 ? -15.094 19.25 7.23 1 93.75 334 GLY B O 1
ATOM 5444 N N . SER B 1 335 ? -15.375 17.25 6.277 1 96.69 335 SER B N 1
ATOM 5445 C CA . SER B 1 335 ? -15.305 16.547 7.555 1 96.69 335 SER B CA 1
ATOM 5446 C C . SER B 1 335 ? -13.859 16.266 7.949 1 96.69 335 SER B C 1
ATOM 5448 O O . SER B 1 335 ? -13.602 15.789 9.055 1 96.69 335 SER B O 1
ATOM 5450 N N . ILE B 1 336 ? -12.914 16.625 7.074 1 98.5 336 ILE B N 1
ATOM 5451 C CA . ILE B 1 336 ? -11.516 16.328 7.383 1 98.5 336 ILE B CA 1
ATOM 5452 C C . ILE B 1 336 ? -10.633 17.5 6.98 1 98.5 336 ILE B C 1
ATOM 5454 O O . ILE B 1 336 ? -10.664 17.953 5.832 1 98.5 336 ILE B O 1
ATOM 5458 N N . LYS B 1 337 ? -9.867 18.031 7.879 1 98.81 337 LYS B N 1
ATOM 5459 C CA . LYS B 1 337 ? -8.711 18.875 7.598 1 98.81 337 LYS B CA 1
ATOM 5460 C C . LYS B 1 337 ? -7.438 18.047 7.473 1 98.81 337 LYS B C 1
ATOM 5462 O O . LYS B 1 337 ? -7.215 17.125 8.25 1 98.81 337 LYS B O 1
ATOM 5467 N N . ALA B 1 338 ? -6.609 18.344 6.457 1 98.94 338 ALA B N 1
ATOM 5468 C CA . ALA B 1 338 ? -5.449 17.484 6.277 1 98.94 338 ALA B CA 1
ATOM 5469 C C . ALA B 1 338 ? -4.258 18.266 5.742 1 98.94 338 ALA B C 1
ATOM 5471 O O . ALA B 1 338 ? -4.426 19.25 5.027 1 98.94 338 ALA B O 1
ATOM 5472 N N . ILE B 1 339 ? -3.062 17.828 6.07 1 98.94 339 ILE B N 1
ATOM 5473 C CA . ILE B 1 339 ? -1.809 18.328 5.52 1 98.94 339 ILE B CA 1
ATOM 5474 C C . ILE B 1 339 ? -0.706 17.281 5.707 1 98.94 339 ILE B C 1
ATOM 5476 O O . ILE B 1 339 ? -0.819 16.406 6.559 1 98.94 339 ILE B O 1
ATOM 5480 N N . GLY B 1 340 ? 0.287 17.328 4.82 1 98.88 340 GLY B N 1
ATOM 5481 C CA . GLY B 1 340 ? 1.45 16.469 4.949 1 98.88 340 GLY B CA 1
ATOM 5482 C C . GLY B 1 340 ? 2.727 17.234 5.258 1 98.88 340 GLY B C 1
ATOM 5483 O O . GLY B 1 340 ? 2.904 18.359 4.809 1 98.88 340 GLY B O 1
ATOM 5484 N N . MET B 1 341 ? 3.588 16.594 5.984 1 98.94 341 MET B N 1
ATOM 5485 C CA . MET B 1 341 ? 4.953 17.016 6.285 1 98.94 341 MET B CA 1
ATOM 5486 C C . MET B 1 341 ? 5.914 15.828 6.211 1 98.94 341 MET B C 1
ATOM 5488 O O . MET B 1 341 ? 5.535 14.695 6.52 1 98.94 341 MET B O 1
ATOM 5492 N N . CYS B 1 342 ? 7.137 16.109 5.777 1 98.62 342 CYS B N 1
ATOM 5493 C CA . CYS B 1 342 ? 8.109 15.031 5.688 1 98.62 342 CYS B CA 1
ATOM 5494 C C . CYS B 1 342 ? 9.5 15.508 6.086 1 98.62 342 CYS B C 1
ATOM 5496 O O . CYS B 1 342 ? 9.82 16.688 5.93 1 98.62 342 CYS B O 1
ATOM 5498 N N . VAL B 1 343 ? 10.242 14.625 6.641 1 98.12 343 VAL B N 1
ATOM 5499 C CA . VAL B 1 343 ? 11.68 14.828 6.812 1 98.12 343 VAL B CA 1
ATOM 5500 C C . VAL B 1 343 ? 12.406 14.492 5.512 1 98.12 343 VAL B C 1
ATOM 5502 O O . VAL B 1 343 ? 12.227 13.406 4.957 1 98.12 343 VAL B O 1
ATOM 5505 N N . ALA B 1 344 ? 13.234 15.398 5.039 1 97.19 344 ALA B N 1
ATOM 5506 C CA . ALA B 1 344 ? 14.039 15.117 3.857 1 97.19 344 ALA B CA 1
ATOM 5507 C C . ALA B 1 344 ? 15.125 14.094 4.168 1 97.19 344 ALA B C 1
ATOM 5509 O O . ALA B 1 344 ? 16.172 14.438 4.727 1 97.19 344 ALA B O 1
ATOM 5510 N N . LEU B 1 345 ? 14.883 12.906 3.729 1 93.88 345 LEU B N 1
ATOM 5511 C CA . LEU B 1 345 ? 15.773 11.797 4.027 1 93.88 345 LEU B CA 1
ATOM 5512 C C . LEU B 1 345 ? 16.859 11.656 2.959 1 93.88 345 LEU B C 1
ATOM 5514 O O . LEU B 1 345 ? 17.969 11.203 3.246 1 93.88 345 LEU B O 1
ATOM 5518 N N . ALA B 1 346 ? 16.469 11.969 1.757 1 91 346 ALA B N 1
ATOM 5519 C CA . ALA B 1 346 ? 17.359 11.898 0.608 1 91 346 ALA B CA 1
ATOM 5520 C C . ALA B 1 346 ? 17.266 13.164 -0.241 1 91 346 ALA B C 1
ATOM 5522 O O . ALA B 1 346 ? 16.203 13.789 -0.312 1 91 346 ALA B O 1
ATOM 5523 N N . GLU B 1 347 ? 18.391 13.508 -0.786 1 91.19 347 GLU B N 1
ATOM 5524 C CA . GLU B 1 347 ? 18.406 14.539 -1.818 1 91.19 347 GLU B CA 1
ATOM 5525 C C . GLU B 1 347 ? 18.469 13.922 -3.213 1 91.19 347 GLU B C 1
ATOM 5527 O O . GLU B 1 347 ? 19.453 13.281 -3.576 1 91.19 347 GLU B O 1
ATOM 5532 N N . ARG B 1 348 ? 17.453 14.156 -3.934 1 90.19 348 ARG B N 1
ATOM 5533 C CA . ARG B 1 348 ? 17.344 13.531 -5.246 1 90.19 348 ARG B CA 1
ATOM 5534 C C . ARG B 1 348 ? 18.234 14.227 -6.266 1 90.19 348 ARG B C 1
ATOM 5536 O O . ARG B 1 348 ? 18.594 13.633 -7.285 1 90.19 348 ARG B O 1
ATOM 5543 N N . TYR B 1 349 ? 18.656 15.445 -5.973 1 86.81 349 TYR B N 1
ATOM 5544 C CA . TYR B 1 349 ? 19.484 16.203 -6.902 1 86.81 349 TYR B CA 1
ATOM 5545 C C . TYR B 1 349 ? 20.969 16 -6.59 1 86.81 349 TYR B C 1
ATOM 5547 O O . TYR B 1 349 ? 21.828 16.266 -7.434 1 86.81 349 TYR B O 1
ATOM 5555 N N . SER B 1 350 ? 21.375 15.5 -5.359 1 85.06 350 SER B N 1
ATOM 5556 C CA . SER B 1 350 ? 22.781 15.32 -5.012 1 85.06 350 SER B CA 1
ATOM 5557 C C . SER B 1 350 ? 23.078 13.859 -4.699 1 85.06 350 SER B C 1
ATOM 5559 O O . SER B 1 350 ? 24.25 13.469 -4.574 1 85.06 350 SER B O 1
ATOM 5561 N N . ASN B 1 351 ? 22.031 12.984 -4.488 1 83 351 ASN B N 1
ATOM 5562 C CA . ASN B 1 351 ? 22.156 11.562 -4.164 1 83 351 ASN B CA 1
ATOM 5563 C C . ASN B 1 351 ? 22.625 11.352 -2.727 1 83 351 ASN B C 1
ATOM 5565 O O . ASN B 1 351 ? 23.047 10.258 -2.363 1 83 351 ASN B O 1
ATOM 5569 N N . ALA B 1 352 ? 22.516 12.43 -1.957 1 82.62 352 ALA B N 1
ATOM 5570 C CA . ALA B 1 352 ? 22.875 12.328 -0.546 1 82.62 352 ALA B CA 1
ATOM 5571 C C . ALA B 1 352 ? 21.75 11.695 0.265 1 82.62 352 ALA B C 1
ATOM 5573 O O . ALA B 1 352 ? 20.578 11.82 -0.093 1 82.62 352 ALA B O 1
ATOM 5574 N N . PHE B 1 353 ? 22.219 10.969 1.376 1 83.88 353 PHE B N 1
ATOM 5575 C CA . PHE B 1 353 ? 21.266 10.32 2.279 1 83.88 353 PHE B CA 1
ATOM 5576 C C . PHE B 1 353 ? 21.562 10.695 3.727 1 83.88 353 PHE B C 1
ATOM 5578 O O . PHE B 1 353 ? 22.719 10.781 4.133 1 83.88 353 PHE B O 1
ATOM 5585 N N . LEU B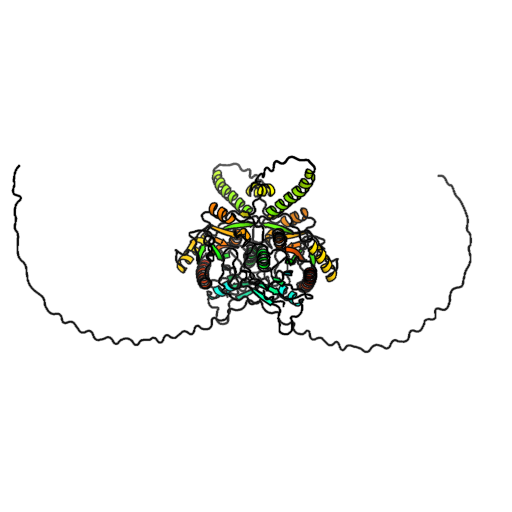 1 354 ? 20.516 10.938 4.406 1 82.75 354 LEU B N 1
ATOM 5586 C CA . LEU B 1 354 ? 20.625 11.297 5.812 1 82.75 354 LEU B CA 1
ATOM 5587 C C . LEU B 1 354 ? 21.047 10.102 6.652 1 82.75 354 LEU B C 1
ATOM 5589 O O . LEU B 1 354 ? 20.578 8.984 6.438 1 82.75 354 LEU B O 1
ATOM 5593 N N . GLU B 1 355 ? 21.906 10.414 7.57 1 79.19 355 GLU B N 1
ATOM 5594 C CA . GLU B 1 355 ? 22.281 9.367 8.523 1 79.19 355 GLU B CA 1
ATOM 5595 C C . GLU B 1 355 ? 21.109 9.008 9.43 1 79.19 355 GLU B C 1
ATOM 5597 O O . GLU B 1 355 ? 20.375 9.883 9.875 1 79.19 355 GLU B O 1
ATOM 5602 N N . TYR B 1 356 ? 20.984 7.73 9.719 1 75.94 356 TYR B N 1
ATOM 5603 C CA . TYR B 1 356 ? 19.859 7.223 10.477 1 75.94 356 TYR B CA 1
ATOM 5604 C C . TYR B 1 356 ? 19.844 7.801 11.891 1 75.94 356 TYR B C 1
ATOM 5606 O O . TYR B 1 356 ? 18.781 8.07 12.445 1 75.94 356 TYR B O 1
ATOM 5614 N N . SER B 1 357 ? 21 8.039 12.43 1 77.75 357 SER B N 1
ATOM 5615 C CA . SER B 1 357 ? 21.094 8.555 13.789 1 77.75 357 SER B CA 1
ATOM 5616 C C . SER B 1 357 ? 20.438 9.938 13.891 1 77.75 357 SER B C 1
ATOM 5618 O O . SER B 1 357 ? 19.922 10.305 14.945 1 77.75 357 SER B O 1
ATOM 5620 N N . LYS B 1 358 ? 20.422 10.586 12.852 1 86.94 358 LYS B N 1
ATOM 5621 C CA . LYS B 1 358 ? 19.844 11.93 12.82 1 86.94 358 LYS B CA 1
ATOM 5622 C C . LYS B 1 358 ? 18.344 11.875 12.547 1 86.94 358 LYS B C 1
ATOM 5624 O O . LYS B 1 358 ? 17.609 12.805 12.891 1 86.94 358 LYS B O 1
ATOM 5629 N N . LEU B 1 359 ? 17.938 10.82 12.008 1 90.44 359 LEU B N 1
ATOM 5630 C CA . LEU B 1 359 ? 16.547 10.695 11.594 1 90.44 359 LEU B CA 1
ATOM 5631 C C . LEU B 1 359 ? 15.617 10.664 12.797 1 90.44 359 LEU B C 1
ATOM 5633 O O . LEU B 1 359 ? 14.578 11.328 12.805 1 90.44 359 LEU B O 1
ATOM 5637 N N . GLU B 1 360 ? 16.016 9.992 13.852 1 91.25 360 GLU B N 1
ATOM 5638 C CA . GLU B 1 360 ? 15.156 9.883 15.031 1 91.25 360 GLU B CA 1
ATOM 5639 C C . GLU B 1 360 ? 14.898 11.25 15.656 1 91.25 360 GLU B C 1
ATOM 5641 O O . GLU B 1 360 ? 13.773 11.562 16.031 1 91.25 360 GLU B O 1
ATOM 5646 N N . GLU B 1 361 ? 15.922 12.031 15.766 1 93.69 361 GLU B N 1
ATOM 5647 C CA . GLU B 1 361 ? 15.797 13.375 16.312 1 93.69 361 GLU B CA 1
ATOM 5648 C C . GLU B 1 361 ? 14.836 14.219 15.477 1 93.69 361 GLU B C 1
ATOM 5650 O O . GLU B 1 361 ? 14.008 14.953 16.016 1 93.69 361 GLU B O 1
ATOM 5655 N N . LEU B 1 362 ? 14.977 14.078 14.211 1 96.5 362 LEU B N 1
ATOM 5656 C CA . LEU B 1 362 ? 14.148 14.859 13.305 1 96.5 362 LEU B CA 1
ATOM 5657 C C . LEU B 1 362 ? 12.703 14.375 13.328 1 96.5 362 LEU B C 1
ATOM 5659 O O . LEU B 1 362 ? 11.766 15.172 13.188 1 96.5 362 LEU B O 1
ATOM 5663 N N . GLU B 1 363 ? 12.516 13.086 13.492 1 96.88 363 GLU B N 1
ATOM 5664 C CA . GLU B 1 363 ? 11.172 12.523 13.633 1 96.88 363 GLU B CA 1
ATOM 5665 C C . GLU B 1 363 ? 10.492 13.031 14.898 1 96.88 363 GLU B C 1
ATOM 5667 O O . GLU B 1 363 ? 9.305 13.352 14.891 1 96.88 363 GLU B O 1
ATOM 5672 N N . ILE B 1 364 ? 11.273 13.133 15.969 1 97.81 364 ILE B N 1
ATOM 5673 C CA . ILE B 1 364 ? 10.742 13.656 17.219 1 97.81 364 ILE B CA 1
ATOM 5674 C C . ILE B 1 364 ? 10.375 15.133 17.062 1 97.81 364 ILE B C 1
ATOM 5676 O O . ILE B 1 364 ? 9.305 15.562 17.5 1 97.81 364 ILE B O 1
ATOM 5680 N N . ALA B 1 365 ? 11.227 15.867 16.406 1 98.44 365 ALA B N 1
ATOM 5681 C CA . ALA B 1 365 ? 10.961 17.281 16.156 1 98.44 365 ALA B CA 1
ATOM 5682 C C . ALA B 1 365 ? 9.703 17.469 15.312 1 98.44 365 ALA B C 1
ATOM 5684 O O . ALA B 1 365 ? 8.828 18.266 15.656 1 98.44 365 ALA B O 1
ATOM 5685 N N . GLY B 1 366 ? 9.633 16.719 14.195 1 98.75 366 GLY B N 1
ATOM 5686 C CA . GLY B 1 366 ? 8.445 16.766 13.359 1 98.75 366 GLY B CA 1
ATOM 5687 C C . GLY B 1 366 ? 7.184 16.328 14.078 1 98.75 366 GLY B C 1
ATOM 5688 O O . GLY B 1 366 ? 6.129 16.953 13.914 1 98.75 366 GLY B O 1
ATOM 5689 N N . GLY B 1 367 ? 7.324 15.258 14.891 1 98.88 367 GLY B N 1
ATOM 5690 C CA . GLY B 1 367 ? 6.199 14.797 15.688 1 98.88 367 GLY B CA 1
ATOM 5691 C C . GLY B 1 367 ? 5.711 15.828 16.688 1 98.88 367 GLY B C 1
ATOM 5692 O O . GLY B 1 367 ? 4.504 16.016 16.844 1 98.88 367 GLY B O 1
ATOM 5693 N N . THR B 1 368 ? 6.637 16.5 17.328 1 98.88 368 THR B N 1
ATOM 5694 C CA . THR B 1 368 ? 6.301 17.547 18.281 1 98.88 368 THR B CA 1
ATOM 5695 C C . THR B 1 368 ? 5.539 18.672 17.609 1 98.88 368 THR B C 1
ATOM 5697 O O . THR B 1 368 ? 4.492 19.109 18.094 1 98.88 368 THR B O 1
ATOM 5700 N N . ALA B 1 369 ? 6.035 19.125 16.484 1 98.94 369 ALA B N 1
ATOM 5701 C CA . ALA B 1 369 ? 5.379 20.188 15.734 1 98.94 369 ALA B CA 1
ATOM 5702 C C . ALA B 1 369 ? 3.971 19.781 15.32 1 98.94 369 ALA B C 1
ATOM 5704 O O . ALA B 1 369 ? 3.027 20.562 15.438 1 98.94 369 ALA B O 1
ATOM 5705 N N . ALA B 1 370 ? 3.84 18.547 14.852 1 98.94 370 ALA B N 1
ATOM 5706 C CA . ALA B 1 370 ? 2.553 18.047 14.367 1 98.94 370 ALA B CA 1
ATOM 5707 C C . ALA B 1 370 ? 1.55 17.938 15.516 1 98.94 370 ALA B C 1
ATOM 5709 O O . ALA B 1 370 ? 0.397 18.359 15.383 1 98.94 370 ALA B O 1
ATOM 5710 N N . LEU B 1 371 ? 1.994 17.375 16.641 1 98.94 371 LEU B N 1
ATOM 5711 C CA . LEU B 1 371 ? 1.101 17.188 17.781 1 98.94 371 LEU B CA 1
ATOM 5712 C C . LEU B 1 371 ? 0.655 18.531 18.344 1 98.94 371 LEU B C 1
ATOM 5714 O O . LEU B 1 371 ? -0.522 18.719 18.656 1 98.94 371 LEU B O 1
ATOM 5718 N N . ARG B 1 372 ? 1.556 19.516 18.453 1 98.94 372 ARG B N 1
ATOM 5719 C CA . ARG B 1 372 ? 1.197 20.859 18.891 1 98.94 372 ARG B CA 1
ATOM 5720 C C . ARG B 1 372 ? 0.169 21.5 17.969 1 98.94 372 ARG B C 1
ATOM 5722 O O . ARG B 1 372 ? -0.761 22.172 18.422 1 98.94 372 ARG B O 1
ATOM 5729 N N . THR B 1 373 ? 0.342 21.281 16.688 1 98.94 373 THR B N 1
ATOM 5730 C CA . THR B 1 373 ? -0.587 21.812 15.695 1 98.94 373 THR B CA 1
ATOM 5731 C C . THR B 1 373 ? -1.965 21.172 15.852 1 98.94 373 THR B C 1
ATOM 5733 O O . THR B 1 373 ? -2.982 21.859 15.852 1 98.94 373 THR B O 1
ATOM 5736 N N . LEU B 1 374 ? -1.954 19.828 16.031 1 98.88 374 LEU B N 1
ATOM 5737 C CA . LEU B 1 374 ? -3.197 19.062 16.109 1 98.88 374 LEU B CA 1
ATOM 5738 C C . LEU B 1 374 ? -4.027 19.5 17.312 1 98.88 374 LEU B C 1
ATOM 5740 O O . LEU B 1 374 ? -5.254 19.609 17.219 1 98.88 374 LEU B O 1
ATOM 5744 N N . VAL B 1 375 ? -3.414 19.812 18.422 1 98.44 375 VAL B N 1
ATOM 5745 C CA . VAL B 1 375 ? -4.191 20.109 19.625 1 98.44 375 VAL B CA 1
ATOM 5746 C C . VAL B 1 375 ? -4.648 21.562 19.594 1 98.44 375 VAL B C 1
ATOM 5748 O O . VAL B 1 375 ? -5.523 21.969 20.359 1 98.44 375 VAL B O 1
ATOM 5751 N N . ARG B 1 376 ? -4.137 22.375 18.656 1 97.94 376 ARG B N 1
ATOM 5752 C CA . ARG B 1 376 ? -4.469 23.781 18.594 1 97.94 376 ARG B CA 1
ATOM 5753 C C . ARG B 1 376 ? -5.492 24.062 17.5 1 97.94 376 ARG B C 1
ATOM 5755 O O . ARG B 1 376 ? -6.199 25.078 17.547 1 97.94 376 ARG B O 1
ATOM 5762 N N . VAL B 1 377 ? -5.547 23.188 16.484 1 98 377 VAL B N 1
ATOM 5763 C CA . VAL B 1 377 ? -6.434 23.469 15.352 1 98 377 VAL B CA 1
ATOM 5764 C C . VAL B 1 377 ? -7.891 23.328 15.797 1 98 377 VAL B C 1
ATOM 5766 O O . VAL B 1 377 ? -8.258 22.344 16.438 1 98 377 VAL B O 1
ATOM 5769 N N . PRO B 1 378 ? -8.789 24.312 15.547 1 97.06 378 PRO B N 1
ATOM 5770 C CA . PRO B 1 378 ? -10.203 24.188 15.883 1 97.06 378 PRO B CA 1
ATOM 5771 C C . PRO B 1 378 ? -10.914 23.125 15.039 1 97.06 378 PRO B C 1
ATOM 5773 O O . PRO B 1 378 ? -10.664 23.031 13.836 1 97.06 378 PRO B O 1
ATOM 5776 N N . LEU B 1 379 ? -11.695 22.281 15.703 1 96.69 379 LEU B N 1
ATOM 5777 C CA . LEU B 1 379 ? -12.523 21.297 15.016 1 96.69 379 LEU B CA 1
ATOM 5778 C C . LEU B 1 379 ? -14 21.516 15.328 1 96.69 379 LEU B C 1
ATOM 5780 O O . LEU B 1 379 ? -14.359 21.828 16.469 1 96.69 379 LEU B O 1
ATOM 5784 N N . ASP B 1 380 ? -14.859 21.359 14.312 1 90.62 380 ASP B N 1
ATOM 5785 C CA . ASP B 1 380 ? -16.297 21.391 14.5 1 90.62 380 ASP B CA 1
ATOM 5786 C C . ASP B 1 380 ? -16.812 20.062 15.086 1 90.62 380 ASP B C 1
ATOM 5788 O O . ASP B 1 380 ? -16.828 19.047 14.406 1 90.62 380 ASP B O 1
ATOM 5792 N N . ARG B 1 381 ? -17.25 20.141 16.375 1 81.62 381 ARG B N 1
ATOM 5793 C CA . ARG B 1 381 ? -17.656 18.922 17.078 1 81.62 381 ARG B CA 1
ATOM 5794 C C . ARG B 1 381 ? -19.016 18.453 16.609 1 81.62 381 ARG B C 1
ATOM 5796 O O . ARG B 1 381 ? -19.391 17.297 16.828 1 81.62 381 ARG B O 1
ATOM 5803 N N . GLN B 1 382 ? -19.797 19.391 16.047 1 65.94 382 GLN B N 1
ATOM 5804 C CA . GLN B 1 382 ? -21.141 19.062 15.594 1 65.94 382 GLN B CA 1
ATOM 5805 C C . GLN B 1 382 ? -21.141 18.656 14.125 1 65.94 382 GLN B C 1
ATOM 5807 O O . GLN B 1 382 ? -22.188 18.328 13.562 1 65.94 382 GLN B O 1
ATOM 5812 N N . ALA B 1 383 ? -20.109 18.594 13.578 1 56.28 383 ALA B N 1
ATOM 5813 C CA . ALA B 1 383 ? -20.109 18.297 12.148 1 56.28 383 ALA B CA 1
ATOM 5814 C C . ALA B 1 383 ? -20.656 16.906 11.875 1 56.28 383 ALA B C 1
ATOM 5816 O O . ALA B 1 383 ? -20.344 15.953 12.594 1 56.28 383 ALA B O 1
ATOM 5817 N N . PRO B 1 384 ? -21.844 16.844 11.062 1 48.5 384 PRO B N 1
ATOM 5818 C CA . PRO B 1 384 ? -22.516 15.562 10.836 1 48.5 384 PRO B CA 1
ATOM 5819 C C . PRO B 1 384 ? -21.562 14.453 10.43 1 48.5 384 PRO B C 1
ATOM 5821 O O . PRO B 1 384 ? -20.562 14.711 9.734 1 48.5 384 PRO B O 1
ATOM 5824 N N . ALA B 1 385 ? -21.156 13.602 11.273 1 48.78 385 ALA B N 1
ATOM 5825 C CA . ALA B 1 385 ? -20.719 12.383 10.602 1 48.78 385 ALA B CA 1
ATOM 5826 C C . ALA B 1 385 ? -21.703 11.977 9.5 1 48.78 385 ALA B C 1
ATOM 5828 O O . ALA B 1 385 ? -22.922 12.18 9.641 1 48.78 385 ALA B O 1
ATOM 5829 N N . VAL B 1 386 ? -21.312 12.102 8.266 1 42.25 386 VAL B N 1
ATOM 5830 C CA . VAL B 1 386 ? -22.328 11.844 7.246 1 42.25 386 VAL B CA 1
ATOM 5831 C C . VAL B 1 386 ? -23.328 10.82 7.762 1 42.25 386 VAL B C 1
ATOM 5833 O O . VAL B 1 386 ? -23.203 10.328 8.883 1 42.25 386 VAL B O 1
ATOM 5836 N N . ALA B 1 387 ? -23.438 9.625 6.801 1 37.16 387 ALA B N 1
ATOM 5837 C CA . ALA B 1 387 ? -24.625 8.859 6.43 1 37.16 387 ALA B CA 1
ATOM 5838 C C . ALA B 1 387 ? -25.047 7.91 7.555 1 37.16 387 ALA B C 1
ATOM 5840 O O . ALA B 1 387 ? -25.922 7.07 7.371 1 37.16 387 ALA B O 1
ATOM 5841 N N . THR B 1 388 ? -24.141 7.348 8.352 1 37.97 388 THR B N 1
ATOM 5842 C CA . THR B 1 388 ? -24.797 6.129 8.82 1 37.97 388 THR B CA 1
ATOM 5843 C C . THR B 1 388 ? -26.078 6.453 9.586 1 37.97 388 THR B C 1
ATOM 5845 O O . THR B 1 388 ? -26.219 7.555 10.117 1 37.97 388 THR B O 1
ATOM 5848 N N . ALA B 1 389 ? -27.062 5.387 9.727 1 34 389 ALA B N 1
ATOM 5849 C CA . ALA B 1 389 ? -28.453 5.207 10.156 1 34 389 ALA B CA 1
ATOM 5850 C C . ALA B 1 389 ? -28.703 5.906 11.484 1 34 389 ALA B C 1
ATOM 5852 O O . ALA B 1 389 ? -27.781 6.113 12.273 1 34 389 ALA B O 1
ATOM 5853 N N . ASP B 1 390 ? -30 6.32 11.711 1 36.47 390 ASP B N 1
ATOM 5854 C CA . ASP B 1 390 ? -30.938 6.895 12.68 1 36.47 390 ASP B CA 1
ATOM 5855 C C . ASP B 1 390 ? -30.609 6.438 14.094 1 36.47 390 ASP B C 1
ATOM 5857 O O . ASP B 1 390 ? -31.109 7.016 15.07 1 36.47 390 ASP B O 1
ATOM 5861 N N . ILE B 1 391 ? -30.547 5.016 14.203 1 34.75 391 ILE B N 1
ATOM 5862 C CA . ILE B 1 391 ? -31.078 4.48 15.453 1 34.75 391 ILE B CA 1
ATOM 5863 C C . ILE B 1 391 ? -30.109 4.797 16.594 1 34.75 391 ILE B C 1
ATOM 5865 O O . ILE B 1 391 ? -29.844 3.943 17.453 1 34.75 391 ILE B O 1
ATOM 5869 N N . ALA B 1 392 ? -29 5.418 16.312 1 36.94 392 ALA B N 1
ATOM 5870 C CA . ALA B 1 392 ? -28.141 5.168 17.453 1 36.94 392 ALA B CA 1
ATOM 5871 C C . ALA B 1 392 ? -28.75 5.742 18.734 1 36.94 392 ALA B C 1
ATOM 5873 O O . ALA B 1 392 ? -28.984 6.949 18.828 1 36.94 392 ALA B O 1
ATOM 5874 N N . GLU B 1 393 ? -29.516 5.09 19.328 1 40.44 393 GLU B N 1
ATOM 5875 C CA . GLU B 1 393 ? -29.641 5.328 20.75 1 40.44 393 GLU B CA 1
ATOM 5876 C C . GLU B 1 393 ? -28.344 5.863 21.359 1 40.44 393 GLU B C 1
ATOM 5878 O O . GLU B 1 393 ? -27.25 5.488 20.922 1 40.44 393 GLU B O 1
ATOM 5883 N N . GLU B 1 394 ? -28.219 7.047 21.844 1 47.81 394 GLU B N 1
ATOM 5884 C CA . GLU B 1 394 ? -27.156 7.672 22.641 1 47.81 394 GLU B CA 1
ATOM 5885 C C . GLU B 1 394 ? -26.359 6.621 23.391 1 47.81 394 GLU B C 1
ATOM 5887 O O . GLU B 1 394 ? -26.625 6.34 24.562 1 47.81 394 GLU B O 1
ATOM 5892 N N . ARG B 1 395 ? -26.078 5.477 22.75 1 56.19 395 ARG B N 1
ATOM 5893 C CA . ARG B 1 395 ? -25.234 4.539 23.5 1 56.19 395 ARG B CA 1
ATOM 5894 C C . ARG B 1 395 ? -23.984 5.227 24.016 1 56.19 395 ARG B C 1
ATOM 5896 O O . ARG B 1 395 ? -23.422 6.094 23.344 1 56.19 395 ARG B O 1
ATOM 5903 N N . ALA B 1 396 ? -23.781 5.207 25.188 1 75.19 396 ALA B N 1
ATOM 5904 C CA . ALA B 1 396 ? -22.609 5.715 25.906 1 75.19 396 ALA B CA 1
ATOM 5905 C C . ALA B 1 396 ? -21.328 5.145 25.312 1 75.19 396 ALA B C 1
ATOM 5907 O O . ALA B 1 396 ? -21.125 3.926 25.297 1 75.19 396 ALA B O 1
ATOM 5908 N N . VAL B 1 397 ? -20.609 5.883 24.406 1 84.38 397 VAL B N 1
ATOM 5909 C CA . VAL B 1 397 ? -19.312 5.484 23.859 1 84.38 397 VAL B CA 1
ATOM 5910 C C . VAL B 1 397 ? -18.25 5.602 24.938 1 84.38 397 VAL B C 1
ATOM 5912 O O . VAL B 1 397 ? -18.156 6.621 25.625 1 84.38 397 VAL B O 1
ATOM 5915 N N . GLN B 1 398 ? -17.609 4.488 25.172 1 88.75 398 GLN B N 1
ATOM 5916 C CA . GLN B 1 398 ? -16.453 4.523 26.062 1 88.75 398 GLN B CA 1
ATOM 5917 C C . GLN B 1 398 ? -15.18 4.887 25.312 1 88.75 398 GLN B C 1
ATOM 5919 O O . GLN B 1 398 ? -14.75 4.156 24.422 1 88.75 398 GLN B O 1
ATOM 5924 N N . TYR B 1 399 ? -14.641 6.027 25.703 1 92 399 TYR B N 1
ATOM 5925 C CA . TYR B 1 399 ? -13.422 6.488 25.047 1 92 399 TYR B CA 1
ATOM 5926 C C . TYR B 1 399 ? -12.18 5.973 25.766 1 92 399 TYR B C 1
ATOM 5928 O O . TYR B 1 399 ? -12.094 6.039 27 1 92 399 TYR B O 1
ATOM 5936 N N . VAL B 1 400 ? -11.172 5.555 25.031 1 91.75 400 VAL B N 1
ATOM 5937 C CA . VAL B 1 400 ? -9.992 4.902 25.578 1 91.75 400 VAL B CA 1
ATOM 5938 C C . VAL B 1 400 ? -9.07 5.945 26.219 1 91.75 400 VAL B C 1
ATOM 5940 O O . VAL B 1 400 ? -8.156 5.602 26.969 1 91.75 400 VAL B O 1
ATOM 5943 N N . TRP B 1 401 ? -9.281 7.195 25.984 1 87.94 401 TRP B N 1
ATOM 5944 C CA . TRP B 1 401 ? -8.43 8.234 26.562 1 87.94 401 TRP B CA 1
ATOM 5945 C C . TRP B 1 401 ? -9.047 8.805 27.828 1 87.94 401 TRP B C 1
ATOM 5947 O O . TRP B 1 401 ? -8.523 9.766 28.406 1 87.94 401 TRP B O 1
ATOM 5957 N N . ASP B 1 402 ? -10.188 8.266 28.234 1 84.38 402 ASP B N 1
ATOM 5958 C CA . ASP B 1 402 ? -10.773 8.688 29.5 1 84.38 402 ASP B CA 1
ATOM 5959 C C . ASP B 1 402 ? -10.203 7.879 30.672 1 84.38 402 ASP B C 1
ATOM 5961 O O . ASP B 1 402 ? -9.891 6.699 30.516 1 84.38 402 ASP B O 1
#

Organism: Gonium pectorale (NCBI:txid33097)

Foldseek 3Di:
DDDDDPDDDDDDDDDDDDDPDDDDDPPPDDPDDPDPVPPVPPPPPPDPPPQDDDDQDDDDFDWDDPVFTAGPVQAGDQQRDAAQEAELQEEEEAAPVLLSLLCVQFDDADVPADWDWDAYNNGKIWTWAHHPRHIYIYIHQHAFAVSLVCVVVRSLVHYAFFHEYEYEYAWAFLDPPADAFFKEWQQVAEKEKEFDVLLVVQLVVLVVVCVVVVVPPPPDDDDPDPPPPPPDPVVSCVSSVNDDRMDMGDGFHAFNLLRVQLLVLLCVLPNNSRYAYFYEYAYRDPDLRQQHDDDPDDRPRPCPSVVVCVVGVRYTTYGHHFNSNRVVCVVQVPRYGYIYIYRNQAHPVPRDGDDPVSVSVSSNSSSRSSSSSSRPDDTGNNHDSPDDDDPPPVPPRHHSHD/DDDDDYDDDDDDDDDDDDDPDDPDPPPPDDPDDPDDVPPPPPPPPPDPPPQDDDDQDDDDFDWDDPVFTAGPVQAGDQQRDAAQEAELQEEEEAAPVLLSLLCVQFDDADVPADWDWDAYNNGKIWTWAHHPRHIYIYIHQHAFAVSLVCVVVRSLVHYAFFHEYEYEYAWAFLDPPADAFFKEWAQVAEKEKEFDVLLVVLLVVVVVVCVVVVVVPPPDDDDPDPPPPPPDPVVSCVSSVNDDRMDMGDGFHAFNLLRVQLLVLLCVLPNNSRYAYFYEYAYRDPDLRQQHDDDPDDRPRPCPSVVVCVVGVRYTTYGHHFNSNRVVCVVQVPRYGYIYIYRNQAHPVPRDGDDPVSVSVSSNSSSRSSSSSSRPDDTGNNHPSPDDDDPPDPPPRHHSHD

Nearest PDB structures (foldseek):
  6k8p-assembly1_A  TM=8.901E-01  e=1.432E-35  Phytophthora capsici LT1534
  6k5h-assembly2_C  TM=8.934E-01  e=1.235E-33  Phytophthora capsici LT1534
  5cyf-assembly1_B  TM=7.261E-01  e=5.969E-12  Schistosoma mansoni
  5cyf-assembly1_A  TM=6.876E-01  e=9.664E-12  Schistosoma mansoni
  2xrf-assembly2_B  TM=6.812E-01  e=4.101E-11  Homo sapiens

InterPro domains:
  IPR000845 Nucleoside phosphorylase domain [PF01048] (90-346)
  IPR035994 Nucleoside phosphorylase superfamily [G3DSA:3.40.50.1580] (82-377)
  IPR035994 Nucleoside phosphorylase superfamily [SSF53167] (76-374)

pLDDT: mean 78.36, std 28.7, range [14.51, 99.0]